Protein 1N4N (pdb70)

Secondary structure (DSSP, 8-state):
--EEEE-TT--S----HHHHHHHHHHTT-SEEEE-SSS--EEEEE--

Nearest PDB structures (foldseek):
  1n4n-assembly1_A  TM=9.598E-01  e=4.201E-09  Petunia x hybrida
  7c31-assembly1_B  TM=8.716E-01  e=1.330E-04  Vitis vinifera
  7c2p-assembly4_D  TM=8.423E-01  e=1.158E-04  Elaeis guineensis
  7c31-assembly1_A  TM=8.493E-01  e=1.241E-04  Vitis vinifera
  6dmz-assembly1_A  TM=8.377E-01  e=2.013E-04  Zea mays

Foldseek 3Di:
DKDKDFQPPWDDADDDQVVLQVSLVVVVAPGWDFDDPSRTIMGIHDD

Organism: Petunia hybrida (NCBI:txid4102)

Sequence (47 aa):
ATCKAECPTWDSVCINKKPCVACCKKAKFSDGHCSKILRRCLCTKECATCKAECPTWDSVCINKKPCVACCKKAKFSDGHCSKILRRCLCTKECATCKAECPTWDSVCINKKPCVACCKKAKFSDGHCSKILRRCLCTKECATCKAECPTWDSVCINKKPCVACCKKAKFSDGHCSKILRRCLCTKECATCKAECPTWDSVCINKKPCVACCKKAKFSDGHCSKILRRCLCTKECATCKAECPTWDSVCINKKPCVACCKKAKFSDGHCSKILRRCLCTKECATCKAECPTWDSVCINKKPCVACCKKAKFSDGHCSKILRRCLCTKECATCKAECPTWDSVCINKKPCVACCKKAKFSDGHCSKILRRCLCTKECATCKAECPTWDSVCINKKPCVACCKKAKFSDGHCSKILRRCLCTKECATCKAECPTWDSVCINKKPCVACCKKAKFSDGHCSKILRRCLCTKECATCKAECPTWDSVCINKKPCVACCKKAKFSDGHCSKILRRCLCTKECATCKAECPTWDSVCINKKPCVACCKKAKFSDGHCSKILRRCLCTKECATCKAECPTWDSVCINKKPCVACCKKAKFSDGHCSKILRRCLCT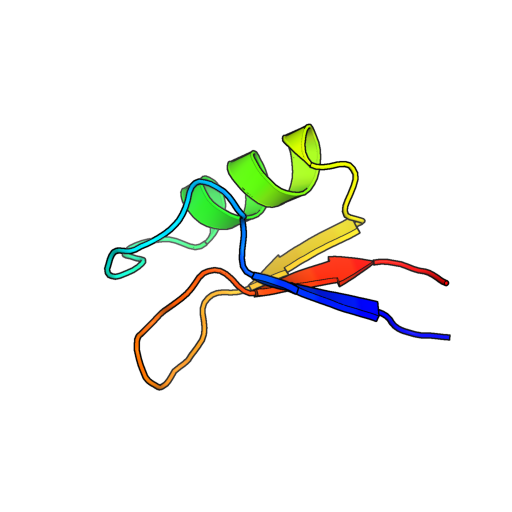KECATCKAECPTWDSVCINKKPCVACCKKAKFSDGHCSKILRRCLCTKECATCKAECPTWDSVCINKKPCVACCKKAKFSDGHCSKILRRCLCTKECATCKAECPTWDSVCINKKPCVACCKKAKFSDGHCSKILRRCLCTKECATCKAECPTWDSVCINKKPCVACCKKAKFSDGHCSKILRRCLCTKECATCKAECPTWDSVCINKKPCVACCKKAKFSDGHCSKILRRCLCTKECATCKAECPTWDSVCINKKPCVACCKKAKFSDGHCSKILRRCLCTKECATCKAECPTWDSVCINKKPCVACCKKAKFSDGHCSKILRRCLCTKEC

CATH classification: 3.30.30.10

InterPro domains:
  IPR003614 Knottins-like [PF00304] (27-72)
  IPR003614 Knottins-like [cd00107] (38-69)
  IPR036574 Knottin, scorpion toxin-like superfamily [G3DSA:3.30.30.10] (21-85)
  IPR036574 Knottin, scorpion toxin-like superfamily [SSF57095] (27-72)

Solvent-accessible surface area: 3367 Å² total; per-residue (Å²): 122,108,52,101,45,59,3,111,110,44,111,79,103,4,162,70,95,153,57,0,28,50,9,0,132,150,24,168,42,68,54,0,68,24,17,193,161,104,88,74,0,27,0,33,51,112,96

Structure (mmCIF, N/CA/C/O backbone):
data_1N4N
#
_entry.id   1N4N
#
loop_
_atom_site.group_PDB
_atom_site.id
_atom_site.type_symbol
_atom_site.label_atom_id
_atom_site.label_alt_id
_atom_site.label_comp_id
_atom_site.label_asym_id
_atom_site.label_entity_id
_atom_site.label_seq_id
_atom_site.pdbx_PDB_ins_code
_atom_site.Cartn_x
_atom_site.Cartn_y
_atom_site.Cartn_z
_atom_site.occupancy
_atom_site.B_iso_or_equiv
_atom_site.auth_seq_id
_atom_site.auth_comp_id
_atom_site.auth_asym_id
_atom_site.auth_atom_id
_atom_site.pdbx_PDB_model_num
ATOM 1 N N . ALA A 1 1 ? -10.868 9.476 -10.710 1.00 0.00 1 ALA A N 1
ATOM 2 C CA . ALA A 1 1 ? -9.535 10.105 -10.614 1.00 0.00 1 ALA A CA 1
ATOM 3 C C . ALA A 1 1 ? -8.785 9.592 -9.387 1.00 0.00 1 ALA A C 1
ATOM 4 O O . ALA A 1 1 ? -8.095 10.347 -8.702 1.00 0.00 1 ALA A O 1
ATOM 13 N N . THR A 1 2 ? -8.928 8.302 -9.110 1.00 0.00 2 THR A N 1
ATOM 14 C CA . THR A 1 2 ? -8.266 7.682 -7.972 1.00 0.00 2 THR A CA 1
ATOM 15 C C . THR A 1 2 ? -8.038 6.203 -8.258 1.00 0.00 2 THR A C 1
ATOM 16 O O . THR A 1 2 ? -8.984 5.478 -8.566 1.00 0.00 2 THR A O 1
ATOM 27 N N . CYS A 1 3 ? -6.793 5.762 -8.175 1.00 0.00 3 CYS A N 1
ATOM 28 C CA . CYS A 1 3 ? -6.468 4.369 -8.444 1.00 0.00 3 CYS A CA 1
ATOM 29 C C . CYS A 1 3 ? -5.793 3.720 -7.243 1.00 0.00 3 CYS A C 1
ATOM 30 O O . CYS A 1 3 ? -4.941 4.328 -6.593 1.00 0.00 3 CYS A O 1
ATOM 37 N N . LYS A 1 4 ? -6.189 2.486 -6.954 1.00 0.00 4 LYS A N 1
ATOM 38 C CA . LYS A 1 4 ? -5.640 1.739 -5.831 1.00 0.00 4 LYS A CA 1
ATOM 39 C C . LYS A 1 4 ? -5.223 0.344 -6.267 1.00 0.00 4 LYS A C 1
ATOM 40 O O . LYS A 1 4 ? -5.930 -0.321 -7.023 1.00 0.00 4 LYS A O 1
ATOM 59 N N . ALA A 1 5 ? -4.090 -0.093 -5.755 1.00 0.00 5 ALA A N 1
ATOM 60 C CA . ALA A 1 5 ? -3.554 -1.410 -6.043 1.00 0.00 5 ALA A CA 1
ATOM 61 C C . ALA A 1 5 ? -2.591 -1.786 -4.939 1.00 0.00 5 ALA A C 1
ATOM 62 O O . ALA A 1 5 ? -1.728 -0.990 -4.576 1.00 0.00 5 ALA A O 1
ATOM 69 N N . GLU A 1 6 ? -2.755 -2.969 -4.378 1.00 0.00 6 GLU A N 1
ATOM 70 C CA . GLU A 1 6 ? -1.902 -3.401 -3.291 1.00 0.00 6 GLU A CA 1
ATOM 71 C C . GLU A 1 6 ? -0.501 -3.651 -3.806 1.00 0.00 6 GLU A C 1
ATOM 72 O O . GLU A 1 6 ? -0.324 -4.156 -4.916 1.00 0.00 6 GLU A O 1
ATOM 84 N N . CYS A 1 7 ? 0.476 -3.281 -2.993 1.00 0.00 7 CYS A N 1
ATOM 85 C CA . CYS A 1 7 ? 1.886 -3.450 -3.332 1.00 0.00 7 CYS A CA 1
ATOM 86 C C . CYS A 1 7 ? 2.132 -4.857 -3.885 1.00 0.00 7 CYS A C 1
ATOM 87 O O . CYS A 1 7 ? 1.810 -5.852 -3.235 1.00 0.00 7 CYS A O 1
ATOM 94 N N . PRO A 1 8 ? 2.671 -4.949 -5.116 1.00 0.00 8 PRO A N 1
ATOM 95 C CA . PRO A 1 8 ? 2.928 -6.233 -5.783 1.00 0.00 8 PRO A CA 1
ATOM 96 C C . PRO A 1 8 ? 3.779 -7.168 -4.934 1.00 0.00 8 PRO A C 1
ATOM 97 O O . PRO A 1 8 ? 3.476 -8.351 -4.792 1.00 0.00 8 PRO A O 1
ATOM 108 N N . THR A 1 9 ? 4.832 -6.622 -4.355 1.00 0.00 9 THR A N 1
ATOM 109 C CA . THR A 1 9 ? 5.719 -7.387 -3.503 1.00 0.00 9 THR A CA 1
ATOM 110 C C . THR A 1 9 ? 5.238 -7.340 -2.055 1.00 0.00 9 THR A C 1
ATOM 111 O O . THR A 1 9 ? 6.025 -7.131 -1.133 1.00 0.00 9 THR A O 1
ATOM 122 N N . TRP A 1 10 ? 3.936 -7.516 -1.863 1.00 0.00 10 TRP A N 1
ATOM 123 C CA . TRP A 1 10 ? 3.361 -7.469 -0.533 1.00 0.00 10 TRP A CA 1
ATOM 124 C C . TRP A 1 10 ? 2.347 -8.583 -0.332 1.00 0.00 10 TRP A C 1
ATOM 125 O O . TRP A 1 10 ? 1.293 -8.606 -0.970 1.00 0.00 10 TRP A O 1
ATOM 146 N N . ASP A 1 11 ? 2.659 -9.482 0.581 1.00 0.00 11 ASP A N 1
ATOM 147 C CA . ASP A 1 11 ? 1.774 -10.590 0.901 1.00 0.00 11 ASP A CA 1
ATOM 148 C C . ASP A 1 11 ? 1.981 -10.978 2.356 1.00 0.00 11 ASP A C 1
ATOM 149 O O . ASP A 1 11 ? 2.227 -12.134 2.691 1.00 0.00 11 ASP A O 1
ATOM 158 N N . SER A 1 12 ? 1.906 -9.978 3.221 1.00 0.00 12 SER A N 1
ATOM 159 C CA . SER A 1 12 ? 2.100 -10.174 4.647 1.00 0.00 12 SER A CA 1
ATOM 160 C C . SER A 1 12 ? 1.361 -9.094 5.429 1.00 0.00 12 SER A C 1
ATOM 161 O O . SER A 1 12 ? 0.819 -8.151 4.844 1.00 0.00 12 SER A O 1
ATOM 169 N N . VAL A 1 13 ? 1.337 -9.241 6.745 1.00 0.00 13 VAL A N 1
ATOM 170 C CA . VAL A 1 13 ? 0.658 -8.292 7.613 1.00 0.00 13 VAL A CA 1
ATOM 171 C C . VAL A 1 13 ? 1.501 -7.035 7.821 1.00 0.00 13 VAL A C 1
ATOM 172 O O . VAL A 1 13 ? 2.638 -7.104 8.285 1.00 0.00 13 VAL A O 1
ATOM 185 N N . CYS A 1 14 ? 0.925 -5.891 7.480 1.00 0.00 14 CYS A N 1
ATOM 186 C CA . CYS A 1 14 ? 1.600 -4.611 7.634 1.00 0.00 14 CYS A CA 1
ATOM 187 C C . CYS A 1 14 ? 1.651 -4.192 9.100 1.00 0.00 14 CYS A C 1
ATOM 188 O O . CYS A 1 14 ? 0.627 -4.158 9.787 1.00 0.00 14 CYS A O 1
ATOM 195 N N . ILE A 1 15 ? 2.843 -3.863 9.568 1.00 0.00 15 ILE A N 1
ATOM 196 C CA . ILE A 1 15 ? 3.032 -3.439 10.946 1.00 0.00 15 ILE A CA 1
ATOM 197 C C . ILE A 1 15 ? 3.086 -1.915 11.033 1.00 0.00 15 ILE A C 1
ATOM 198 O O . ILE A 1 15 ? 2.600 -1.317 11.991 1.00 0.00 15 ILE A O 1
ATOM 214 N N . ASN A 1 16 ? 3.672 -1.291 10.020 1.00 0.00 16 ASN A N 1
ATOM 215 C CA . ASN A 1 16 ? 3.788 0.160 9.983 1.00 0.00 16 ASN A CA 1
ATOM 216 C C . ASN A 1 16 ? 3.524 0.673 8.569 1.00 0.00 16 ASN A C 1
ATOM 217 O O . ASN A 1 16 ? 3.733 -0.048 7.595 1.00 0.00 16 ASN A O 1
ATOM 228 N N . LYS A 1 17 ? 3.042 1.907 8.472 1.00 0.00 17 LYS A N 1
ATOM 229 C CA . LYS A 1 17 ? 2.719 2.526 7.189 1.00 0.00 17 LYS A CA 1
ATOM 230 C C . LYS A 1 17 ? 3.963 2.718 6.313 1.00 0.00 17 LYS A C 1
ATOM 231 O O . LYS A 1 17 ? 3.881 2.593 5.092 1.00 0.00 17 LYS A O 1
ATOM 250 N N . LYS A 1 18 ? 5.101 3.040 6.939 1.00 0.00 18 LYS A N 1
ATOM 251 C CA . LYS A 1 18 ? 6.357 3.276 6.209 1.00 0.00 18 LYS A CA 1
ATOM 252 C C . LYS A 1 18 ? 6.671 2.166 5.191 1.00 0.00 18 LYS A C 1
ATOM 253 O O . LYS A 1 18 ? 6.830 2.466 4.009 1.00 0.00 18 LYS A O 1
ATOM 272 N N . PRO A 1 19 ? 6.762 0.878 5.612 1.00 0.00 19 PRO A N 1
ATOM 273 C CA . PRO A 1 19 ? 7.045 -0.238 4.690 1.00 0.00 19 PRO A CA 1
ATOM 274 C C . PRO A 1 19 ? 6.146 -0.205 3.455 1.00 0.00 19 PRO A C 1
ATOM 275 O O . PRO A 1 19 ? 6.605 -0.365 2.319 1.00 0.00 19 PRO A O 1
ATOM 286 N N . CYS A 1 20 ? 4.863 0.019 3.699 1.00 0.00 20 CYS A N 1
ATOM 287 C CA . CYS A 1 20 ? 3.874 0.089 2.637 1.00 0.00 20 CYS A CA 1
ATOM 288 C C . CYS A 1 20 ? 4.163 1.265 1.708 1.00 0.00 20 CYS A C 1
ATOM 289 O O . CYS A 1 20 ? 4.254 1.095 0.491 1.00 0.00 20 CYS A O 1
ATOM 296 N N . VAL A 1 21 ? 4.329 2.452 2.291 1.00 0.00 21 VAL A N 1
ATOM 297 C CA . VAL A 1 21 ? 4.625 3.652 1.517 1.00 0.00 21 VAL A CA 1
ATOM 298 C C . VAL A 1 21 ? 5.891 3.446 0.696 1.00 0.00 21 VAL A C 1
ATOM 299 O O . VAL A 1 21 ? 5.980 3.891 -0.445 1.00 0.00 21 VAL A O 1
ATOM 312 N N . ALA A 1 22 ? 6.860 2.751 1.280 1.00 0.00 22 ALA A N 1
ATOM 313 C CA . ALA A 1 22 ? 8.112 2.464 0.598 1.00 0.00 22 ALA A CA 1
ATOM 314 C C . ALA A 1 22 ? 7.845 1.684 -0.683 1.00 0.00 22 ALA A C 1
ATOM 315 O O . ALA A 1 22 ? 8.350 2.043 -1.753 1.00 0.00 22 ALA A O 1
ATOM 322 N N . CYS A 1 23 ? 7.029 0.635 -0.576 1.00 0.00 23 CYS A N 1
ATOM 323 C CA . CYS A 1 23 ? 6.686 -0.171 -1.740 1.00 0.00 23 CYS A CA 1
ATOM 324 C C . CYS A 1 23 ? 5.936 0.667 -2.758 1.00 0.00 23 CYS A C 1
ATOM 325 O O . CYS A 1 23 ? 6.260 0.669 -3.943 1.00 0.00 23 CYS A O 1
ATOM 332 N N . CYS A 1 24 ? 4.923 1.365 -2.283 1.00 0.00 24 CYS A N 1
ATOM 333 C CA . CYS A 1 24 ? 4.098 2.204 -3.137 1.00 0.00 24 CYS A CA 1
ATOM 334 C C . CYS A 1 24 ? 4.938 3.238 -3.883 1.00 0.00 24 CYS A C 1
ATOM 335 O O . CYS A 1 24 ? 4.722 3.477 -5.067 1.00 0.00 24 CYS A O 1
ATOM 342 N N . LYS A 1 25 ? 5.906 3.836 -3.197 1.00 0.00 25 LYS A N 1
ATOM 343 C CA . LYS A 1 25 ? 6.771 4.828 -3.822 1.00 0.00 25 LYS A CA 1
ATOM 344 C C . LYS A 1 25 ? 7.599 4.204 -4.940 1.00 0.00 25 LYS A C 1
ATOM 345 O O . LYS A 1 25 ? 7.669 4.750 -6.040 1.00 0.00 25 LYS A O 1
ATOM 364 N N . LYS A 1 26 ? 8.212 3.051 -4.672 1.00 0.00 26 LYS A N 1
ATOM 365 C CA . LYS A 1 26 ? 9.016 2.380 -5.693 1.00 0.00 26 LYS A CA 1
ATOM 366 C C . LYS A 1 26 ? 8.122 1.781 -6.784 1.00 0.00 26 LYS A C 1
ATOM 367 O O . LYS A 1 26 ? 8.602 1.375 -7.842 1.00 0.00 26 LYS A O 1
ATOM 386 N N . ALA A 1 27 ? 6.822 1.733 -6.515 1.00 0.00 27 ALA A N 1
ATOM 387 C CA . ALA A 1 27 ? 5.854 1.203 -7.466 1.00 0.00 27 ALA A CA 1
ATOM 388 C C . ALA A 1 27 ? 5.231 2.337 -8.277 1.00 0.00 27 ALA A C 1
ATOM 389 O O . ALA A 1 27 ? 4.406 2.099 -9.162 1.00 0.00 27 ALA A O 1
ATOM 396 N N . LYS A 1 28 ? 5.651 3.566 -7.962 1.00 0.00 28 LYS A N 1
ATOM 397 C CA . LYS A 1 28 ? 5.176 4.775 -8.636 1.00 0.00 28 LYS A CA 1
ATOM 398 C C . LYS A 1 28 ? 3.731 5.114 -8.237 1.00 0.00 28 LYS A C 1
ATOM 399 O O . LYS A 1 28 ? 2.873 5.387 -9.082 1.00 0.00 28 LYS A O 1
ATOM 418 N N . PHE A 1 29 ? 3.488 5.122 -6.931 1.00 0.00 29 PHE A N 1
ATOM 419 C CA . PHE A 1 29 ? 2.182 5.461 -6.376 1.00 0.00 29 PHE A CA 1
ATOM 420 C C . PHE A 1 29 ? 2.334 6.653 -5.438 1.00 0.00 29 PHE A C 1
ATOM 421 O O . PHE A 1 29 ? 3.384 6.821 -4.818 1.00 0.00 29 PHE A O 1
ATOM 438 N N . SER A 1 30 ? 1.304 7.486 -5.366 1.00 0.00 30 SER A N 1
ATOM 439 C CA . SER A 1 30 ? 1.327 8.687 -4.534 1.00 0.00 30 SER A CA 1
ATOM 440 C C . SER A 1 30 ? 1.567 8.363 -3.057 1.00 0.00 30 SER A C 1
ATOM 441 O O . SER A 1 30 ? 2.407 8.986 -2.409 1.00 0.00 30 SER A O 1
ATOM 449 N N . ASP A 1 31 ? 0.832 7.389 -2.534 1.00 0.00 31 ASP A N 1
ATOM 450 C CA . ASP A 1 31 ? 0.972 6.991 -1.132 1.00 0.00 31 ASP A CA 1
ATOM 451 C C . ASP A 1 31 ? 0.324 5.635 -0.888 1.00 0.00 31 ASP A C 1
ATOM 452 O O . ASP A 1 31 ? -0.628 5.259 -1.573 1.00 0.00 31 ASP A O 1
ATOM 461 N N . GLY A 1 32 ? 0.847 4.910 0.089 1.00 0.00 32 GLY A N 1
ATOM 462 C CA . GLY A 1 32 ? 0.316 3.606 0.419 1.00 0.00 32 GLY A CA 1
ATOM 463 C C . GLY A 1 32 ? -0.290 3.566 1.802 1.00 0.00 32 GLY A C 1
ATOM 464 O O . GLY A 1 32 ? 0.231 4.173 2.740 1.00 0.00 32 GLY A O 1
ATOM 468 N N . HIS A 1 33 ? -1.387 2.846 1.932 1.00 0.00 33 HIS A N 1
ATOM 469 C CA . HIS A 1 33 ? -2.073 2.719 3.205 1.00 0.00 33 HIS A CA 1
ATOM 470 C C . HIS A 1 33 ? -2.421 1.265 3.477 1.00 0.00 33 HIS A C 1
ATOM 471 O O . HIS A 1 33 ? -2.982 0.574 2.631 1.00 0.00 33 HIS A O 1
ATOM 485 N N . CYS A 1 34 ? -2.070 0.810 4.658 1.00 0.00 34 CYS A N 1
ATOM 486 C CA . CYS A 1 34 ? -2.324 -0.566 5.053 1.00 0.00 34 CYS A CA 1
ATOM 487 C C . CYS A 1 34 ? -3.806 -0.802 5.323 1.00 0.00 34 CYS A C 1
ATOM 488 O O . CYS A 1 34 ? -4.464 -0.004 5.992 1.00 0.00 34 CYS A O 1
ATOM 495 N N . SER A 1 35 ? -4.319 -1.897 4.782 1.00 0.00 35 SER A N 1
ATOM 496 C CA . SER A 1 35 ? -5.718 -2.262 4.935 1.00 0.00 35 SER A CA 1
ATOM 497 C C . SER A 1 35 ? -6.016 -2.706 6.365 1.00 0.00 35 SER A C 1
ATOM 498 O O . SER A 1 35 ? -5.109 -3.035 7.132 1.00 0.00 35 SER A O 1
ATOM 506 N N . LYS A 1 36 ? -7.294 -2.721 6.703 1.00 0.00 36 LYS A N 1
ATOM 507 C CA . LYS A 1 36 ? -7.741 -3.136 8.021 1.00 0.00 36 LYS A CA 1
ATOM 508 C C . LYS A 1 36 ? -7.996 -4.642 8.047 1.00 0.00 36 LYS A C 1
ATOM 509 O O . LYS A 1 36 ? -7.865 -5.284 9.084 1.00 0.00 36 LYS A O 1
ATOM 528 N N . ILE A 1 37 ? -8.382 -5.184 6.895 1.00 0.00 37 ILE A N 1
ATOM 529 C CA . ILE A 1 37 ? -8.685 -6.607 6.768 1.00 0.00 37 ILE A CA 1
ATOM 530 C C . ILE A 1 37 ? -7.426 -7.470 6.890 1.00 0.00 37 ILE A C 1
ATOM 531 O O . ILE A 1 37 ? -6.946 -7.739 7.986 1.00 0.00 37 ILE A O 1
ATOM 547 N N . LEU A 1 38 ? -6.904 -7.914 5.747 1.00 0.00 38 LEU A N 1
ATOM 548 C CA . LEU A 1 38 ? -5.714 -8.763 5.716 1.00 0.00 38 LEU A CA 1
ATOM 549 C C . LEU A 1 38 ? -4.451 -7.951 5.981 1.00 0.00 38 LEU A C 1
ATOM 550 O O . LEU A 1 38 ? -3.339 -8.477 5.963 1.00 0.00 38 LEU A O 1
ATOM 566 N N . ARG A 1 39 ? -4.650 -6.669 6.236 1.00 0.00 39 ARG A N 1
ATOM 567 C CA . ARG A 1 39 ? -3.566 -5.743 6.531 1.00 0.00 39 ARG A CA 1
ATOM 568 C C . ARG A 1 39 ? -2.614 -5.595 5.336 1.00 0.00 39 ARG A C 1
ATOM 569 O O . ARG A 1 39 ? -1.423 -5.319 5.499 1.00 0.00 39 ARG A O 1
ATOM 590 N N . ARG A 1 40 ? -3.156 -5.759 4.130 1.00 0.00 40 ARG A N 1
ATOM 591 C CA . ARG A 1 40 ? -2.366 -5.618 2.907 1.00 0.00 40 ARG A CA 1
ATOM 592 C C . ARG A 1 40 ? -2.010 -4.155 2.662 1.00 0.00 40 ARG A C 1
ATOM 593 O O . ARG A 1 40 ? -2.704 -3.255 3.130 1.00 0.00 40 ARG A O 1
ATOM 614 N N . CYS A 1 41 ? -0.937 -3.928 1.924 1.00 0.00 41 CYS A N 1
ATOM 615 C CA . CYS A 1 41 ? -0.496 -2.578 1.603 1.00 0.00 41 CYS A CA 1
ATOM 616 C C . CYS A 1 41 ? -1.230 -2.055 0.377 1.00 0.00 41 CYS A C 1
ATOM 617 O O . CYS A 1 41 ? -0.904 -2.426 -0.746 1.00 0.00 41 CYS A O 1
ATOM 624 N N . LEU A 1 42 ? -2.212 -1.195 0.594 1.00 0.00 42 LEU A N 1
ATOM 625 C CA . LEU A 1 42 ? -2.981 -0.621 -0.502 1.00 0.00 42 LEU A CA 1
ATOM 626 C C . LEU A 1 42 ? -2.309 0.646 -1.007 1.00 0.00 42 LEU A C 1
ATOM 627 O O . LEU A 1 42 ? -2.246 1.643 -0.289 1.00 0.00 42 LEU A O 1
ATOM 643 N N . CYS A 1 43 ? -1.831 0.622 -2.237 1.00 0.00 43 CYS A N 1
ATOM 644 C CA . CYS A 1 43 ? -1.190 1.789 -2.811 1.00 0.00 43 CYS A CA 1
ATOM 645 C C . CYS A 1 43 ? -2.214 2.611 -3.573 1.00 0.00 43 CYS A C 1
ATOM 646 O O . CYS A 1 43 ? -2.997 2.074 -4.355 1.00 0.00 43 CYS A O 1
ATOM 653 N N . THR A 1 44 ? -2.212 3.906 -3.338 1.00 0.00 44 THR A N 1
ATOM 654 C CA . THR A 1 44 ? -3.142 4.800 -3.997 1.00 0.00 44 THR A CA 1
ATOM 655 C C . THR A 1 44 ? -2.395 5.863 -4.786 1.00 0.00 44 THR A C 1
ATOM 656 O O . THR A 1 44 ? -1.335 6.328 -4.364 1.00 0.00 44 THR A O 1
ATOM 667 N N . LYS A 1 45 ? -2.941 6.232 -5.934 1.00 0.00 45 LYS A N 1
ATOM 668 C CA . LYS A 1 45 ? -2.316 7.233 -6.779 1.00 0.00 45 LYS A CA 1
ATOM 669 C C . LYS A 1 45 ? -3.333 7.916 -7.671 1.00 0.00 45 LYS A C 1
ATOM 670 O O . LYS A 1 45 ? -4.495 7.506 -7.753 1.00 0.00 45 LYS A O 1
ATOM 689 N N . GLU A 1 46 ? -2.868 8.956 -8.332 1.00 0.00 46 GLU A N 1
ATOM 690 C CA . GLU A 1 46 ? -3.678 9.745 -9.240 1.00 0.00 46 GLU A CA 1
ATOM 691 C C . GLU A 1 46 ? -3.844 9.029 -10.578 1.00 0.00 46 GLU A C 1
ATOM 692 O O . GLU A 1 46 ? -2.952 8.296 -11.023 1.00 0.00 46 GLU A O 1
ATOM 704 N N . CYS A 1 47 ? -4.987 9.249 -11.204 1.00 0.00 47 CYS A N 1
ATOM 705 C CA . CYS A 1 47 ? -5.313 8.654 -12.492 1.00 0.00 47 CYS A CA 1
ATOM 706 C C . CYS A 1 47 ? -6.632 9.234 -12.980 1.00 0.00 47 CYS A C 1
ATOM 707 O O . CYS A 1 47 ? -7.081 8.870 -14.082 1.00 0.00 47 CYS A O 1
ATOM 715 N N . ALA A 1 1 ? -12.570 10.726 -6.941 1.00 0.00 1 ALA A N 2
ATOM 716 C CA . ALA A 1 1 ? -12.829 9.496 -6.162 1.00 0.00 1 ALA A CA 2
ATOM 717 C C . ALA A 1 1 ? -11.519 8.897 -5.676 1.00 0.00 1 ALA A C 2
ATOM 718 O O . ALA A 1 1 ? -10.449 9.288 -6.137 1.00 0.00 1 ALA A O 2
ATOM 727 N N . THR A 1 2 ? -11.606 7.960 -4.744 1.00 0.00 2 THR A N 2
ATOM 728 C CA . THR A 1 2 ? -10.425 7.311 -4.203 1.00 0.00 2 THR A CA 2
ATOM 729 C C . THR A 1 2 ? -10.443 5.831 -4.561 1.00 0.00 2 THR A C 2
ATOM 730 O O . THR A 1 2 ? -11.275 5.071 -4.066 1.00 0.00 2 THR A O 2
ATOM 741 N N . CYS A 1 3 ? -9.538 5.435 -5.435 1.00 0.00 3 CYS A N 2
ATOM 742 C CA . CYS A 1 3 ? -9.455 4.055 -5.878 1.00 0.00 3 CYS A CA 2
ATOM 743 C C . CYS A 1 3 ? -8.416 3.278 -5.084 1.00 0.00 3 CYS A C 2
ATOM 744 O O . CYS A 1 3 ? -7.273 3.715 -4.943 1.00 0.00 3 CYS A O 2
ATOM 751 N N . LYS A 1 4 ? -8.819 2.118 -4.580 1.00 0.00 4 LYS A N 2
ATOM 752 C CA . LYS A 1 4 ? -7.925 1.264 -3.814 1.00 0.00 4 LYS A CA 2
ATOM 753 C C . LYS A 1 4 ? -7.676 -0.033 -4.559 1.00 0.00 4 LYS A C 2
ATOM 754 O O . LYS A 1 4 ? -8.605 -0.657 -5.069 1.00 0.00 4 LYS A O 2
ATOM 773 N N . ALA A 1 5 ? -6.425 -0.442 -4.590 1.00 0.00 5 ALA A N 2
ATOM 774 C CA . ALA A 1 5 ? -6.031 -1.672 -5.247 1.00 0.00 5 ALA A CA 2
ATOM 775 C C . ALA A 1 5 ? -4.685 -2.108 -4.713 1.00 0.00 5 ALA A C 2
ATOM 776 O O . ALA A 1 5 ? -3.769 -1.296 -4.600 1.00 0.00 5 ALA A O 2
ATOM 783 N N . GLU A 1 6 ? -4.571 -3.375 -4.364 1.00 0.00 6 GLU A N 2
ATOM 784 C CA . GLU A 1 6 ? -3.334 -3.897 -3.836 1.00 0.00 6 GLU A CA 2
ATOM 785 C C . GLU A 1 6 ? -2.275 -3.867 -4.920 1.00 0.00 6 GLU A C 2
ATOM 786 O O . GLU A 1 6 ? -2.557 -4.175 -6.079 1.00 0.00 6 GLU A O 2
ATOM 798 N N . CYS A 1 7 ? -1.076 -3.461 -4.538 1.00 0.00 7 CYS A N 2
ATOM 799 C CA . CYS A 1 7 ? 0.038 -3.354 -5.478 1.00 0.00 7 CYS A CA 2
ATOM 800 C C . CYS A 1 7 ? 0.206 -4.656 -6.259 1.00 0.00 7 CYS A C 2
ATOM 801 O O . CYS A 1 7 ? 0.314 -5.732 -5.672 1.00 0.00 7 CYS A O 2
ATOM 808 N N . PRO A 1 8 ? 0.203 -4.570 -7.602 1.00 0.00 8 PRO A N 2
ATOM 809 C CA . PRO A 1 8 ? 0.333 -5.743 -8.476 1.00 0.00 8 PRO A CA 2
ATOM 810 C C . PRO A 1 8 ? 1.598 -6.542 -8.191 1.00 0.00 8 PRO A C 2
ATOM 811 O O . PRO A 1 8 ? 1.573 -7.769 -8.137 1.00 0.00 8 PRO A O 2
ATOM 822 N N . THR A 1 9 ? 2.701 -5.838 -7.998 1.00 0.00 9 THR A N 2
ATOM 823 C CA . THR A 1 9 ? 3.969 -6.483 -7.707 1.00 0.00 9 THR A CA 2
ATOM 824 C C . THR A 1 9 ? 4.132 -6.706 -6.207 1.00 0.00 9 THR A C 2
ATOM 825 O O . THR A 1 9 ? 5.152 -6.337 -5.623 1.00 0.00 9 THR A O 2
ATOM 836 N N . TRP A 1 10 ? 3.123 -7.299 -5.586 1.00 0.00 10 TRP A N 2
ATOM 837 C CA . TRP A 1 10 ? 3.160 -7.556 -4.158 1.00 0.00 10 TRP A CA 2
ATOM 838 C C . TRP A 1 10 ? 2.667 -8.965 -3.854 1.00 0.00 10 TRP A C 2
ATOM 839 O O . TRP A 1 10 ? 1.501 -9.285 -4.082 1.00 0.00 10 TRP A O 2
ATOM 860 N N . ASP A 1 11 ? 3.559 -9.790 -3.327 1.00 0.00 11 ASP A N 2
ATOM 861 C CA . ASP A 1 11 ? 3.231 -11.166 -2.971 1.00 0.00 11 ASP A CA 2
ATOM 862 C C . ASP A 1 11 ? 4.111 -11.604 -1.807 1.00 0.00 11 ASP A C 2
ATOM 863 O O . ASP A 1 11 ? 4.943 -12.504 -1.928 1.00 0.00 11 ASP A O 2
ATOM 872 N N . SER A 1 12 ? 3.946 -10.928 -0.681 1.00 0.00 12 SER A N 2
ATOM 873 C CA . SER A 1 12 ? 4.728 -11.209 0.513 1.00 0.00 12 SER A CA 2
ATOM 874 C C . SER A 1 12 ? 4.005 -10.682 1.745 1.00 0.00 12 SER A C 2
ATOM 875 O O . SER A 1 12 ? 3.114 -9.835 1.635 1.00 0.00 12 SER A O 2
ATOM 883 N N . VAL A 1 13 ? 4.393 -11.175 2.914 1.00 0.00 13 VAL A N 2
ATOM 884 C CA . VAL A 1 13 ? 3.780 -10.741 4.158 1.00 0.00 13 VAL A CA 2
ATOM 885 C C . VAL A 1 13 ? 4.338 -9.379 4.549 1.00 0.00 13 VAL A C 2
ATOM 886 O O . VAL A 1 13 ? 5.533 -9.231 4.803 1.00 0.00 13 VAL A O 2
ATOM 899 N N . CYS A 1 14 ? 3.468 -8.388 4.559 1.00 0.00 14 CYS A N 2
ATOM 900 C CA . CYS A 1 14 ? 3.855 -7.027 4.880 1.00 0.00 14 CYS A CA 2
ATOM 901 C C . CYS A 1 14 ? 3.826 -6.753 6.380 1.00 0.00 14 CYS A C 2
ATOM 902 O O . CYS A 1 14 ? 2.960 -7.247 7.104 1.00 0.00 14 CYS A O 2
ATOM 909 N N . ILE A 1 15 ? 4.769 -5.933 6.826 1.00 0.00 15 ILE A N 2
ATOM 910 C CA . ILE A 1 15 ? 4.864 -5.539 8.222 1.00 0.00 15 ILE A CA 2
ATOM 911 C C . ILE A 1 15 ? 5.000 -4.020 8.300 1.00 0.00 15 ILE A C 2
ATOM 912 O O . ILE A 1 15 ? 4.140 -3.326 8.856 1.00 0.00 15 ILE A O 2
ATOM 928 N N . ASN A 1 16 ? 6.074 -3.510 7.705 1.00 0.00 16 ASN A N 2
ATOM 929 C CA . ASN A 1 16 ? 6.334 -2.076 7.666 1.00 0.00 16 ASN A CA 2
ATOM 930 C C . ASN A 1 16 ? 5.511 -1.445 6.542 1.00 0.00 16 ASN A C 2
ATOM 931 O O . ASN A 1 16 ? 5.256 -2.085 5.525 1.00 0.00 16 ASN A O 2
ATOM 942 N N . LYS A 1 17 ? 5.071 -0.209 6.738 1.00 0.00 17 LYS A N 2
ATOM 943 C CA . LYS A 1 17 ? 4.245 0.480 5.744 1.00 0.00 17 LYS A CA 2
ATOM 944 C C . LYS A 1 17 ? 5.078 1.011 4.573 1.00 0.00 17 LYS A C 2
ATOM 945 O O . LYS A 1 17 ? 4.573 1.123 3.455 1.00 0.00 17 LYS A O 2
ATOM 964 N N . LYS A 1 18 ? 6.347 1.336 4.836 1.00 0.00 18 LYS A N 2
ATOM 965 C CA . LYS A 1 18 ? 7.250 1.864 3.803 1.00 0.00 18 LYS A CA 2
ATOM 966 C C . LYS A 1 18 ? 7.270 0.984 2.540 1.00 0.00 18 LYS A C 2
ATOM 967 O O . LYS A 1 18 ? 7.077 1.500 1.440 1.00 0.00 18 LYS A O 2
ATOM 986 N N . PRO A 1 19 ? 7.497 -0.352 2.662 1.00 0.00 19 PRO A N 2
ATOM 987 C CA . PRO A 1 19 ? 7.514 -1.263 1.503 1.00 0.00 19 PRO A CA 2
ATOM 988 C C . PRO A 1 19 ? 6.291 -1.078 0.612 1.00 0.00 19 PRO A C 2
ATOM 989 O O . PRO A 1 19 ? 6.391 -1.050 -0.619 1.00 0.00 19 PRO A O 2
ATOM 1000 N N . CYS A 1 20 ? 5.139 -0.946 1.254 1.00 0.00 20 CYS A N 2
ATOM 1001 C CA . CYS A 1 20 ? 3.885 -0.761 0.550 1.00 0.00 20 CYS A CA 2
ATOM 1002 C C . CYS A 1 20 ? 3.868 0.569 -0.197 1.00 0.00 20 CYS A C 2
ATOM 1003 O O . CYS A 1 20 ? 3.590 0.611 -1.394 1.00 0.00 20 CYS A O 2
ATOM 1010 N N . VAL A 1 21 ? 4.179 1.650 0.513 1.00 0.00 21 VAL A N 2
ATOM 1011 C CA . VAL A 1 21 ? 4.205 2.985 -0.082 1.00 0.00 21 VAL A CA 2
ATOM 1012 C C . VAL A 1 21 ? 5.106 3.011 -1.314 1.00 0.00 21 VAL A C 2
ATOM 1013 O O . VAL A 1 21 ? 4.760 3.609 -2.333 1.00 0.00 21 VAL A O 2
ATOM 1026 N N . ALA A 1 22 ? 6.249 2.342 -1.222 1.00 0.00 22 ALA A N 2
ATOM 1027 C CA . ALA A 1 22 ? 7.184 2.272 -2.338 1.00 0.00 22 ALA A CA 2
ATOM 1028 C C . ALA A 1 22 ? 6.545 1.550 -3.522 1.00 0.00 22 ALA A C 2
ATOM 1029 O O . ALA A 1 22 ? 6.644 1.998 -4.668 1.00 0.00 22 ALA A O 2
ATOM 1036 N N . CYS A 1 23 ? 5.870 0.441 -3.228 1.00 0.00 23 CYS A N 2
ATOM 1037 C CA . CYS A 1 23 ? 5.190 -0.345 -4.251 1.00 0.00 23 CYS A CA 2
ATOM 1038 C C . CYS A 1 23 ? 4.095 0.493 -4.907 1.00 0.00 23 CYS A C 2
ATOM 1039 O O . CYS A 1 23 ? 3.941 0.502 -6.128 1.00 0.00 23 CYS A O 2
ATOM 1046 N N . CYS A 1 24 ? 3.345 1.198 -4.078 1.00 0.00 24 CYS A N 2
ATOM 1047 C CA . CYS A 1 24 ? 2.259 2.047 -4.540 1.00 0.00 24 CYS A CA 2
ATOM 1048 C C . CYS A 1 24 ? 2.771 3.222 -5.366 1.00 0.00 24 CYS A C 2
ATOM 1049 O O . CYS A 1 24 ? 2.176 3.580 -6.379 1.00 0.00 24 CYS A O 2
ATOM 1056 N N . LYS A 1 25 ? 3.870 3.822 -4.928 1.00 0.00 25 LYS A N 2
ATOM 1057 C CA . LYS A 1 25 ? 4.448 4.961 -5.630 1.00 0.00 25 LYS A CA 2
ATOM 1058 C C . LYS A 1 25 ? 4.902 4.574 -7.033 1.00 0.00 25 LYS A C 2
ATOM 1059 O O . LYS A 1 25 ? 4.598 5.274 -7.998 1.00 0.00 25 LYS A O 2
ATOM 1078 N N . LYS A 1 26 ? 5.604 3.451 -7.155 1.00 0.00 26 LYS A N 2
ATOM 1079 C CA . LYS A 1 26 ? 6.058 2.993 -8.466 1.00 0.00 26 LYS A CA 2
ATOM 1080 C C . LYS A 1 26 ? 4.860 2.587 -9.328 1.00 0.00 26 LYS A C 2
ATOM 1081 O O . LYS A 1 26 ? 4.901 2.691 -10.553 1.00 0.00 26 LYS A O 2
ATOM 1100 N N . ALA A 1 27 ? 3.790 2.133 -8.674 1.00 0.00 27 ALA A N 2
ATOM 1101 C CA . ALA A 1 27 ? 2.574 1.721 -9.372 1.00 0.00 27 ALA A CA 2
ATOM 1102 C C . ALA A 1 27 ? 1.728 2.930 -9.784 1.00 0.00 27 ALA A C 2
ATOM 1103 O O . ALA A 1 27 ? 0.633 2.776 -10.326 1.00 0.00 27 ALA A O 2
ATOM 1110 N N . LYS A 1 28 ? 2.262 4.127 -9.535 1.00 0.00 28 LYS A N 2
ATOM 1111 C CA . LYS A 1 28 ? 1.603 5.388 -9.882 1.00 0.00 28 LYS A CA 2
ATOM 1112 C C . LYS A 1 28 ? 0.355 5.642 -9.023 1.00 0.00 28 LYS A C 2
ATOM 1113 O O . LYS A 1 28 ? -0.660 6.166 -9.500 1.00 0.00 28 LYS A O 2
ATOM 1132 N N . PHE A 1 29 ? 0.450 5.307 -7.745 1.00 0.00 29 PHE A N 2
ATOM 1133 C CA . PHE A 1 29 ? -0.641 5.535 -6.805 1.00 0.00 29 PHE A CA 2
ATOM 1134 C C . PHE A 1 29 ? -0.271 6.688 -5.879 1.00 0.00 29 PHE A C 2
ATOM 1135 O O . PHE A 1 29 ? 0.908 6.897 -5.590 1.00 0.00 29 PHE A O 2
ATOM 1152 N N . SER A 1 30 ? -1.275 7.439 -5.439 1.00 0.00 30 SER A N 2
ATOM 1153 C CA . SER A 1 30 ? -1.064 8.591 -4.564 1.00 0.00 30 SER A CA 2
ATOM 1154 C C . SER A 1 30 ? -0.300 8.191 -3.306 1.00 0.00 30 SER A C 2
ATOM 1155 O O . SER A 1 30 ? 0.607 8.898 -2.870 1.00 0.00 30 SER A O 2
ATOM 1163 N N . ASP A 1 31 ? -0.665 7.043 -2.747 1.00 0.00 31 ASP A N 2
ATOM 1164 C CA . ASP A 1 31 ? -0.017 6.511 -1.554 1.00 0.00 31 ASP A CA 2
ATOM 1165 C C . ASP A 1 31 ? -0.535 5.111 -1.287 1.00 0.00 31 ASP A C 2
ATOM 1166 O O . ASP A 1 31 ? -1.479 4.659 -1.938 1.00 0.00 31 ASP A O 2
ATOM 1175 N N . GLY A 1 32 ? 0.089 4.425 -0.356 1.00 0.00 32 GLY A N 2
ATOM 1176 C CA . GLY A 1 32 ? -0.317 3.071 -0.043 1.00 0.00 32 GLY A CA 2
ATOM 1177 C C . GLY A 1 32 ? -0.265 2.770 1.433 1.00 0.00 32 GLY A C 2
ATOM 1178 O O . GLY A 1 32 ? 0.507 3.369 2.176 1.00 0.00 32 GLY A O 2
ATOM 1182 N N . HIS A 1 33 ? -1.094 1.837 1.857 1.00 0.00 33 HIS A N 2
ATOM 1183 C CA . HIS A 1 33 ? -1.156 1.451 3.252 1.00 0.00 33 HIS A CA 2
ATOM 1184 C C . HIS A 1 33 ? -1.208 -0.058 3.391 1.00 0.00 33 HIS A C 2
ATOM 1185 O O . HIS A 1 33 ? -2.024 -0.741 2.769 1.00 0.00 33 HIS A O 2
ATOM 1199 N N . CYS A 1 34 ? -0.322 -0.558 4.217 1.00 0.00 34 CYS A N 2
ATOM 1200 C CA . CYS A 1 34 ? -0.214 -1.980 4.482 1.00 0.00 34 CYS A CA 2
ATOM 1201 C C . CYS A 1 34 ? -1.432 -2.465 5.263 1.00 0.00 34 CYS A C 2
ATOM 1202 O O . CYS A 1 34 ? -1.767 -1.902 6.307 1.00 0.00 34 CYS A O 2
ATOM 1209 N N . SER A 1 35 ? -2.099 -3.495 4.755 1.00 0.00 35 SER A N 2
ATOM 1210 C CA . SER A 1 35 ? -3.280 -4.029 5.418 1.00 0.00 35 SER A CA 2
ATOM 1211 C C . SER A 1 35 ? -2.892 -4.957 6.566 1.00 0.00 35 SER A C 2
ATOM 1212 O O . SER A 1 35 ? -1.850 -5.610 6.528 1.00 0.00 35 SER A O 2
ATOM 1220 N N . LYS A 1 36 ? -3.737 -5.002 7.583 1.00 0.00 36 LYS A N 2
ATOM 1221 C CA . LYS A 1 36 ? -3.498 -5.838 8.750 1.00 0.00 36 LYS A CA 2
ATOM 1222 C C . LYS A 1 36 ? -4.062 -7.243 8.537 1.00 0.00 36 LYS A C 2
ATOM 1223 O O . LYS A 1 36 ? -3.589 -8.210 9.129 1.00 0.00 36 LYS A O 2
ATOM 1242 N N . ILE A 1 37 ? -5.092 -7.334 7.707 1.00 0.00 37 ILE A N 2
ATOM 1243 C CA . ILE A 1 37 ? -5.754 -8.604 7.429 1.00 0.00 37 ILE A CA 2
ATOM 1244 C C . ILE A 1 37 ? -4.833 -9.605 6.716 1.00 0.00 37 ILE A C 2
ATOM 1245 O O . ILE A 1 37 ? -4.261 -10.492 7.348 1.00 0.00 37 ILE A O 2
ATOM 1261 N N . LEU A 1 38 ? -4.715 -9.481 5.397 1.00 0.00 38 LEU A N 2
ATOM 1262 C CA . LEU A 1 38 ? -3.895 -10.408 4.617 1.00 0.00 38 LEU A CA 2
ATOM 1263 C C . LEU A 1 38 ? -2.471 -9.895 4.423 1.00 0.00 38 LEU A C 2
ATOM 1264 O O . LEU A 1 38 ? -1.665 -10.518 3.735 1.00 0.00 38 LEU A O 2
ATOM 1280 N N . ARG A 1 39 ? -2.177 -8.757 5.029 1.00 0.00 39 ARG A N 2
ATOM 1281 C CA . ARG A 1 39 ? -0.854 -8.134 4.935 1.00 0.00 39 ARG A CA 2
ATOM 1282 C C . ARG A 1 39 ? -0.524 -7.739 3.498 1.00 0.00 39 ARG A C 2
ATOM 1283 O O . ARG A 1 39 ? 0.642 -7.684 3.106 1.00 0.00 39 ARG A O 2
ATOM 1304 N N . ARG A 1 40 ? -1.552 -7.443 2.718 1.00 0.00 40 ARG A N 2
ATOM 1305 C CA . ARG A 1 40 ? -1.352 -7.028 1.341 1.00 0.00 40 ARG A CA 2
ATOM 1306 C C . ARG A 1 40 ? -1.167 -5.519 1.280 1.00 0.00 40 ARG A C 2
ATOM 1307 O O . ARG A 1 40 ? -1.679 -4.787 2.132 1.00 0.00 40 ARG A O 2
ATOM 1328 N N . CYS A 1 41 ? -0.434 -5.059 0.288 1.00 0.00 41 CYS A N 2
ATOM 1329 C CA . CYS A 1 41 ? -0.186 -3.640 0.124 1.00 0.00 41 CYS A CA 2
ATOM 1330 C C . CYS A 1 41 ? -1.357 -2.970 -0.580 1.00 0.00 41 CYS A C 2
ATOM 1331 O O . CYS A 1 41 ? -1.480 -3.055 -1.798 1.00 0.00 41 CYS A O 2
ATOM 1338 N N . LEU A 1 42 ? -2.212 -2.302 0.181 1.00 0.00 42 LEU A N 2
ATOM 1339 C CA . LEU A 1 42 ? -3.359 -1.620 -0.399 1.00 0.00 42 LEU A CA 2
ATOM 1340 C C . LEU A 1 42 ? -2.966 -0.224 -0.856 1.00 0.00 42 LEU A C 2
ATOM 1341 O O . LEU A 1 42 ? -2.659 0.640 -0.034 1.00 0.00 42 LEU A O 2
ATOM 1357 N N . CYS A 1 43 ? -2.986 -0.007 -2.158 1.00 0.00 43 CYS A N 2
ATOM 1358 C CA . CYS A 1 43 ? -2.634 1.284 -2.716 1.00 0.00 43 CYS A CA 2
ATOM 1359 C C . CYS A 1 43 ? -3.883 2.100 -2.992 1.00 0.00 43 CYS A C 2
ATOM 1360 O O . CYS A 1 43 ? -4.903 1.563 -3.426 1.00 0.00 43 CYS A O 2
ATOM 1367 N N . THR A 1 44 ? -3.800 3.391 -2.738 1.00 0.00 44 THR A N 2
ATOM 1368 C CA . THR A 1 44 ? -4.914 4.288 -2.961 1.00 0.00 44 THR A CA 2
ATOM 1369 C C . THR A 1 44 ? -4.489 5.443 -3.854 1.00 0.00 44 THR A C 2
ATOM 1370 O O . THR A 1 44 ? -3.386 5.974 -3.710 1.00 0.00 44 THR A O 2
ATOM 1381 N N . LYS A 1 45 ? -5.354 5.825 -4.775 1.00 0.00 45 LYS A N 2
ATOM 1382 C CA . LYS A 1 45 ? -5.055 6.917 -5.685 1.00 0.00 45 LYS A CA 2
ATOM 1383 C C . LYS A 1 45 ? -6.330 7.622 -6.107 1.00 0.00 45 LYS A C 2
ATOM 1384 O O . LYS A 1 45 ? -7.434 7.128 -5.875 1.00 0.00 45 LYS A O 2
ATOM 1403 N N . GLU A 1 46 ? -6.158 8.770 -6.725 1.00 0.00 46 GLU A N 2
ATOM 1404 C CA . GLU A 1 46 ? -7.269 9.572 -7.196 1.00 0.00 46 GLU A CA 2
ATOM 1405 C C . GLU A 1 46 ? -7.830 9.005 -8.498 1.00 0.00 46 GLU A C 2
ATOM 1406 O O . GLU A 1 46 ? -7.085 8.505 -9.347 1.00 0.00 46 GLU A O 2
ATOM 1418 N N . CYS A 1 47 ? -9.142 9.080 -8.638 1.00 0.00 47 CYS A N 2
ATOM 1419 C CA . CYS A 1 47 ? -9.828 8.584 -9.819 1.00 0.00 47 CYS A CA 2
ATOM 1420 C C . CYS A 1 47 ? -11.201 9.233 -9.909 1.00 0.00 47 CYS A C 2
ATOM 1421 O O . CYS A 1 47 ? -12.029 8.789 -10.721 1.00 0.00 47 CYS A O 2
ATOM 1429 N N . ALA A 1 1 ? -7.071 11.003 -11.812 1.00 0.00 1 ALA A N 3
ATOM 1430 C CA . ALA A 1 1 ? -8.202 10.700 -10.901 1.00 0.00 1 ALA A CA 3
ATOM 1431 C C . ALA A 1 1 ? -7.708 9.932 -9.683 1.00 0.00 1 ALA A C 3
ATOM 1432 O O . ALA A 1 1 ? -6.529 9.958 -9.377 1.00 0.00 1 ALA A O 3
ATOM 1441 N N . THR A 1 2 ? -8.601 9.243 -8.992 1.00 0.00 2 THR A N 3
ATOM 1442 C CA . THR A 1 2 ? -8.208 8.479 -7.817 1.00 0.00 2 THR A CA 3
ATOM 1443 C C . THR A 1 2 ? -7.782 7.073 -8.225 1.00 0.00 2 THR A C 3
ATOM 1444 O O . THR A 1 2 ? -8.545 6.348 -8.862 1.00 0.00 2 THR A O 3
ATOM 1455 N N . CYS A 1 3 ? -6.557 6.701 -7.879 1.00 0.00 3 CYS A N 3
ATOM 1456 C CA . CYS A 1 3 ? -6.035 5.393 -8.239 1.00 0.00 3 CYS A CA 3
ATOM 1457 C C . CYS A 1 3 ? -5.454 4.667 -7.028 1.00 0.00 3 CYS A C 3
ATOM 1458 O O . CYS A 1 3 ? -4.721 5.252 -6.228 1.00 0.00 3 CYS A O 3
ATOM 1465 N N . LYS A 1 4 ? -5.784 3.385 -6.908 1.00 0.00 4 LYS A N 3
ATOM 1466 C CA . LYS A 1 4 ? -5.304 2.554 -5.812 1.00 0.00 4 LYS A CA 3
ATOM 1467 C C . LYS A 1 4 ? -4.940 1.173 -6.321 1.00 0.00 4 LYS A C 3
ATOM 1468 O O . LYS A 1 4 ? -5.664 0.586 -7.122 1.00 0.00 4 LYS A O 3
ATOM 1487 N N . ALA A 1 5 ? -3.835 0.659 -5.826 1.00 0.00 5 ALA A N 3
ATOM 1488 C CA . ALA A 1 5 ? -3.359 -0.658 -6.192 1.00 0.00 5 ALA A CA 3
ATOM 1489 C C . ALA A 1 5 ? -2.353 -1.116 -5.162 1.00 0.00 5 ALA A C 3
ATOM 1490 O O . ALA A 1 5 ? -1.461 -0.355 -4.790 1.00 0.00 5 ALA A O 3
ATOM 1497 N N . GLU A 1 6 ? -2.503 -2.338 -4.690 1.00 0.00 6 GLU A N 3
ATOM 1498 C CA . GLU A 1 6 ? -1.602 -2.876 -3.700 1.00 0.00 6 GLU A CA 3
ATOM 1499 C C . GLU A 1 6 ? -0.222 -2.981 -4.314 1.00 0.00 6 GLU A C 3
ATOM 1500 O O . GLU A 1 6 ? -0.089 -3.347 -5.483 1.00 0.00 6 GLU A O 3
ATOM 1512 N N . CYS A 1 7 ? 0.784 -2.618 -3.537 1.00 0.00 7 CYS A N 3
ATOM 1513 C CA . CYS A 1 7 ? 2.165 -2.636 -4.009 1.00 0.00 7 CYS A CA 3
ATOM 1514 C C . CYS A 1 7 ? 2.479 -3.968 -4.687 1.00 0.00 7 CYS A C 3
ATOM 1515 O O . CYS A 1 7 ? 2.325 -5.029 -4.085 1.00 0.00 7 CYS A O 3
ATOM 1522 N N . PRO A 1 8 ? 2.900 -3.920 -5.967 1.00 0.00 8 PRO A N 3
ATOM 1523 C CA . PRO A 1 8 ? 3.216 -5.118 -6.759 1.00 0.00 8 PRO A CA 3
ATOM 1524 C C . PRO A 1 8 ? 4.230 -6.017 -6.065 1.00 0.00 8 PRO A C 3
ATOM 1525 O O . PRO A 1 8 ? 4.159 -7.240 -6.151 1.00 0.00 8 PRO A O 3
ATOM 1536 N N . THR A 1 9 ? 5.157 -5.397 -5.361 1.00 0.00 9 THR A N 3
ATOM 1537 C CA . THR A 1 9 ? 6.173 -6.121 -4.627 1.00 0.00 9 THR A CA 3
ATOM 1538 C C . THR A 1 9 ? 5.781 -6.236 -3.159 1.00 0.00 9 THR A C 3
ATOM 1539 O O . THR A 1 9 ? 6.584 -5.970 -2.263 1.00 0.00 9 THR A O 3
ATOM 1550 N N . TRP A 1 10 ? 4.532 -6.625 -2.931 1.00 0.00 10 TRP A N 3
ATOM 1551 C CA . TRP A 1 10 ? 3.998 -6.776 -1.589 1.00 0.00 10 TRP A CA 3
ATOM 1552 C C . TRP A 1 10 ? 2.813 -7.735 -1.605 1.00 0.00 10 TRP A C 3
ATOM 1553 O O . TRP A 1 10 ? 1.917 -7.622 -2.441 1.00 0.00 10 TRP A O 3
ATOM 1574 N N . ASP A 1 11 ? 2.816 -8.674 -0.678 1.00 0.00 11 ASP A N 3
ATOM 1575 C CA . ASP A 1 11 ? 1.749 -9.661 -0.579 1.00 0.00 11 ASP A CA 3
ATOM 1576 C C . ASP A 1 11 ? 1.519 -10.067 0.869 1.00 0.00 11 ASP A C 3
ATOM 1577 O O . ASP A 1 11 ? 0.465 -10.606 1.214 1.00 0.00 11 ASP A O 3
ATOM 1586 N N . SER A 1 12 ? 2.526 -9.835 1.692 1.00 0.00 12 SER A N 3
ATOM 1587 C CA . SER A 1 12 ? 2.486 -10.203 3.095 1.00 0.00 12 SER A CA 3
ATOM 1588 C C . SER A 1 12 ? 1.653 -9.235 3.937 1.00 0.00 12 SER A C 3
ATOM 1589 O O . SER A 1 12 ? 1.094 -8.256 3.432 1.00 0.00 12 SER A O 3
ATOM 1597 N N . VAL A 1 13 ? 1.581 -9.532 5.228 1.00 0.00 13 VAL A N 3
ATOM 1598 C CA . VAL A 1 13 ? 0.830 -8.726 6.177 1.00 0.00 13 VAL A CA 3
ATOM 1599 C C . VAL A 1 13 ? 1.614 -7.480 6.583 1.00 0.00 13 VAL A C 3
ATOM 1600 O O . VAL A 1 13 ? 2.797 -7.558 6.915 1.00 0.00 13 VAL A O 3
ATOM 1613 N N . CYS A 1 14 ? 0.942 -6.338 6.548 1.00 0.00 14 CYS A N 3
ATOM 1614 C CA . CYS A 1 14 ? 1.547 -5.063 6.911 1.00 0.00 14 CYS A CA 3
ATOM 1615 C C . CYS A 1 14 ? 1.912 -5.033 8.389 1.00 0.00 14 CYS A C 3
ATOM 1616 O O . CYS A 1 14 ? 1.097 -5.376 9.247 1.00 0.00 14 CYS A O 3
ATOM 1623 N N . ILE A 1 15 ? 3.131 -4.606 8.677 1.00 0.00 15 ILE A N 3
ATOM 1624 C CA . ILE A 1 15 ? 3.607 -4.512 10.050 1.00 0.00 15 ILE A CA 3
ATOM 1625 C C . ILE A 1 15 ? 3.477 -3.071 10.541 1.00 0.00 15 ILE A C 3
ATOM 1626 O O . ILE A 1 15 ? 3.321 -2.809 11.733 1.00 0.00 15 ILE A O 3
ATOM 1642 N N . ASN A 1 16 ? 3.540 -2.139 9.598 1.00 0.00 16 ASN A N 3
ATOM 1643 C CA . ASN A 1 16 ? 3.432 -0.719 9.899 1.00 0.00 16 ASN A CA 3
ATOM 1644 C C . ASN A 1 16 ? 3.218 0.048 8.599 1.00 0.00 16 ASN A C 3
ATOM 1645 O O . ASN A 1 16 ? 3.475 -0.488 7.521 1.00 0.00 16 ASN A O 3
ATOM 1656 N N . LYS A 1 17 ? 2.728 1.279 8.691 1.00 0.00 17 LYS A N 3
ATOM 1657 C CA . LYS A 1 17 ? 2.466 2.087 7.503 1.00 0.00 17 LYS A CA 3
ATOM 1658 C C . LYS A 1 17 ? 3.754 2.394 6.737 1.00 0.00 17 LYS A C 3
ATOM 1659 O O . LYS A 1 17 ? 3.747 2.422 5.509 1.00 0.00 17 LYS A O 3
ATOM 1678 N N . LYS A 1 18 ? 4.851 2.630 7.466 1.00 0.00 18 LYS A N 3
ATOM 1679 C CA . LYS A 1 18 ? 6.143 2.947 6.839 1.00 0.00 18 LYS A CA 3
ATOM 1680 C C . LYS A 1 18 ? 6.525 1.924 5.756 1.00 0.00 18 LYS A C 3
ATOM 1681 O O . LYS A 1 18 ? 6.730 2.313 4.607 1.00 0.00 18 LYS A O 3
ATOM 1700 N N . PRO A 1 19 ? 6.618 0.609 6.086 1.00 0.00 19 PRO A N 3
ATOM 1701 C CA . PRO A 1 19 ? 6.955 -0.432 5.099 1.00 0.00 19 PRO A CA 3
ATOM 1702 C C . PRO A 1 19 ? 6.116 -0.310 3.829 1.00 0.00 19 PRO A C 3
ATOM 1703 O O . PRO A 1 19 ? 6.628 -0.415 2.710 1.00 0.00 19 PRO A O 3
ATOM 1714 N N . CYS A 1 20 ? 4.823 -0.079 4.023 1.00 0.00 20 CYS A N 3
ATOM 1715 C CA . CYS A 1 20 ? 3.892 0.067 2.917 1.00 0.00 20 CYS A CA 3
ATOM 1716 C C . CYS A 1 20 ? 4.230 1.301 2.083 1.00 0.00 20 CYS A C 3
ATOM 1717 O O . CYS A 1 20 ? 4.365 1.216 0.862 1.00 0.00 20 CYS A O 3
ATOM 1724 N N . VAL A 1 21 ? 4.387 2.442 2.751 1.00 0.00 21 VAL A N 3
ATOM 1725 C CA . VAL A 1 21 ? 4.721 3.688 2.071 1.00 0.00 21 VAL A CA 3
ATOM 1726 C C . VAL A 1 21 ? 5.994 3.526 1.251 1.00 0.00 21 VAL A C 3
ATOM 1727 O O . VAL A 1 21 ? 6.042 3.942 0.100 1.00 0.00 21 VAL A O 3
ATOM 1740 N N . ALA A 1 22 ? 7.009 2.901 1.841 1.00 0.00 22 ALA A N 3
ATOM 1741 C CA . ALA A 1 22 ? 8.275 2.670 1.150 1.00 0.00 22 ALA A CA 3
ATOM 1742 C C . ALA A 1 22 ? 8.045 1.848 -0.116 1.00 0.00 22 ALA A C 3
ATOM 1743 O O . ALA A 1 22 ? 8.578 2.162 -1.191 1.00 0.00 22 ALA A O 3
ATOM 1750 N N . CYS A 1 23 ? 7.224 0.811 0.015 1.00 0.00 23 CYS A N 3
ATOM 1751 C CA . CYS A 1 23 ? 6.886 -0.049 -1.108 1.00 0.00 23 CYS A CA 3
ATOM 1752 C C . CYS A 1 23 ? 6.219 0.786 -2.194 1.00 0.00 23 CYS A C 3
ATOM 1753 O O . CYS A 1 23 ? 6.574 0.701 -3.373 1.00 0.00 23 CYS A O 3
ATOM 1760 N N . CYS A 1 24 ? 5.265 1.603 -1.769 1.00 0.00 24 CYS A N 3
ATOM 1761 C CA . CYS A 1 24 ? 4.525 2.483 -2.660 1.00 0.00 24 CYS A CA 3
ATOM 1762 C C . CYS A 1 24 ? 5.427 3.560 -3.260 1.00 0.00 24 CYS A C 3
ATOM 1763 O O . CYS A 1 24 ? 5.211 3.996 -4.388 1.00 0.00 24 CYS A O 3
ATOM 1770 N N . LYS A 1 25 ? 6.436 3.990 -2.505 1.00 0.00 25 LYS A N 3
ATOM 1771 C CA . LYS A 1 25 ? 7.361 5.012 -2.981 1.00 0.00 25 LYS A CA 3
ATOM 1772 C C . LYS A 1 25 ? 8.097 4.519 -4.214 1.00 0.00 25 LYS A C 3
ATOM 1773 O O . LYS A 1 25 ? 8.115 5.192 -5.243 1.00 0.00 25 LYS A O 3
ATOM 1792 N N . LYS A 1 26 ? 8.694 3.335 -4.109 1.00 0.00 26 LYS A N 3
ATOM 1793 C CA . LYS A 1 26 ? 9.425 2.763 -5.235 1.00 0.00 26 LYS A CA 3
ATOM 1794 C C . LYS A 1 26 ? 8.460 2.365 -6.353 1.00 0.00 26 LYS A C 3
ATOM 1795 O O . LYS A 1 26 ? 8.831 2.333 -7.525 1.00 0.00 26 LYS A O 3
ATOM 1814 N N . ALA A 1 27 ? 7.213 2.081 -5.980 1.00 0.00 27 ALA A N 3
ATOM 1815 C CA . ALA A 1 27 ? 6.184 1.708 -6.946 1.00 0.00 27 ALA A CA 3
ATOM 1816 C C . ALA A 1 27 ? 5.641 2.942 -7.670 1.00 0.00 27 ALA A C 3
ATOM 1817 O O . ALA A 1 27 ? 4.808 2.830 -8.575 1.00 0.00 27 ALA A O 3
ATOM 1824 N N . LYS A 1 28 ? 6.131 4.114 -7.262 1.00 0.00 28 LYS A N 3
ATOM 1825 C CA . LYS A 1 28 ? 5.736 5.393 -7.848 1.00 0.00 28 LYS A CA 3
ATOM 1826 C C . LYS A 1 28 ? 4.279 5.741 -7.517 1.00 0.00 28 LYS A C 3
ATOM 1827 O O . LYS A 1 28 ? 3.458 5.991 -8.406 1.00 0.00 28 LYS A O 3
ATOM 1846 N N . PHE A 1 29 ? 3.978 5.770 -6.223 1.00 0.00 29 PHE A N 3
ATOM 1847 C CA . PHE A 1 29 ? 2.645 6.108 -5.730 1.00 0.00 29 PHE A CA 3
ATOM 1848 C C . PHE A 1 29 ? 2.748 7.262 -4.735 1.00 0.00 29 PHE A C 3
ATOM 1849 O O . PHE A 1 29 ? 3.799 7.460 -4.120 1.00 0.00 29 PHE A O 3
ATOM 1866 N N . SER A 1 30 ? 1.673 8.029 -4.591 1.00 0.00 30 SER A N 3
ATOM 1867 C CA . SER A 1 30 ? 1.659 9.171 -3.682 1.00 0.00 30 SER A CA 3
ATOM 1868 C C . SER A 1 30 ? 1.859 8.731 -2.233 1.00 0.00 30 SER A C 3
ATOM 1869 O O . SER A 1 30 ? 2.724 9.260 -1.533 1.00 0.00 30 SER A O 3
ATOM 1877 N N . ASP A 1 31 ? 1.075 7.757 -1.797 1.00 0.00 31 ASP A N 3
ATOM 1878 C CA . ASP A 1 31 ? 1.176 7.243 -0.434 1.00 0.00 31 ASP A CA 3
ATOM 1879 C C . ASP A 1 31 ? 0.536 5.867 -0.333 1.00 0.00 31 ASP A C 3
ATOM 1880 O O . ASP A 1 31 ? -0.404 5.559 -1.064 1.00 0.00 31 ASP A O 3
ATOM 1889 N N . GLY A 1 32 ? 1.051 5.049 0.569 1.00 0.00 32 GLY A N 3
ATOM 1890 C CA . GLY A 1 32 ? 0.522 3.717 0.756 1.00 0.00 32 GLY A CA 3
ATOM 1891 C C . GLY A 1 32 ? -0.119 3.548 2.112 1.00 0.00 32 GLY A C 3
ATOM 1892 O O . GLY A 1 32 ? 0.346 4.111 3.107 1.00 0.00 32 GLY A O 3
ATOM 1896 N N . HIS A 1 33 ? -1.187 2.776 2.157 1.00 0.00 33 HIS A N 3
ATOM 1897 C CA . HIS A 1 33 ? -1.896 2.535 3.397 1.00 0.00 33 HIS A CA 3
ATOM 1898 C C . HIS A 1 33 ? -2.255 1.066 3.534 1.00 0.00 33 HIS A C 3
ATOM 1899 O O . HIS A 1 33 ? -2.821 0.458 2.625 1.00 0.00 33 HIS A O 3
ATOM 1913 N N . CYS A 1 34 ? -1.915 0.507 4.674 1.00 0.00 34 CYS A N 3
ATOM 1914 C CA . CYS A 1 34 ? -2.187 -0.893 4.953 1.00 0.00 34 CYS A CA 3
ATOM 1915 C C . CYS A 1 34 ? -3.684 -1.117 5.139 1.00 0.00 34 CYS A C 3
ATOM 1916 O O . CYS A 1 34 ? -4.334 -0.412 5.912 1.00 0.00 34 CYS A O 3
ATOM 1923 N N . SER A 1 35 ? -4.231 -2.091 4.425 1.00 0.00 35 SER A N 3
ATOM 1924 C CA . SER A 1 35 ? -5.650 -2.395 4.519 1.00 0.00 35 SER A CA 3
ATOM 1925 C C . SER A 1 35 ? -5.960 -3.141 5.816 1.00 0.00 35 SER A C 3
ATOM 1926 O O . SER A 1 35 ? -5.061 -3.676 6.468 1.00 0.00 35 SER A O 3
ATOM 1934 N N . LYS A 1 36 ? -7.229 -3.171 6.189 1.00 0.00 36 LYS A N 3
ATOM 1935 C CA . LYS A 1 36 ? -7.650 -3.851 7.405 1.00 0.00 36 LYS A CA 3
ATOM 1936 C C . LYS A 1 36 ? -7.979 -5.317 7.127 1.00 0.00 36 LYS A C 3
ATOM 1937 O O . LYS A 1 36 ? -7.759 -6.178 7.972 1.00 0.00 36 LYS A O 3
ATOM 1956 N N . ILE A 1 37 ? -8.528 -5.572 5.943 1.00 0.00 37 ILE A N 3
ATOM 1957 C CA . ILE A 1 37 ? -8.933 -6.917 5.531 1.00 0.00 37 ILE A CA 3
ATOM 1958 C C . ILE A 1 37 ? -7.809 -7.947 5.669 1.00 0.00 37 ILE A C 3
ATOM 1959 O O . ILE A 1 37 ? -7.972 -8.960 6.343 1.00 0.00 37 ILE A O 3
ATOM 1975 N N . LEU A 1 38 ? -6.678 -7.700 5.020 1.00 0.00 38 LEU A N 3
ATOM 1976 C CA . LEU A 1 38 ? -5.563 -8.640 5.080 1.00 0.00 38 LEU A CA 3
ATOM 1977 C C . LEU A 1 38 ? -4.242 -7.905 5.238 1.00 0.00 38 LEU A C 3
ATOM 1978 O O . LEU A 1 38 ? -3.171 -8.441 4.959 1.00 0.00 38 LEU A O 3
ATOM 1994 N N . ARG A 1 39 ? -4.343 -6.672 5.687 1.00 0.00 39 ARG A N 3
ATOM 1995 C CA . ARG A 1 39 ? -3.183 -5.814 5.900 1.00 0.00 39 ARG A CA 3
ATOM 1996 C C . ARG A 1 39 ? -2.333 -5.670 4.641 1.00 0.00 39 ARG A C 3
ATOM 1997 O O . ARG A 1 39 ? -1.132 -5.429 4.723 1.00 0.00 39 ARG A O 3
ATOM 2018 N N . ARG A 1 40 ? -2.959 -5.784 3.478 1.00 0.00 40 ARG A N 3
ATOM 2019 C CA . ARG A 1 40 ? -2.239 -5.622 2.225 1.00 0.00 40 ARG A CA 3
ATOM 2020 C C . ARG A 1 40 ? -1.875 -4.155 2.042 1.00 0.00 40 ARG A C 3
ATOM 2021 O O . ARG A 1 40 ? -2.639 -3.271 2.438 1.00 0.00 40 ARG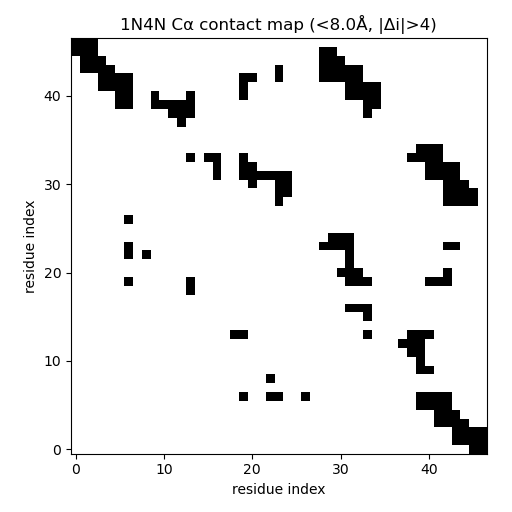 A O 3
ATOM 2042 N N . CYS A 1 41 ? -0.710 -3.901 1.473 1.00 0.00 41 CYS A N 3
ATOM 2043 C CA . CYS A 1 41 ? -0.247 -2.538 1.261 1.00 0.00 41 CYS A CA 3
ATOM 2044 C C . CYS A 1 41 ? -0.952 -1.890 0.075 1.00 0.00 41 CYS A C 3
ATOM 2045 O O . CYS A 1 41 ? -0.546 -2.071 -1.071 1.00 0.00 41 CYS A O 3
ATOM 2052 N N . LEU A 1 42 ? -2.000 -1.127 0.354 1.00 0.00 42 LEU A N 3
ATOM 2053 C CA . LEU A 1 42 ? -2.740 -0.442 -0.695 1.00 0.00 42 LEU A CA 3
ATOM 2054 C C . LEU A 1 42 ? -2.061 0.875 -1.031 1.00 0.00 42 LEU A C 3
ATOM 2055 O O . LEU A 1 42 ? -2.018 1.780 -0.200 1.00 0.00 42 LEU A O 3
ATOM 2071 N N . CYS A 1 43 ? -1.552 0.993 -2.243 1.00 0.00 43 CYS A N 3
ATOM 2072 C CA . CYS A 1 43 ? -0.898 2.214 -2.661 1.00 0.00 43 CYS A CA 3
ATOM 2073 C C . CYS A 1 43 ? -1.908 3.117 -3.345 1.00 0.00 43 CYS A C 3
ATOM 2074 O O . CYS A 1 43 ? -2.691 2.662 -4.181 1.00 0.00 43 CYS A O 3
ATOM 2081 N N . THR A 1 44 ? -1.908 4.383 -2.978 1.00 0.00 44 THR A N 3
ATOM 2082 C CA . THR A 1 44 ? -2.841 5.333 -3.548 1.00 0.00 44 THR A CA 3
ATOM 2083 C C . THR A 1 44 ? -2.129 6.522 -4.178 1.00 0.00 44 THR A C 3
ATOM 2084 O O . THR A 1 44 ? -1.147 7.040 -3.639 1.00 0.00 44 THR A O 3
ATOM 2095 N N . LYS A 1 45 ? -2.649 6.949 -5.315 1.00 0.00 45 LYS A N 3
ATOM 2096 C CA . LYS A 1 45 ? -2.121 8.088 -6.045 1.00 0.00 45 LYS A CA 3
ATOM 2097 C C . LYS A 1 45 ? -3.183 8.580 -7.013 1.00 0.00 45 LYS A C 3
ATOM 2098 O O . LYS A 1 45 ? -4.371 8.321 -6.810 1.00 0.00 45 LYS A O 3
ATOM 2117 N N . GLU A 1 46 ? -2.771 9.256 -8.069 1.00 0.00 46 GLU A N 3
ATOM 2118 C CA . GLU A 1 46 ? -3.719 9.736 -9.047 1.00 0.00 46 GLU A CA 3
ATOM 2119 C C . GLU A 1 46 ? -3.262 9.319 -10.442 1.00 0.00 46 GLU A C 3
ATOM 2120 O O . GLU A 1 46 ? -2.059 9.273 -10.719 1.00 0.00 46 GLU A O 3
ATOM 2132 N N . CYS A 1 47 ? -4.218 8.985 -11.297 1.00 0.00 47 CYS A N 3
ATOM 2133 C CA . CYS A 1 47 ? -3.925 8.552 -12.654 1.00 0.00 47 CYS A CA 3
ATOM 2134 C C . CYS A 1 47 ? -5.207 8.529 -13.477 1.00 0.00 47 CYS A C 3
ATOM 2135 O O . CYS A 1 47 ? -5.138 8.252 -14.689 1.00 0.00 47 CYS A O 3
ATOM 2143 N N . ALA A 1 1 ? -7.049 11.038 -11.104 1.00 0.00 1 ALA A N 4
ATOM 2144 C CA . ALA A 1 1 ? -7.705 10.002 -10.280 1.00 0.00 1 ALA A CA 4
ATOM 2145 C C . ALA A 1 1 ? -6.755 9.497 -9.204 1.00 0.00 1 ALA A C 4
ATOM 2146 O O . ALA A 1 1 ? -5.768 10.161 -8.886 1.00 0.00 1 ALA A O 4
ATOM 2155 N N . THR A 1 2 ? -7.056 8.333 -8.647 1.00 0.00 2 THR A N 4
ATOM 2156 C CA . THR A 1 2 ? -6.231 7.745 -7.606 1.00 0.00 2 THR A CA 4
ATOM 2157 C C . THR A 1 2 ? -6.224 6.229 -7.738 1.00 0.00 2 THR A C 4
ATOM 2158 O O . THR A 1 2 ? -7.252 5.572 -7.575 1.00 0.00 2 THR A O 4
ATOM 2169 N N . CYS A 1 3 ? -5.064 5.685 -8.051 1.00 0.00 3 CYS A N 4
ATOM 2170 C CA . CYS A 1 3 ? -4.913 4.255 -8.225 1.00 0.00 3 CYS A CA 4
ATOM 2171 C C . CYS A 1 3 ? -4.422 3.603 -6.941 1.00 0.00 3 CYS A C 4
ATOM 2172 O O . CYS A 1 3 ? -3.569 4.153 -6.242 1.00 0.00 3 CYS A O 4
ATOM 2179 N N . LYS A 1 4 ? -4.978 2.441 -6.630 1.00 0.00 4 LYS A N 4
ATOM 2180 C CA . LYS A 1 4 ? -4.618 1.715 -5.424 1.00 0.00 4 LYS A CA 4
ATOM 2181 C C . LYS A 1 4 ? -4.357 0.249 -5.742 1.00 0.00 4 LYS A C 4
ATOM 2182 O O . LYS A 1 4 ? -5.153 -0.390 -6.427 1.00 0.00 4 LYS A O 4
ATOM 2201 N N . ALA A 1 5 ? -3.248 -0.262 -5.236 1.00 0.00 5 ALA A N 4
ATOM 2202 C CA . ALA A 1 5 ? -2.854 -1.649 -5.443 1.00 0.00 5 ALA A CA 4
ATOM 2203 C C . ALA A 1 5 ? -1.728 -1.997 -4.486 1.00 0.00 5 ALA A C 4
ATOM 2204 O O . ALA A 1 5 ? -0.896 -1.143 -4.180 1.00 0.00 5 ALA A O 4
ATOM 2211 N N . GLU A 1 6 ? -1.705 -3.232 -4.005 1.00 0.00 6 GLU A N 4
ATOM 2212 C CA . GLU A 1 6 ? -0.675 -3.666 -3.081 1.00 0.00 6 GLU A CA 4
ATOM 2213 C C . GLU A 1 6 ? 0.679 -3.623 -3.767 1.00 0.00 6 GLU A C 4
ATOM 2214 O O . GLU A 1 6 ? 0.780 -3.858 -4.973 1.00 0.00 6 GLU A O 4
ATOM 2226 N N . CYS A 1 7 ? 1.710 -3.311 -3.003 1.00 0.00 7 CYS A N 4
ATOM 2227 C CA . CYS A 1 7 ? 3.056 -3.235 -3.555 1.00 0.00 7 CYS A CA 4
ATOM 2228 C C . CYS A 1 7 ? 3.454 -4.581 -4.150 1.00 0.00 7 CYS A C 4
ATOM 2229 O O . CYS A 1 7 ? 3.360 -5.612 -3.484 1.00 0.00 7 CYS A O 4
ATOM 2236 N N . PRO A 1 8 ? 3.886 -4.584 -5.426 1.00 0.00 8 PRO A N 4
ATOM 2237 C CA . PRO A 1 8 ? 4.285 -5.806 -6.133 1.00 0.00 8 PRO A CA 4
ATOM 2238 C C . PRO A 1 8 ? 5.347 -6.591 -5.373 1.00 0.00 8 PRO A C 4
ATOM 2239 O O . PRO A 1 8 ? 5.322 -7.818 -5.334 1.00 0.00 8 PRO A O 4
ATOM 2250 N N . THR A 1 9 ? 6.278 -5.876 -4.761 1.00 0.00 9 THR A N 4
ATOM 2251 C CA . THR A 1 9 ? 7.337 -6.509 -3.999 1.00 0.00 9 THR A CA 4
ATOM 2252 C C . THR A 1 9 ? 7.004 -6.532 -2.510 1.00 0.00 9 THR A C 4
ATOM 2253 O O . THR A 1 9 ? 7.856 -6.231 -1.676 1.00 0.00 9 THR A O 4
ATOM 2264 N N . TRP A 1 10 ? 5.766 -6.879 -2.177 1.00 0.00 10 TRP A N 4
ATOM 2265 C CA . TRP A 1 10 ? 5.352 -6.921 -0.784 1.00 0.00 10 TRP A CA 4
ATOM 2266 C C . TRP A 1 10 ? 4.336 -8.025 -0.539 1.00 0.00 10 TRP A C 4
ATOM 2267 O O . TRP A 1 10 ? 3.216 -7.979 -1.045 1.00 0.00 10 TRP A O 4
ATOM 2288 N N . ASP A 1 11 ? 4.724 -8.987 0.279 1.00 0.00 11 ASP A N 4
ATOM 2289 C CA . ASP A 1 11 ? 3.846 -10.087 0.643 1.00 0.00 11 ASP A CA 4
ATOM 2290 C C . ASP A 1 11 ? 4.227 -10.578 2.032 1.00 0.00 11 ASP A C 4
ATOM 2291 O O . ASP A 1 11 ? 4.764 -11.670 2.211 1.00 0.00 11 ASP A O 4
ATOM 2300 N N . SER A 1 12 ? 3.980 -9.725 3.014 1.00 0.00 12 SER A N 4
ATOM 2301 C CA . SER A 1 12 ? 4.304 -10.014 4.401 1.00 0.00 12 SER A CA 4
ATOM 2302 C C . SER A 1 12 ? 3.426 -9.170 5.318 1.00 0.00 12 SER A C 4
ATOM 2303 O O . SER A 1 12 ? 2.738 -8.251 4.857 1.00 0.00 12 SER A O 4
ATOM 2311 N N . VAL A 1 13 ? 3.446 -9.485 6.605 1.00 0.00 13 VAL A N 4
ATOM 2312 C CA . VAL A 1 13 ? 2.646 -8.760 7.579 1.00 0.00 13 VAL A CA 4
ATOM 2313 C C . VAL A 1 13 ? 3.297 -7.424 7.925 1.00 0.00 13 VAL A C 4
ATOM 2314 O O . VAL A 1 13 ? 4.468 -7.366 8.301 1.00 0.00 13 VAL A O 4
ATOM 2327 N N . CYS A 1 14 ? 2.528 -6.359 7.782 1.00 0.00 14 CYS A N 4
ATOM 2328 C CA . CYS A 1 14 ? 3.004 -5.015 8.065 1.00 0.00 14 CYS A CA 4
ATOM 2329 C C . CYS A 1 14 ? 3.115 -4.758 9.564 1.00 0.00 14 CYS A C 4
ATOM 2330 O O . CYS A 1 14 ? 2.198 -5.055 10.331 1.00 0.00 14 CYS A O 4
ATOM 2337 N N . ILE A 1 15 ? 4.240 -4.188 9.965 1.00 0.00 15 ILE A N 4
ATOM 2338 C CA . ILE A 1 15 ? 4.484 -3.855 11.361 1.00 0.00 15 ILE A CA 4
ATOM 2339 C C . ILE A 1 15 ? 4.235 -2.362 11.579 1.00 0.00 15 ILE A C 4
ATOM 2340 O O . ILE A 1 15 ? 3.679 -1.945 12.595 1.00 0.00 15 ILE A O 4
ATOM 2356 N N . ASN A 1 16 ? 4.634 -1.570 10.590 1.00 0.00 16 ASN A N 4
ATOM 2357 C CA . ASN A 1 16 ? 4.461 -0.123 10.616 1.00 0.00 16 ASN A CA 4
ATOM 2358 C C . ASN A 1 16 ? 4.170 0.344 9.192 1.00 0.00 16 ASN A C 4
ATOM 2359 O O . ASN A 1 16 ? 4.435 -0.392 8.243 1.00 0.00 16 ASN A O 4
ATOM 2370 N N . LYS A 1 17 ? 3.604 1.531 9.038 1.00 0.00 17 LYS A N 4
ATOM 2371 C CA . LYS A 1 17 ? 3.263 2.043 7.716 1.00 0.00 17 LYS A CA 4
ATOM 2372 C C . LYS A 1 17 ? 4.500 2.468 6.916 1.00 0.00 17 LYS A C 4
ATOM 2373 O O . LYS A 1 17 ? 4.484 2.411 5.687 1.00 0.00 17 LYS A O 4
ATOM 2392 N N . LYS A 1 18 ? 5.559 2.919 7.601 1.00 0.00 18 LYS A N 4
ATOM 2393 C CA . LYS A 1 18 ? 6.774 3.380 6.910 1.00 0.00 18 LYS A CA 4
ATOM 2394 C C . LYS A 1 18 ? 7.343 2.344 5.911 1.00 0.00 18 LYS A C 4
ATOM 2395 O O . LYS A 1 18 ? 7.665 2.722 4.785 1.00 0.00 18 LYS A O 4
ATOM 2414 N N . PRO A 1 19 ? 7.467 1.033 6.258 1.00 0.00 19 PRO A N 4
ATOM 2415 C CA . PRO A 1 19 ? 7.976 0.026 5.312 1.00 0.00 19 PRO A CA 4
ATOM 2416 C C . PRO A 1 19 ? 7.107 -0.039 4.060 1.00 0.00 19 PRO A C 4
ATOM 2417 O O . PRO A 1 19 ? 7.604 -0.147 2.935 1.00 0.00 19 PRO A O 4
ATOM 2428 N N . CYS A 1 20 ? 5.802 0.046 4.280 1.00 0.00 20 CYS A N 4
ATOM 2429 C CA . CYS A 1 20 ? 4.829 0.015 3.203 1.00 0.00 20 CYS A CA 4
ATOM 2430 C C . CYS A 1 20 ? 5.040 1.207 2.276 1.00 0.00 20 CYS A C 4
ATOM 2431 O O . CYS A 1 20 ? 5.121 1.051 1.057 1.00 0.00 20 CYS A O 4
ATOM 2438 N N . VAL A 1 21 ? 5.158 2.396 2.867 1.00 0.00 21 VAL A N 4
ATOM 2439 C CA . VAL A 1 21 ? 5.382 3.618 2.102 1.00 0.00 21 VAL A CA 4
ATOM 2440 C C . VAL A 1 21 ? 6.644 3.507 1.260 1.00 0.00 21 VAL A C 4
ATOM 2441 O O . VAL A 1 21 ? 6.682 3.982 0.128 1.00 0.00 21 VAL A O 4
ATOM 2454 N N . ALA A 1 22 ? 7.671 2.872 1.815 1.00 0.00 22 ALA A N 4
ATOM 2455 C CA . ALA A 1 22 ? 8.927 2.692 1.100 1.00 0.00 22 ALA A CA 4
ATOM 2456 C C . ALA A 1 22 ? 8.708 1.837 -0.142 1.00 0.00 22 ALA A C 4
ATOM 2457 O O . ALA A 1 22 ? 9.131 2.205 -1.241 1.00 0.00 22 ALA A O 4
ATOM 2464 N N . CYS A 1 23 ? 8.021 0.709 0.038 1.00 0.00 23 CYS A N 4
ATOM 2465 C CA . CYS A 1 23 ? 7.718 -0.194 -1.067 1.00 0.00 23 CYS A CA 4
ATOM 2466 C C . CYS A 1 23 ? 6.887 0.541 -2.113 1.00 0.00 23 CYS A C 4
ATOM 2467 O O . CYS A 1 23 ? 7.148 0.463 -3.316 1.00 0.00 23 CYS A O 4
ATOM 2474 N N . CYS A 1 24 ? 5.889 1.259 -1.635 1.00 0.00 24 CYS A N 4
ATOM 2475 C CA . CYS A 1 24 ? 5.005 2.019 -2.498 1.00 0.00 24 CYS A CA 4
ATOM 2476 C C . CYS A 1 24 ? 5.748 3.142 -3.217 1.00 0.00 24 CYS A C 4
ATOM 2477 O O . CYS A 1 24 ? 5.474 3.422 -4.378 1.00 0.00 24 CYS A O 4
ATOM 2484 N N . LYS A 1 25 ? 6.679 3.792 -2.527 1.00 0.00 25 LYS A N 4
ATOM 2485 C CA . LYS A 1 25 ? 7.436 4.892 -3.118 1.00 0.00 25 LYS A CA 4
ATOM 2486 C C . LYS A 1 25 ? 8.286 4.406 -4.289 1.00 0.00 25 LYS A C 4
ATOM 2487 O O . LYS A 1 25 ? 8.278 5.019 -5.356 1.00 0.00 25 LYS A O 4
ATOM 2506 N N . LYS A 1 26 ? 8.997 3.294 -4.100 1.00 0.00 26 LYS A N 4
ATOM 2507 C CA . LYS A 1 26 ? 9.821 2.734 -5.172 1.00 0.00 26 LYS A CA 4
ATOM 2508 C C . LYS A 1 26 ? 8.936 2.225 -6.309 1.00 0.00 26 LYS A C 4
ATOM 2509 O O . LYS A 1 26 ? 9.348 2.204 -7.466 1.00 0.00 26 LYS A O 4
ATOM 2528 N N . ALA A 1 27 ? 7.710 1.828 -5.971 1.00 0.00 27 ALA A N 4
ATOM 2529 C CA . ALA A 1 27 ? 6.763 1.341 -6.966 1.00 0.00 27 ALA A CA 4
ATOM 2530 C C . ALA A 1 27 ? 6.020 2.510 -7.624 1.00 0.00 27 ALA A C 4
ATOM 2531 O O . ALA A 1 27 ? 5.045 2.314 -8.353 1.00 0.00 27 ALA A O 4
ATOM 2538 N N . LYS A 1 28 ? 6.501 3.724 -7.352 1.00 0.00 28 LYS A N 4
ATOM 2539 C CA . LYS A 1 28 ? 5.923 4.954 -7.888 1.00 0.00 28 LYS A CA 4
ATOM 2540 C C . LYS A 1 28 ? 4.492 5.176 -7.373 1.00 0.00 28 LYS A C 4
ATOM 2541 O O . LYS A 1 28 ? 3.524 5.243 -8.133 1.00 0.00 28 LYS A O 4
ATOM 2560 N N . PHE A 1 29 ? 4.376 5.319 -6.065 1.00 0.00 29 PHE A N 4
ATOM 2561 C CA . PHE A 1 29 ? 3.094 5.585 -5.421 1.00 0.00 29 PHE A CA 4
ATOM 2562 C C . PHE A 1 29 ? 3.276 6.733 -4.440 1.00 0.00 29 PHE A C 4
ATOM 2563 O O . PHE A 1 29 ? 4.356 6.903 -3.877 1.00 0.00 29 PHE A O 4
ATOM 2580 N N . SER A 1 30 ? 2.237 7.535 -4.267 1.00 0.00 30 SER A N 4
ATOM 2581 C CA . SER A 1 30 ? 2.287 8.693 -3.385 1.00 0.00 30 SER A CA 4
ATOM 2582 C C . SER A 1 30 ? 2.489 8.292 -1.928 1.00 0.00 30 SER A C 4
ATOM 2583 O O . SER A 1 30 ? 3.344 8.850 -1.230 1.00 0.00 30 SER A O 4
ATOM 2591 N N . ASP A 1 31 ? 1.692 7.338 -1.474 1.00 0.00 31 ASP A N 4
ATOM 2592 C CA . ASP A 1 31 ? 1.757 6.881 -0.097 1.00 0.00 31 ASP A CA 4
ATOM 2593 C C . ASP A 1 31 ? 1.115 5.508 0.039 1.00 0.00 31 ASP A C 4
ATOM 2594 O O . ASP A 1 31 ? 0.077 5.226 -0.569 1.00 0.00 31 ASP A O 4
ATOM 2603 N N . GLY A 1 32 ? 1.743 4.661 0.834 1.00 0.00 32 GLY A N 4
ATOM 2604 C CA . GLY A 1 32 ? 1.240 3.322 1.050 1.00 0.00 32 GLY A CA 4
ATOM 2605 C C . GLY A 1 32 ? 0.603 3.160 2.409 1.00 0.00 32 GLY A C 4
ATOM 2606 O O . GLY A 1 32 ? 1.086 3.703 3.401 1.00 0.00 32 GLY A O 4
ATOM 2610 N N . HIS A 1 33 ? -0.479 2.405 2.454 1.00 0.00 33 HIS A N 4
ATOM 2611 C CA . HIS A 1 33 ? -1.194 2.157 3.695 1.00 0.00 33 HIS A CA 4
ATOM 2612 C C . HIS A 1 33 ? -1.344 0.662 3.934 1.00 0.00 33 HIS A C 4
ATOM 2613 O O . HIS A 1 33 ? -1.755 -0.084 3.043 1.00 0.00 33 HIS A O 4
ATOM 2627 N N . CYS A 1 34 ? -1.009 0.236 5.137 1.00 0.00 34 CYS A N 4
ATOM 2628 C CA . CYS A 1 34 ? -1.099 -1.167 5.507 1.00 0.00 34 CYS A CA 4
ATOM 2629 C C . CYS A 1 34 ? -2.546 -1.637 5.550 1.00 0.00 34 CYS A C 4
ATOM 2630 O O . CYS A 1 34 ? -3.434 -0.927 6.025 1.00 0.00 34 CYS A O 4
ATOM 2637 N N . SER A 1 35 ? -2.768 -2.843 5.055 1.00 0.00 35 SER A N 4
ATOM 2638 C CA . SER A 1 35 ? -4.094 -3.435 5.038 1.00 0.00 35 SER A CA 4
ATOM 2639 C C . SER A 1 35 ? -4.488 -3.841 6.454 1.00 0.00 35 SER A C 4
ATOM 2640 O O . SER A 1 35 ? -3.632 -4.181 7.265 1.00 0.00 35 SER A O 4
ATOM 2648 N N . LYS A 1 36 ? -5.775 -3.788 6.753 1.00 0.00 36 LYS A N 4
ATOM 2649 C CA . LYS A 1 36 ? -6.258 -4.148 8.077 1.00 0.00 36 LYS A CA 4
ATOM 2650 C C . LYS A 1 36 ? -6.581 -5.638 8.154 1.00 0.00 36 LYS A C 4
ATOM 2651 O O . LYS A 1 36 ? -6.348 -6.278 9.173 1.00 0.00 36 LYS A O 4
ATOM 2670 N N . ILE A 1 37 ? -7.143 -6.169 7.074 1.00 0.00 37 ILE A N 4
ATOM 2671 C CA . ILE A 1 37 ? -7.532 -7.577 7.017 1.00 0.00 37 ILE A CA 4
ATOM 2672 C C . ILE A 1 37 ? -6.323 -8.517 7.033 1.00 0.00 37 ILE A C 4
ATOM 2673 O O . ILE A 1 37 ? -6.073 -9.201 8.020 1.00 0.00 37 ILE A O 4
ATOM 2689 N N . LEU A 1 38 ? -5.590 -8.560 5.925 1.00 0.00 38 LEU A N 4
ATOM 2690 C CA . LEU A 1 38 ? -4.426 -9.437 5.813 1.00 0.00 38 LEU A CA 4
ATOM 2691 C C . LEU A 1 38 ? -3.175 -8.753 6.350 1.00 0.00 38 LEU A C 4
ATOM 2692 O O . LEU A 1 38 ? -2.128 -9.377 6.510 1.00 0.00 38 LEU A O 4
ATOM 2708 N N . ARG A 1 39 ? -3.310 -7.463 6.618 1.00 0.00 39 ARG A N 4
ATOM 2709 C CA . ARG A 1 39 ? -2.225 -6.641 7.144 1.00 0.00 39 ARG A CA 4
ATOM 2710 C C . ARG A 1 39 ? -1.073 -6.518 6.139 1.00 0.00 39 ARG A C 4
ATOM 2711 O O . ARG A 1 39 ? 0.091 -6.403 6.519 1.00 0.00 39 ARG A O 4
ATOM 2732 N N . ARG A 1 40 ? -1.407 -6.508 4.849 1.00 0.00 40 ARG A N 4
ATOM 2733 C CA . ARG A 1 40 ? -0.392 -6.354 3.809 1.00 0.00 40 ARG A CA 4
ATOM 2734 C C . ARG A 1 40 ? -0.075 -4.869 3.594 1.00 0.00 40 ARG A C 4
ATOM 2735 O O . ARG A 1 40 ? -0.104 -4.082 4.539 1.00 0.00 40 ARG A O 4
ATOM 2756 N N . CYS A 1 41 ? 0.217 -4.483 2.357 1.00 0.00 41 CYS A N 4
ATOM 2757 C CA . CYS A 1 41 ? 0.538 -3.091 2.047 1.00 0.00 41 CYS A CA 4
ATOM 2758 C C . CYS A 1 41 ? -0.137 -2.644 0.755 1.00 0.00 41 CYS A C 4
ATOM 2759 O O . CYS A 1 41 ? 0.185 -3.134 -0.327 1.00 0.00 41 CYS A O 4
ATOM 2766 N N . LEU A 1 42 ? -1.064 -1.699 0.882 1.00 0.00 42 LEU A N 4
ATOM 2767 C CA . LEU A 1 42 ? -1.788 -1.155 -0.259 1.00 0.00 42 LEU A CA 4
ATOM 2768 C C . LEU A 1 42 ? -1.203 0.194 -0.642 1.00 0.00 42 LEU A C 4
ATOM 2769 O O . LEU A 1 42 ? -1.097 1.090 0.193 1.00 0.00 42 LEU A O 4
ATOM 2785 N N . CYS A 1 43 ? -0.813 0.334 -1.890 1.00 0.00 43 CYS A N 4
ATOM 2786 C CA . CYS A 1 43 ? -0.218 1.570 -2.360 1.00 0.00 43 CYS A CA 4
ATOM 2787 C C . CYS A 1 43 ? -1.225 2.436 -3.103 1.00 0.00 43 CYS A C 4
ATOM 2788 O O . CYS A 1 43 ? -2.002 1.941 -3.917 1.00 0.00 43 CYS A O 4
ATOM 2795 N N . THR A 1 44 ? -1.190 3.730 -2.831 1.00 0.00 44 THR A N 4
ATOM 2796 C CA . THR A 1 44 ? -2.075 4.679 -3.483 1.00 0.00 44 THR A CA 4
ATOM 2797 C C . THR A 1 44 ? -1.259 5.765 -4.170 1.00 0.00 44 THR A C 4
ATOM 2798 O O . THR A 1 44 ? -0.217 6.178 -3.657 1.00 0.00 44 THR A O 4
ATOM 2809 N N . LYS A 1 45 ? -1.723 6.220 -5.324 1.00 0.00 45 LYS A N 4
ATOM 2810 C CA . LYS A 1 45 ? -1.017 7.260 -6.068 1.00 0.00 45 LYS A CA 4
ATOM 2811 C C . LYS A 1 45 ? -1.917 7.951 -7.071 1.00 0.00 45 LYS A C 4
ATOM 2812 O O . LYS A 1 45 ? -3.092 7.610 -7.228 1.00 0.00 45 LYS A O 4
ATOM 2831 N N . GLU A 1 46 ? -1.328 8.920 -7.739 1.00 0.00 46 GLU A N 4
ATOM 2832 C CA . GLU A 1 46 ? -1.991 9.717 -8.745 1.00 0.00 46 GLU A CA 4
ATOM 2833 C C . GLU A 1 46 ? -2.078 8.967 -10.081 1.00 0.00 46 GLU A C 4
ATOM 2834 O O . GLU A 1 46 ? -1.130 8.286 -10.481 1.00 0.00 46 GLU A O 4
ATOM 2846 N N . CYS A 1 47 ? -3.208 9.100 -10.774 1.00 0.00 47 CYS A N 4
ATOM 2847 C CA . CYS A 1 47 ? -3.388 8.449 -12.068 1.00 0.00 47 CYS A CA 4
ATOM 2848 C C . CYS A 1 47 ? -4.623 9.015 -12.746 1.00 0.00 47 CYS A C 4
ATOM 2849 O O . CYS A 1 47 ? -5.144 8.388 -13.683 1.00 0.00 47 CYS A O 4
ATOM 2857 N N . ALA A 1 1 ? -12.909 8.757 -7.318 1.00 0.00 1 ALA A N 5
ATOM 2858 C CA . ALA A 1 1 ? -11.652 9.378 -7.787 1.00 0.00 1 ALA A CA 5
ATOM 2859 C C . ALA A 1 1 ? -10.502 9.034 -6.844 1.00 0.00 1 ALA A C 5
ATOM 2860 O O . ALA A 1 1 ? -9.692 9.891 -6.492 1.00 0.00 1 ALA A O 5
ATOM 2869 N N . THR A 1 2 ? -10.437 7.775 -6.428 1.00 0.00 2 THR A N 5
ATOM 2870 C CA . THR A 1 2 ? -9.389 7.323 -5.527 1.00 0.00 2 THR A CA 5
ATOM 2871 C C . THR A 1 2 ? -9.111 5.840 -5.742 1.00 0.00 2 THR A C 5
ATOM 2872 O O . THR A 1 2 ? -10.022 5.015 -5.669 1.00 0.00 2 THR A O 5
ATOM 2883 N N . CYS A 1 3 ? -7.860 5.513 -6.007 1.00 0.00 3 CYS A N 5
ATOM 2884 C CA . CYS A 1 3 ? -7.454 4.137 -6.232 1.00 0.00 3 CYS A CA 5
ATOM 2885 C C . CYS A 1 3 ? -6.733 3.584 -5.008 1.00 0.00 3 CYS A C 5
ATOM 2886 O O . CYS A 1 3 ? -5.847 4.234 -4.449 1.00 0.00 3 CYS A O 5
ATOM 2893 N N . LYS A 1 4 ? -7.124 2.385 -4.597 1.00 0.00 4 LYS A N 5
ATOM 2894 C CA . LYS A 1 4 ? -6.533 1.730 -3.438 1.00 0.00 4 LYS A CA 5
ATOM 2895 C C . LYS A 1 4 ? -6.206 0.285 -3.785 1.00 0.00 4 LYS A C 5
ATOM 2896 O O . LYS A 1 4 ? -7.044 -0.434 -4.329 1.00 0.00 4 LYS A O 5
ATOM 2915 N N . ALA A 1 5 ? -4.999 -0.136 -3.448 1.00 0.00 5 ALA A N 5
ATOM 2916 C CA . ALA A 1 5 ? -4.556 -1.497 -3.702 1.00 0.00 5 ALA A CA 5
ATOM 2917 C C . ALA A 1 5 ? -3.356 -1.813 -2.830 1.00 0.00 5 ALA A C 5
ATOM 2918 O O . ALA A 1 5 ? -2.452 -0.988 -2.700 1.00 0.00 5 ALA A O 5
ATOM 2925 N N . GLU A 1 6 ? -3.351 -2.990 -2.224 1.00 0.00 6 GLU A N 5
ATOM 2926 C CA . GLU A 1 6 ? -2.254 -3.390 -1.365 1.00 0.00 6 GLU A CA 5
ATOM 2927 C C . GLU A 1 6 ? -1.016 -3.620 -2.211 1.00 0.00 6 GLU A C 5
ATOM 2928 O O . GLU A 1 6 ? -1.116 -4.078 -3.351 1.00 0.00 6 GLU A O 5
ATOM 2940 N N . CYS A 1 7 ? 0.134 -3.294 -1.647 1.00 0.00 7 CYS A N 5
ATOM 2941 C CA . CYS A 1 7 ? 1.411 -3.463 -2.330 1.00 0.00 7 CYS A CA 5
ATOM 2942 C C . CYS A 1 7 ? 1.509 -4.865 -2.935 1.00 0.00 7 CYS A C 5
ATOM 2943 O O . CYS A 1 7 ? 1.335 -5.864 -2.234 1.00 0.00 7 CYS A O 5
ATOM 2950 N N . PRO A 1 8 ? 1.757 -4.951 -4.256 1.00 0.00 8 PRO A N 5
ATOM 2951 C CA . PRO A 1 8 ? 1.851 -6.231 -4.968 1.00 0.00 8 PRO A CA 5
ATOM 2952 C C . PRO A 1 8 ? 2.885 -7.156 -4.342 1.00 0.00 8 PRO A C 5
ATOM 2953 O O . PRO A 1 8 ? 2.642 -8.345 -4.148 1.00 0.00 8 PRO A O 5
ATOM 2964 N N . THR A 1 9 ? 4.031 -6.592 -4.008 1.00 0.00 9 THR A N 5
ATOM 2965 C CA . THR A 1 9 ? 5.099 -7.345 -3.381 1.00 0.00 9 THR A CA 5
ATOM 2966 C C . THR A 1 9 ? 4.983 -7.260 -1.862 1.00 0.00 9 THR A C 5
ATOM 2967 O O . THR A 1 9 ? 5.955 -6.952 -1.173 1.00 0.00 9 THR A O 5
ATOM 2978 N N . TRP A 1 10 ? 3.781 -7.504 -1.346 1.00 0.00 10 TRP A N 5
ATOM 2979 C CA . TRP A 1 10 ? 3.548 -7.427 0.085 1.00 0.00 10 TRP A CA 5
ATOM 2980 C C . TRP A 1 10 ? 2.679 -8.577 0.573 1.00 0.00 10 TRP A C 5
ATOM 2981 O O . TRP A 1 10 ? 1.510 -8.704 0.194 1.00 0.00 10 TRP A O 5
ATOM 3002 N N . ASP A 1 11 ? 3.253 -9.398 1.426 1.00 0.00 11 ASP A N 5
ATOM 3003 C CA . ASP A 1 11 ? 2.558 -10.539 1.995 1.00 0.00 11 ASP A CA 5
ATOM 3004 C C . ASP A 1 11 ? 2.759 -10.576 3.504 1.00 0.00 11 ASP A C 5
ATOM 3005 O O . ASP A 1 11 ? 2.207 -11.431 4.196 1.00 0.00 11 ASP A O 5
ATOM 3014 N N . SER A 1 12 ? 3.571 -9.653 4.001 1.00 0.00 12 SER A N 5
ATOM 3015 C CA . SER A 1 12 ? 3.876 -9.592 5.417 1.00 0.00 12 SER A CA 5
ATOM 3016 C C . SER A 1 12 ? 3.060 -8.509 6.128 1.00 0.00 12 SER A C 5
ATOM 3017 O O . SER A 1 12 ? 2.116 -7.942 5.567 1.00 0.00 12 SER A O 5
ATOM 3025 N N . VAL A 1 13 ? 3.437 -8.238 7.369 1.00 0.00 13 VAL A N 5
ATOM 3026 C CA . VAL A 1 13 ? 2.768 -7.247 8.195 1.00 0.00 13 VAL A CA 5
ATOM 3027 C C . VAL A 1 13 ? 3.369 -5.856 7.998 1.00 0.00 13 VAL A C 5
ATOM 3028 O O . VAL A 1 13 ? 4.580 -5.666 8.110 1.00 0.00 13 VAL A O 5
ATOM 3041 N N . CYS A 1 14 ? 2.512 -4.883 7.723 1.00 0.00 14 CYS A N 5
ATOM 3042 C CA . CYS A 1 14 ? 2.947 -3.507 7.536 1.00 0.00 14 CYS A CA 5
ATOM 3043 C C . CYS A 1 14 ? 3.124 -2.849 8.900 1.00 0.00 14 CYS A C 5
ATOM 3044 O O . CYS A 1 14 ? 2.147 -2.495 9.562 1.00 0.00 14 CYS A O 5
ATOM 3051 N N . ILE A 1 15 ? 4.364 -2.707 9.333 1.00 0.00 15 ILE A N 5
ATOM 3052 C CA . ILE A 1 15 ? 4.642 -2.112 10.630 1.00 0.00 15 ILE A CA 5
ATOM 3053 C C . ILE A 1 15 ? 5.012 -0.642 10.480 1.00 0.00 15 ILE A C 5
ATOM 3054 O O . ILE A 1 15 ? 4.409 0.228 11.107 1.00 0.00 15 ILE A O 5
ATOM 3070 N N . ASN A 1 16 ? 5.999 -0.373 9.640 1.00 0.00 16 ASN A N 5
ATOM 3071 C CA . ASN A 1 16 ? 6.444 0.991 9.405 1.00 0.00 16 ASN A CA 5
ATOM 3072 C C . ASN A 1 16 ? 5.879 1.506 8.085 1.00 0.00 16 ASN A C 5
ATOM 3073 O O . ASN A 1 16 ? 5.730 0.747 7.126 1.00 0.00 16 ASN A O 5
ATOM 3084 N N . LYS A 1 17 ? 5.557 2.792 8.050 1.00 0.00 17 LYS A N 5
ATOM 3085 C CA . LYS A 1 17 ? 4.997 3.423 6.861 1.00 0.00 17 LYS A CA 5
ATOM 3086 C C . LYS A 1 17 ? 6.012 3.478 5.714 1.00 0.00 17 LYS A C 5
ATOM 3087 O O . LYS A 1 17 ? 5.633 3.384 4.547 1.00 0.00 17 LYS A O 5
ATOM 3106 N N . LYS A 1 18 ? 7.294 3.639 6.050 1.00 0.00 18 LYS A N 5
ATOM 3107 C CA . LYS A 1 18 ? 8.356 3.723 5.038 1.00 0.00 18 LYS A CA 5
ATOM 3108 C C . LYS A 1 18 ? 8.320 2.544 4.050 1.00 0.00 18 LYS A C 5
ATOM 3109 O O . LYS A 1 18 ? 8.209 2.772 2.845 1.00 0.00 18 LYS A O 5
ATOM 3128 N N . PRO A 1 19 ? 8.407 1.276 4.525 1.00 0.00 19 PRO A N 5
ATOM 3129 C CA . PRO A 1 19 ? 8.369 0.094 3.643 1.00 0.00 19 PRO A CA 5
ATOM 3130 C C . PRO A 1 19 ? 7.176 0.119 2.693 1.00 0.00 19 PRO A C 5
ATOM 3131 O O . PRO A 1 19 ? 7.299 -0.171 1.498 1.00 0.00 19 PRO A O 5
ATOM 3142 N N . CYS A 1 20 ? 6.022 0.471 3.241 1.00 0.00 20 CYS A N 5
ATOM 3143 C CA . CYS A 1 20 ? 4.794 0.539 2.469 1.00 0.00 20 CYS A CA 5
ATOM 3144 C C . CYS A 1 20 ? 4.893 1.615 1.391 1.00 0.00 20 CYS A C 5
ATOM 3145 O O . CYS A 1 20 ? 4.664 1.342 0.213 1.00 0.00 20 CYS A O 5
ATOM 3152 N N . VAL A 1 21 ? 5.262 2.831 1.795 1.00 0.00 21 VAL A N 5
ATOM 3153 C CA . VAL A 1 21 ? 5.408 3.941 0.857 1.00 0.00 21 VAL A CA 5
ATOM 3154 C C . VAL A 1 21 ? 6.416 3.589 -0.233 1.00 0.00 21 VAL A C 5
ATOM 3155 O O . VAL A 1 21 ? 6.235 3.945 -1.399 1.00 0.00 21 VAL A O 5
ATOM 3168 N N . ALA A 1 22 ? 7.466 2.870 0.149 1.00 0.00 22 ALA A N 5
ATOM 3169 C CA . ALA A 1 22 ? 8.489 2.447 -0.796 1.00 0.00 22 ALA A CA 5
ATOM 3170 C C . ALA A 1 22 ? 7.875 1.558 -1.872 1.00 0.00 22 ALA A C 5
ATOM 3171 O O . ALA A 1 22 ? 8.139 1.731 -3.067 1.00 0.00 22 ALA A O 5
ATOM 3178 N N . CYS A 1 23 ? 7.035 0.620 -1.452 1.00 0.00 23 CYS A N 5
ATOM 3179 C CA . CYS A 1 23 ? 6.378 -0.266 -2.398 1.00 0.00 23 CYS A CA 5
ATOM 3180 C C . CYS A 1 23 ? 5.390 0.509 -3.244 1.00 0.00 23 CYS A C 5
ATOM 3181 O O . CYS A 1 23 ? 5.299 0.324 -4.454 1.00 0.00 23 CYS A O 5
ATOM 3188 N N . CYS A 1 24 ? 4.637 1.362 -2.592 1.00 0.00 24 CYS A N 5
ATOM 3189 C CA . CYS A 1 24 ? 3.636 2.158 -3.271 1.00 0.00 24 CYS A CA 5
ATOM 3190 C C . CYS A 1 24 ? 4.261 3.038 -4.348 1.00 0.00 24 CYS A C 5
ATOM 3191 O O . CYS A 1 24 ? 3.742 3.116 -5.456 1.00 0.00 24 CYS A O 5
ATOM 3198 N N . LYS A 1 25 ? 5.379 3.687 -4.039 1.00 0.00 25 LYS A N 5
ATOM 3199 C CA . LYS A 1 25 ? 6.035 4.542 -5.022 1.00 0.00 25 LYS A CA 5
ATOM 3200 C C . LYS A 1 25 ? 6.587 3.723 -6.190 1.00 0.00 25 LYS A C 5
ATOM 3201 O O . LYS A 1 25 ? 6.498 4.155 -7.338 1.00 0.00 25 LYS A O 5
ATOM 3220 N N . LYS A 1 26 ? 7.133 2.532 -5.915 1.00 0.00 26 LYS A N 5
ATOM 3221 C CA . LYS A 1 26 ? 7.658 1.691 -6.995 1.00 0.00 26 LYS A CA 5
ATOM 3222 C C . LYS A 1 26 ? 6.511 1.159 -7.859 1.00 0.00 26 LYS A C 5
ATOM 3223 O O . LYS A 1 26 ? 6.708 0.800 -9.017 1.00 0.00 26 LYS A O 5
ATOM 3242 N N . ALA A 1 27 ? 5.309 1.127 -7.285 1.00 0.00 27 ALA A N 5
ATOM 3243 C CA . ALA A 1 27 ? 4.124 0.662 -7.999 1.00 0.00 27 ALA A CA 5
ATOM 3244 C C . ALA A 1 27 ? 3.344 1.846 -8.573 1.00 0.00 27 ALA A C 5
ATOM 3245 O O . ALA A 1 27 ? 2.224 1.693 -9.071 1.00 0.00 27 ALA A O 5
ATOM 3252 N N . LYS A 1 28 ? 3.963 3.022 -8.504 1.00 0.00 28 LYS A N 5
ATOM 3253 C CA . LYS A 1 28 ? 3.387 4.265 -9.012 1.00 0.00 28 LYS A CA 5
ATOM 3254 C C . LYS A 1 28 ? 2.119 4.677 -8.247 1.00 0.00 28 LYS A C 5
ATOM 3255 O O . LYS A 1 28 ? 1.069 4.930 -8.846 1.00 0.00 28 LYS A O 5
ATOM 3274 N N . PHE A 1 29 ? 2.239 4.775 -6.927 1.00 0.00 29 PHE A N 5
ATOM 3275 C CA . PHE A 1 29 ? 1.140 5.203 -6.061 1.00 0.00 29 PHE A CA 5
ATOM 3276 C C . PHE A 1 29 ? 1.589 6.429 -5.276 1.00 0.00 29 PHE A C 5
ATOM 3277 O O . PHE A 1 29 ? 2.771 6.565 -4.964 1.00 0.00 29 PHE A O 5
ATOM 3294 N N . SER A 1 30 ? 0.657 7.325 -4.999 1.00 0.00 30 SER A N 5
ATOM 3295 C CA . SER A 1 30 ? 0.956 8.564 -4.291 1.00 0.00 30 SER A CA 5
ATOM 3296 C C . SER A 1 30 ? 1.448 8.331 -2.861 1.00 0.00 30 SER A C 5
ATOM 3297 O O . SER A 1 30 ? 2.425 8.948 -2.433 1.00 0.00 30 SER A O 5
ATOM 3305 N N . ASP A 1 31 ? 0.778 7.458 -2.120 1.00 0.00 31 ASP A N 5
ATOM 3306 C CA . ASP A 1 31 ? 1.174 7.190 -0.736 1.00 0.00 31 ASP A CA 5
ATOM 3307 C C . ASP A 1 31 ? 0.733 5.806 -0.278 1.00 0.00 31 ASP A C 5
ATOM 3308 O O . ASP A 1 31 ? -0.251 5.257 -0.779 1.00 0.00 31 ASP A O 5
ATOM 3317 N N . GLY A 1 32 ? 1.467 5.259 0.683 1.00 0.00 32 GLY A N 5
ATOM 3318 C CA . GLY A 1 32 ? 1.157 3.954 1.225 1.00 0.00 32 GLY A CA 5
ATOM 3319 C C . GLY A 1 32 ? 0.864 4.015 2.707 1.00 0.00 32 GLY A C 5
ATOM 3320 O O . GLY A 1 32 ? 1.496 4.776 3.445 1.00 0.00 32 GLY A O 5
ATOM 3324 N N . HIS A 1 33 ? -0.098 3.225 3.151 1.00 0.00 33 HIS A N 5
ATOM 3325 C CA . HIS A 1 33 ? -0.477 3.210 4.553 1.00 0.00 33 HIS A CA 5
ATOM 3326 C C . HIS A 1 33 ? -0.877 1.812 5.002 1.00 0.00 33 HIS A C 5
ATOM 3327 O O . HIS A 1 33 ? -1.592 1.101 4.299 1.00 0.00 33 HIS A O 5
ATOM 3341 N N . CYS A 1 34 ? -0.423 1.433 6.180 1.00 0.00 34 CYS A N 5
AT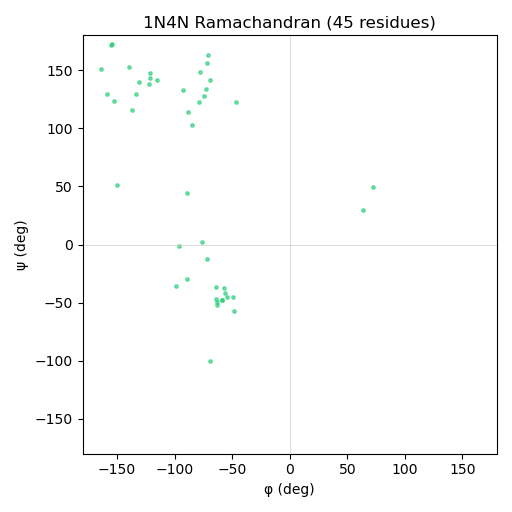OM 3342 C CA . CYS A 1 34 ? -0.742 0.127 6.736 1.00 0.00 34 CYS A CA 5
ATOM 3343 C C . CYS A 1 34 ? -2.219 0.075 7.122 1.00 0.00 34 CYS A C 5
ATOM 3344 O O . CYS A 1 34 ? -2.751 1.035 7.683 1.00 0.00 34 CYS A O 5
ATOM 3351 N N . SER A 1 35 ? -2.884 -1.028 6.811 1.00 0.00 35 SER A N 5
ATOM 3352 C CA . SER A 1 35 ? -4.297 -1.174 7.130 1.00 0.00 35 SER A CA 5
ATOM 3353 C C . SER A 1 35 ? -4.496 -1.615 8.580 1.00 0.00 35 SER A C 5
ATOM 3354 O O . SER A 1 35 ? -3.538 -1.949 9.278 1.00 0.00 35 SER A O 5
ATOM 3362 N N . LYS A 1 36 ? -5.745 -1.603 9.023 1.00 0.00 36 LYS A N 5
ATOM 3363 C CA . LYS A 1 36 ? -6.087 -1.992 10.385 1.00 0.00 36 LYS A CA 5
ATOM 3364 C C . LYS A 1 36 ? -6.367 -3.492 10.484 1.00 0.00 36 LYS A C 5
ATOM 3365 O O . LYS A 1 36 ? -6.140 -4.100 11.525 1.00 0.00 36 LYS A O 5
ATOM 3384 N N . ILE A 1 37 ? -6.890 -4.066 9.405 1.00 0.00 37 ILE A N 5
ATOM 3385 C CA . ILE A 1 37 ? -7.241 -5.487 9.373 1.00 0.00 37 ILE A CA 5
ATOM 3386 C C . ILE A 1 37 ? -6.004 -6.390 9.437 1.00 0.00 37 ILE A C 5
ATOM 3387 O O . ILE A 1 37 ? -5.391 -6.555 10.485 1.00 0.00 37 ILE A O 5
ATOM 3403 N N . LEU A 1 38 ? -5.659 -6.990 8.296 1.00 0.00 38 LEU A N 5
ATOM 3404 C CA . LEU A 1 38 ? -4.515 -7.897 8.205 1.00 0.00 38 LEU A CA 5
ATOM 3405 C C . LEU A 1 38 ? -3.198 -7.132 8.267 1.00 0.00 38 LEU A C 5
ATOM 3406 O O . LEU A 1 38 ? -2.119 -7.707 8.131 1.00 0.00 38 LEU A O 5
ATOM 3422 N N . ARG A 1 39 ? -3.312 -5.832 8.472 1.00 0.00 39 ARG A N 5
ATOM 3423 C CA . ARG A 1 39 ? -2.167 -4.945 8.564 1.00 0.00 39 ARG A CA 5
ATOM 3424 C C . ARG A 1 39 ? -1.382 -4.937 7.250 1.00 0.00 39 ARG A C 5
ATOM 3425 O O . ARG A 1 39 ? -0.167 -4.771 7.233 1.00 0.00 39 ARG A O 5
ATOM 3446 N N . ARG A 1 40 ? -2.097 -5.100 6.145 1.00 0.00 40 ARG A N 5
ATOM 3447 C CA . ARG A 1 40 ? -1.482 -5.087 4.822 1.00 0.00 40 ARG A CA 5
ATOM 3448 C C . ARG A 1 40 ? -1.130 -3.664 4.405 1.00 0.00 40 ARG A C 5
ATOM 3449 O O . ARG A 1 40 ? -1.769 -2.707 4.846 1.00 0.00 40 ARG A O 5
ATOM 3470 N N . CYS A 1 41 ? -0.132 -3.534 3.544 1.00 0.00 41 CYS A N 5
ATOM 3471 C CA . CYS A 1 41 ? 0.284 -2.232 3.042 1.00 0.00 41 CYS A CA 5
ATOM 3472 C C . CYS A 1 41 ? -0.678 -1.763 1.959 1.00 0.00 41 CYS A C 5
ATOM 3473 O O . CYS A 1 41 ? -0.676 -2.297 0.853 1.00 0.00 41 CYS A O 5
ATOM 3480 N N . LEU A 1 42 ? -1.499 -0.776 2.281 1.00 0.00 42 LEU A N 5
ATOM 3481 C CA . LEU A 1 42 ? -2.466 -0.245 1.331 1.00 0.00 42 LEU A CA 5
ATOM 3482 C C . LEU A 1 42 ? -1.907 0.964 0.605 1.00 0.00 42 LEU A C 5
ATOM 3483 O O . LEU A 1 42 ? -1.574 1.972 1.230 1.00 0.00 42 LEU A O 5
ATOM 3499 N N . CYS A 1 43 ? -1.839 0.877 -0.708 1.00 0.00 43 CYS A N 5
ATOM 3500 C CA . CYS A 1 43 ? -1.357 1.979 -1.511 1.00 0.00 43 CYS A CA 5
ATOM 3501 C C . CYS A 1 43 ? -2.542 2.781 -2.016 1.00 0.00 43 CYS A C 5
ATOM 3502 O O . CYS A 1 43 ? -3.539 2.213 -2.471 1.00 0.00 43 CYS A O 5
ATOM 3509 N N . THR A 1 44 ? -2.449 4.092 -1.913 1.00 0.00 44 THR A N 5
ATOM 3510 C CA . THR A 1 44 ? -3.527 4.962 -2.337 1.00 0.00 44 THR A CA 5
ATOM 3511 C C . THR A 1 44 ? -3.030 6.057 -3.267 1.00 0.00 44 THR A C 5
ATOM 3512 O O . THR A 1 44 ? -1.942 6.604 -3.078 1.00 0.00 44 THR A O 5
ATOM 3523 N N . LYS A 1 45 ? -3.840 6.367 -4.266 1.00 0.00 45 LYS A N 5
ATOM 3524 C CA . LYS A 1 45 ? -3.517 7.400 -5.236 1.00 0.00 45 LYS A CA 5
ATOM 3525 C C . LYS A 1 45 ? -4.781 7.853 -5.941 1.00 0.00 45 LYS A C 5
ATOM 3526 O O . LYS A 1 45 ? -5.769 7.121 -5.979 1.00 0.00 45 LYS A O 5
ATOM 3545 N N . GLU A 1 46 ? -4.752 9.051 -6.484 1.00 0.00 46 GLU A N 5
ATOM 3546 C CA . GLU A 1 46 ? -5.897 9.598 -7.182 1.00 0.00 46 GLU A CA 5
ATOM 3547 C C . GLU A 1 46 ? -6.014 8.991 -8.578 1.00 0.00 46 GLU A C 5
ATOM 3548 O O . GLU A 1 46 ? -5.009 8.665 -9.216 1.00 0.00 46 GLU A O 5
ATOM 3560 N N . CYS A 1 47 ? -7.246 8.830 -9.032 1.00 0.00 47 CYS A N 5
ATOM 3561 C CA . CYS A 1 47 ? -7.530 8.259 -10.338 1.00 0.00 47 CYS A CA 5
ATOM 3562 C C . CYS A 1 47 ? -8.971 8.568 -10.717 1.00 0.00 47 CYS A C 5
ATOM 3563 O O . CYS A 1 47 ? -9.736 8.968 -9.810 1.00 0.00 47 CYS A O 5
ATOM 3571 N N . ALA A 1 1 ? -10.671 11.082 -8.266 1.00 0.00 1 ALA A N 6
ATOM 3572 C CA . ALA A 1 1 ? -9.292 11.304 -8.752 1.00 0.00 1 ALA A CA 6
ATOM 3573 C C . ALA A 1 1 ? -8.284 10.617 -7.834 1.00 0.00 1 ALA A C 6
ATOM 3574 O O . ALA A 1 1 ? -7.226 11.167 -7.527 1.00 0.00 1 ALA A O 6
ATOM 3583 N N . THR A 1 2 ? -8.622 9.412 -7.391 1.00 0.00 2 THR A N 6
ATOM 3584 C CA . THR A 1 2 ? -7.756 8.643 -6.511 1.00 0.00 2 THR A CA 6
ATOM 3585 C C . THR A 1 2 ? -8.015 7.156 -6.718 1.00 0.00 2 THR A C 6
ATOM 3586 O O . THR A 1 2 ? -9.157 6.707 -6.626 1.00 0.00 2 THR A O 6
ATOM 3597 N N . CYS A 1 3 ? -6.971 6.404 -7.017 1.00 0.00 3 CYS A N 6
ATOM 3598 C CA . CYS A 1 3 ? -7.114 4.977 -7.257 1.00 0.00 3 CYS A CA 6
ATOM 3599 C C . CYS A 1 3 ? -6.352 4.152 -6.229 1.00 0.00 3 CYS A C 6
ATOM 3600 O O . CYS A 1 3 ? -5.187 4.423 -5.935 1.00 0.00 3 CYS A O 6
ATOM 3607 N N . LYS A 1 4 ? -7.026 3.140 -5.694 1.00 0.00 4 LYS A N 6
ATOM 3608 C CA . LYS A 1 4 ? -6.440 2.250 -4.703 1.00 0.00 4 LYS A CA 6
ATOM 3609 C C . LYS A 1 4 ? -6.295 0.855 -5.292 1.00 0.00 4 LYS A C 6
ATOM 3610 O O . LYS A 1 4 ? -7.257 0.282 -5.801 1.00 0.00 4 LYS A O 6
ATOM 3629 N N . ALA A 1 5 ? -5.100 0.313 -5.186 1.00 0.00 5 ALA A N 6
ATOM 3630 C CA . ALA A 1 5 ? -4.805 -1.021 -5.670 1.00 0.00 5 ALA A CA 6
ATOM 3631 C C . ALA A 1 5 ? -3.575 -1.541 -4.955 1.00 0.00 5 ALA A C 6
ATOM 3632 O O . ALA A 1 5 ? -2.542 -0.878 -4.943 1.00 0.00 5 ALA A O 6
ATOM 3639 N N . GLU A 1 6 ? -3.691 -2.710 -4.347 1.00 0.00 6 GLU A N 6
ATOM 3640 C CA . GLU A 1 6 ? -2.584 -3.300 -3.627 1.00 0.00 6 GLU A CA 6
ATOM 3641 C C . GLU A 1 6 ? -1.455 -3.590 -4.596 1.00 0.00 6 GLU A C 6
ATOM 3642 O O . GLU A 1 6 ? -1.701 -3.944 -5.752 1.00 0.00 6 GLU A O 6
ATOM 3654 N N . CYS A 1 7 ? -0.229 -3.405 -4.133 1.00 0.00 7 CYS A N 6
ATOM 3655 C CA . CYS A 1 7 ? 0.944 -3.624 -4.976 1.00 0.00 7 CYS A CA 6
ATOM 3656 C C . CYS A 1 7 ? 0.886 -5.005 -5.627 1.00 0.00 7 CYS A C 6
ATOM 3657 O O . CYS A 1 7 ? 0.680 -6.009 -4.946 1.00 0.00 7 CYS A O 6
ATOM 3664 N N . PRO A 1 8 ? 1.046 -5.062 -6.965 1.00 0.00 8 PRO A N 6
ATOM 3665 C CA . PRO A 1 8 ? 0.992 -6.318 -7.725 1.00 0.00 8 PRO A CA 6
ATOM 3666 C C . PRO A 1 8 ? 1.929 -7.378 -7.162 1.00 0.00 8 PRO A C 6
ATOM 3667 O O . PRO A 1 8 ? 1.565 -8.544 -7.040 1.00 0.00 8 PRO A O 6
ATOM 3678 N N . THR A 1 9 ? 3.132 -6.961 -6.803 1.00 0.00 9 THR A N 6
ATOM 3679 C CA . THR A 1 9 ? 4.109 -7.870 -6.233 1.00 0.00 9 THR A CA 6
ATOM 3680 C C . THR A 1 9 ? 4.004 -7.867 -4.713 1.00 0.00 9 THR A C 6
ATOM 3681 O O . THR A 1 9 ? 5.004 -7.702 -4.012 1.00 0.00 9 THR A O 6
ATOM 3692 N N . TRP A 1 10 ? 2.788 -8.028 -4.211 1.00 0.00 10 TRP A N 6
ATOM 3693 C CA . TRP A 1 10 ? 2.551 -8.028 -2.781 1.00 0.00 10 TRP A CA 6
ATOM 3694 C C . TRP A 1 10 ? 1.296 -8.824 -2.449 1.00 0.00 10 TRP A C 6
ATOM 3695 O O . TRP A 1 10 ? 0.269 -8.696 -3.113 1.00 0.00 10 TRP A O 6
ATOM 3716 N N . ASP A 1 11 ? 1.397 -9.642 -1.416 1.00 0.00 11 ASP A N 6
ATOM 3717 C CA . ASP A 1 11 ? 0.288 -10.477 -0.973 1.00 0.00 11 ASP A CA 6
ATOM 3718 C C . ASP A 1 11 ? 0.371 -10.720 0.528 1.00 0.00 11 ASP A C 6
ATOM 3719 O O . ASP A 1 11 ? -0.641 -10.928 1.199 1.00 0.00 11 ASP A O 6
ATOM 3728 N N . SER A 1 12 ? 1.594 -10.724 1.031 1.00 0.00 12 SER A N 6
ATOM 3729 C CA . SER A 1 12 ? 1.866 -10.984 2.432 1.00 0.00 12 SER A CA 6
ATOM 3730 C C . SER A 1 12 ? 1.448 -9.831 3.348 1.00 0.00 12 SER A C 6
ATOM 3731 O O . SER A 1 12 ? 1.034 -8.758 2.895 1.00 0.00 12 SER A O 6
ATOM 3739 N N . VAL A 1 13 ? 1.570 -10.077 4.645 1.00 0.00 13 VAL A N 6
ATOM 3740 C CA . VAL A 1 13 ? 1.218 -9.105 5.668 1.00 0.00 13 VAL A CA 6
ATOM 3741 C C . VAL A 1 13 ? 2.312 -8.047 5.815 1.00 0.00 13 VAL A C 6
ATOM 3742 O O . VAL A 1 13 ? 3.492 -8.370 5.939 1.00 0.00 13 VAL A O 6
ATOM 3755 N N . CYS A 1 14 ? 1.905 -6.787 5.793 1.00 0.00 14 CYS A N 6
ATOM 3756 C CA . CYS A 1 14 ? 2.830 -5.672 5.922 1.00 0.00 14 CYS A CA 6
ATOM 3757 C C . CYS A 1 14 ? 3.122 -5.351 7.384 1.00 0.00 14 CYS A C 6
ATOM 3758 O O . CYS A 1 14 ? 2.213 -5.281 8.213 1.00 0.00 14 CYS A O 6
ATOM 3765 N N . ILE A 1 15 ? 4.390 -5.130 7.688 1.00 0.00 15 ILE A N 6
ATOM 3766 C CA . ILE A 1 15 ? 4.798 -4.790 9.040 1.00 0.00 15 ILE A CA 6
ATOM 3767 C C . ILE A 1 15 ? 5.010 -3.279 9.160 1.00 0.00 15 ILE A C 6
ATOM 3768 O O . ILE A 1 15 ? 4.476 -2.634 10.062 1.00 0.00 15 ILE A O 6
ATOM 3784 N N . ASN A 1 16 ? 5.793 -2.727 8.239 1.00 0.00 16 ASN A N 6
ATOM 3785 C CA . ASN A 1 16 ? 6.095 -1.298 8.234 1.00 0.00 16 ASN A CA 6
ATOM 3786 C C . ASN A 1 16 ? 5.680 -0.651 6.909 1.00 0.00 16 ASN A C 6
ATOM 3787 O O . ASN A 1 16 ? 5.646 -1.311 5.871 1.00 0.00 16 ASN A O 6
ATOM 3798 N N . LYS A 1 17 ? 5.342 0.635 6.968 1.00 0.00 17 LYS A N 6
ATOM 3799 C CA . LYS A 1 17 ? 4.897 1.398 5.799 1.00 0.00 17 LYS A CA 6
ATOM 3800 C C . LYS A 1 17 ? 5.979 1.515 4.716 1.00 0.00 17 LYS A C 6
ATOM 3801 O O . LYS A 1 17 ? 5.658 1.549 3.530 1.00 0.00 17 LYS A O 6
ATOM 3820 N N . LYS A 1 18 ? 7.251 1.595 5.122 1.00 0.00 18 LYS A N 6
ATOM 3821 C CA . LYS A 1 18 ? 8.359 1.731 4.160 1.00 0.00 18 LYS A CA 6
ATOM 3822 C C . LYS A 1 18 ? 8.295 0.679 3.037 1.00 0.00 18 LYS A C 6
ATOM 3823 O O . LYS A 1 18 ? 8.234 1.053 1.866 1.00 0.00 18 LYS A O 6
ATOM 3842 N N . PRO A 1 19 ? 8.298 -0.640 3.358 1.00 0.00 19 PRO A N 6
ATOM 3843 C CA . PRO A 1 19 ? 8.222 -1.702 2.338 1.00 0.00 19 PRO A CA 6
ATOM 3844 C C . PRO A 1 19 ? 7.062 -1.487 1.369 1.00 0.00 19 PRO A C 6
ATOM 3845 O O . PRO A 1 19 ? 7.199 -1.667 0.155 1.00 0.00 19 PRO A O 6
ATOM 3856 N N . CYS A 1 20 ? 5.923 -1.096 1.926 1.00 0.00 20 CYS A N 6
ATOM 3857 C CA . CYS A 1 20 ? 4.725 -0.847 1.142 1.00 0.00 20 CYS A CA 6
ATOM 3858 C C . CYS A 1 20 ? 4.948 0.302 0.162 1.00 0.00 20 CYS A C 6
ATOM 3859 O O . CYS A 1 20 ? 4.714 0.159 -1.038 1.00 0.00 20 CYS A O 6
ATOM 3866 N N . VAL A 1 21 ? 5.420 1.434 0.678 1.00 0.00 21 VAL A N 6
ATOM 3867 C CA . VAL A 1 21 ? 5.685 2.605 -0.151 1.00 0.00 21 VAL A CA 6
ATOM 3868 C C . VAL A 1 21 ? 6.653 2.264 -1.277 1.00 0.00 21 VAL A C 6
ATOM 3869 O O . VAL A 1 21 ? 6.463 2.694 -2.411 1.00 0.00 21 VAL A O 6
ATOM 3882 N N . ALA A 1 22 ? 7.679 1.481 -0.963 1.00 0.00 22 ALA A N 6
ATOM 3883 C CA . ALA A 1 22 ? 8.663 1.075 -1.960 1.00 0.00 22 ALA A CA 6
ATOM 3884 C C . ALA A 1 22 ? 7.993 0.289 -3.085 1.00 0.00 22 ALA A C 6
ATOM 3885 O O . ALA A 1 22 ? 8.247 0.532 -4.270 1.00 0.00 22 ALA A O 6
ATOM 3892 N N . CYS A 1 23 ? 7.121 -0.639 -2.704 1.00 0.00 23 CYS A N 6
ATOM 3893 C CA . CYS A 1 23 ? 6.392 -1.454 -3.667 1.00 0.00 23 CYS A CA 6
ATOM 3894 C C . CYS A 1 23 ? 5.487 -0.564 -4.518 1.00 0.00 23 CYS A C 6
ATOM 3895 O O . CYS A 1 23 ? 5.421 -0.694 -5.744 1.00 0.00 23 CYS A O 6
ATOM 3902 N N . CYS A 1 24 ? 4.799 0.344 -3.852 1.00 0.00 24 CYS A N 6
ATOM 3903 C CA . CYS A 1 24 ? 3.894 1.268 -4.513 1.00 0.00 24 CYS A CA 6
ATOM 3904 C C . CYS A 1 24 ? 4.641 2.227 -5.440 1.00 0.00 24 CYS A C 6
ATOM 3905 O O . CYS A 1 24 ? 4.166 2.539 -6.528 1.00 0.00 24 CYS A O 6
ATOM 3912 N N . LYS A 1 25 ? 5.805 2.699 -5.008 1.00 0.00 25 LYS A N 6
ATOM 3913 C CA . LYS A 1 25 ? 6.592 3.627 -5.813 1.00 0.00 25 LYS A CA 6
ATOM 3914 C C . LYS A 1 25 ? 7.079 2.976 -7.099 1.00 0.00 25 LYS A C 6
ATOM 3915 O O . LYS A 1 25 ? 6.991 3.579 -8.167 1.00 0.00 25 LYS A O 6
ATOM 3934 N N . LYS A 1 26 ? 7.574 1.744 -7.007 1.00 0.00 26 LYS A N 6
ATOM 3935 C CA . LYS A 1 26 ? 8.047 1.042 -8.197 1.00 0.00 26 LYS A CA 6
ATOM 3936 C C . LYS A 1 26 ? 6.875 0.746 -9.136 1.00 0.00 26 LYS A C 6
ATOM 3937 O O . LYS A 1 26 ? 7.037 0.717 -10.354 1.00 0.00 26 LYS A O 6
ATOM 3956 N N . ALA A 1 27 ? 5.691 0.535 -8.558 1.00 0.00 27 ALA A N 6
ATOM 3957 C CA . ALA A 1 27 ? 4.493 0.254 -9.345 1.00 0.00 27 ALA A CA 6
ATOM 3958 C C . ALA A 1 27 ? 3.823 1.550 -9.819 1.00 0.00 27 ALA A C 6
ATOM 3959 O O . ALA A 1 27 ? 2.745 1.523 -10.424 1.00 0.00 27 ALA A O 6
ATOM 3966 N N . LYS A 1 28 ? 4.476 2.676 -9.533 1.00 0.00 28 LYS A N 6
ATOM 3967 C CA . LYS A 1 28 ? 3.996 4.002 -9.904 1.00 0.00 28 LYS A CA 6
ATOM 3968 C C . LYS A 1 28 ? 2.716 4.360 -9.155 1.00 0.00 28 LYS A C 6
ATOM 3969 O O . LYS A 1 28 ? 1.632 4.438 -9.737 1.00 0.00 28 LYS A O 6
ATOM 3988 N N . PHE A 1 29 ? 2.865 4.600 -7.865 1.00 0.00 29 PHE A N 6
ATOM 3989 C CA . PHE A 1 29 ? 1.754 4.999 -7.008 1.00 0.00 29 PHE A CA 6
ATOM 3990 C C . PHE A 1 29 ? 2.203 6.167 -6.137 1.00 0.00 29 PHE A C 6
ATOM 3991 O O . PHE A 1 29 ? 3.376 6.251 -5.766 1.00 0.00 29 PHE A O 6
ATOM 4008 N N . SER A 1 30 ? 1.282 7.074 -5.842 1.00 0.00 30 SER A N 6
ATOM 4009 C CA . SER A 1 30 ? 1.580 8.259 -5.043 1.00 0.00 30 SER A CA 6
ATOM 4010 C C . SER A 1 30 ? 2.100 7.892 -3.654 1.00 0.00 30 SER A C 6
ATOM 4011 O O . SER A 1 30 ? 3.100 8.444 -3.190 1.00 0.00 30 SER A O 6
ATOM 4019 N N . ASP A 1 31 ? 1.427 6.957 -3.000 1.00 0.00 31 ASP A N 6
ATOM 4020 C CA . ASP A 1 31 ? 1.827 6.519 -1.667 1.00 0.00 31 ASP A CA 6
ATOM 4021 C C . ASP A 1 31 ? 1.243 5.153 -1.348 1.00 0.00 31 ASP A C 6
ATOM 4022 O O . ASP A 1 31 ? 0.157 4.802 -1.819 1.00 0.00 31 ASP A O 6
ATOM 4031 N N . GLY A 1 32 ? 1.971 4.392 -0.546 1.00 0.00 32 GLY A N 6
ATOM 4032 C CA . GLY A 1 32 ? 1.526 3.076 -0.158 1.00 0.00 32 GLY A CA 6
ATOM 4033 C C . GLY A 1 32 ? 1.100 3.029 1.289 1.00 0.00 32 GLY A C 6
ATOM 4034 O O . GLY A 1 32 ? 1.799 3.538 2.169 1.00 0.00 32 GLY A O 6
ATOM 4038 N N . HIS A 1 33 ? -0.037 2.413 1.545 1.00 0.00 33 HIS A N 6
ATOM 4039 C CA . HIS A 1 33 ? -0.543 2.301 2.897 1.00 0.00 33 HIS A CA 6
ATOM 4040 C C . HIS A 1 33 ? -1.022 0.891 3.176 1.00 0.00 33 HIS A C 6
ATOM 4041 O O . HIS A 1 33 ? -1.850 0.337 2.458 1.00 0.00 33 HIS A O 6
ATOM 4055 N N . CYS A 1 34 ? -0.491 0.323 4.226 1.00 0.00 34 CYS A N 6
ATOM 4056 C CA . CYS A 1 34 ? -0.847 -1.024 4.625 1.00 0.00 34 CYS A CA 6
ATOM 4057 C C . CYS A 1 34 ? -2.235 -1.032 5.248 1.00 0.00 34 CYS A C 6
ATOM 4058 O O . CYS A 1 34 ? -2.588 -0.125 6.002 1.00 0.00 34 CYS A O 6
ATOM 4065 N N . SER A 1 35 ? -3.031 -2.036 4.904 1.00 0.00 35 SER A N 6
ATOM 4066 C CA . SER A 1 35 ? -4.390 -2.134 5.414 1.00 0.00 35 SER A CA 6
ATOM 4067 C C . SER A 1 35 ? -4.416 -2.570 6.883 1.00 0.00 35 SER A C 6
ATOM 4068 O O . SER A 1 35 ? -3.426 -2.432 7.606 1.00 0.00 35 SER A O 6
ATOM 4076 N N . LYS A 1 36 ? -5.554 -3.089 7.321 1.00 0.00 36 LYS A N 6
ATOM 4077 C CA . LYS A 1 36 ? -5.704 -3.531 8.700 1.00 0.00 36 LYS A CA 6
ATOM 4078 C C . LYS A 1 36 ? -6.168 -4.983 8.774 1.00 0.00 36 LYS A C 6
ATOM 4079 O O . LYS A 1 36 ? -5.627 -5.765 9.546 1.00 0.00 36 LYS A O 6
ATOM 4098 N N . ILE A 1 37 ? -7.180 -5.329 7.982 1.00 0.00 37 ILE A N 6
ATOM 4099 C CA . ILE A 1 37 ? -7.720 -6.688 7.986 1.00 0.00 37 ILE A CA 6
ATOM 4100 C C . ILE A 1 37 ? -6.696 -7.686 7.449 1.00 0.00 37 ILE A C 6
ATOM 4101 O O . ILE A 1 37 ? -6.158 -8.496 8.197 1.00 0.00 37 ILE A O 6
ATOM 4117 N N . LEU A 1 38 ? -6.420 -7.617 6.151 1.00 0.00 38 LEU A N 6
ATOM 4118 C CA . LEU A 1 38 ? -5.448 -8.516 5.541 1.00 0.00 38 LEU A CA 6
ATOM 4119 C C . LEU A 1 38 ? -4.042 -7.986 5.795 1.00 0.00 38 LEU A C 6
ATOM 4120 O O . LEU A 1 38 ? -3.057 -8.717 5.714 1.00 0.00 38 LEU A O 6
ATOM 4136 N N . ARG A 1 39 ? -3.983 -6.694 6.114 1.00 0.00 39 ARG A N 6
ATOM 4137 C CA . ARG A 1 39 ? -2.733 -6.001 6.411 1.00 0.00 39 ARG A CA 6
ATOM 4138 C C . ARG A 1 39 ? -1.790 -6.001 5.200 1.00 0.00 39 ARG A C 6
ATOM 4139 O O . ARG A 1 39 ? -0.580 -5.835 5.330 1.00 0.00 39 ARG A O 6
ATOM 4160 N N . ARG A 1 40 ? -2.358 -6.147 4.011 1.00 0.00 40 ARG A N 6
ATOM 4161 C CA . ARG A 1 40 ? -1.566 -6.125 2.791 1.00 0.00 40 ARG A CA 6
ATOM 4162 C C . ARG A 1 40 ? -1.301 -4.680 2.373 1.00 0.00 40 ARG A C 6
ATOM 4163 O O . ARG A 1 40 ? -1.970 -3.757 2.850 1.00 0.00 40 ARG A O 6
ATOM 4184 N N . CYS A 1 41 ? -0.308 -4.490 1.519 1.00 0.00 41 CYS A N 6
ATOM 4185 C CA . CYS A 1 41 ? 0.077 -3.159 1.061 1.00 0.00 41 CYS A CA 6
ATOM 4186 C C . CYS A 1 41 ? -0.880 -2.590 0.014 1.00 0.00 41 CYS A C 6
ATOM 4187 O O . CYS A 1 41 ? -0.861 -3.001 -1.149 1.00 0.00 41 CYS A O 6
ATOM 4194 N N . LEU A 1 42 ? -1.681 -1.611 0.426 1.00 0.00 42 LEU A N 6
ATOM 4195 C CA . LEU A 1 42 ? -2.609 -0.941 -0.477 1.00 0.00 42 LEU A CA 6
ATOM 4196 C C . LEU A 1 42 ? -1.929 0.282 -1.072 1.00 0.00 42 LEU A C 6
ATOM 4197 O O . LEU A 1 42 ? -1.460 1.149 -0.338 1.00 0.00 42 LEU A O 6
ATOM 4213 N N . CYS A 1 43 ? -1.873 0.364 -2.385 1.00 0.00 43 CYS A N 6
ATOM 4214 C CA . CYS A 1 43 ? -1.240 1.497 -3.029 1.00 0.00 43 CYS A CA 6
ATOM 4215 C C . CYS A 1 43 ? -2.285 2.467 -3.553 1.00 0.00 43 CYS A C 6
ATOM 4216 O O . CYS A 1 43 ? -3.285 2.060 -4.144 1.00 0.00 43 CYS A O 6
ATOM 4223 N N . THR A 1 44 ? -2.050 3.747 -3.340 1.00 0.00 44 THR A N 6
ATOM 4224 C CA . THR A 1 44 ? -2.960 4.777 -3.799 1.00 0.00 44 THR A CA 6
ATOM 4225 C C . THR A 1 44 ? -2.232 5.748 -4.715 1.00 0.00 44 THR A C 6
ATOM 4226 O O . THR A 1 44 ? -1.071 6.082 -4.471 1.00 0.00 44 THR A O 6
ATOM 4237 N N . LYS A 1 45 ? -2.904 6.188 -5.767 1.00 0.00 45 LYS A N 6
ATOM 4238 C CA . LYS A 1 45 ? -2.300 7.116 -6.715 1.00 0.00 45 LYS A CA 6
ATOM 4239 C C . LYS A 1 45 ? -3.345 7.943 -7.434 1.00 0.00 45 LYS A C 6
ATOM 4240 O O . LYS A 1 45 ? -4.547 7.817 -7.180 1.00 0.00 45 LYS A O 6
ATOM 4259 N N . GLU A 1 46 ? -2.860 8.788 -8.325 1.00 0.00 46 GLU A N 6
ATOM 4260 C CA . GLU A 1 46 ? -3.697 9.669 -9.106 1.00 0.00 46 GLU A CA 6
ATOM 4261 C C . GLU A 1 46 ? -4.337 8.930 -10.279 1.00 0.00 46 GLU A C 6
ATOM 4262 O O . GLU A 1 46 ? -3.757 7.991 -10.836 1.00 0.00 46 GLU A O 6
ATOM 4274 N N . CYS A 1 47 ? -5.528 9.377 -10.642 1.00 0.00 47 CYS A N 6
ATOM 4275 C CA . CYS A 1 47 ? -6.288 8.813 -11.746 1.00 0.00 47 CYS A CA 6
ATOM 4276 C C . CYS A 1 47 ? -7.557 9.630 -11.934 1.00 0.00 47 CYS A C 6
ATOM 4277 O O . CYS A 1 47 ? -8.252 9.440 -12.949 1.00 0.00 47 CYS A O 6
ATOM 4285 N N . ALA A 1 1 ? -12.647 10.703 -8.814 1.00 0.00 1 ALA A N 7
ATOM 4286 C CA . ALA A 1 1 ? -11.260 11.132 -9.089 1.00 0.00 1 ALA A CA 7
ATOM 4287 C C . ALA A 1 1 ? -10.300 10.536 -8.063 1.00 0.00 1 ALA A C 7
ATOM 4288 O O . ALA A 1 1 ? -9.375 11.201 -7.596 1.00 0.00 1 ALA A O 7
ATOM 4297 N N . THR A 1 2 ? -10.527 9.277 -7.708 1.00 0.00 2 THR A N 7
ATOM 4298 C CA . THR A 1 2 ? -9.687 8.589 -6.741 1.00 0.00 2 THR A CA 7
ATOM 4299 C C . THR A 1 2 ? -9.708 7.088 -7.010 1.00 0.00 2 THR A C 7
ATOM 4300 O O . THR A 1 2 ? -10.778 6.485 -7.082 1.00 0.00 2 THR A O 7
ATOM 4311 N N . CYS A 1 3 ? -8.536 6.497 -7.170 1.00 0.00 3 CYS A N 7
ATOM 4312 C CA . CYS A 1 3 ? -8.434 5.073 -7.442 1.00 0.00 3 CYS A CA 7
ATOM 4313 C C . CYS A 1 3 ? -7.748 4.343 -6.293 1.00 0.00 3 CYS A C 7
ATOM 4314 O O . CYS A 1 3 ? -6.762 4.829 -5.735 1.00 0.00 3 CYS A O 7
ATOM 4321 N N . LYS A 1 4 ? -8.287 3.181 -5.941 1.00 0.00 4 LYS A N 7
ATOM 4322 C CA . LYS A 1 4 ? -7.753 2.371 -4.855 1.00 0.00 4 LYS A CA 7
ATOM 4323 C C . LYS A 1 4 ? -7.642 0.920 -5.302 1.00 0.00 4 LYS A C 7
ATOM 4324 O O . LYS A 1 4 ? -8.605 0.339 -5.802 1.00 0.00 4 LYS A O 7
ATOM 4343 N N . ALA A 1 5 ? -6.474 0.343 -5.092 1.00 0.00 5 ALA A N 7
ATOM 4344 C CA . ALA A 1 5 ? -6.217 -1.042 -5.441 1.00 0.00 5 ALA A CA 7
ATOM 4345 C C . ALA A 1 5 ? -5.022 -1.541 -4.651 1.00 0.00 5 ALA A C 7
ATOM 4346 O O . ALA A 1 5 ? -4.022 -0.834 -4.536 1.00 0.00 5 ALA A O 7
ATOM 4353 N N . GLU A 1 6 ? -5.128 -2.738 -4.096 1.00 0.00 6 GLU A N 7
ATOM 4354 C CA . GLU A 1 6 ? -4.045 -3.306 -3.315 1.00 0.00 6 GLU A CA 7
ATOM 4355 C C . GLU A 1 6 ? -2.855 -3.543 -4.225 1.00 0.00 6 GLU A C 7
ATOM 4356 O O . GLU A 1 6 ? -3.023 -3.973 -5.368 1.00 0.00 6 GLU A O 7
ATOM 4368 N N . CYS A 1 7 ? -1.670 -3.234 -3.729 1.00 0.00 7 CYS A N 7
ATOM 4369 C CA . CYS A 1 7 ? -0.449 -3.396 -4.515 1.00 0.00 7 CYS A CA 7
ATOM 4370 C C . CYS A 1 7 ? -0.360 -4.811 -5.083 1.00 0.00 7 CYS A C 7
ATOM 4371 O O . CYS A 1 7 ? -0.471 -5.792 -4.346 1.00 0.00 7 CYS A O 7
ATOM 4378 N N . PRO A 1 8 ? -0.178 -4.928 -6.412 1.00 0.00 8 PRO A N 7
ATOM 4379 C CA . PRO A 1 8 ? -0.091 -6.224 -7.097 1.00 0.00 8 PRO A CA 7
ATOM 4380 C C . PRO A 1 8 ? 0.978 -7.125 -6.494 1.00 0.00 8 PRO A C 7
ATOM 4381 O O . PRO A 1 8 ? 0.764 -8.320 -6.298 1.00 0.00 8 PRO A O 7
ATOM 4392 N N . THR A 1 9 ? 2.126 -6.544 -6.186 1.00 0.00 9 THR A N 7
ATOM 4393 C CA . THR A 1 9 ? 3.216 -7.293 -5.590 1.00 0.00 9 THR A CA 7
ATOM 4394 C C . THR A 1 9 ? 3.126 -7.254 -4.069 1.00 0.00 9 THR A C 7
ATOM 4395 O O . THR A 1 9 ? 4.120 -7.012 -3.386 1.00 0.00 9 THR A O 7
ATOM 4406 N N . TRP A 1 10 ? 1.930 -7.483 -3.546 1.00 0.00 10 TRP A N 7
ATOM 4407 C CA . TRP A 1 10 ? 1.715 -7.464 -2.112 1.00 0.00 10 TRP A CA 7
ATOM 4408 C C . TRP A 1 10 ? 0.678 -8.505 -1.713 1.00 0.00 10 TRP A C 7
ATOM 4409 O O . TRP A 1 10 ? -0.477 -8.442 -2.137 1.00 0.00 10 TRP A O 7
ATOM 4430 N N . ASP A 1 11 ? 1.093 -9.445 -0.883 1.00 0.00 11 ASP A N 7
ATOM 4431 C CA . ASP A 1 11 ? 0.205 -10.495 -0.408 1.00 0.00 11 ASP A CA 7
ATOM 4432 C C . ASP A 1 11 ? 0.650 -10.934 0.977 1.00 0.00 11 ASP A C 7
ATOM 4433 O O . ASP A 1 11 ? 0.896 -12.109 1.235 1.00 0.00 11 ASP A O 7
ATOM 4442 N N . SER A 1 12 ? 0.783 -9.962 1.864 1.00 0.00 12 SER A N 7
ATOM 4443 C CA . SER A 1 12 ? 1.226 -10.222 3.219 1.00 0.00 12 SER A CA 7
ATOM 4444 C C . SER A 1 12 ? 0.670 -9.177 4.178 1.00 0.00 12 SER A C 7
ATOM 4445 O O . SER A 1 12 ? 0.077 -8.178 3.754 1.00 0.00 12 SER A O 7
ATOM 4453 N N . VAL A 1 13 ? 0.862 -9.413 5.468 1.00 0.00 13 VAL A N 7
ATOM 4454 C CA . VAL A 1 13 ? 0.386 -8.502 6.495 1.00 0.00 13 VAL A CA 7
ATOM 4455 C C . VAL A 1 13 ? 1.323 -7.304 6.616 1.00 0.00 13 VAL A C 7
ATOM 4456 O O . VAL A 1 13 ? 2.543 -7.462 6.675 1.00 0.00 13 VAL A O 7
ATOM 4469 N N . CYS A 1 14 ? 0.741 -6.114 6.637 1.00 0.00 14 CYS A N 7
ATOM 4470 C CA . CYS A 1 14 ? 1.504 -4.879 6.742 1.00 0.00 14 CYS A CA 7
ATOM 4471 C C . CYS A 1 14 ? 2.269 -4.788 8.054 1.00 0.00 14 CYS A C 7
ATOM 4472 O O . CYS A 1 14 ? 1.705 -4.979 9.131 1.00 0.00 14 CYS A O 7
ATOM 4479 N N . ILE A 1 15 ? 3.547 -4.466 7.949 1.00 0.00 15 ILE A N 7
ATOM 4480 C CA . ILE A 1 15 ? 4.402 -4.311 9.115 1.00 0.00 15 ILE A CA 7
ATOM 4481 C C . ILE A 1 15 ? 4.537 -2.824 9.446 1.00 0.00 15 ILE A C 7
ATOM 4482 O O . ILE A 1 15 ? 4.752 -2.436 10.594 1.00 0.00 15 ILE A O 7
ATOM 4498 N N . ASN A 1 16 ? 4.404 -1.999 8.412 1.00 0.00 16 ASN A N 7
ATOM 4499 C CA . ASN A 1 16 ? 4.506 -0.551 8.542 1.00 0.00 16 ASN A CA 7
ATOM 4500 C C . ASN A 1 16 ? 3.985 0.098 7.260 1.00 0.00 16 ASN A C 7
ATOM 4501 O O . ASN A 1 16 ? 3.875 -0.573 6.232 1.00 0.00 16 ASN A O 7
ATOM 4512 N N . LYS A 1 17 ? 3.657 1.384 7.317 1.00 0.00 17 LYS A N 7
ATOM 4513 C CA . LYS A 1 17 ? 3.148 2.099 6.150 1.00 0.00 17 LYS A CA 7
ATOM 4514 C C . LYS A 1 17 ? 4.233 2.239 5.079 1.00 0.00 17 LYS A C 7
ATOM 4515 O O . LYS A 1 17 ? 3.934 2.216 3.887 1.00 0.00 17 LYS A O 7
ATOM 4534 N N . LYS A 1 18 ? 5.489 2.391 5.515 1.00 0.00 18 LYS A N 7
ATOM 4535 C CA . LYS A 1 18 ? 6.621 2.547 4.592 1.00 0.00 18 LYS A CA 7
ATOM 4536 C C . LYS A 1 18 ? 6.636 1.430 3.532 1.00 0.00 18 LYS A C 7
ATOM 4537 O O . LYS A 1 18 ? 6.611 1.727 2.337 1.00 0.00 18 LYS A O 7
ATOM 4556 N N . PRO A 1 19 ? 6.669 0.132 3.935 1.00 0.00 19 PRO A N 7
ATOM 4557 C CA . PRO A 1 19 ? 6.663 -0.993 2.983 1.00 0.00 19 PRO A CA 7
ATOM 4558 C C . PRO A 1 19 ? 5.533 -0.869 1.965 1.00 0.00 19 PRO A C 7
ATOM 4559 O O . PRO A 1 19 ? 5.732 -1.073 0.765 1.00 0.00 19 PRO A O 7
ATOM 4570 N N . CYS A 1 20 ? 4.353 -0.522 2.464 1.00 0.00 20 CYS A N 7
ATOM 4571 C CA . CYS A 1 20 ? 3.173 -0.358 1.629 1.00 0.00 20 CYS A CA 7
ATOM 4572 C C . CYS A 1 20 ? 3.380 0.762 0.608 1.00 0.00 20 CYS A C 7
ATOM 4573 O O . CYS A 1 20 ? 3.186 0.564 -0.592 1.00 0.00 20 CYS A O 7
ATOM 4580 N N . VAL A 1 21 ? 3.794 1.934 1.088 1.00 0.00 21 VAL A N 7
ATOM 4581 C CA . VAL A 1 21 ? 4.039 3.079 0.216 1.00 0.00 21 VAL A CA 7
ATOM 4582 C C . VAL A 1 21 ? 5.066 2.730 -0.855 1.00 0.00 21 VAL A C 7
ATOM 4583 O O . VAL A 1 21 ? 4.921 3.123 -2.008 1.00 0.00 21 VAL A O 7
ATOM 4596 N N . ALA A 1 22 ? 6.091 1.978 -0.469 1.00 0.00 22 ALA A N 7
ATOM 4597 C CA . ALA A 1 22 ? 7.129 1.563 -1.406 1.00 0.00 22 ALA A CA 7
ATOM 4598 C C . ALA A 1 22 ? 6.532 0.708 -2.520 1.00 0.00 22 ALA A C 7
ATOM 4599 O O . ALA A 1 22 ? 6.836 0.902 -3.700 1.00 0.00 22 ALA A O 7
ATOM 4606 N N . CYS A 1 23 ? 5.663 -0.222 -2.135 1.00 0.00 23 CYS A N 7
ATOM 4607 C CA . CYS A 1 23 ? 4.998 -1.096 -3.091 1.00 0.00 23 CYS A CA 7
ATOM 4608 C C . CYS A 1 23 ? 4.124 -0.260 -4.018 1.00 0.00 23 CYS A C 7
ATOM 4609 O O . CYS A 1 23 ? 4.119 -0.440 -5.234 1.00 0.00 23 CYS A O 7
ATOM 4616 N N . CYS A 1 24 ? 3.394 0.664 -3.427 1.00 0.00 24 CYS A N 7
ATOM 4617 C CA . CYS A 1 24 ? 2.516 1.542 -4.178 1.00 0.00 24 CYS A CA 7
ATOM 4618 C C . CYS A 1 24 ? 3.307 2.453 -5.113 1.00 0.00 24 CYS A C 7
ATOM 4619 O O . CYS A 1 24 ? 2.874 2.729 -6.226 1.00 0.00 24 CYS A O 7
ATOM 4626 N N . LYS A 1 25 ? 4.470 2.914 -4.664 1.00 0.00 25 LYS A N 7
ATOM 4627 C CA . LYS A 1 25 ? 5.305 3.786 -5.482 1.00 0.00 25 LYS A CA 7
ATOM 4628 C C . LYS A 1 25 ? 5.812 3.060 -6.720 1.00 0.00 25 LYS A C 7
ATOM 4629 O O . LYS A 1 25 ? 5.773 3.609 -7.818 1.00 0.00 25 LYS A O 7
ATOM 4648 N N . LYS A 1 26 ? 6.259 1.817 -6.554 1.00 0.00 26 LYS A N 7
ATOM 4649 C CA . LYS A 1 26 ? 6.736 1.041 -7.695 1.00 0.00 26 LYS A CA 7
ATOM 4650 C C . LYS A 1 26 ? 5.561 0.697 -8.613 1.00 0.00 26 LYS A C 7
ATOM 4651 O O . LYS A 1 26 ? 5.734 0.491 -9.813 1.00 0.00 26 LYS A O 7
ATOM 4670 N N . ALA A 1 27 ? 4.363 0.650 -8.031 1.00 0.00 27 ALA A N 7
ATOM 4671 C CA . ALA A 1 27 ? 3.148 0.351 -8.781 1.00 0.00 27 ALA A CA 7
ATOM 4672 C C . ALA A 1 27 ? 2.592 1.612 -9.446 1.00 0.00 27 ALA A C 7
ATOM 4673 O O . ALA A 1 27 ? 1.591 1.554 -10.163 1.00 0.00 27 ALA A O 7
ATOM 4680 N N . LYS A 1 28 ? 3.265 2.740 -9.203 1.00 0.00 28 LYS A N 7
ATOM 4681 C CA . LYS A 1 28 ? 2.892 4.041 -9.764 1.00 0.00 28 LYS A CA 7
ATOM 4682 C C . LYS A 1 28 ? 1.623 4.606 -9.108 1.00 0.00 28 LYS A C 7
ATOM 4683 O O . LYS A 1 28 ? 0.727 5.114 -9.785 1.00 0.00 28 LYS A O 7
ATOM 4702 N N . PHE A 1 29 ? 1.567 4.540 -7.784 1.00 0.00 29 PHE A N 7
ATOM 4703 C CA . PHE A 1 29 ? 0.435 5.069 -7.029 1.00 0.00 29 PHE A CA 7
ATOM 4704 C C . PHE A 1 29 ? 0.893 6.236 -6.158 1.00 0.00 29 PHE A C 7
ATOM 4705 O O . PHE A 1 29 ? 2.042 6.270 -5.710 1.00 0.00 29 PHE A O 7
ATOM 4722 N N . SER A 1 30 ? 0.001 7.197 -5.951 1.00 0.00 30 SER A N 7
ATOM 4723 C CA . SER A 1 30 ? 0.298 8.396 -5.170 1.00 0.00 30 SER A CA 7
ATOM 4724 C C . SER A 1 30 ? 0.757 8.066 -3.746 1.00 0.00 30 SER A C 7
ATOM 4725 O O . SER A 1 30 ? 1.763 8.602 -3.273 1.00 0.00 30 SER A O 7
ATOM 4733 N N . ASP A 1 31 ? 0.030 7.186 -3.068 1.00 0.00 31 ASP A N 7
ATOM 4734 C CA . ASP A 1 31 ? 0.379 6.795 -1.699 1.00 0.00 31 ASP A CA 7
ATOM 4735 C C . ASP A 1 31 ? -0.350 5.522 -1.293 1.00 0.00 31 ASP A C 7
ATOM 4736 O O . ASP A 1 31 ? -1.491 5.288 -1.699 1.00 0.00 31 ASP A O 7
ATOM 4745 N N . GLY A 1 32 ? 0.323 4.697 -0.502 1.00 0.00 32 GLY A N 7
ATOM 4746 C CA . GLY A 1 32 ? -0.257 3.451 -0.056 1.00 0.00 32 GLY A CA 7
ATOM 4747 C C . GLY A 1 32 ? -0.633 3.467 1.408 1.00 0.00 32 GLY A C 7
ATOM 4748 O O . GLY A 1 32 ? 0.094 4.008 2.245 1.00 0.00 32 GLY A O 7
ATOM 4752 N N . HIS A 1 33 ? -1.762 2.854 1.720 1.00 0.00 33 HIS A N 7
ATOM 4753 C CA . HIS A 1 33 ? -2.244 2.771 3.087 1.00 0.00 33 HIS A CA 7
ATOM 4754 C C . HIS A 1 33 ? -2.688 1.353 3.400 1.00 0.00 33 HIS A C 7
ATOM 4755 O O . HIS A 1 33 ? -3.432 0.741 2.641 1.00 0.00 33 HIS A O 7
ATOM 4769 N N . CYS A 1 34 ? -2.230 0.842 4.517 1.00 0.00 34 CYS A N 7
ATOM 4770 C CA . CYS A 1 34 ? -2.579 -0.504 4.937 1.00 0.00 34 CYS A CA 7
ATOM 4771 C C . CYS A 1 34 ? -4.012 -0.553 5.453 1.00 0.00 34 CYS A C 7
ATOM 4772 O O . CYS A 1 34 ? -4.472 0.377 6.116 1.00 0.00 34 CYS A O 7
ATOM 4779 N N . SER A 1 35 ? -4.721 -1.626 5.127 1.00 0.00 35 SER A N 7
ATOM 4780 C CA . SER A 1 35 ? -6.106 -1.780 5.547 1.00 0.00 35 SER A CA 7
ATOM 4781 C C . SER A 1 35 ? -6.206 -2.212 7.015 1.00 0.00 35 SER A C 7
ATOM 4782 O O . SER A 1 35 ? -5.234 -2.130 7.769 1.00 0.00 35 SER A O 7
ATOM 4790 N N . LYS A 1 36 ? -7.386 -2.675 7.418 1.00 0.00 36 LYS A N 7
ATOM 4791 C CA . LYS A 1 36 ? -7.601 -3.110 8.793 1.00 0.00 36 LYS A CA 7
ATOM 4792 C C . LYS A 1 36 ? -7.946 -4.596 8.869 1.00 0.00 36 LYS A C 7
ATOM 4793 O O . LYS A 1 36 ? -7.831 -5.205 9.927 1.00 0.00 36 LYS A O 7
ATOM 4812 N N . ILE A 1 37 ? -8.381 -5.168 7.750 1.00 0.00 37 ILE A N 7
ATOM 4813 C CA . ILE A 1 37 ? -8.749 -6.581 7.709 1.00 0.00 37 ILE A CA 7
ATOM 4814 C C . ILE A 1 37 ? -7.498 -7.459 7.641 1.00 0.00 37 ILE A C 7
ATOM 4815 O O . ILE A 1 37 ? -6.833 -7.686 8.649 1.00 0.00 37 ILE A O 7
ATOM 4831 N N . LEU A 1 38 ? -7.175 -7.938 6.442 1.00 0.00 38 LEU A N 7
ATOM 4832 C CA . LEU A 1 38 ? -5.999 -8.781 6.237 1.00 0.00 38 LEU A CA 7
ATOM 4833 C C . LEU A 1 38 ? -4.726 -7.945 6.318 1.00 0.00 38 LEU A C 7
ATOM 4834 O O . LEU A 1 38 ? -3.613 -8.462 6.219 1.00 0.00 38 LEU A O 7
ATOM 4850 N N . ARG A 1 39 ? -4.923 -6.646 6.494 1.00 0.00 39 ARG A N 7
ATOM 4851 C CA . ARG A 1 39 ? -3.840 -5.681 6.599 1.00 0.00 39 ARG A CA 7
ATOM 4852 C C . ARG A 1 39 ? -3.100 -5.560 5.268 1.00 0.00 39 ARG A C 7
ATOM 4853 O O . ARG A 1 39 ? -1.901 -5.290 5.229 1.00 0.00 39 ARG A O 7
ATOM 4874 N N . ARG A 1 40 ? -3.844 -5.738 4.177 1.00 0.00 40 ARG A N 7
ATOM 4875 C CA . ARG A 1 40 ? -3.286 -5.621 2.834 1.00 0.00 40 ARG A CA 7
ATOM 4876 C C . ARG A 1 40 ? -2.925 -4.172 2.539 1.00 0.00 40 ARG A C 7
ATOM 4877 O O . ARG A 1 40 ? -3.532 -3.251 3.093 1.00 0.00 40 ARG A O 7
ATOM 4898 N N . CYS A 1 41 ? -1.947 -3.979 1.671 1.00 0.00 41 CYS A N 7
ATOM 4899 C CA . CYS A 1 41 ? -1.508 -2.646 1.293 1.00 0.00 41 CYS A CA 7
ATOM 4900 C C . CYS A 1 41 ? -2.415 -2.063 0.216 1.00 0.00 41 CYS A C 7
ATOM 4901 O O . CYS A 1 41 ? -2.327 -2.441 -0.954 1.00 0.00 41 CYS A O 7
ATOM 4908 N N . LEU A 1 42 ? -3.275 -1.136 0.613 1.00 0.00 42 LEU A N 7
ATOM 4909 C CA . LEU A 1 42 ? -4.185 -0.486 -0.318 1.00 0.00 42 LEU A CA 7
ATOM 4910 C C . LEU A 1 42 ? -3.499 0.714 -0.951 1.00 0.00 42 LEU A C 7
ATOM 4911 O O . LEU A 1 42 ? -3.142 1.666 -0.257 1.00 0.00 42 LEU A O 7
ATOM 4927 N N . CYS A 1 43 ? -3.321 0.684 -2.255 1.00 0.00 43 CYS A N 7
ATOM 4928 C CA . CYS A 1 43 ? -2.681 1.787 -2.939 1.00 0.00 43 CYS A CA 7
ATOM 4929 C C . CYS A 1 43 ? -3.717 2.755 -3.474 1.00 0.00 43 CYS A C 7
ATOM 4930 O O . CYS A 1 43 ? -4.687 2.353 -4.119 1.00 0.00 43 CYS A O 7
ATOM 4937 N N . THR A 1 44 ? -3.504 4.027 -3.209 1.00 0.00 44 THR A N 7
ATOM 4938 C CA . THR A 1 44 ? -4.402 5.062 -3.671 1.00 0.00 44 THR A CA 7
ATOM 4939 C C . THR A 1 44 ? -3.685 5.962 -4.659 1.00 0.00 44 THR A C 7
ATOM 4940 O O . THR A 1 44 ? -2.486 6.218 -4.519 1.00 0.00 44 THR A O 7
ATOM 4951 N N . LYS A 1 45 ? -4.410 6.430 -5.655 1.00 0.00 45 LYS A N 7
ATOM 4952 C CA . LYS A 1 45 ? -3.835 7.295 -6.666 1.00 0.00 45 LYS A CA 7
ATOM 4953 C C . LYS A 1 45 ? -4.915 8.120 -7.339 1.00 0.00 45 LYS A C 7
ATOM 4954 O O . LYS A 1 45 ? -6.107 7.821 -7.224 1.00 0.00 45 LYS A O 7
ATOM 4973 N N . GLU A 1 46 ? -4.482 9.144 -8.042 1.00 0.00 46 GLU A N 7
ATOM 4974 C CA . GLU A 1 46 ? -5.376 10.028 -8.760 1.00 0.00 46 GLU A CA 7
ATOM 4975 C C . GLU A 1 46 ? -5.810 9.394 -10.080 1.00 0.00 46 GLU A C 7
ATOM 4976 O O . GLU A 1 46 ? -5.041 8.668 -10.721 1.00 0.00 46 GLU A O 7
ATOM 4988 N N . CYS A 1 47 ? -7.042 9.666 -10.471 1.00 0.00 47 CYS A N 7
ATOM 4989 C CA . CYS A 1 47 ? -7.606 9.140 -11.704 1.00 0.00 47 CYS A CA 7
ATOM 4990 C C . CYS A 1 47 ? -8.929 9.836 -11.981 1.00 0.00 47 CYS A C 7
ATOM 4991 O O . CYS A 1 47 ? -9.376 10.597 -11.094 1.00 0.00 47 CYS A O 7
ATOM 4999 N N . ALA A 1 1 ? -12.673 8.976 -10.113 1.00 0.00 1 ALA A N 8
ATOM 5000 C CA . ALA A 1 1 ? -11.333 9.603 -10.138 1.00 0.00 1 ALA A CA 8
ATOM 5001 C C . ALA A 1 1 ? -10.505 9.152 -8.938 1.00 0.00 1 ALA A C 8
ATOM 5002 O O . ALA A 1 1 ? -9.782 9.943 -8.333 1.00 0.00 1 ALA A O 8
ATOM 5011 N N . THR A 1 2 ? -10.617 7.876 -8.591 1.00 0.00 2 THR A N 8
ATOM 5012 C CA . THR A 1 2 ? -9.878 7.322 -7.467 1.00 0.00 2 THR A CA 8
ATOM 5013 C C . THR A 1 2 ? -9.638 5.831 -7.678 1.00 0.00 2 THR A C 8
ATOM 5014 O O . THR A 1 2 ? -10.586 5.065 -7.851 1.00 0.00 2 THR A O 8
ATOM 5025 N N . CYS A 1 3 ? -8.379 5.426 -7.669 1.00 0.00 3 CYS A N 8
ATOM 5026 C CA . CYS A 1 3 ? -8.026 4.028 -7.862 1.00 0.00 3 CYS A CA 8
ATOM 5027 C C . CYS A 1 3 ? -7.390 3.457 -6.604 1.00 0.00 3 CYS A C 8
ATOM 5028 O O . CYS A 1 3 ? -6.591 4.123 -5.943 1.00 0.00 3 CYS A O 8
ATOM 5035 N N . LYS A 1 4 ? -7.763 2.229 -6.264 1.00 0.00 4 LYS A N 8
ATOM 5036 C CA . LYS A 1 4 ? -7.245 1.573 -5.073 1.00 0.00 4 LYS A CA 8
ATOM 5037 C C . LYS A 1 4 ? -7.212 0.058 -5.249 1.00 0.00 4 LYS A C 8
ATOM 5038 O O . LYS A 1 4 ? -8.249 -0.574 -5.468 1.00 0.00 4 LYS A O 8
ATOM 5057 N N . ALA A 1 5 ? -6.022 -0.507 -5.123 1.00 0.00 5 ALA A N 8
ATOM 5058 C CA . ALA A 1 5 ? -5.811 -1.943 -5.247 1.00 0.00 5 ALA A CA 8
ATOM 5059 C C . ALA A 1 5 ? -4.493 -2.313 -4.592 1.00 0.00 5 ALA A C 8
ATOM 5060 O O . ALA A 1 5 ? -3.592 -1.478 -4.511 1.00 0.00 5 ALA A O 8
ATOM 5067 N N . GLU A 1 6 ? -4.381 -3.542 -4.108 1.00 0.00 6 GLU A N 8
ATOM 5068 C CA . GLU A 1 6 ? -3.160 -3.979 -3.454 1.00 0.00 6 GLU A CA 8
ATOM 5069 C C . GLU A 1 6 ? -2.003 -4.015 -4.439 1.00 0.00 6 GLU A C 8
ATOM 5070 O O . GLU A 1 6 ? -2.179 -4.367 -5.607 1.00 0.00 6 GLU A O 8
ATOM 5082 N N . CYS A 1 7 ? -0.835 -3.619 -3.953 1.00 0.00 7 CYS A N 8
ATOM 5083 C CA . CYS A 1 7 ? 0.375 -3.570 -4.764 1.00 0.00 7 CYS A CA 8
ATOM 5084 C C . CYS A 1 7 ? 0.623 -4.908 -5.455 1.00 0.00 7 CYS A C 8
ATOM 5085 O O . CYS A 1 7 ? 0.657 -5.955 -4.808 1.00 0.00 7 CYS A O 8
ATOM 5092 N N . PRO A 1 8 ? 0.783 -4.883 -6.789 1.00 0.00 8 PRO A N 8
ATOM 5093 C CA . PRO A 1 8 ? 1.014 -6.092 -7.587 1.00 0.00 8 PRO A CA 8
ATOM 5094 C C . PRO A 1 8 ? 2.244 -6.864 -7.127 1.00 0.00 8 PRO A C 8
ATOM 5095 O O . PRO A 1 8 ? 2.229 -8.090 -7.046 1.00 0.00 8 PRO A O 8
ATOM 5106 N N . THR A 1 9 ? 3.309 -6.138 -6.819 1.00 0.00 9 THR A N 8
ATOM 5107 C CA . THR A 1 9 ? 4.540 -6.757 -6.361 1.00 0.00 9 THR A CA 8
ATOM 5108 C C . THR A 1 9 ? 4.561 -6.874 -4.842 1.00 0.00 9 THR A C 8
ATOM 5109 O O . THR A 1 9 ? 5.574 -6.585 -4.203 1.00 0.00 9 THR A O 8
ATOM 5120 N N . TRP A 1 10 ? 3.444 -7.291 -4.268 1.00 0.00 10 TRP A N 8
ATOM 5121 C CA . TRP A 1 10 ? 3.341 -7.436 -2.830 1.00 0.00 10 TRP A CA 8
ATOM 5122 C C . TRP A 1 10 ? 2.431 -8.601 -2.476 1.00 0.00 10 TRP A C 8
ATOM 5123 O O . TRP A 1 10 ? 1.268 -8.637 -2.876 1.00 0.00 10 TRP A O 8
ATOM 5144 N N . ASP A 1 11 ? 2.962 -9.533 -1.706 1.00 0.00 11 ASP A N 8
ATOM 5145 C CA . ASP A 1 11 ? 2.202 -10.691 -1.267 1.00 0.00 11 ASP A CA 8
ATOM 5146 C C . ASP A 1 11 ? 2.745 -11.160 0.074 1.00 0.00 11 ASP A C 8
ATOM 5147 O O . ASP A 1 11 ? 3.228 -12.279 0.219 1.00 0.00 11 ASP A O 8
ATOM 5156 N N . SER A 1 12 ? 2.685 -10.268 1.048 1.00 0.00 12 SER A N 8
ATOM 5157 C CA . SER A 1 12 ? 3.179 -10.551 2.382 1.00 0.00 12 SER A CA 8
ATOM 5158 C C . SER A 1 12 ? 2.320 -9.821 3.407 1.00 0.00 12 SER A C 8
ATOM 5159 O O . SER A 1 12 ? 1.482 -8.992 3.043 1.00 0.00 12 SER A O 8
ATOM 5167 N N . VAL A 1 13 ? 2.526 -10.132 4.677 1.00 0.00 13 VAL A N 8
ATOM 5168 C CA . VAL A 1 13 ? 1.764 -9.513 5.748 1.00 0.00 13 VAL A CA 8
ATOM 5169 C C . VAL A 1 13 ? 2.280 -8.109 6.044 1.00 0.00 13 VAL A C 8
ATOM 5170 O O . VAL A 1 13 ? 3.475 -7.903 6.263 1.00 0.00 13 VAL A O 8
ATOM 5183 N N . CYS A 1 14 ? 1.363 -7.155 6.041 1.00 0.00 14 CYS A N 8
ATOM 5184 C CA . CYS A 1 14 ? 1.684 -5.765 6.307 1.00 0.00 14 CYS A CA 8
ATOM 5185 C C . CYS A 1 14 ? 2.135 -5.581 7.750 1.00 0.00 14 CYS A C 8
ATOM 5186 O O . CYS A 1 14 ? 1.392 -5.869 8.691 1.00 0.00 14 CYS A O 8
ATOM 5193 N N . ILE A 1 15 ? 3.358 -5.103 7.912 1.00 0.00 15 ILE A N 8
ATOM 5194 C CA . ILE A 1 15 ? 3.927 -4.877 9.230 1.00 0.00 15 ILE A CA 8
ATOM 5195 C C . ILE A 1 15 ? 3.812 -3.403 9.608 1.00 0.00 15 ILE A C 8
ATOM 5196 O O . ILE A 1 15 ? 3.614 -3.056 10.773 1.00 0.00 15 ILE A O 8
ATOM 5212 N N . ASN A 1 16 ? 3.931 -2.535 8.610 1.00 0.00 16 ASN A N 8
ATOM 5213 C CA . ASN A 1 16 ? 3.841 -1.101 8.834 1.00 0.00 16 ASN A CA 8
ATOM 5214 C C . ASN A 1 16 ? 3.501 -0.393 7.526 1.00 0.00 16 ASN A C 8
ATOM 5215 O O . ASN A 1 16 ? 3.569 -0.997 6.455 1.00 0.00 16 ASN A O 8
ATOM 5226 N N . LYS A 1 17 ? 3.105 0.871 7.618 1.00 0.00 17 LYS A N 8
ATOM 5227 C CA . LYS A 1 17 ? 2.720 1.649 6.444 1.00 0.00 17 LYS A CA 8
ATOM 5228 C C . LYS A 1 17 ? 3.887 1.857 5.474 1.00 0.00 17 LYS A C 8
ATOM 5229 O O . LYS A 1 17 ? 3.697 1.779 4.266 1.00 0.00 17 LYS A O 8
ATOM 5248 N N . LYS A 1 18 ? 5.078 2.148 6.007 1.00 0.00 18 LYS A N 8
ATOM 5249 C CA . LYS A 1 18 ? 6.263 2.405 5.167 1.00 0.00 18 LYS A CA 8
ATOM 5250 C C . LYS A 1 18 ? 6.498 1.329 4.088 1.00 0.00 18 LYS A C 8
ATOM 5251 O O . LYS A 1 18 ? 6.577 1.673 2.911 1.00 0.00 18 LYS A O 8
ATOM 5270 N N . PRO A 1 19 ? 6.608 0.024 4.440 1.00 0.00 19 PRO A N 8
ATOM 5271 C CA . PRO A 1 19 ? 6.824 -1.035 3.438 1.00 0.00 19 PRO A CA 8
ATOM 5272 C C . PRO A 1 19 ? 5.763 -1.000 2.338 1.00 0.00 19 PRO A C 8
ATOM 5273 O O . PRO A 1 19 ? 6.071 -1.089 1.143 1.00 0.00 19 PRO A O 8
ATOM 5284 N N . CYS A 1 20 ? 4.515 -0.846 2.760 1.00 0.00 20 CYS A N 8
ATOM 5285 C CA . CYS A 1 20 ? 3.390 -0.774 1.841 1.00 0.00 20 CYS A CA 8
ATOM 5286 C C . CYS A 1 20 ? 3.548 0.433 0.919 1.00 0.00 20 CYS A C 8
ATOM 5287 O O . CYS A 1 20 ? 3.423 0.320 -0.300 1.00 0.00 20 CYS A O 8
ATOM 5294 N N . VAL A 1 21 ? 3.863 1.580 1.515 1.00 0.00 21 VAL A N 8
ATOM 5295 C CA . VAL A 1 21 ? 4.074 2.811 0.766 1.00 0.00 21 VAL A CA 8
ATOM 5296 C C . VAL A 1 21 ? 5.160 2.622 -0.284 1.00 0.00 21 VAL A C 8
ATOM 5297 O O . VAL A 1 21 ? 5.007 3.061 -1.420 1.00 0.00 21 VAL A O 8
ATOM 5310 N N . ALA A 1 22 ? 6.246 1.961 0.101 1.00 0.00 22 ALA A N 8
ATOM 5311 C CA . ALA A 1 22 ? 7.353 1.706 -0.811 1.00 0.00 22 ALA A CA 8
ATOM 5312 C C . ALA A 1 22 ? 6.874 0.943 -2.042 1.00 0.00 22 ALA A C 8
ATOM 5313 O O . ALA A 1 22 ? 7.212 1.298 -3.177 1.00 0.00 22 ALA A O 8
ATOM 5320 N N . CYS A 1 23 ? 6.067 -0.088 -1.815 1.00 0.00 23 CYS A N 8
ATOM 5321 C CA . CYS A 1 23 ? 5.527 -0.882 -2.911 1.00 0.00 23 CYS A CA 8
ATOM 5322 C C . CYS A 1 23 ? 4.624 -0.015 -3.781 1.00 0.00 23 CYS A C 8
ATOM 5323 O O . CYS A 1 23 ? 4.690 -0.050 -5.008 1.00 0.00 23 CYS A O 8
ATOM 5330 N N . CYS A 1 24 ? 3.785 0.767 -3.130 1.00 0.00 24 CYS A N 8
ATOM 5331 C CA . CYS A 1 24 ? 2.863 1.651 -3.824 1.00 0.00 24 CYS A CA 8
ATOM 5332 C C . CYS A 1 24 ? 3.608 2.715 -4.628 1.00 0.00 24 CYS A C 8
ATOM 5333 O O . CYS A 1 24 ? 3.190 3.074 -5.726 1.00 0.00 24 CYS A O 8
ATOM 5340 N N . LYS A 1 25 ? 4.713 3.216 -4.084 1.00 0.00 25 LYS A N 8
ATOM 5341 C CA . LYS A 1 25 ? 5.499 4.235 -4.769 1.00 0.00 25 LYS A CA 8
ATOM 5342 C C . LYS A 1 25 ? 6.121 3.682 -6.046 1.00 0.00 25 LYS A C 8
ATOM 5343 O O . LYS A 1 25 ? 6.060 4.323 -7.093 1.00 0.00 25 LYS A O 8
ATOM 5362 N N . LYS A 1 26 ? 6.703 2.486 -5.967 1.00 0.00 26 LYS A N 8
ATOM 5363 C CA . LYS A 1 26 ? 7.312 1.874 -7.147 1.00 0.00 26 LYS A CA 8
ATOM 5364 C C . LYS A 1 26 ? 6.238 1.510 -8.175 1.00 0.00 26 LYS A C 8
ATOM 5365 O O . LYS A 1 26 ? 6.506 1.450 -9.373 1.00 0.00 26 LYS A O 8
ATOM 5384 N N . ALA A 1 27 ? 5.019 1.275 -7.689 1.00 0.00 27 ALA A N 8
ATOM 5385 C CA . ALA A 1 27 ? 3.895 0.929 -8.552 1.00 0.00 27 ALA A CA 8
ATOM 5386 C C . ALA A 1 27 ? 3.287 2.182 -9.184 1.00 0.00 27 ALA A C 8
ATOM 5387 O O . ALA A 1 27 ? 2.347 2.098 -9.978 1.00 0.00 27 ALA A O 8
ATOM 5394 N N . LYS A 1 28 ? 3.849 3.337 -8.825 1.00 0.00 28 LYS A N 8
ATOM 5395 C CA . LYS A 1 28 ? 3.414 4.636 -9.334 1.00 0.00 28 LYS A CA 8
ATOM 5396 C C . LYS A 1 28 ? 2.047 5.037 -8.764 1.00 0.00 28 LYS A C 8
ATOM 5397 O O . LYS A 1 28 ? 1.180 5.553 -9.478 1.00 0.00 28 LYS A O 8
ATOM 5416 N N . PHE A 1 29 ? 1.881 4.823 -7.463 1.00 0.00 29 PHE A N 8
ATOM 5417 C CA . PHE A 1 29 ? 0.655 5.185 -6.755 1.00 0.00 29 PHE A CA 8
ATOM 5418 C C . PHE A 1 29 ? 0.950 6.376 -5.846 1.00 0.00 29 PHE A C 8
ATOM 5419 O O . PHE A 1 29 ? 2.083 6.532 -5.388 1.00 0.00 29 PHE A O 8
ATOM 5436 N N . SER A 1 30 ? -0.049 7.221 -5.597 1.00 0.00 30 SER A N 8
ATOM 5437 C CA . SER A 1 30 ? 0.143 8.401 -4.752 1.00 0.00 30 SER A CA 8
ATOM 5438 C C . SER A 1 30 ? 0.585 8.005 -3.347 1.00 0.00 30 SER A C 8
ATOM 5439 O O . SER A 1 30 ? 1.507 8.603 -2.784 1.00 0.00 30 SER A O 8
ATOM 5447 N N . ASP A 1 31 ? -0.050 6.977 -2.798 1.00 0.00 31 ASP A N 8
ATOM 5448 C CA . ASP A 1 31 ? 0.300 6.478 -1.472 1.00 0.00 31 ASP A CA 8
ATOM 5449 C C . ASP A 1 31 ? -0.394 5.156 -1.196 1.00 0.00 31 ASP A C 8
ATOM 5450 O O . ASP A 1 31 ? -1.394 4.825 -1.829 1.00 0.00 31 ASP A O 8
ATOM 5459 N N . GLY A 1 32 ? 0.148 4.407 -0.252 1.00 0.00 32 GLY A N 8
ATOM 5460 C CA . GLY A 1 32 ? -0.420 3.125 0.102 1.00 0.00 32 GLY A CA 8
ATOM 5461 C C . GLY A 1 32 ? -0.812 3.056 1.559 1.00 0.00 32 GLY A C 8
ATOM 5462 O O . GLY A 1 32 ? -0.296 3.814 2.387 1.00 0.00 32 GLY A O 8
ATOM 5466 N N . HIS A 1 33 ? -1.724 2.153 1.877 1.00 0.00 33 HIS A N 8
ATOM 5467 C CA . HIS A 1 33 ? -2.188 1.991 3.244 1.00 0.00 33 HIS A CA 8
ATOM 5468 C C . HIS A 1 33 ? -2.350 0.516 3.586 1.00 0.00 33 HIS A C 8
ATOM 5469 O O . HIS A 1 33 ? -2.732 -0.293 2.739 1.00 0.00 33 HIS A O 8
ATOM 5483 N N . CYS A 1 34 ? -2.063 0.185 4.834 1.00 0.00 34 CYS A N 8
ATOM 5484 C CA . CYS A 1 34 ? -2.175 -1.182 5.323 1.00 0.00 34 CYS A CA 8
ATOM 5485 C C . CYS A 1 34 ? -3.610 -1.683 5.163 1.00 0.00 34 CYS A C 8
ATOM 5486 O O . CYS A 1 34 ? -4.564 -0.911 5.313 1.00 0.00 34 CYS A O 8
ATOM 5493 N N . SER A 1 35 ? -3.763 -2.959 4.841 1.00 0.00 35 SER A N 8
ATOM 5494 C CA . SER A 1 35 ? -5.081 -3.541 4.658 1.00 0.00 35 SER A CA 8
ATOM 5495 C C . SER A 1 35 ? -5.525 -4.302 5.905 1.00 0.00 35 SER A C 8
ATOM 5496 O O . SER A 1 35 ? -5.040 -4.044 7.006 1.00 0.00 35 SER A O 8
ATOM 5504 N N . LYS A 1 36 ? -6.447 -5.237 5.724 1.00 0.00 36 LYS A N 8
ATOM 5505 C CA . LYS A 1 36 ? -6.958 -6.030 6.834 1.00 0.00 36 LYS A CA 8
ATOM 5506 C C . LYS A 1 36 ? -7.389 -7.418 6.373 1.00 0.00 36 LYS A C 8
ATOM 5507 O O . LYS A 1 36 ? -7.174 -8.396 7.079 1.00 0.00 36 LYS A O 8
ATOM 5526 N N . ILE A 1 37 ? -8.011 -7.487 5.196 1.00 0.00 37 ILE A N 8
ATOM 5527 C CA . ILE A 1 37 ? -8.492 -8.756 4.644 1.00 0.00 37 ILE A CA 8
ATOM 5528 C C . ILE A 1 37 ? -7.361 -9.779 4.555 1.00 0.00 37 ILE A C 8
ATOM 5529 O O . ILE A 1 37 ? -7.258 -10.680 5.383 1.00 0.00 37 ILE A O 8
ATOM 5545 N N . LEU A 1 38 ? -6.506 -9.621 3.555 1.00 0.00 38 LEU A N 8
ATOM 5546 C CA . LEU A 1 38 ? -5.372 -10.516 3.378 1.00 0.00 38 LEU A CA 8
ATOM 5547 C C . LEU A 1 38 ? -4.176 -9.936 4.116 1.00 0.00 38 LEU A C 8
ATOM 5548 O O . LEU A 1 38 ? -3.155 -10.593 4.315 1.00 0.00 38 LEU A O 8
ATOM 5564 N N . ARG A 1 39 ? -4.349 -8.683 4.519 1.00 0.00 39 ARG A N 8
ATOM 5565 C CA . ARG A 1 39 ? -3.347 -7.925 5.255 1.00 0.00 39 ARG A CA 8
ATOM 5566 C C . ARG A 1 39 ? -2.092 -7.704 4.413 1.00 0.00 39 ARG A C 8
ATOM 5567 O O . ARG A 1 39 ? -0.981 -7.688 4.932 1.00 0.00 39 ARG A O 8
ATOM 5588 N N . ARG A 1 40 ? -2.271 -7.515 3.113 1.00 0.00 40 ARG A N 8
ATOM 5589 C CA . ARG A 1 40 ? -1.136 -7.275 2.239 1.00 0.00 40 ARG A CA 8
ATOM 5590 C C . ARG A 1 40 ? -0.792 -5.785 2.178 1.00 0.00 40 ARG A C 8
ATOM 5591 O O . ARG A 1 40 ? -0.002 -5.305 2.990 1.00 0.00 40 ARG A O 8
ATOM 5612 N N . CYS A 1 41 ? -1.368 -5.057 1.221 1.00 0.00 41 CYS A N 8
ATOM 5613 C CA . CYS A 1 41 ? -1.082 -3.626 1.077 1.00 0.00 41 CYS A CA 8
ATOM 5614 C C . CYS A 1 41 ? -1.925 -2.985 -0.026 1.00 0.00 41 CYS A C 8
ATOM 5615 O O . CYS A 1 41 ? -1.654 -3.182 -1.207 1.00 0.00 41 CYS A O 8
ATOM 5622 N N . LEU A 1 42 ? -2.923 -2.190 0.363 1.00 0.00 42 LEU A N 8
ATOM 5623 C CA . LEU A 1 42 ? -3.771 -1.497 -0.607 1.00 0.00 42 LEU A CA 8
ATOM 5624 C C . LEU A 1 42 ? -3.165 -0.159 -1.001 1.00 0.00 42 LEU A C 8
ATOM 5625 O O . LEU A 1 42 ? -2.956 0.712 -0.153 1.00 0.00 42 LEU A O 8
ATOM 5641 N N . CYS A 1 43 ? -2.911 0.010 -2.286 1.00 0.00 43 CYS A N 8
ATOM 5642 C CA . CYS A 1 43 ? -2.355 1.248 -2.794 1.00 0.00 43 CYS A CA 8
ATOM 5643 C C . CYS A 1 43 ? -3.456 2.120 -3.373 1.00 0.00 43 CYS A C 8
ATOM 5644 O O . CYS A 1 43 ? -4.377 1.625 -4.027 1.00 0.00 43 CYS A O 8
ATOM 5651 N N . THR A 1 44 ? -3.356 3.412 -3.133 1.00 0.00 44 THR A N 8
ATOM 5652 C CA . THR A 1 44 ? -4.328 4.366 -3.629 1.00 0.00 44 THR A CA 8
ATOM 5653 C C . THR A 1 44 ? -3.654 5.356 -4.568 1.00 0.00 44 THR A C 8
ATOM 5654 O O . THR A 1 44 ? -2.498 5.726 -4.353 1.00 0.00 44 THR A O 8
ATOM 5665 N N . LYS A 1 45 ? -4.359 5.772 -5.613 1.00 0.00 45 LYS A N 8
ATOM 5666 C CA . LYS A 1 45 ? -3.803 6.714 -6.573 1.00 0.00 45 LYS A CA 8
ATOM 5667 C C . LYS A 1 45 ? -4.898 7.389 -7.383 1.00 0.00 45 LYS A C 8
ATOM 5668 O O . LYS A 1 45 ? -6.050 6.951 -7.386 1.00 0.00 45 LYS A O 8
ATOM 5687 N N . GLU A 1 46 ? -4.510 8.444 -8.076 1.00 0.00 46 GLU A N 8
ATOM 5688 C CA . GLU A 1 46 ? -5.415 9.198 -8.922 1.00 0.00 46 GLU A CA 8
ATOM 5689 C C . GLU A 1 46 ? -5.619 8.479 -10.254 1.00 0.00 46 GLU A C 8
ATOM 5690 O O . GLU A 1 46 ? -4.727 7.762 -10.727 1.00 0.00 46 GLU A O 8
ATOM 5702 N N . CYS A 1 47 ? -6.787 8.675 -10.844 1.00 0.00 47 CYS A N 8
ATOM 5703 C CA . CYS A 1 47 ? -7.137 8.070 -12.120 1.00 0.00 47 CYS A CA 8
ATOM 5704 C C . CYS A 1 47 ? -8.488 8.605 -12.568 1.00 0.00 47 CYS A C 8
ATOM 5705 O O . CYS A 1 47 ? -9.089 9.380 -11.790 1.00 0.00 47 CYS A O 8
ATOM 5713 N N . ALA A 1 1 ? -11.522 12.542 -6.867 1.00 0.00 1 ALA A N 9
ATOM 5714 C CA . ALA A 1 1 ? -10.580 11.641 -7.563 1.00 0.00 1 ALA A CA 9
ATOM 5715 C C . ALA A 1 1 ? -9.714 10.886 -6.555 1.00 0.00 1 ALA A C 9
ATOM 5716 O O . ALA A 1 1 ? -8.498 10.799 -6.705 1.00 0.00 1 ALA A O 9
ATOM 5725 N N . THR A 1 2 ? -10.350 10.344 -5.525 1.00 0.00 2 THR A N 9
ATOM 5726 C CA . THR A 1 2 ? -9.639 9.596 -4.502 1.00 0.00 2 THR A CA 9
ATOM 5727 C C . THR A 1 2 ? -9.827 8.106 -4.742 1.00 0.00 2 THR A C 9
ATOM 5728 O O . THR A 1 2 ? -10.934 7.587 -4.606 1.00 0.00 2 THR A O 9
ATOM 5739 N N . CYS A 1 3 ? -8.764 7.430 -5.142 1.00 0.00 3 CYS A N 9
ATOM 5740 C CA . CYS A 1 3 ? -8.852 6.014 -5.446 1.00 0.00 3 CYS A CA 9
ATOM 5741 C C . CYS A 1 3 ? -7.993 5.164 -4.518 1.00 0.00 3 CYS A C 9
ATOM 5742 O O . CYS A 1 3 ? -6.834 5.484 -4.255 1.00 0.00 3 CYS A O 9
ATOM 5749 N N . LYS A 1 4 ? -8.583 4.073 -4.033 1.00 0.00 4 LYS A N 9
ATOM 5750 C CA . LYS A 1 4 ? -7.906 3.146 -3.135 1.00 0.00 4 LYS A CA 9
ATOM 5751 C C . LYS A 1 4 ? -8.074 1.724 -3.649 1.00 0.00 4 LYS A C 9
ATOM 5752 O O . LYS A 1 4 ? -9.190 1.277 -3.909 1.00 0.00 4 LYS A O 9
ATOM 5771 N N . ALA A 1 5 ? -6.965 1.018 -3.760 1.00 0.00 5 ALA A N 9
ATOM 5772 C CA . ALA A 1 5 ? -6.963 -0.361 -4.212 1.00 0.00 5 ALA A CA 9
ATOM 5773 C C . ALA A 1 5 ? -5.688 -1.036 -3.746 1.00 0.00 5 ALA A C 9
ATOM 5774 O O . ALA A 1 5 ? -4.599 -0.509 -3.957 1.00 0.00 5 ALA A O 9
ATOM 5781 N N . GLU A 1 6 ? -5.821 -2.184 -3.101 1.00 0.00 6 GLU A N 9
ATOM 5782 C CA . GLU A 1 6 ? -4.670 -2.913 -2.608 1.00 0.00 6 GLU A CA 9
ATOM 5783 C C . GLU A 1 6 ? -3.825 -3.358 -3.784 1.00 0.00 6 GLU A C 9
ATOM 5784 O O . GLU A 1 6 ? -4.360 -3.741 -4.826 1.00 0.00 6 GLU A O 9
ATOM 5796 N N . CYS A 1 7 ? -2.516 -3.275 -3.620 1.00 0.00 7 CYS A N 9
ATOM 5797 C CA . CYS A 1 7 ? -1.588 -3.652 -4.681 1.00 0.00 7 CYS A CA 9
ATOM 5798 C C . CYS A 1 7 ? -1.921 -5.045 -5.211 1.00 0.00 7 CYS A C 9
ATOM 5799 O O . CYS A 1 7 ? -2.012 -6.005 -4.444 1.00 0.00 7 CYS A O 9
ATOM 5806 N N . PRO A 1 8 ? -2.131 -5.163 -6.536 1.00 0.00 8 PRO A N 9
ATOM 5807 C CA . PRO A 1 8 ? -2.479 -6.436 -7.178 1.00 0.00 8 PRO A CA 9
ATOM 5808 C C . PRO A 1 8 ? -1.482 -7.537 -6.845 1.00 0.00 8 PRO A C 9
ATOM 5809 O O . PRO A 1 8 ? -1.860 -8.673 -6.571 1.00 0.00 8 PRO A O 9
ATOM 5820 N N . THR A 1 9 ? -0.205 -7.187 -6.849 1.00 0.00 9 THR A N 9
ATOM 5821 C CA . THR A 1 9 ? 0.842 -8.137 -6.528 1.00 0.00 9 THR A CA 9
ATOM 5822 C C . THR A 1 9 ? 1.149 -8.112 -5.036 1.00 0.00 9 THR A C 9
ATOM 5823 O O . THR A 1 9 ? 2.311 -8.114 -4.633 1.00 0.00 9 THR A O 9
ATOM 5834 N N . TRP A 1 10 ? 0.104 -8.074 -4.220 1.00 0.00 10 TRP A N 9
ATOM 5835 C CA . TRP A 1 10 ? 0.275 -8.037 -2.781 1.00 0.00 10 TRP A CA 9
ATOM 5836 C C . TRP A 1 10 ? -0.893 -8.702 -2.070 1.00 0.00 10 TRP A C 9
ATOM 5837 O O . TRP A 1 10 ? -1.856 -8.049 -1.654 1.00 0.00 10 TRP A O 9
ATOM 5858 N N . ASP A 1 11 ? -0.794 -10.001 -1.923 1.00 0.00 11 ASP A N 9
ATOM 5859 C CA . ASP A 1 11 ? -1.817 -10.772 -1.245 1.00 0.00 11 ASP A CA 9
ATOM 5860 C C . ASP A 1 11 ? -1.342 -11.144 0.150 1.00 0.00 11 ASP A C 9
ATOM 5861 O O . ASP A 1 11 ? -2.106 -11.658 0.966 1.00 0.00 11 ASP A O 9
ATOM 5870 N N . SER A 1 12 ? -0.067 -10.887 0.398 1.00 0.00 12 SER A N 9
ATOM 5871 C CA . SER A 1 12 ? 0.555 -11.206 1.670 1.00 0.00 12 SER A CA 9
ATOM 5872 C C . SER A 1 12 ? 0.286 -10.136 2.732 1.00 0.00 12 SER A C 9
ATOM 5873 O O . SER A 1 12 ? -0.442 -9.164 2.501 1.00 0.00 12 SER A O 9
ATOM 5881 N N . VAL A 1 13 ? 0.885 -10.339 3.898 1.00 0.00 13 VAL A N 9
ATOM 5882 C CA . VAL A 1 13 ? 0.741 -9.436 5.028 1.00 0.00 13 VAL A CA 9
ATOM 5883 C C . VAL A 1 13 ? 1.736 -8.279 4.948 1.00 0.00 13 VAL A C 9
ATOM 5884 O O . VAL A 1 13 ? 2.935 -8.488 4.764 1.00 0.00 13 VAL A O 9
ATOM 5897 N N . CYS A 1 14 ? 1.232 -7.063 5.103 1.00 0.00 14 CYS A N 9
ATOM 5898 C CA . CYS A 1 14 ? 2.068 -5.873 5.072 1.00 0.00 14 CYS A CA 9
ATOM 5899 C C . CYS A 1 14 ? 2.764 -5.677 6.418 1.00 0.00 14 CYS A C 9
ATOM 5900 O O . CYS A 1 14 ? 2.120 -5.658 7.468 1.00 0.00 14 CYS A O 9
ATOM 5907 N N . ILE A 1 15 ? 4.080 -5.545 6.385 1.00 0.00 15 ILE A N 9
ATOM 5908 C CA . ILE A 1 15 ? 4.855 -5.364 7.605 1.00 0.00 15 ILE A CA 9
ATOM 5909 C C . ILE A 1 15 ? 5.193 -3.891 7.831 1.00 0.00 15 ILE A C 9
ATOM 5910 O O . ILE A 1 15 ? 5.167 -3.402 8.961 1.00 0.00 15 ILE A O 9
ATOM 5926 N N . ASN A 1 16 ? 5.520 -3.190 6.754 1.00 0.00 16 ASN A N 9
ATOM 5927 C CA . ASN A 1 16 ? 5.884 -1.781 6.844 1.00 0.00 16 ASN A CA 9
ATOM 5928 C C . ASN A 1 16 ? 5.370 -1.019 5.623 1.00 0.00 16 ASN A C 9
ATOM 5929 O O . ASN A 1 16 ? 5.059 -1.621 4.593 1.00 0.00 16 ASN A O 9
ATOM 5940 N N . LYS A 1 17 ? 5.280 0.300 5.749 1.00 0.00 17 LYS A N 9
ATOM 5941 C CA . LYS A 1 17 ? 4.809 1.158 4.669 1.00 0.00 17 LYS A CA 9
ATOM 5942 C C . LYS A 1 17 ? 5.767 1.126 3.476 1.00 0.00 17 LYS A C 9
ATOM 5943 O O . LYS A 1 17 ? 5.326 1.185 2.332 1.00 0.00 17 LYS A O 9
ATOM 5962 N N . LYS A 1 18 ? 7.073 1.041 3.746 1.00 0.00 18 LYS A N 9
ATOM 5963 C CA . LYS A 1 18 ? 8.081 1.015 2.677 1.00 0.00 18 LYS A CA 9
ATOM 5964 C C . LYS A 1 18 ? 7.761 -0.055 1.616 1.00 0.00 18 LYS A C 9
ATOM 5965 O O . LYS A 1 18 ? 7.629 0.281 0.434 1.00 0.00 18 LYS A O 9
ATOM 5984 N N . PRO A 1 19 ? 7.627 -1.349 1.999 1.00 0.00 19 PRO A N 9
ATOM 5985 C CA . PRO A 1 19 ? 7.300 -2.421 1.047 1.00 0.00 19 PRO A CA 9
ATOM 5986 C C . PRO A 1 19 ? 6.008 -2.118 0.295 1.00 0.00 19 PRO A C 9
ATOM 5987 O O . PRO A 1 19 ? 5.910 -2.323 -0.917 1.00 0.00 19 PRO A O 9
ATOM 5998 N N . CYS A 1 20 ? 5.026 -1.619 1.037 1.00 0.00 20 CYS A N 9
ATOM 5999 C CA . CYS A 1 20 ? 3.727 -1.271 0.480 1.00 0.00 20 CYS A CA 9
ATOM 6000 C C . CYS A 1 20 ? 3.871 -0.194 -0.597 1.00 0.00 20 CYS A C 9
ATOM 6001 O O . CYS A 1 20 ? 3.386 -0.358 -1.716 1.00 0.00 20 CYS A O 9
ATOM 6008 N N . VAL A 1 21 ? 4.563 0.896 -0.262 1.00 0.00 21 VAL A N 9
ATOM 6009 C CA . VAL A 1 21 ? 4.785 1.989 -1.206 1.00 0.00 21 VAL A CA 9
ATOM 6010 C C . VAL A 1 21 ? 5.477 1.479 -2.464 1.00 0.00 21 VAL A C 9
ATOM 6011 O O . VAL A 1 21 ? 5.182 1.931 -3.566 1.00 0.00 21 VAL A O 9
ATOM 6024 N N . ALA A 1 22 ? 6.383 0.523 -2.296 1.00 0.00 22 ALA A N 9
ATOM 6025 C CA . ALA A 1 22 ? 7.094 -0.058 -3.428 1.00 0.00 22 ALA A CA 9
ATOM 6026 C C . ALA A 1 22 ? 6.119 -0.775 -4.360 1.00 0.00 22 ALA A C 9
ATOM 6027 O O . ALA A 1 22 ? 6.159 -0.592 -5.580 1.00 0.00 22 ALA A O 9
ATOM 6034 N N . CYS A 1 23 ? 5.231 -1.573 -3.774 1.00 0.00 23 CYS A N 9
ATOM 6035 C CA . CYS A 1 23 ? 4.230 -2.302 -4.544 1.00 0.00 23 CYS A CA 9
ATOM 6036 C C . CYS A 1 23 ? 3.282 -1.313 -5.211 1.00 0.00 23 CYS A C 9
ATOM 6037 O O . CYS A 1 23 ? 2.949 -1.435 -6.388 1.00 0.00 23 CYS A O 9
ATOM 6044 N N . CYS A 1 24 ? 2.864 -0.323 -4.451 1.00 0.00 24 CYS A N 9
ATOM 6045 C CA . CYS A 1 24 ? 1.968 0.697 -4.958 1.00 0.00 24 CYS A CA 9
ATOM 6046 C C . CYS A 1 24 ? 2.635 1.511 -6.059 1.00 0.00 24 CYS A C 9
ATOM 6047 O O . CYS A 1 24 ? 1.987 1.915 -7.018 1.00 0.00 24 CYS A O 9
ATOM 6054 N N . LYS A 1 25 ? 3.932 1.751 -5.918 1.00 0.00 25 LYS A N 9
ATOM 6055 C CA . LYS A 1 25 ? 4.671 2.522 -6.904 1.00 0.00 25 LYS A CA 9
ATOM 6056 C C . LYS A 1 25 ? 4.732 1.783 -8.235 1.00 0.00 25 LYS A C 9
ATOM 6057 O O . LYS A 1 25 ? 4.502 2.380 -9.285 1.00 0.00 25 LYS A O 9
ATOM 6076 N N . LYS A 1 26 ? 5.018 0.482 -8.192 1.00 0.00 26 LYS A N 9
ATOM 6077 C CA . LYS A 1 26 ? 5.075 -0.313 -9.417 1.00 0.00 26 LYS A CA 9
ATOM 6078 C C . LYS A 1 26 ? 3.680 -0.418 -10.037 1.00 0.00 26 LYS A C 9
ATOM 6079 O O . LYS A 1 26 ? 3.535 -0.567 -11.249 1.00 0.00 26 LYS A O 9
ATOM 6098 N N . ALA A 1 27 ? 2.656 -0.320 -9.186 1.00 0.00 27 ALA A N 9
ATOM 6099 C CA . ALA A 1 27 ? 1.266 -0.379 -9.630 1.00 0.00 27 ALA A CA 9
ATOM 6100 C C . ALA A 1 27 ? 0.818 0.980 -10.172 1.00 0.00 27 ALA A C 9
ATOM 6101 O O . ALA A 1 27 ? -0.317 1.138 -10.626 1.00 0.00 27 ALA A O 9
ATOM 6108 N N . LYS A 1 28 ? 1.740 1.944 -10.126 1.00 0.00 28 LYS A N 9
ATOM 6109 C CA . LYS A 1 28 ? 1.517 3.306 -10.610 1.00 0.00 28 LYS A CA 9
ATOM 6110 C C . LYS A 1 28 ? 0.569 4.091 -9.694 1.00 0.00 28 LYS A C 9
ATOM 6111 O O . LYS A 1 28 ? -0.218 4.930 -10.148 1.00 0.00 28 LYS A O 9
ATOM 6130 N N . PHE A 1 29 ? 0.678 3.840 -8.395 1.00 0.00 29 PHE A N 9
ATOM 6131 C CA . PHE A 1 29 ? -0.130 4.538 -7.402 1.00 0.00 29 PHE A CA 9
ATOM 6132 C C . PHE A 1 29 ? 0.705 5.617 -6.723 1.00 0.00 29 PHE A C 9
ATOM 6133 O O . PHE A 1 29 ? 1.928 5.485 -6.592 1.00 0.00 29 PHE A O 9
ATOM 6150 N N . SER A 1 30 ? 0.047 6.692 -6.323 1.00 0.00 30 SER A N 9
ATOM 6151 C CA . SER A 1 30 ? 0.707 7.819 -5.687 1.00 0.00 30 SER A CA 9
ATOM 6152 C C . SER A 1 30 ? 1.413 7.417 -4.392 1.00 0.00 30 SER A C 9
ATOM 6153 O O . SER A 1 30 ? 2.587 7.744 -4.197 1.00 0.00 30 SER A O 9
ATOM 6161 N N . ASP A 1 31 ? 0.706 6.710 -3.520 1.00 0.00 31 ASP A N 9
ATOM 6162 C CA . ASP A 1 31 ? 1.278 6.279 -2.244 1.00 0.00 31 ASP A CA 9
ATOM 6163 C C . ASP A 1 31 ? 0.527 5.082 -1.673 1.00 0.00 31 ASP A C 9
ATOM 6164 O O . ASP A 1 31 ? -0.689 4.959 -1.841 1.00 0.00 31 ASP A O 9
ATOM 6173 N N . GLY A 1 32 ? 1.264 4.206 -0.999 1.00 0.00 32 GLY A N 9
ATOM 6174 C CA . GLY A 1 32 ? 0.675 3.029 -0.398 1.00 0.00 32 GLY A CA 9
ATOM 6175 C C . GLY A 1 32 ? 0.652 3.114 1.111 1.00 0.00 32 GLY A C 9
ATOM 6176 O O . GLY A 1 32 ? 1.600 3.603 1.730 1.00 0.00 32 GLY A O 9
ATOM 6180 N N . HIS A 1 33 ? -0.424 2.637 1.711 1.00 0.00 33 HIS A N 9
ATOM 6181 C CA . HIS A 1 33 ? -0.562 2.668 3.157 1.00 0.00 33 HIS A CA 9
ATOM 6182 C C . HIS A 1 33 ? -0.979 1.308 3.704 1.00 0.00 33 HIS A C 9
ATOM 6183 O O . HIS A 1 33 ? -1.904 0.671 3.197 1.00 0.00 33 HIS A O 9
ATOM 6197 N N . CYS A 1 34 ? -0.287 0.886 4.748 1.00 0.00 34 CYS A N 9
ATOM 6198 C CA . CYS A 1 34 ? -0.555 -0.383 5.404 1.00 0.00 34 CYS A CA 9
ATOM 6199 C C . CYS A 1 34 ? -1.905 -0.317 6.117 1.00 0.00 34 CYS A C 9
ATOM 6200 O O . CYS A 1 34 ? -2.206 0.674 6.783 1.00 0.00 34 CYS A O 9
ATOM 6207 N N . SER A 1 35 ? -2.730 -1.345 5.954 1.00 0.00 35 SER A N 9
ATOM 6208 C CA . SER A 1 35 ? -4.050 -1.355 6.573 1.00 0.00 35 SER A CA 9
ATOM 6209 C C . SER A 1 35 ? -4.019 -1.929 7.990 1.00 0.00 35 SER A C 9
ATOM 6210 O O . SER A 1 35 ? -2.988 -1.915 8.666 1.00 0.00 35 SER A O 9
ATOM 6218 N N . LYS A 1 36 ? -5.165 -2.429 8.432 1.00 0.00 36 LYS A N 9
ATOM 6219 C CA . LYS A 1 36 ? -5.294 -2.998 9.766 1.00 0.00 36 LYS A CA 9
ATOM 6220 C C . LYS A 1 36 ? -6.026 -4.339 9.739 1.00 0.00 36 LYS A C 9
ATOM 6221 O O . LYS A 1 36 ? -5.733 -5.215 10.543 1.00 0.00 36 LYS A O 9
ATOM 6240 N N . ILE A 1 37 ? -6.992 -4.474 8.829 1.00 0.00 37 ILE A N 9
ATOM 6241 C CA . ILE A 1 37 ? -7.789 -5.701 8.715 1.00 0.00 37 ILE A CA 9
ATOM 6242 C C . ILE A 1 37 ? -6.917 -6.912 8.378 1.00 0.00 37 ILE A C 9
ATOM 6243 O O . ILE A 1 37 ? -6.289 -7.510 9.246 1.00 0.00 37 ILE A O 9
ATOM 6259 N N . LEU A 1 38 ? -6.895 -7.270 7.097 1.00 0.00 38 LEU A N 9
ATOM 6260 C CA . LEU A 1 38 ? -6.113 -8.405 6.626 1.00 0.00 38 LEU A CA 9
ATOM 6261 C C . LEU A 1 38 ? -4.653 -8.002 6.473 1.00 0.00 38 LEU A C 9
ATOM 6262 O O . LEU A 1 38 ? -3.811 -8.785 6.038 1.00 0.00 38 LEU A O 9
ATOM 6278 N N . ARG A 1 39 ? -4.385 -6.759 6.843 1.00 0.00 39 ARG A N 9
ATOM 6279 C CA . ARG A 1 39 ? -3.055 -6.179 6.782 1.00 0.00 39 ARG A CA 9
ATOM 6280 C C . ARG A 1 39 ? -2.560 -6.103 5.336 1.00 0.00 39 ARG A C 9
ATOM 6281 O O . ARG A 1 39 ? -1.365 -6.191 5.065 1.00 0.00 39 ARG A O 9
ATOM 6302 N N . ARG A 1 40 ? -3.493 -5.912 4.410 1.00 0.00 40 ARG A N 9
ATOM 6303 C CA . ARG A 1 40 ? -3.157 -5.790 2.995 1.00 0.00 40 ARG A CA 9
ATOM 6304 C C . ARG A 1 40 ? -2.556 -4.418 2.705 1.00 0.00 40 ARG A C 9
ATOM 6305 O O . ARG A 1 40 ? -2.796 -3.458 3.441 1.00 0.00 40 ARG A O 9
ATOM 6326 N N . CYS A 1 41 ? -1.792 -4.327 1.630 1.00 0.00 41 CYS A N 9
ATOM 6327 C CA . CYS A 1 41 ? -1.179 -3.069 1.234 1.00 0.00 41 CYS A CA 9
ATOM 6328 C C . CYS A 1 41 ? -2.156 -2.255 0.395 1.00 0.00 41 CYS A C 9
ATOM 6329 O O . CYS A 1 41 ? -2.324 -2.509 -0.797 1.00 0.00 41 CYS A O 9
ATOM 6336 N N . LEU A 1 42 ? -2.801 -1.284 1.025 1.00 0.00 42 LEU A N 9
ATOM 6337 C CA . LEU A 1 42 ? -3.761 -0.435 0.336 1.00 0.00 42 LEU A CA 9
ATOM 6338 C C . LEU A 1 42 ? -3.041 0.670 -0.419 1.00 0.00 42 LEU A C 9
ATOM 6339 O O . LEU A 1 42 ? -2.309 1.462 0.174 1.00 0.00 42 LEU A O 9
ATOM 6355 N N . CYS A 1 43 ? -3.255 0.733 -1.719 1.00 0.00 43 CYS A N 9
ATOM 6356 C CA . CYS A 1 43 ? -2.625 1.750 -2.536 1.00 0.00 43 CYS A CA 9
ATOM 6357 C C . CYS A 1 43 ? -3.620 2.847 -2.878 1.00 0.00 43 CYS A C 9
ATOM 6358 O O . CYS A 1 43 ? -4.768 2.571 -3.226 1.00 0.00 43 CYS A O 9
ATOM 6365 N N . THR A 1 44 ? -3.180 4.086 -2.775 1.00 0.00 44 THR A N 9
ATOM 6366 C CA . THR A 1 44 ? -4.027 5.224 -3.078 1.00 0.00 44 THR A CA 9
ATOM 6367 C C . THR A 1 44 ? -3.416 6.066 -4.188 1.00 0.00 44 THR A C 9
ATOM 6368 O O . THR A 1 44 ? -2.200 6.266 -4.233 1.00 0.00 44 THR A O 9
ATOM 6379 N N . LYS A 1 45 ? -4.267 6.554 -5.075 1.00 0.00 45 LYS A N 9
ATOM 6380 C CA . LYS A 1 45 ? -3.836 7.385 -6.188 1.00 0.00 45 LYS A CA 9
ATOM 6381 C C . LYS A 1 45 ? -5.007 8.165 -6.744 1.00 0.00 45 LYS A C 9
ATOM 6382 O O . LYS A 1 45 ? -6.166 7.862 -6.455 1.00 0.00 45 LYS A O 9
ATOM 6401 N N . GLU A 1 46 ? -4.684 9.160 -7.540 1.00 0.00 46 GLU A N 9
ATOM 6402 C CA . GLU A 1 46 ? -5.670 10.008 -8.174 1.00 0.00 46 GLU A CA 9
ATOM 6403 C C . GLU A 1 46 ? -6.254 9.317 -9.413 1.00 0.00 46 GLU A C 9
ATOM 6404 O O . GLU A 1 46 ? -5.520 8.923 -10.322 1.00 0.00 46 GLU A O 9
ATOM 6416 N N . CYS A 1 47 ? -7.571 9.183 -9.453 1.00 0.00 47 CYS A N 9
ATOM 6417 C CA . CYS A 1 47 ? -8.243 8.569 -10.588 1.00 0.00 47 CYS A CA 9
ATOM 6418 C C . CYS A 1 47 ? -9.736 8.858 -10.498 1.00 0.00 47 CYS A C 9
ATOM 6419 O O . CYS A 1 47 ? -10.475 8.507 -11.437 1.00 0.00 47 CYS A O 9
ATOM 6427 N N . ALA A 1 1 ? -12.004 10.729 -7.571 1.00 0.00 1 ALA A N 10
ATOM 6428 C CA . ALA A 1 1 ? -10.681 11.124 -8.099 1.00 0.00 1 ALA A CA 10
ATOM 6429 C C . ALA A 1 1 ? -9.566 10.587 -7.204 1.00 0.00 1 ALA A C 10
ATOM 6430 O O . ALA A 1 1 ? -8.601 11.288 -6.901 1.00 0.00 1 ALA A O 10
ATOM 6439 N N . THR A 1 2 ? -9.709 9.340 -6.773 1.00 0.00 2 THR A N 10
ATOM 6440 C CA . THR A 1 2 ? -8.721 8.707 -5.913 1.00 0.00 2 THR A CA 10
ATOM 6441 C C . THR A 1 2 ? -8.743 7.199 -6.132 1.00 0.00 2 THR A C 10
ATOM 6442 O O . THR A 1 2 ? -9.798 6.572 -6.036 1.00 0.00 2 THR A O 10
ATOM 6453 N N . CYS A 1 3 ? -7.592 6.628 -6.443 1.00 0.00 3 CYS A N 10
ATOM 6454 C CA . CYS A 1 3 ? -7.500 5.198 -6.692 1.00 0.00 3 CYS A CA 10
ATOM 6455 C C . CYS A 1 3 ? -6.625 4.511 -5.650 1.00 0.00 3 CYS A C 10
ATOM 6456 O O . CYS A 1 3 ? -5.498 4.935 -5.390 1.00 0.00 3 CYS A O 10
ATOM 6463 N N . LYS A 1 4 ? -7.163 3.448 -5.059 1.00 0.00 4 LYS A N 10
ATOM 6464 C CA . LYS A 1 4 ? -6.463 2.677 -4.037 1.00 0.00 4 LYS A CA 10
ATOM 6465 C C . LYS A 1 4 ? -6.301 1.237 -4.507 1.00 0.00 4 LYS A C 10
ATOM 6466 O O . LYS A 1 4 ? -7.252 0.628 -4.999 1.00 0.00 4 LYS A O 10
ATOM 6485 N N . ALA A 1 5 ? -5.108 0.695 -4.329 1.00 0.00 5 ALA A N 10
ATOM 6486 C CA . ALA A 1 5 ? -4.814 -0.678 -4.711 1.00 0.00 5 ALA A CA 10
ATOM 6487 C C . ALA A 1 5 ? -3.544 -1.139 -4.023 1.00 0.00 5 ALA A C 10
ATOM 6488 O O . ALA A 1 5 ? -2.569 -0.394 -3.963 1.00 0.00 5 ALA A O 10
ATOM 6495 N N . GLU A 1 6 ? -3.557 -2.353 -3.494 1.00 0.00 6 GLU A N 10
ATOM 6496 C CA . GLU A 1 6 ? -2.396 -2.892 -2.810 1.00 0.00 6 GLU A CA 10
ATOM 6497 C C . GLU A 1 6 ? -1.275 -3.087 -3.816 1.00 0.00 6 GLU A C 10
ATOM 6498 O O . GLU A 1 6 ? -1.521 -3.512 -4.946 1.00 0.00 6 GLU A O 10
ATOM 6510 N N . CYS A 1 7 ? -0.061 -2.756 -3.410 1.00 0.00 7 CYS A N 10
ATOM 6511 C CA . CYS A 1 7 ? 1.097 -2.885 -4.286 1.00 0.00 7 CYS A CA 10
ATOM 6512 C C . CYS A 1 7 ? 1.190 -4.308 -4.833 1.00 0.00 7 CYS A C 10
ATOM 6513 O O . CYS A 1 7 ? 1.223 -5.271 -4.066 1.00 0.00 7 CYS A O 10
ATOM 6520 N N . PRO A 1 8 ? 1.213 -4.456 -6.171 1.00 0.00 8 PRO A N 10
ATOM 6521 C CA . PRO A 1 8 ? 1.285 -5.766 -6.826 1.00 0.00 8 PRO A CA 10
ATOM 6522 C C . PRO A 1 8 ? 2.494 -6.565 -6.362 1.00 0.00 8 PRO A C 10
ATOM 6523 O O . PRO A 1 8 ? 2.405 -7.762 -6.104 1.00 0.00 8 PRO A O 10
ATOM 6534 N N . THR A 1 9 ? 3.621 -5.883 -6.237 1.00 0.00 9 THR A N 10
ATOM 6535 C CA . THR A 1 9 ? 4.847 -6.512 -5.782 1.00 0.00 9 THR A CA 10
ATOM 6536 C C . THR A 1 9 ? 4.918 -6.498 -4.257 1.00 0.00 9 THR A C 10
ATOM 6537 O O . THR A 1 9 ? 5.954 -6.167 -3.680 1.00 0.00 9 THR A O 10
ATOM 6548 N N . TRP A 1 10 ? 3.810 -6.834 -3.609 1.00 0.00 10 TRP A N 10
ATOM 6549 C CA . TRP A 1 10 ? 3.759 -6.832 -2.159 1.00 0.00 10 TRP A CA 10
ATOM 6550 C C . TRP A 1 10 ? 2.810 -7.898 -1.632 1.00 0.00 10 TRP A C 10
ATOM 6551 O O . TRP A 1 10 ? 1.614 -7.888 -1.929 1.00 0.00 10 TRP A O 10
ATOM 6572 N N . ASP A 1 11 ? 3.346 -8.786 -0.815 1.00 0.00 11 ASP A N 10
ATOM 6573 C CA . ASP A 1 11 ? 2.555 -9.840 -0.202 1.00 0.00 11 ASP A CA 10
ATOM 6574 C C . ASP A 1 11 ? 3.180 -10.214 1.132 1.00 0.00 11 ASP A C 10
ATOM 6575 O O . ASP A 1 11 ? 3.716 -11.307 1.308 1.00 0.00 11 ASP A O 10
ATOM 6584 N N . SER A 1 12 ? 3.134 -9.273 2.064 1.00 0.00 12 SER A N 10
ATOM 6585 C CA . SER A 1 12 ? 3.705 -9.469 3.382 1.00 0.00 12 SER A CA 10
ATOM 6586 C C . SER A 1 12 ? 3.127 -8.443 4.353 1.00 0.00 12 SER A C 10
ATOM 6587 O O . SER A 1 12 ? 2.302 -7.606 3.967 1.00 0.00 12 SER A O 10
ATOM 6595 N N . VAL A 1 13 ? 3.557 -8.514 5.604 1.00 0.00 13 VAL A N 10
ATOM 6596 C CA . VAL A 1 13 ? 3.082 -7.607 6.637 1.00 0.00 13 VAL A CA 10
ATOM 6597 C C . VAL A 1 13 ? 3.771 -6.248 6.543 1.00 0.00 13 VAL A C 10
ATOM 6598 O O . VAL A 1 13 ? 4.987 -6.137 6.698 1.00 0.00 13 VAL A O 10
ATOM 6611 N N . CYS A 1 14 ? 2.978 -5.217 6.298 1.00 0.00 14 CYS A N 10
ATOM 6612 C CA . CYS A 1 14 ? 3.491 -3.861 6.197 1.00 0.00 14 CYS A CA 10
ATOM 6613 C C . CYS A 1 14 ? 3.701 -3.283 7.593 1.00 0.00 14 CYS A C 10
ATOM 6614 O O . CYS A 1 14 ? 2.739 -2.956 8.292 1.00 0.00 14 CYS A O 10
ATOM 6621 N N . ILE A 1 15 ? 4.951 -3.170 8.006 1.00 0.00 15 ILE A N 10
ATOM 6622 C CA . ILE A 1 15 ? 5.264 -2.637 9.324 1.00 0.00 15 ILE A CA 10
ATOM 6623 C C . ILE A 1 15 ? 5.664 -1.171 9.220 1.00 0.00 15 ILE A C 10
ATOM 6624 O O . ILE A 1 15 ? 5.044 -0.298 9.829 1.00 0.00 15 ILE A O 10
ATOM 6640 N N . ASN A 1 16 ? 6.693 -0.909 8.430 1.00 0.00 16 ASN A N 10
ATOM 6641 C CA . ASN A 1 16 ? 7.172 0.448 8.225 1.00 0.00 16 ASN A CA 10
ATOM 6642 C C . ASN A 1 16 ? 6.555 1.019 6.952 1.00 0.00 16 ASN A C 10
ATOM 6643 O O . ASN A 1 16 ? 6.301 0.286 5.997 1.00 0.00 16 ASN A O 10
ATOM 6654 N N . LYS A 1 17 ? 6.305 2.320 6.949 1.00 0.00 17 LYS A N 10
ATOM 6655 C CA . LYS A 1 17 ? 5.708 2.986 5.798 1.00 0.00 17 LYS A CA 10
ATOM 6656 C C . LYS A 1 17 ? 6.673 3.054 4.613 1.00 0.00 17 LYS A C 10
ATOM 6657 O O . LYS A 1 17 ? 6.243 2.993 3.465 1.00 0.00 17 LYS A O 10
ATOM 6676 N N . LYS A 1 18 ? 7.972 3.190 4.898 1.00 0.00 18 LYS A N 10
ATOM 6677 C CA . LYS A 1 18 ? 8.992 3.281 3.846 1.00 0.00 18 LYS A CA 10
ATOM 6678 C C . LYS A 1 18 ? 8.853 2.134 2.829 1.00 0.00 18 LYS A C 10
ATOM 6679 O O . LYS A 1 18 ? 8.711 2.395 1.633 1.00 0.00 18 LYS A O 10
ATOM 6698 N N . PRO A 1 19 ? 8.884 0.852 3.272 1.00 0.00 19 PRO A N 10
ATOM 6699 C CA . PRO A 1 19 ? 8.742 -0.302 2.369 1.00 0.00 19 PRO A CA 10
ATOM 6700 C C . PRO A 1 19 ? 7.502 -0.196 1.486 1.00 0.00 19 PRO A C 10
ATOM 6701 O O . PRO A 1 19 ? 7.551 -0.475 0.285 1.00 0.00 19 PRO A O 10
ATOM 6712 N N . CYS A 1 20 ? 6.396 0.203 2.099 1.00 0.00 20 CYS A N 10
ATOM 6713 C CA . CYS A 1 20 ? 5.130 0.338 1.398 1.00 0.00 20 CYS A CA 10
ATOM 6714 C C . CYS A 1 20 ? 5.189 1.448 0.349 1.00 0.00 20 CYS A C 10
ATOM 6715 O O . CYS A 1 20 ? 4.927 1.204 -0.830 1.00 0.00 20 CYS A O 10
ATOM 6722 N N . VAL A 1 21 ? 5.548 2.659 0.776 1.00 0.00 21 VAL A N 10
ATOM 6723 C CA . VAL A 1 21 ? 5.647 3.800 -0.135 1.00 0.00 21 VAL A CA 10
ATOM 6724 C C . VAL A 1 21 ? 6.560 3.464 -1.310 1.00 0.00 21 VAL A C 10
ATOM 6725 O O . VAL A 1 21 ? 6.220 3.725 -2.460 1.00 0.00 21 VAL A O 10
ATOM 6738 N N . ALA A 1 22 ? 7.711 2.862 -1.014 1.00 0.00 22 ALA A N 10
ATOM 6739 C CA . ALA A 1 22 ? 8.665 2.473 -2.051 1.00 0.00 22 ALA A CA 10
ATOM 6740 C C . ALA A 1 22 ? 8.019 1.514 -3.048 1.00 0.00 22 ALA A C 10
ATOM 6741 O O . ALA A 1 22 ? 8.186 1.654 -4.267 1.00 0.00 22 ALA A O 10
ATOM 6748 N N . CYS A 1 23 ? 7.263 0.556 -2.523 1.00 0.00 23 CYS A N 10
ATOM 6749 C CA . CYS A 1 23 ? 6.568 -0.412 -3.355 1.00 0.00 23 CYS A CA 10
ATOM 6750 C C . CYS A 1 23 ? 5.588 0.318 -4.258 1.00 0.00 23 CYS A C 10
ATOM 6751 O O . CYS A 1 23 ? 5.528 0.077 -5.465 1.00 0.00 23 CYS A O 10
ATOM 6758 N N . CYS A 1 24 ? 4.838 1.220 -3.652 1.00 0.00 24 CYS A N 10
ATOM 6759 C CA . CYS A 1 24 ? 3.851 2.019 -4.354 1.00 0.00 24 CYS A CA 10
ATOM 6760 C C . CYS A 1 24 ? 4.492 2.888 -5.426 1.00 0.00 24 CYS A C 10
ATOM 6761 O O . CYS A 1 24 ? 3.946 3.034 -6.515 1.00 0.00 24 CYS A O 10
ATOM 6768 N N . LYS A 1 25 ? 5.650 3.463 -5.122 1.00 0.00 25 LYS A N 10
ATOM 6769 C CA . LYS A 1 25 ? 6.336 4.313 -6.083 1.00 0.00 25 LYS A CA 10
ATOM 6770 C C . LYS A 1 25 ? 6.707 3.522 -7.331 1.00 0.00 25 LYS A C 10
ATOM 6771 O O . LYS A 1 25 ? 6.534 4.011 -8.446 1.00 0.00 25 LYS A O 10
ATOM 6790 N N . LYS A 1 26 ? 7.200 2.295 -7.148 1.00 0.00 26 LYS A N 10
ATOM 6791 C CA . LYS A 1 26 ? 7.568 1.465 -8.294 1.00 0.00 26 LYS A CA 10
ATOM 6792 C C . LYS A 1 26 ? 6.311 1.060 -9.069 1.00 0.00 26 LYS A C 10
ATOM 6793 O O . LYS A 1 26 ? 6.347 0.884 -10.286 1.00 0.00 26 LYS A O 10
ATOM 6812 N N . ALA A 1 27 ? 5.197 0.926 -8.348 1.00 0.00 27 ALA A N 10
ATOM 6813 C CA . ALA A 1 27 ? 3.922 0.555 -8.954 1.00 0.00 27 ALA A CA 10
ATOM 6814 C C . ALA A 1 27 ? 3.248 1.769 -9.594 1.00 0.00 27 ALA A C 10
ATOM 6815 O O . ALA A 1 27 ? 2.123 1.679 -10.095 1.00 0.00 27 ALA A O 10
ATOM 6822 N N . LYS A 1 28 ? 3.957 2.896 -9.575 1.00 0.00 28 LYS A N 10
ATOM 6823 C CA . LYS A 1 28 ? 3.479 4.149 -10.147 1.00 0.00 28 LYS A CA 10
ATOM 6824 C C . LYS A 1 28 ? 2.306 4.724 -9.343 1.00 0.00 28 LYS A C 10
ATOM 6825 O O . LYS A 1 28 ? 1.290 5.147 -9.904 1.00 0.00 28 LYS A O 10
ATOM 6844 N N . PHE A 1 29 ? 2.473 4.759 -8.025 1.00 0.00 29 PHE A N 10
ATOM 6845 C CA . PHE A 1 29 ? 1.472 5.312 -7.118 1.00 0.00 29 PHE A CA 10
ATOM 6846 C C . PHE A 1 29 ? 2.106 6.437 -6.311 1.00 0.00 29 PHE A C 10
ATOM 6847 O O . PHE A 1 29 ? 3.303 6.406 -6.029 1.00 0.00 29 PHE A O 10
ATOM 6864 N N . SER A 1 30 ? 1.315 7.438 -5.976 1.00 0.00 30 SER A N 10
ATOM 6865 C CA . SER A 1 30 ? 1.806 8.591 -5.238 1.00 0.00 30 SER A CA 10
ATOM 6866 C C . SER A 1 30 ? 2.001 8.295 -3.748 1.00 0.00 30 SER A C 10
ATOM 6867 O O . SER A 1 30 ? 2.982 8.735 -3.146 1.00 0.00 30 SER A O 10
ATOM 6875 N N . ASP A 1 31 ? 1.049 7.586 -3.160 1.00 0.00 31 ASP A N 10
ATOM 6876 C CA . ASP A 1 31 ? 1.079 7.271 -1.731 1.00 0.00 31 ASP A CA 10
ATOM 6877 C C . ASP A 1 31 ? 1.082 5.768 -1.463 1.00 0.00 31 ASP A C 10
ATOM 6878 O O . ASP A 1 31 ? 0.606 4.974 -2.279 1.00 0.00 31 ASP A O 10
ATOM 6887 N N . GLY A 1 32 ? 1.603 5.408 -0.296 1.00 0.00 32 GLY A N 10
ATOM 6888 C CA . GLY A 1 32 ? 1.660 4.032 0.137 1.00 0.00 32 GLY A CA 10
ATOM 6889 C C . GLY A 1 32 ? 1.491 3.946 1.638 1.00 0.00 32 GLY A C 10
ATOM 6890 O O . GLY A 1 32 ? 2.185 4.637 2.385 1.00 0.00 32 GLY A O 10
ATOM 6894 N N . HIS A 1 33 ? 0.554 3.128 2.091 1.00 0.00 33 HIS A N 10
ATOM 6895 C CA . HIS A 1 33 ? 0.293 3.006 3.517 1.00 0.00 33 HIS A CA 10
ATOM 6896 C C . HIS A 1 33 ? -0.191 1.608 3.890 1.00 0.00 33 HIS A C 10
ATOM 6897 O O . HIS A 1 33 ? -0.959 0.984 3.161 1.00 0.00 33 HIS A O 10
ATOM 6911 N N . CYS A 1 34 ? 0.258 1.132 5.039 1.00 0.00 34 CYS A N 10
ATOM 6912 C CA . CYS A 1 34 ? -0.128 -0.183 5.535 1.00 0.00 34 CYS A CA 10
ATOM 6913 C C . CYS A 1 34 ? -1.620 -0.206 5.875 1.00 0.00 34 CYS A C 10
ATOM 6914 O O . CYS A 1 34 ? -2.181 0.810 6.294 1.00 0.00 34 CYS A O 10
ATOM 6921 N N . SER A 1 35 ? -2.265 -1.352 5.684 1.00 0.00 35 SER A N 10
ATOM 6922 C CA . SER A 1 35 ? -3.689 -1.478 5.975 1.00 0.00 35 SER A CA 10
ATOM 6923 C C . SER A 1 35 ? -3.928 -1.988 7.396 1.00 0.00 35 SER A C 10
ATOM 6924 O O . SER A 1 35 ? -3.061 -1.881 8.264 1.00 0.00 35 SER A O 10
ATOM 6932 N N . LYS A 1 36 ? -5.113 -2.541 7.621 1.00 0.00 36 LYS A N 10
ATOM 6933 C CA . LYS A 1 36 ? -5.485 -3.063 8.929 1.00 0.00 36 LYS A CA 10
ATOM 6934 C C . LYS A 1 36 ? -5.737 -4.569 8.884 1.00 0.00 36 LYS A C 10
ATOM 6935 O O . LYS A 1 36 ? -5.461 -5.272 9.850 1.00 0.00 36 LYS A O 10
ATOM 6954 N N . ILE A 1 37 ? -6.292 -5.046 7.773 1.00 0.00 37 ILE A N 10
ATOM 6955 C CA . ILE A 1 37 ? -6.616 -6.465 7.615 1.00 0.00 37 ILE A CA 10
ATOM 6956 C C . ILE A 1 37 ? -5.354 -7.333 7.551 1.00 0.00 37 ILE A C 10
ATOM 6957 O O . ILE A 1 37 ? -4.736 -7.621 8.570 1.00 0.00 37 ILE A O 10
ATOM 6973 N N . LEU A 1 38 ? -4.981 -7.755 6.345 1.00 0.00 38 LEU A N 10
ATOM 6974 C CA . LEU A 1 38 ? -3.800 -8.596 6.159 1.00 0.00 38 LEU A CA 10
ATOM 6975 C C . LEU A 1 38 ? -2.526 -7.762 6.238 1.00 0.00 38 LEU A C 10
ATOM 6976 O O . LEU A 1 38 ? -1.424 -8.247 5.990 1.00 0.00 38 LEU A O 10
ATOM 6992 N N . ARG A 1 39 ? -2.707 -6.500 6.589 1.00 0.00 39 ARG A N 10
ATOM 6993 C CA . ARG A 1 39 ? -1.617 -5.549 6.725 1.00 0.00 39 ARG A CA 10
ATOM 6994 C C . ARG A 1 39 ? -0.878 -5.374 5.395 1.00 0.00 39 ARG A C 10
ATOM 6995 O O . ARG A 1 39 ? 0.313 -5.071 5.363 1.00 0.00 39 ARG A O 10
ATOM 7016 N N . ARG A 1 40 ? -1.608 -5.540 4.295 1.00 0.00 40 ARG A N 10
ATOM 7017 C CA . ARG A 1 40 ? -1.039 -5.371 2.962 1.00 0.00 40 ARG A CA 10
ATOM 7018 C C . ARG A 1 40 ? -0.731 -3.900 2.704 1.00 0.00 40 ARG A C 10
ATOM 7019 O O . ARG A 1 40 ? -1.352 -3.016 3.299 1.00 0.00 40 ARG A O 10
ATOM 7040 N N . CYS A 1 41 ? 0.219 -3.648 1.819 1.00 0.00 41 CYS A N 10
ATOM 7041 C CA . CYS A 1 41 ? 0.601 -2.288 1.473 1.00 0.00 41 CYS A CA 10
ATOM 7042 C C . CYS A 1 41 ? -0.418 -1.679 0.520 1.00 0.00 41 CYS A C 10
ATOM 7043 O O . CYS A 1 41 ? -0.515 -2.089 -0.636 1.00 0.00 41 CYS A O 10
ATOM 7050 N N . LEU A 1 42 ? -1.167 -0.702 1.007 1.00 0.00 42 LEU A N 10
ATOM 7051 C CA . LEU A 1 42 ? -2.170 -0.030 0.197 1.00 0.00 42 LEU A CA 10
ATOM 7052 C C . LEU A 1 42 ? -1.563 1.164 -0.505 1.00 0.00 42 LEU A C 10
ATOM 7053 O O . LEU A 1 42 ? -1.011 2.054 0.137 1.00 0.00 42 LEU A O 10
ATOM 7069 N N . CYS A 1 43 ? -1.678 1.184 -1.813 1.00 0.00 43 CYS A N 10
ATOM 7070 C CA . CYS A 1 43 ? -1.150 2.273 -2.598 1.00 0.00 43 CYS A CA 10
ATOM 7071 C C . CYS A 1 43 ? -2.288 3.160 -3.066 1.00 0.00 43 CYS A C 10
ATOM 7072 O O . CYS A 1 43 ? -3.320 2.668 -3.530 1.00 0.00 43 CYS A O 10
ATOM 7079 N N . THR A 1 44 ? -2.111 4.458 -2.933 1.00 0.00 44 THR A N 10
ATOM 7080 C CA . THR A 1 44 ? -3.135 5.399 -3.335 1.00 0.00 44 THR A CA 10
ATOM 7081 C C . THR A 1 44 ? -2.556 6.477 -4.232 1.00 0.00 44 THR A C 10
ATOM 7082 O O . THR A 1 44 ? -1.393 6.858 -4.102 1.00 0.00 44 THR A O 10
ATOM 7093 N N . LYS A 1 45 ? -3.372 6.963 -5.141 1.00 0.00 45 LYS A N 10
ATOM 7094 C CA . LYS A 1 45 ? -2.954 8.007 -6.060 1.00 0.00 45 LYS A CA 10
ATOM 7095 C C . LYS A 1 45 ? -4.157 8.669 -6.703 1.00 0.00 45 LYS A C 10
ATOM 7096 O O . LYS A 1 45 ? -5.296 8.231 -6.516 1.00 0.00 45 LYS A O 10
ATOM 7115 N N . GLU A 1 46 ? -3.889 9.713 -7.464 1.00 0.00 46 GLU A N 10
ATOM 7116 C CA . GLU A 1 46 ? -4.924 10.451 -8.160 1.00 0.00 46 GLU A CA 10
ATOM 7117 C C . GLU A 1 46 ? -5.350 9.715 -9.427 1.00 0.00 46 GLU A C 10
ATOM 7118 O O . GLU A 1 46 ? -4.562 8.975 -10.025 1.00 0.00 46 GLU A O 10
ATOM 7130 N N . CYS A 1 47 ? -6.597 9.920 -9.816 1.00 0.00 47 CYS A N 10
ATOM 7131 C CA . CYS A 1 47 ? -7.165 9.297 -11.001 1.00 0.00 47 CYS A CA 10
ATOM 7132 C C . CYS A 1 47 ? -8.533 9.903 -11.274 1.00 0.00 47 CYS A C 10
ATOM 7133 O O . CYS A 1 47 ? -9.069 10.563 -10.353 1.00 0.00 47 CYS A O 10
ATOM 7141 N N . ALA A 1 1 ? -8.983 10.415 -10.720 1.00 0.00 1 ALA A N 11
ATOM 7142 C CA . ALA A 1 1 ? -9.486 9.320 -9.865 1.00 0.00 1 ALA A CA 11
ATOM 7143 C C . ALA A 1 1 ? -8.395 8.849 -8.919 1.00 0.00 1 ALA A C 11
ATOM 7144 O O . ALA A 1 1 ? -7.242 9.258 -9.047 1.00 0.00 1 ALA A O 11
ATOM 7153 N N . THR A 1 2 ? -8.763 8.000 -7.972 1.00 0.00 2 THR A N 11
ATOM 7154 C CA . THR A 1 2 ? -7.813 7.477 -7.008 1.00 0.00 2 THR A CA 11
ATOM 7155 C C . THR A 1 2 ? -7.778 5.956 -7.092 1.00 0.00 2 THR A C 11
ATOM 7156 O O . THR A 1 2 ? -8.712 5.276 -6.666 1.00 0.00 2 THR A O 11
ATOM 7167 N N . CYS A 1 3 ? -6.708 5.436 -7.658 1.00 0.00 3 CYS A N 11
ATOM 7168 C CA . CYS A 1 3 ? -6.545 4.004 -7.820 1.00 0.00 3 CYS A CA 11
ATOM 7169 C C . CYS A 1 3 ? -5.807 3.401 -6.634 1.00 0.00 3 CYS A C 11
ATOM 7170 O O . CYS A 1 3 ? -4.825 3.962 -6.150 1.00 0.00 3 CYS A O 11
ATOM 7177 N N . LYS A 1 4 ? -6.292 2.259 -6.168 1.00 0.00 4 LYS A N 11
ATOM 7178 C CA . LYS A 1 4 ? -5.690 1.576 -5.035 1.00 0.00 4 LYS A CA 11
ATOM 7179 C C . LYS A 1 4 ? -5.479 0.102 -5.342 1.00 0.00 4 LYS A C 11
ATOM 7180 O O . LYS A 1 4 ? -6.433 -0.631 -5.618 1.00 0.00 4 LYS A O 11
ATOM 7199 N N . ALA A 1 5 ? -4.234 -0.326 -5.257 1.00 0.00 5 ALA A N 11
ATOM 7200 C CA . ALA A 1 5 ? -3.866 -1.708 -5.503 1.00 0.00 5 ALA A CA 11
ATOM 7201 C C . ALA A 1 5 ? -2.617 -2.044 -4.710 1.00 0.00 5 ALA A C 11
ATOM 7202 O O . ALA A 1 5 ? -1.740 -1.198 -4.550 1.00 0.00 5 ALA A O 11
ATOM 7209 N N . GLU A 1 6 ? -2.549 -3.263 -4.203 1.00 0.00 6 GLU A N 11
ATOM 7210 C CA . GLU A 1 6 ? -1.410 -3.698 -3.417 1.00 0.00 6 GLU A CA 11
ATOM 7211 C C . GLU A 1 6 ? -0.165 -3.747 -4.288 1.00 0.00 6 GLU A C 11
ATOM 7212 O O . GLU A 1 6 ? -0.234 -4.138 -5.455 1.00 0.00 6 GLU A O 11
ATOM 7224 N N . CYS A 1 7 ? 0.955 -3.319 -3.723 1.00 0.00 7 CYS A N 11
ATOM 7225 C CA . CYS A 1 7 ? 2.222 -3.293 -4.448 1.00 0.00 7 CYS A CA 11
ATOM 7226 C C . CYS A 1 7 ? 2.520 -4.673 -5.030 1.00 0.00 7 CYS A C 11
ATOM 7227 O O . CYS A 1 7 ? 2.501 -5.669 -4.309 1.00 0.00 7 CYS A O 11
ATOM 7234 N N . PRO A 1 8 ? 2.774 -4.747 -6.351 1.00 0.00 8 PRO A N 11
ATOM 7235 C CA . PRO A 1 8 ? 3.051 -6.013 -7.047 1.00 0.00 8 PRO A CA 11
ATOM 7236 C C . PRO A 1 8 ? 4.143 -6.830 -6.368 1.00 0.00 8 PRO A C 11
ATOM 7237 O O . PRO A 1 8 ? 4.049 -8.050 -6.262 1.00 0.00 8 PRO A O 11
ATOM 7248 N N . THR A 1 9 ? 5.172 -6.147 -5.896 1.00 0.00 9 THR A N 11
ATOM 7249 C CA . THR A 1 9 ? 6.270 -6.802 -5.212 1.00 0.00 9 THR A CA 11
ATOM 7250 C C . THR A 1 9 ? 6.019 -6.814 -3.708 1.00 0.00 9 THR A C 11
ATOM 7251 O O . THR A 1 9 ? 6.874 -6.400 -2.924 1.00 0.00 9 THR A O 11
ATOM 7262 N N . TRP A 1 10 ? 4.837 -7.265 -3.315 1.00 0.00 10 TRP A N 11
ATOM 7263 C CA . TRP A 1 10 ? 4.467 -7.311 -1.913 1.00 0.00 10 TRP A CA 11
ATOM 7264 C C . TRP A 1 10 ? 3.369 -8.344 -1.689 1.00 0.00 10 TRP A C 11
ATOM 7265 O O . TRP A 1 10 ? 2.430 -8.447 -2.476 1.00 0.00 10 TRP A O 11
ATOM 7286 N N . ASP A 1 11 ? 3.505 -9.104 -0.616 1.00 0.00 11 ASP A N 11
ATOM 7287 C CA . ASP A 1 11 ? 2.541 -10.142 -0.271 1.00 0.00 11 ASP A CA 11
ATOM 7288 C C . ASP A 1 11 ? 2.488 -10.346 1.238 1.00 0.00 11 ASP A C 11
ATOM 7289 O O . ASP A 1 11 ? 1.465 -10.757 1.792 1.00 0.00 11 ASP A O 11
ATOM 7298 N N . SER A 1 12 ? 3.615 -10.089 1.882 1.00 0.00 12 SER A N 11
ATOM 7299 C CA . SER A 1 12 ? 3.760 -10.273 3.314 1.00 0.00 12 SER A C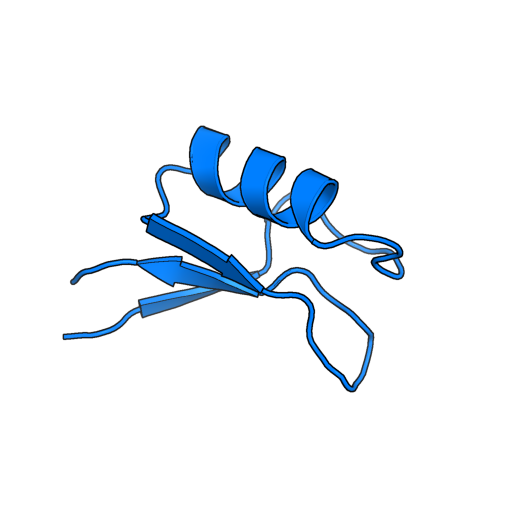A 11
ATOM 7300 C C . SER A 1 12 ? 3.020 -9.213 4.133 1.00 0.00 12 SER A C 11
ATOM 7301 O O . SER A 1 12 ? 2.441 -8.264 3.595 1.00 0.00 12 SER A O 11
ATOM 7309 N N . VAL A 1 13 ? 3.053 -9.398 5.446 1.00 0.00 13 VAL A N 11
ATOM 7310 C CA . VAL A 1 13 ? 2.401 -8.497 6.382 1.00 0.00 13 VAL A CA 11
ATOM 7311 C C . VAL A 1 13 ? 3.233 -7.233 6.596 1.00 0.00 13 VAL A C 11
ATOM 7312 O O . VAL A 1 13 ? 4.433 -7.304 6.864 1.00 0.00 13 VAL A O 11
ATOM 7325 N N . CYS A 1 14 ? 2.583 -6.084 6.476 1.00 0.00 14 CYS A N 11
ATOM 7326 C CA . CYS A 1 14 ? 3.243 -4.799 6.662 1.00 0.00 14 CYS A CA 11
ATOM 7327 C C . CYS A 1 14 ? 3.576 -4.562 8.130 1.00 0.00 14 CYS A C 11
ATOM 7328 O O . CYS A 1 14 ? 2.713 -4.672 9.003 1.00 0.00 14 CYS A O 11
ATOM 7335 N N . ILE A 1 15 ? 4.832 -4.234 8.390 1.00 0.00 15 ILE A N 11
ATOM 7336 C CA . ILE A 1 15 ? 5.294 -3.976 9.745 1.00 0.00 15 ILE A CA 11
ATOM 7337 C C . ILE A 1 15 ? 5.351 -2.472 10.011 1.00 0.00 15 ILE A C 11
ATOM 7338 O O . ILE A 1 15 ? 5.247 -2.023 11.152 1.00 0.00 15 ILE A O 11
ATOM 7354 N N . ASN A 1 16 ? 5.520 -1.692 8.948 1.00 0.00 16 ASN A N 11
ATOM 7355 C CA . ASN A 1 16 ? 5.601 -0.243 9.074 1.00 0.00 16 ASN A CA 11
ATOM 7356 C C . ASN A 1 16 ? 5.150 0.436 7.780 1.00 0.00 16 ASN A C 11
ATOM 7357 O O . ASN A 1 16 ? 5.232 -0.150 6.700 1.00 0.00 16 ASN A O 11
ATOM 7368 N N . LYS A 1 17 ? 4.664 1.665 7.912 1.00 0.00 17 LYS A N 11
ATOM 7369 C CA . LYS A 1 17 ? 4.179 2.458 6.784 1.00 0.00 17 LYS A CA 11
ATOM 7370 C C . LYS A 1 17 ? 5.290 2.743 5.766 1.00 0.00 17 LYS A C 11
ATOM 7371 O O . LYS A 1 17 ? 5.048 2.710 4.560 1.00 0.00 17 LYS A O 11
ATOM 7390 N N . LYS A 1 18 ? 6.496 3.037 6.260 1.00 0.00 18 LYS A N 11
ATOM 7391 C CA . LYS A 1 18 ? 7.641 3.356 5.395 1.00 0.00 18 LYS A CA 11
ATOM 7392 C C . LYS A 1 18 ? 7.875 2.293 4.307 1.00 0.00 18 LYS A C 11
ATOM 7393 O O . LYS A 1 18 ? 7.878 2.632 3.124 1.00 0.00 18 LYS A O 11
ATOM 7412 N N . PRO A 1 19 ? 8.072 0.999 4.668 1.00 0.00 19 PRO A N 11
ATOM 7413 C CA . PRO A 1 19 ? 8.291 -0.072 3.679 1.00 0.00 19 PRO A CA 11
ATOM 7414 C C . PRO A 1 19 ? 7.231 -0.066 2.582 1.00 0.00 19 PRO A C 11
ATOM 7415 O O . PRO A 1 19 ? 7.538 -0.221 1.395 1.00 0.00 19 PRO A O 11
ATOM 7426 N N . CYS A 1 20 ? 5.985 0.126 2.993 1.00 0.00 20 CYS A N 11
ATOM 7427 C CA . CYS A 1 20 ? 4.868 0.166 2.065 1.00 0.00 20 CYS A CA 11
ATOM 7428 C C . CYS A 1 20 ? 5.014 1.346 1.108 1.00 0.00 20 CYS A C 11
ATOM 7429 O O . CYS A 1 20 ? 4.943 1.180 -0.111 1.00 0.00 20 CYS A O 11
ATOM 7436 N N . VAL A 1 21 ? 5.248 2.533 1.665 1.00 0.00 21 VAL A N 11
ATOM 7437 C CA . VAL A 1 21 ? 5.424 3.739 0.862 1.00 0.00 21 VAL A CA 11
ATOM 7438 C C . VAL A 1 21 ? 6.559 3.560 -0.137 1.00 0.00 21 VAL A C 11
ATOM 7439 O O . VAL A 1 21 ? 6.452 3.985 -1.281 1.00 0.00 21 VAL A O 11
ATOM 7452 N N . ALA A 1 22 ? 7.639 2.920 0.299 1.00 0.00 22 ALA A N 11
ATOM 7453 C CA . ALA A 1 22 ? 8.788 2.679 -0.566 1.00 0.00 22 ALA A CA 11
ATOM 7454 C C . ALA A 1 22 ? 8.395 1.820 -1.768 1.00 0.00 22 ALA A C 11
ATOM 7455 O O . ALA A 1 22 ? 8.737 2.137 -2.912 1.00 0.00 22 ALA A O 11
ATOM 7462 N N . CYS A 1 23 ? 7.661 0.741 -1.504 1.00 0.00 23 CYS A N 11
ATOM 7463 C CA . CYS A 1 23 ? 7.207 -0.156 -2.563 1.00 0.00 23 CYS A CA 11
ATOM 7464 C C . CYS A 1 23 ? 6.295 0.601 -3.524 1.00 0.00 23 CYS A C 11
ATOM 7465 O O . CYS A 1 23 ? 6.438 0.523 -4.751 1.00 0.00 23 CYS A O 11
ATOM 7472 N N . CYS A 1 24 ? 5.365 1.338 -2.944 1.00 0.00 24 CYS A N 11
ATOM 7473 C CA . CYS A 1 24 ? 4.408 2.128 -3.698 1.00 0.00 24 CYS A CA 11
ATOM 7474 C C . CYS A 1 24 ? 5.092 3.248 -4.478 1.00 0.00 24 CYS A C 11
ATOM 7475 O O . CYS A 1 24 ? 4.709 3.554 -5.604 1.00 0.00 24 CYS A O 11
ATOM 7482 N N . LYS A 1 25 ? 6.091 3.871 -3.870 1.00 0.00 25 LYS A N 11
ATOM 7483 C CA . LYS A 1 25 ? 6.805 4.968 -4.503 1.00 0.00 25 LYS A CA 11
ATOM 7484 C C . LYS A 1 25 ? 7.524 4.504 -5.761 1.00 0.00 25 LYS A C 11
ATOM 7485 O O . LYS A 1 25 ? 7.414 5.140 -6.808 1.00 0.00 25 LYS A O 11
ATOM 7504 N N . LYS A 1 26 ? 8.248 3.391 -5.664 1.00 0.00 26 LYS A N 11
ATOM 7505 C CA . LYS A 1 26 ? 8.965 2.862 -6.819 1.00 0.00 26 LYS A CA 11
ATOM 7506 C C . LYS A 1 26 ? 7.981 2.384 -7.887 1.00 0.00 26 LYS A C 11
ATOM 7507 O O . LYS A 1 26 ? 8.286 2.408 -9.076 1.00 0.00 26 LYS A O 11
ATOM 7526 N N . ALA A 1 27 ? 6.792 1.960 -7.456 1.00 0.00 27 ALA A N 11
ATOM 7527 C CA . ALA A 1 27 ? 5.765 1.497 -8.387 1.00 0.00 27 ALA A CA 11
ATOM 7528 C C . ALA A 1 27 ? 4.947 2.672 -8.939 1.00 0.00 27 ALA A C 11
ATOM 7529 O O . ALA A 1 27 ? 3.951 2.478 -9.643 1.00 0.00 27 ALA A O 11
ATOM 7536 N N . LYS A 1 28 ? 5.385 3.886 -8.604 1.00 0.00 28 LYS A N 11
ATOM 7537 C CA . LYS A 1 28 ? 4.741 5.124 -9.031 1.00 0.00 28 LYS A CA 11
ATOM 7538 C C . LYS A 1 28 ? 3.343 5.254 -8.433 1.00 0.00 28 LYS A C 11
ATOM 7539 O O . LYS A 1 28 ? 2.337 5.209 -9.140 1.00 0.00 28 LYS A O 11
ATOM 7558 N N . PHE A 1 29 ? 3.299 5.437 -7.127 1.00 0.00 29 PHE A N 11
ATOM 7559 C CA . PHE A 1 29 ? 2.043 5.622 -6.410 1.00 0.00 29 PHE A CA 11
ATOM 7560 C C . PHE A 1 29 ? 2.179 6.821 -5.478 1.00 0.00 29 PHE A C 11
ATOM 7561 O O . PHE A 1 29 ? 3.273 7.097 -4.969 1.00 0.00 29 PHE A O 11
ATOM 7578 N N . SER A 1 30 ? 1.084 7.542 -5.275 1.00 0.00 30 SER A N 11
ATOM 7579 C CA . SER A 1 30 ? 1.084 8.724 -4.421 1.00 0.00 30 SER A CA 11
ATOM 7580 C C . SER A 1 30 ? 1.515 8.364 -3.003 1.00 0.00 30 SER A C 11
ATOM 7581 O O . SER A 1 30 ? 2.398 9.007 -2.430 1.00 0.00 30 SER A O 11
ATOM 7589 N N . ASP A 1 31 ? 0.913 7.319 -2.459 1.00 0.00 31 ASP A N 11
ATOM 7590 C CA . ASP A 1 31 ? 1.244 6.851 -1.118 1.00 0.00 31 ASP A CA 11
ATOM 7591 C C . ASP A 1 31 ? 0.731 5.432 -0.920 1.00 0.00 31 ASP A C 11
ATOM 7592 O O . ASP A 1 31 ? -0.247 5.024 -1.549 1.00 0.00 31 ASP A O 11
ATOM 7601 N N . GLY A 1 32 ? 1.387 4.697 -0.042 1.00 0.00 32 GLY A N 11
ATOM 7602 C CA . GLY A 1 32 ? 0.990 3.339 0.248 1.00 0.00 32 GLY A CA 11
ATOM 7603 C C . GLY A 1 32 ? 0.486 3.208 1.663 1.00 0.00 32 GLY A C 11
ATOM 7604 O O . GLY A 1 32 ? 1.005 3.852 2.575 1.00 0.00 32 GLY A O 11
ATOM 7608 N N . HIS A 1 33 ? -0.526 2.388 1.854 1.00 0.00 33 HIS A N 11
ATOM 7609 C CA . HIS A 1 33 ? -1.103 2.192 3.170 1.00 0.00 33 HIS A CA 11
ATOM 7610 C C . HIS A 1 33 ? -1.391 0.721 3.415 1.00 0.00 33 HIS A C 11
ATOM 7611 O O . HIS A 1 33 ? -1.963 0.031 2.575 1.00 0.00 33 HIS A O 11
ATOM 7625 N N . CYS A 1 34 ? -0.988 0.255 4.572 1.00 0.00 34 CYS A N 11
ATOM 7626 C CA . CYS A 1 34 ? -1.188 -1.131 4.953 1.00 0.00 34 CYS A CA 11
ATOM 7627 C C . CYS A 1 34 ? -2.660 -1.384 5.275 1.00 0.00 34 CYS A C 11
ATOM 7628 O O . CYS A 1 34 ? -3.297 -0.583 5.963 1.00 0.00 34 CYS A O 11
ATOM 7635 N N . SER A 1 35 ? -3.205 -2.477 4.750 1.00 0.00 35 SER A N 11
ATOM 7636 C CA . SER A 1 35 ? -4.607 -2.812 4.964 1.00 0.00 35 SER A CA 11
ATOM 7637 C C . SER A 1 35 ? -4.861 -3.326 6.383 1.00 0.00 35 SER A C 11
ATOM 7638 O O . SER A 1 35 ? -3.947 -3.402 7.205 1.00 0.00 35 SER A O 11
ATOM 7646 N N . LYS A 1 36 ? -6.113 -3.661 6.664 1.00 0.00 36 LYS A N 11
ATOM 7647 C CA . LYS A 1 36 ? -6.503 -4.155 7.979 1.00 0.00 36 LYS A CA 11
ATOM 7648 C C . LYS A 1 36 ? -6.477 -5.683 8.041 1.00 0.00 36 LYS A C 11
ATOM 7649 O O . LYS A 1 36 ? -6.239 -6.258 9.098 1.00 0.00 36 LYS A O 11
ATOM 7668 N N . ILE A 1 37 ? -6.761 -6.327 6.912 1.00 0.00 37 ILE A N 11
ATOM 7669 C CA . ILE A 1 37 ? -6.804 -7.787 6.847 1.00 0.00 37 ILE A CA 11
ATOM 7670 C C . ILE A 1 37 ? -5.409 -8.406 6.982 1.00 0.00 37 ILE A C 11
ATOM 7671 O O . ILE A 1 37 ? -4.874 -8.519 8.079 1.00 0.00 37 ILE A O 11
ATOM 7687 N N . LEU A 1 38 ? -4.828 -8.822 5.856 1.00 0.00 38 LEU A N 11
ATOM 7688 C CA . LEU A 1 38 ? -3.505 -9.444 5.858 1.00 0.00 38 LEU A CA 11
ATOM 7689 C C . LEU A 1 38 ? -2.407 -8.405 6.053 1.00 0.00 38 LEU A C 11
ATOM 7690 O O . LEU A 1 38 ? -1.218 -8.719 6.006 1.00 0.00 38 LEU A O 11
ATOM 7706 N N . ARG A 1 39 ? -2.826 -7.169 6.268 1.00 0.00 39 ARG A N 11
ATOM 7707 C CA . ARG A 1 39 ? -1.913 -6.056 6.477 1.00 0.00 39 ARG A CA 11
ATOM 7708 C C . ARG A 1 39 ? -1.043 -5.845 5.237 1.00 0.00 39 ARG A C 11
ATOM 7709 O O . ARG A 1 39 ? 0.106 -5.422 5.328 1.00 0.00 39 ARG A O 11
ATOM 7730 N N . ARG A 1 40 ? -1.615 -6.138 4.074 1.00 0.00 40 ARG A N 11
ATOM 7731 C CA . ARG A 1 40 ? -0.912 -5.974 2.806 1.00 0.00 40 ARG A CA 11
ATOM 7732 C C . ARG A 1 40 ? -0.688 -4.498 2.495 1.00 0.00 40 ARG A C 11
ATOM 7733 O O . ARG A 1 40 ? -1.417 -3.632 2.984 1.00 0.00 40 ARG A O 11
ATOM 7754 N N . CYS A 1 41 ? 0.317 -4.220 1.681 1.00 0.00 41 CYS A N 11
ATOM 7755 C CA . CYS A 1 41 ? 0.643 -2.855 1.297 1.00 0.00 41 CYS A CA 11
ATOM 7756 C C . CYS A 1 41 ? -0.232 -2.378 0.139 1.00 0.00 41 CYS A C 11
ATOM 7757 O O . CYS A 1 41 ? 0.068 -2.642 -1.025 1.00 0.00 41 CYS A O 11
ATOM 7764 N N . LEU A 1 42 ? -1.302 -1.662 0.463 1.00 0.00 42 LEU A N 11
ATOM 7765 C CA . LEU A 1 42 ? -2.203 -1.128 -0.551 1.00 0.00 42 LEU A CA 11
ATOM 7766 C C . LEU A 1 42 ? -1.695 0.225 -1.025 1.00 0.00 42 LEU A C 11
ATOM 7767 O O . LEU A 1 42 ? -1.621 1.171 -0.245 1.00 0.00 42 LEU A O 11
ATOM 7783 N N . CYS A 1 43 ? -1.346 0.316 -2.291 1.00 0.00 43 CYS A N 11
ATOM 7784 C CA . CYS A 1 43 ? -0.839 1.555 -2.846 1.00 0.00 43 CYS A CA 11
ATOM 7785 C C . CYS A 1 43 ? -1.955 2.369 -3.483 1.00 0.00 43 CYS A C 11
ATOM 7786 O O . CYS A 1 43 ? -2.796 1.832 -4.205 1.00 0.00 43 CYS A O 11
ATOM 7793 N N . THR A 1 44 ? -1.947 3.664 -3.221 1.00 0.00 44 THR A N 11
ATOM 7794 C CA . THR A 1 44 ? -2.937 4.572 -3.774 1.00 0.00 44 THR A CA 11
ATOM 7795 C C . THR A 1 44 ? -2.255 5.624 -4.640 1.00 0.00 44 THR A C 11
ATOM 7796 O O . THR A 1 44 ? -1.161 6.088 -4.308 1.00 0.00 44 THR A O 11
ATOM 7807 N N . LYS A 1 45 ? -2.889 5.993 -5.744 1.00 0.00 45 LYS A N 11
ATOM 7808 C CA . LYS A 1 45 ? -2.327 6.990 -6.649 1.00 0.00 45 LYS A CA 11
ATOM 7809 C C . LYS A 1 45 ? -3.390 7.602 -7.538 1.00 0.00 45 LYS A C 11
ATOM 7810 O O . LYS A 1 45 ? -4.556 7.200 -7.511 1.00 0.00 45 LYS A O 11
ATOM 7829 N N . GLU A 1 46 ? -2.962 8.573 -8.318 1.00 0.00 46 GLU A N 11
ATOM 7830 C CA . GLU A 1 46 ? -3.825 9.281 -9.234 1.00 0.00 46 GLU A CA 11
ATOM 7831 C C . GLU A 1 46 ? -4.057 8.470 -10.508 1.00 0.00 46 GLU A C 11
ATOM 7832 O O . GLU A 1 46 ? -3.164 7.758 -10.981 1.00 0.00 46 GLU A O 11
ATOM 7844 N N . CYS A 1 47 ? -5.256 8.588 -11.060 1.00 0.00 47 CYS A N 11
ATOM 7845 C CA . CYS A 1 47 ? -5.618 7.890 -12.282 1.00 0.00 47 CYS A CA 11
ATOM 7846 C C . CYS A 1 47 ? -6.899 8.493 -12.840 1.00 0.00 47 CYS A C 11
ATOM 7847 O O . CYS A 1 47 ? -7.536 7.870 -13.705 1.00 0.00 47 CYS A O 11
ATOM 7855 N N . ALA A 1 1 ? -12.223 10.906 -6.777 1.00 0.00 1 ALA A N 12
ATOM 7856 C CA . ALA A 1 1 ? -10.875 11.340 -7.199 1.00 0.00 1 ALA A CA 12
ATOM 7857 C C . ALA A 1 1 ? -9.808 10.721 -6.299 1.00 0.00 1 ALA A C 12
ATOM 7858 O O . ALA A 1 1 ? -8.868 11.391 -5.875 1.00 0.00 1 ALA A O 12
ATOM 7867 N N . THR A 1 2 ? -9.962 9.436 -6.003 1.00 0.00 2 THR A N 12
ATOM 7868 C CA . THR A 1 2 ? -9.017 8.725 -5.156 1.00 0.00 2 THR A CA 12
ATOM 7869 C C . THR A 1 2 ? -9.006 7.248 -5.526 1.00 0.00 2 THR A C 12
ATOM 7870 O O . THR A 1 2 ? -10.047 6.591 -5.508 1.00 0.00 2 THR A O 12
ATOM 7881 N N . CYS A 1 3 ? -7.840 6.738 -5.878 1.00 0.00 3 CYS A N 12
ATOM 7882 C CA . CYS A 1 3 ? -7.705 5.346 -6.271 1.00 0.00 3 CYS A CA 12
ATOM 7883 C C . CYS A 1 3 ? -6.896 4.560 -5.248 1.00 0.00 3 CYS A C 12
ATOM 7884 O O . CYS A 1 3 ? -5.877 5.038 -4.743 1.00 0.00 3 CYS A O 12
ATOM 7891 N N . LYS A 1 4 ? -7.359 3.350 -4.951 1.00 0.00 4 LYS A N 12
ATOM 7892 C CA . LYS A 1 4 ? -6.691 2.478 -3.996 1.00 0.00 4 LYS A CA 12
ATOM 7893 C C . LYS A 1 4 ? -6.373 1.142 -4.641 1.00 0.00 4 LYS A C 12
ATOM 7894 O O . LYS A 1 4 ? -7.216 0.559 -5.320 1.00 0.00 4 LYS A O 12
ATOM 7913 N N . ALA A 1 5 ? -5.163 0.665 -4.418 1.00 0.00 5 ALA A N 12
ATOM 7914 C CA . ALA A 1 5 ? -4.720 -0.607 -4.965 1.00 0.00 5 ALA A CA 12
ATOM 7915 C C . ALA A 1 5 ? -3.505 -1.100 -4.202 1.00 0.00 5 ALA A C 12
ATOM 7916 O O . ALA A 1 5 ? -2.626 -0.312 -3.864 1.00 0.00 5 ALA A O 12
ATOM 7923 N N . GLU A 1 6 ? -3.463 -2.394 -3.927 1.00 0.00 6 GLU A N 12
ATOM 7924 C CA . GLU A 1 6 ? -2.351 -2.987 -3.204 1.00 0.00 6 GLU A CA 12
ATOM 7925 C C . GLU A 1 6 ? -1.085 -2.852 -4.032 1.00 0.00 6 GLU A C 12
ATOM 7926 O O . GLU A 1 6 ? -1.133 -2.966 -5.259 1.00 0.00 6 GLU A O 12
ATOM 7938 N N . CYS A 1 7 ? 0.031 -2.589 -3.373 1.00 0.00 7 CYS A N 12
ATOM 7939 C CA . CYS A 1 7 ? 1.298 -2.428 -4.082 1.00 0.00 7 CYS A CA 12
ATOM 7940 C C . CYS A 1 7 ? 1.604 -3.675 -4.908 1.00 0.00 7 CYS A C 12
ATOM 7941 O O . CYS A 1 7 ? 1.593 -4.791 -4.389 1.00 0.00 7 CYS A O 12
ATOM 7948 N N . PRO A 1 8 ? 1.862 -3.495 -6.217 1.00 0.00 8 PRO A N 12
ATOM 7949 C CA . PRO A 1 8 ? 2.154 -4.601 -7.136 1.00 0.00 8 PRO A CA 12
ATOM 7950 C C . PRO A 1 8 ? 3.300 -5.481 -6.648 1.00 0.00 8 PRO A C 12
ATOM 7951 O O . PRO A 1 8 ? 3.260 -6.701 -6.780 1.00 0.00 8 PRO A O 12
ATOM 7962 N N . THR A 1 9 ? 4.320 -4.856 -6.079 1.00 0.00 9 THR A N 12
ATOM 7963 C CA . THR A 1 9 ? 5.463 -5.592 -5.571 1.00 0.00 9 THR A CA 12
ATOM 7964 C C . THR A 1 9 ? 5.345 -5.818 -4.067 1.00 0.00 9 THR A C 12
ATOM 7965 O O . THR A 1 9 ? 6.307 -5.623 -3.325 1.00 0.00 9 THR A O 12
ATOM 7976 N N . TRP A 1 10 ? 4.165 -6.227 -3.623 1.00 0.00 10 TRP A N 12
ATOM 7977 C CA . TRP A 1 10 ? 3.934 -6.477 -2.212 1.00 0.00 10 TRP A CA 12
ATOM 7978 C C . TRP A 1 10 ? 3.236 -7.816 -2.021 1.00 0.00 10 TRP A C 12
ATOM 7979 O O . TRP A 1 10 ? 2.153 -8.040 -2.554 1.00 0.00 10 TRP A O 12
ATOM 8000 N N . ASP A 1 11 ? 3.860 -8.689 -1.248 1.00 0.00 11 ASP A N 12
ATOM 8001 C CA . ASP A 1 11 ? 3.307 -10.008 -0.965 1.00 0.00 11 ASP A CA 12
ATOM 8002 C C . ASP A 1 11 ? 3.735 -10.422 0.436 1.00 0.00 11 ASP A C 12
ATOM 8003 O O . ASP A 1 11 ? 4.420 -11.425 0.635 1.00 0.00 11 ASP A O 12
ATOM 8012 N N . SER A 1 12 ? 3.355 -9.606 1.408 1.00 0.00 12 SER A N 12
ATOM 8013 C CA . SER A 1 12 ? 3.706 -9.843 2.800 1.00 0.00 12 SER A CA 12
ATOM 8014 C C . SER A 1 12 ? 2.777 -9.059 3.718 1.00 0.00 12 SER A C 12
ATOM 8015 O O . SER A 1 12 ? 2.018 -8.198 3.266 1.00 0.00 12 SER A O 12
ATOM 8023 N N . VAL A 1 13 ? 2.849 -9.352 5.006 1.00 0.00 13 VAL A N 12
ATOM 8024 C CA . VAL A 1 13 ? 2.030 -8.669 5.991 1.00 0.00 13 VAL A CA 12
ATOM 8025 C C . VAL A 1 13 ? 2.632 -7.299 6.296 1.00 0.00 13 VAL A C 12
ATOM 8026 O O . VAL A 1 13 ? 3.813 -7.188 6.623 1.00 0.00 13 VAL A O 12
ATOM 8039 N N . CYS A 1 14 ? 1.818 -6.264 6.170 1.00 0.00 14 CYS A N 12
ATOM 8040 C CA . CYS A 1 14 ? 2.260 -4.901 6.417 1.00 0.00 14 CYS A CA 12
ATOM 8041 C C . CYS A 1 14 ? 2.440 -4.673 7.914 1.00 0.00 14 CYS A C 12
ATOM 8042 O O . CYS A 1 14 ? 1.485 -4.765 8.684 1.00 0.00 14 CYS A O 12
ATOM 8049 N N . ILE A 1 15 ? 3.660 -4.387 8.328 1.00 0.00 15 ILE A N 12
ATOM 8050 C CA . ILE A 1 15 ? 3.940 -4.163 9.737 1.00 0.00 15 ILE A CA 12
ATOM 8051 C C . ILE A 1 15 ? 3.979 -2.671 10.042 1.00 0.00 15 ILE A C 12
ATOM 8052 O O . ILE A 1 15 ? 3.280 -2.188 10.935 1.00 0.00 15 ILE A O 12
ATOM 8068 N N . ASN A 1 16 ? 4.788 -1.948 9.286 1.00 0.00 16 ASN A N 12
ATOM 8069 C CA . ASN A 1 16 ? 4.921 -0.511 9.463 1.00 0.00 16 ASN A CA 12
ATOM 8070 C C . ASN A 1 16 ? 4.458 0.214 8.203 1.00 0.00 16 ASN A C 12
ATOM 8071 O O . ASN A 1 16 ? 4.516 -0.341 7.105 1.00 0.00 16 ASN A O 12
ATOM 8082 N N . LYS A 1 17 ? 3.989 1.442 8.373 1.00 0.00 17 LYS A N 12
ATOM 8083 C CA . LYS A 1 17 ? 3.502 2.252 7.264 1.00 0.00 17 LYS A CA 12
ATOM 8084 C C . LYS A 1 17 ? 4.620 2.594 6.273 1.00 0.00 17 LYS A C 12
ATOM 8085 O O . LYS A 1 17 ? 4.383 2.645 5.068 1.00 0.00 17 LYS A O 12
ATOM 8104 N N . LYS A 1 18 ? 5.829 2.838 6.788 1.00 0.00 18 LYS A N 12
ATOM 8105 C CA . LYS A 1 18 ? 6.977 3.195 5.942 1.00 0.00 18 LYS A CA 12
ATOM 8106 C C . LYS A 1 18 ? 7.173 2.214 4.773 1.00 0.00 18 LYS A C 12
ATOM 8107 O O . LYS A 1 18 ? 7.169 2.643 3.619 1.00 0.00 18 LYS A O 12
ATOM 8126 N N . PRO A 1 19 ? 7.341 0.892 5.033 1.00 0.00 19 PRO A N 12
ATOM 8127 C CA . PRO A 1 19 ? 7.522 -0.105 3.963 1.00 0.00 19 PRO A CA 12
ATOM 8128 C C . PRO A 1 19 ? 6.435 -0.009 2.898 1.00 0.00 19 PRO A C 12
ATOM 8129 O O . PRO A 1 19 ? 6.711 -0.073 1.698 1.00 0.00 19 PRO A O 12
ATOM 8140 N N . CYS A 1 20 ? 5.200 0.151 3.354 1.00 0.00 20 CYS A N 12
ATOM 8141 C CA . CYS A 1 20 ? 4.057 0.259 2.461 1.00 0.00 20 CYS A CA 12
ATOM 8142 C C . CYS A 1 20 ? 4.157 1.523 1.610 1.00 0.00 20 CYS A C 12
ATOM 8143 O O . CYS A 1 20 ? 4.054 1.465 0.386 1.00 0.00 20 CYS A O 12
ATOM 8150 N N . VAL A 1 21 ? 4.379 2.661 2.263 1.00 0.00 21 VAL A N 12
ATOM 8151 C CA . VAL A 1 21 ? 4.505 3.939 1.568 1.00 0.00 21 VAL A CA 12
ATOM 8152 C C . VAL A 1 21 ? 5.616 3.885 0.524 1.00 0.00 21 VAL A C 12
ATOM 8153 O O . VAL A 1 21 ? 5.450 4.377 -0.593 1.00 0.00 21 VAL A O 12
ATOM 8166 N N . ALA A 1 22 ? 6.737 3.271 0.887 1.00 0.00 22 ALA A N 12
ATOM 8167 C CA . ALA A 1 22 ? 7.864 3.139 -0.027 1.00 0.00 22 ALA A CA 12
ATOM 8168 C C . ALA A 1 22 ? 7.453 2.340 -1.260 1.00 0.00 22 ALA A C 12
ATOM 8169 O O . ALA A 1 22 ? 7.724 2.744 -2.394 1.00 0.00 22 ALA A O 12
ATOM 8176 N N . CYS A 1 23 ? 6.774 1.220 -1.021 1.00 0.00 23 CYS A N 12
ATOM 8177 C CA . CYS A 1 23 ? 6.293 0.357 -2.095 1.00 0.00 23 CYS A CA 12
ATOM 8178 C C . CYS A 1 23 ? 5.330 1.129 -2.987 1.00 0.00 23 CYS A C 12
ATOM 8179 O O . CYS A 1 23 ? 5.364 1.027 -4.213 1.00 0.00 23 CYS A O 12
ATOM 8186 N N . CYS A 1 24 ? 4.470 1.897 -2.353 1.00 0.00 24 CYS A N 12
ATOM 8187 C CA . CYS A 1 24 ? 3.481 2.690 -3.058 1.00 0.00 24 CYS A CA 12
ATOM 8188 C C . CYS A 1 24 ? 4.120 3.781 -3.910 1.00 0.00 24 CYS A C 12
ATOM 8189 O O . CYS A 1 24 ? 3.748 3.963 -5.064 1.00 0.00 24 CYS A O 12
ATOM 8196 N N . LYS A 1 25 ? 5.072 4.513 -3.345 1.00 0.00 25 LYS A N 12
ATOM 8197 C CA . LYS A 1 25 ? 5.727 5.590 -4.078 1.00 0.00 25 LYS A CA 12
ATOM 8198 C C . LYS A 1 25 ? 6.480 5.071 -5.299 1.00 0.00 25 LYS A C 12
ATOM 8199 O O . LYS A 1 25 ? 6.417 5.682 -6.371 1.00 0.00 25 LYS A O 12
ATOM 8218 N N . LYS A 1 26 ? 7.160 3.936 -5.164 1.00 0.00 26 LYS A N 12
ATOM 8219 C CA . LYS A 1 26 ? 7.870 3.361 -6.304 1.00 0.00 26 LYS A CA 12
ATOM 8220 C C . LYS A 1 26 ? 6.860 2.883 -7.349 1.00 0.00 26 LYS A C 12
ATOM 8221 O O . LYS A 1 26 ? 7.117 2.953 -8.550 1.00 0.00 26 LYS A O 12
ATOM 8240 N N . ALA A 1 27 ? 5.700 2.423 -6.876 1.00 0.00 27 ALA A N 12
ATOM 8241 C CA . ALA A 1 27 ? 4.630 1.953 -7.756 1.00 0.00 27 ALA A CA 12
ATOM 8242 C C . ALA A 1 27 ? 3.823 3.128 -8.313 1.00 0.00 27 ALA A C 12
ATOM 8243 O O . ALA A 1 27 ? 2.817 2.938 -9.000 1.00 0.00 27 ALA A O 12
ATOM 8250 N N . LYS A 1 28 ? 4.294 4.337 -8.013 1.00 0.00 28 LYS A N 12
ATOM 8251 C CA . LYS A 1 28 ? 3.676 5.581 -8.467 1.00 0.00 28 LYS A CA 12
ATOM 8252 C C . LYS A 1 28 ? 2.347 5.862 -7.758 1.00 0.00 28 LYS A C 12
ATOM 8253 O O . LYS A 1 28 ? 1.310 6.050 -8.401 1.00 0.00 28 LYS A O 12
ATOM 8272 N N . PHE A 1 29 ? 2.402 5.918 -6.433 1.00 0.00 29 PHE A N 12
ATOM 8273 C CA . PHE A 1 29 ? 1.239 6.215 -5.602 1.00 0.00 29 PHE A CA 12
ATOM 8274 C C . PHE A 1 29 ? 1.609 7.308 -4.607 1.00 0.00 29 PHE A C 12
ATOM 8275 O O . PHE A 1 29 ? 2.765 7.410 -4.192 1.00 0.00 29 PHE A O 12
ATOM 8292 N N . SER A 1 30 ? 0.641 8.139 -4.252 1.00 0.00 30 SER A N 12
ATOM 8293 C CA . SER A 1 30 ? 0.871 9.244 -3.333 1.00 0.00 30 SER A CA 12
ATOM 8294 C C . SER A 1 30 ? 1.283 8.762 -1.939 1.00 0.00 30 SER A C 12
ATOM 8295 O O . SER A 1 30 ? 2.256 9.264 -1.364 1.00 0.00 30 SER A O 12
ATOM 8303 N N . ASP A 1 31 ? 0.545 7.799 -1.398 1.00 0.00 31 ASP A N 12
ATOM 8304 C CA . ASP A 1 31 ? 0.829 7.270 -0.062 1.00 0.00 31 ASP A CA 12
ATOM 8305 C C . ASP A 1 31 ? 0.167 5.911 0.141 1.00 0.00 31 ASP A C 12
ATOM 8306 O O . ASP A 1 31 ? -0.897 5.646 -0.412 1.00 0.00 31 ASP A O 12
ATOM 8315 N N . GLY A 1 32 ? 0.804 5.054 0.929 1.00 0.00 32 GLY A N 12
ATOM 8316 C CA . GLY A 1 32 ? 0.263 3.734 1.185 1.00 0.00 32 GLY A CA 12
ATOM 8317 C C . GLY A 1 32 ? -0.129 3.530 2.633 1.00 0.00 32 GLY A C 12
ATOM 8318 O O . GLY A 1 32 ? 0.421 4.162 3.540 1.00 0.00 32 GLY A O 12
ATOM 8322 N N . HIS A 1 33 ? -1.085 2.642 2.848 1.00 0.00 33 HIS A N 12
ATOM 8323 C CA . HIS A 1 33 ? -1.572 2.341 4.183 1.00 0.00 33 HIS A CA 12
ATOM 8324 C C . HIS A 1 33 ? -1.813 0.846 4.347 1.00 0.00 33 HIS A C 12
ATOM 8325 O O . HIS A 1 33 ? -2.409 0.203 3.482 1.00 0.00 33 HIS A O 12
ATOM 8339 N N . CYS A 1 34 ? -1.368 0.304 5.466 1.00 0.00 34 CYS A N 12
ATOM 8340 C CA . CYS A 1 34 ? -1.558 -1.109 5.748 1.00 0.00 34 CYS A CA 12
ATOM 8341 C C . CYS A 1 34 ? -3.022 -1.367 6.088 1.00 0.00 34 CYS A C 12
ATOM 8342 O O . CYS A 1 34 ? -3.580 -0.711 6.968 1.00 0.00 34 CYS A O 12
ATOM 8349 N N . SER A 1 35 ? -3.646 -2.314 5.399 1.00 0.00 35 SER A N 12
ATOM 8350 C CA . SER A 1 35 ? -5.041 -2.635 5.661 1.00 0.00 35 SER A CA 12
ATOM 8351 C C . SER A 1 35 ? -5.174 -3.344 7.008 1.00 0.00 35 SER A C 12
ATOM 8352 O O . SER A 1 35 ? -4.201 -3.886 7.528 1.00 0.00 35 SER A O 12
ATOM 8360 N N . LYS A 1 36 ? -6.365 -3.311 7.586 1.00 0.00 36 LYS A N 12
ATOM 8361 C CA . LYS A 1 36 ? -6.591 -3.930 8.886 1.00 0.00 36 LYS A CA 12
ATOM 8362 C C . LYS A 1 36 ? -6.995 -5.400 8.762 1.00 0.00 36 LYS A C 12
ATOM 8363 O O . LYS A 1 36 ? -6.649 -6.211 9.613 1.00 0.00 36 LYS A O 12
ATOM 8382 N N . ILE A 1 37 ? -7.757 -5.724 7.725 1.00 0.00 37 ILE A N 12
ATOM 8383 C CA . ILE A 1 37 ? -8.240 -7.090 7.528 1.00 0.00 37 ILE A CA 12
ATOM 8384 C C . ILE A 1 37 ? -7.112 -8.079 7.209 1.00 0.00 37 ILE A C 12
ATOM 8385 O O . ILE A 1 37 ? -6.723 -8.874 8.057 1.00 0.00 37 ILE A O 12
ATOM 8401 N N . LEU A 1 38 ? -6.604 -8.045 5.980 1.00 0.00 38 LEU A N 12
ATOM 8402 C CA . LEU A 1 38 ? -5.541 -8.966 5.576 1.00 0.00 38 LEU A CA 12
ATOM 8403 C C . LEU A 1 38 ? -4.169 -8.398 5.916 1.00 0.00 38 LEU A C 12
ATOM 8404 O O . LEU A 1 38 ? -3.154 -9.084 5.814 1.00 0.00 38 LEU A O 12
ATOM 8420 N N . ARG A 1 39 ? -4.164 -7.137 6.320 1.00 0.00 39 ARG A N 12
ATOM 8421 C CA . ARG A 1 39 ? -2.944 -6.431 6.694 1.00 0.00 39 ARG A CA 12
ATOM 8422 C C . ARG A 1 39 ? -1.990 -6.292 5.500 1.00 0.00 39 ARG A C 12
ATOM 8423 O O . ARG A 1 39 ? -0.774 -6.253 5.655 1.00 0.00 39 ARG A O 12
ATOM 8444 N N . ARG A 1 40 ? -2.558 -6.179 4.310 1.00 0.00 40 ARG A N 12
ATOM 8445 C CA . ARG A 1 40 ? -1.771 -5.997 3.091 1.00 0.00 40 ARG A CA 12
ATOM 8446 C C . ARG A 1 40 ? -1.591 -4.507 2.812 1.00 0.00 40 ARG A C 12
ATOM 8447 O O . ARG A 1 40 ? -2.391 -3.687 3.270 1.00 0.00 40 ARG A O 12
ATOM 8468 N N . CYS A 1 41 ? -0.535 -4.159 2.092 1.00 0.00 41 CYS A N 12
ATOM 8469 C CA . CYS A 1 41 ? -0.242 -2.763 1.779 1.00 0.00 41 CYS A CA 12
ATOM 8470 C C . CYS A 1 41 ? -1.160 -2.210 0.692 1.00 0.00 41 CYS A C 12
ATOM 8471 O O . CYS A 1 41 ? -1.002 -2.522 -0.491 1.00 0.00 41 CYS A O 12
ATOM 8478 N N . LEU A 1 42 ? -2.093 -1.356 1.099 1.00 0.00 42 LEU A N 12
ATOM 8479 C CA . LEU A 1 42 ? -3.009 -0.716 0.168 1.00 0.00 42 LEU A CA 12
ATOM 8480 C C . LEU A 1 42 ? -2.489 0.670 -0.173 1.00 0.00 42 LEU A C 12
ATOM 8481 O O . LEU A 1 42 ? -2.284 1.499 0.713 1.00 0.00 42 LEU A O 12
ATOM 8497 N N . CYS A 1 43 ? -2.265 0.917 -1.446 1.00 0.00 43 CYS A N 12
ATOM 8498 C CA . CYS A 1 43 ? -1.753 2.197 -1.889 1.00 0.00 43 CYS A CA 12
ATOM 8499 C C . CYS A 1 43 ? -2.879 3.137 -2.280 1.00 0.00 43 CYS A C 12
ATOM 8500 O O . CYS A 1 43 ? -3.887 2.717 -2.849 1.00 0.00 43 CYS A O 12
ATOM 8507 N N . THR A 1 44 ? -2.700 4.407 -1.964 1.00 0.00 44 THR A N 12
ATOM 8508 C CA . THR A 1 44 ? -3.683 5.426 -2.269 1.00 0.00 44 THR A CA 12
ATOM 8509 C C . THR A 1 44 ? -3.056 6.555 -3.071 1.00 0.00 44 THR A C 12
ATOM 8510 O O . THR A 1 44 ? -1.918 6.958 -2.814 1.00 0.00 44 THR A O 12
ATOM 8521 N N . LYS A 1 45 ? -3.804 7.074 -4.024 1.00 0.00 45 LYS A N 12
ATOM 8522 C CA . LYS A 1 45 ? -3.332 8.179 -4.843 1.00 0.00 45 LYS A CA 12
ATOM 8523 C C . LYS A 1 45 ? -4.488 8.865 -5.546 1.00 0.00 45 LYS A C 12
ATOM 8524 O O . LYS A 1 45 ? -5.618 8.369 -5.537 1.00 0.00 45 LYS A O 12
ATOM 8543 N N . GLU A 1 46 ? -4.191 10.001 -6.146 1.00 0.00 46 GLU A N 12
ATOM 8544 C CA . GLU A 1 46 ? -5.179 10.784 -6.863 1.00 0.00 46 GLU A CA 12
ATOM 8545 C C . GLU A 1 46 ? -5.452 10.191 -8.242 1.00 0.00 46 GLU A C 12
ATOM 8546 O O . GLU A 1 46 ? -4.583 9.551 -8.844 1.00 0.00 46 GLU A O 12
ATOM 8558 N N . CYS A 1 47 ? -6.667 10.406 -8.721 1.00 0.00 47 CYS A N 12
ATOM 8559 C CA . CYS A 1 47 ? -7.104 9.914 -10.018 1.00 0.00 47 CYS A CA 12
ATOM 8560 C C . CYS A 1 47 ? -8.457 10.526 -10.350 1.00 0.00 47 CYS A C 12
ATOM 8561 O O . CYS A 1 47 ? -9.115 11.025 -9.407 1.00 0.00 47 CYS A O 12
ATOM 8569 N N . ALA A 1 1 ? -9.250 13.271 -8.323 1.00 0.00 1 ALA A N 13
ATOM 8570 C CA . ALA A 1 1 ? -9.793 12.299 -7.352 1.00 0.00 1 ALA A CA 13
ATOM 8571 C C . ALA A 1 1 ? -8.661 11.606 -6.609 1.00 0.00 1 ALA A C 13
ATOM 8572 O O . ALA A 1 1 ? -7.546 12.125 -6.547 1.00 0.00 1 ALA A O 13
ATOM 8581 N N . THR A 1 2 ? -8.949 10.439 -6.056 1.00 0.00 2 THR A N 13
ATOM 8582 C CA . THR A 1 2 ? -7.961 9.670 -5.322 1.00 0.00 2 THR A CA 13
ATOM 8583 C C . THR A 1 2 ? -8.224 8.181 -5.504 1.00 0.00 2 THR A C 13
ATOM 8584 O O . THR A 1 2 ? -9.285 7.674 -5.140 1.00 0.00 2 THR A O 13
ATOM 8595 N N . CYS A 1 3 ? -7.255 7.500 -6.081 1.00 0.00 3 CYS A N 13
ATOM 8596 C CA . CYS A 1 3 ? -7.353 6.078 -6.337 1.00 0.00 3 CYS A CA 13
ATOM 8597 C C . CYS A 1 3 ? -6.699 5.288 -5.212 1.00 0.00 3 CYS A C 13
ATOM 8598 O O . CYS A 1 3 ? -5.629 5.657 -4.721 1.00 0.00 3 CYS A O 13
ATOM 8605 N N . LYS A 1 4 ? -7.351 4.210 -4.800 1.00 0.00 4 LYS A N 13
ATOM 8606 C CA . LYS A 1 4 ? -6.846 3.372 -3.724 1.00 0.00 4 LYS A CA 13
ATOM 8607 C C . LYS A 1 4 ? -6.958 1.899 -4.092 1.00 0.00 4 LYS A C 13
ATOM 8608 O O . LYS A 1 4 ? -8.015 1.441 -4.523 1.00 0.00 4 LYS A O 13
ATOM 8627 N N . ALA A 1 5 ? -5.864 1.177 -3.907 1.00 0.00 5 ALA A N 13
ATOM 8628 C CA . ALA A 1 5 ? -5.800 -0.249 -4.201 1.00 0.00 5 ALA A CA 13
ATOM 8629 C C . ALA A 1 5 ? -4.520 -0.825 -3.618 1.00 0.00 5 ALA A C 13
ATOM 8630 O O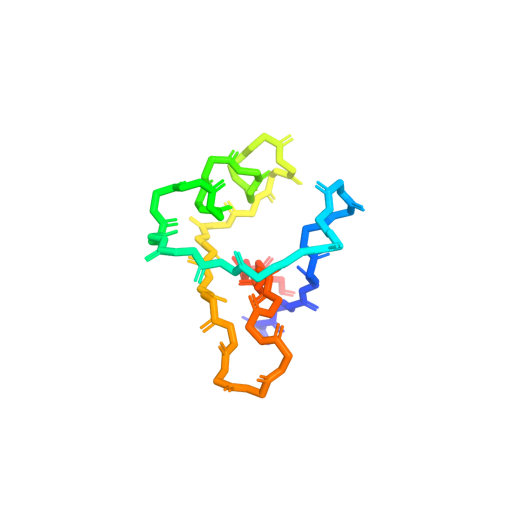 . ALA A 1 5 ? -3.502 -0.131 -3.562 1.00 0.00 5 ALA A O 13
ATOM 8637 N N . GLU A 1 6 ? -4.573 -2.070 -3.167 1.00 0.00 6 GLU A N 13
ATOM 8638 C CA . GLU A 1 6 ? -3.412 -2.716 -2.579 1.00 0.00 6 GLU A CA 13
ATOM 8639 C C . GLU A 1 6 ? -2.304 -2.866 -3.608 1.00 0.00 6 GLU A C 13
ATOM 8640 O O . GLU A 1 6 ? -2.564 -3.116 -4.786 1.00 0.00 6 GLU A O 13
ATOM 8652 N N . CYS A 1 7 ? -1.073 -2.706 -3.150 1.00 0.00 7 CYS A N 13
ATOM 8653 C CA . CYS A 1 7 ? 0.092 -2.822 -4.020 1.00 0.00 7 CYS A CA 13
ATOM 8654 C C . CYS A 1 7 ? 0.111 -4.187 -4.704 1.00 0.00 7 CYS A C 13
ATOM 8655 O O . CYS A 1 7 ? 0.019 -5.222 -4.044 1.00 0.00 7 CYS A O 13
ATOM 8662 N N . PRO A 1 8 ? 0.215 -4.201 -6.044 1.00 0.00 8 PRO A N 13
ATOM 8663 C CA . PRO A 1 8 ? 0.230 -5.440 -6.830 1.00 0.00 8 PRO A CA 13
ATOM 8664 C C . PRO A 1 8 ? 1.360 -6.378 -6.418 1.00 0.00 8 PRO A C 13
ATOM 8665 O O . PRO A 1 8 ? 1.170 -7.586 -6.308 1.00 0.00 8 PRO A O 13
ATOM 8676 N N . THR A 1 9 ? 2.536 -5.814 -6.186 1.00 0.00 9 THR A N 13
ATOM 8677 C CA . THR A 1 9 ? 3.690 -6.604 -5.784 1.00 0.00 9 THR A CA 13
ATOM 8678 C C . THR A 1 9 ? 3.751 -6.754 -4.267 1.00 0.00 9 THR A C 13
ATOM 8679 O O . THR A 1 9 ? 4.812 -6.583 -3.659 1.00 0.00 9 THR A O 13
ATOM 8690 N N . TRP A 1 10 ? 2.618 -7.063 -3.657 1.00 0.00 10 TRP A N 13
ATOM 8691 C CA . TRP A 1 10 ? 2.555 -7.223 -2.217 1.00 0.00 10 TRP A CA 13
ATOM 8692 C C . TRP A 1 10 ? 1.793 -8.487 -1.847 1.00 0.00 10 TRP A C 13
ATOM 8693 O O . TRP A 1 10 ? 0.664 -8.693 -2.289 1.00 0.00 10 TRP A O 13
ATOM 8714 N N . ASP A 1 11 ? 2.417 -9.313 -1.023 1.00 0.00 11 ASP A N 13
ATOM 8715 C CA . ASP A 1 11 ? 1.815 -10.558 -0.563 1.00 0.00 11 ASP A CA 13
ATOM 8716 C C . ASP A 1 11 ? 2.357 -10.888 0.821 1.00 0.00 11 ASP A C 13
ATOM 8717 O O . ASP A 1 11 ? 3.130 -11.830 1.001 1.00 0.00 11 ASP A O 13
ATOM 8726 N N . SER A 1 12 ? 1.972 -10.076 1.797 1.00 0.00 12 SER A N 13
ATOM 8727 C CA . SER A 1 12 ? 2.428 -10.254 3.164 1.00 0.00 12 SER A CA 13
ATOM 8728 C C . SER A 1 12 ? 1.645 -9.337 4.101 1.00 0.00 12 SER A C 13
ATOM 8729 O O . SER A 1 12 ? 0.882 -8.476 3.651 1.00 0.00 12 SER A O 13
ATOM 8737 N N . VAL A 1 13 ? 1.840 -9.523 5.397 1.00 0.00 13 VAL A N 13
ATOM 8738 C CA . VAL A 1 13 ? 1.160 -8.717 6.397 1.00 0.00 13 VAL A CA 13
ATOM 8739 C C . VAL A 1 13 ? 1.844 -7.362 6.542 1.00 0.00 13 VAL A C 13
ATOM 8740 O O . VAL A 1 13 ? 3.016 -7.280 6.910 1.00 0.00 13 VAL A O 13
ATOM 8753 N N . CYS A 1 14 ? 1.105 -6.302 6.255 1.00 0.00 14 CYS A N 13
ATOM 8754 C CA . CYS A 1 14 ? 1.637 -4.953 6.360 1.00 0.00 14 CYS A CA 13
ATOM 8755 C C . CYS A 1 14 ? 1.672 -4.531 7.824 1.00 0.00 14 CYS A C 13
ATOM 8756 O O . CYS A 1 14 ? 0.635 -4.248 8.423 1.00 0.00 14 CYS A O 13
ATOM 8763 N N . ILE A 1 15 ? 2.861 -4.507 8.404 1.00 0.00 15 ILE A N 13
ATOM 8764 C CA . ILE A 1 15 ? 3.011 -4.135 9.802 1.00 0.00 15 ILE A CA 13
ATOM 8765 C C . ILE A 1 15 ? 3.440 -2.678 9.926 1.00 0.00 15 ILE A C 13
ATOM 8766 O O . ILE A 1 15 ? 2.869 -1.915 10.705 1.00 0.00 15 ILE A O 13
ATOM 8782 N N . ASN A 1 16 ? 4.437 -2.300 9.141 1.00 0.00 16 ASN A N 13
ATOM 8783 C CA . ASN A 1 16 ? 4.944 -0.936 9.147 1.00 0.00 16 ASN A CA 13
ATOM 8784 C C . ASN A 1 16 ? 4.661 -0.269 7.806 1.00 0.00 16 ASN A C 13
ATOM 8785 O O . ASN A 1 16 ? 4.616 -0.937 6.772 1.00 0.00 16 ASN A O 13
ATOM 8796 N N . LYS A 1 17 ? 4.444 1.040 7.831 1.00 0.00 17 LYS A N 13
ATOM 8797 C CA . LYS A 1 17 ? 4.135 1.795 6.621 1.00 0.00 17 LYS A CA 13
ATOM 8798 C C . LYS A 1 17 ? 5.298 1.827 5.630 1.00 0.00 17 LYS A C 13
ATOM 8799 O O . LYS A 1 17 ? 5.067 1.833 4.427 1.00 0.00 17 LYS A O 13
ATOM 8818 N N . LYS A 1 18 ? 6.534 1.882 6.131 1.00 0.00 18 LYS A N 13
ATOM 8819 C CA . LYS A 1 18 ? 7.722 1.955 5.263 1.00 0.00 18 LYS A CA 13
ATOM 8820 C C . LYS A 1 18 ? 7.672 0.922 4.120 1.00 0.00 18 LYS A C 13
ATOM 8821 O O . LYS A 1 18 ? 7.752 1.307 2.951 1.00 0.00 18 LYS A O 13
ATOM 8840 N N . PRO A 1 19 ? 7.540 -0.393 4.415 1.00 0.00 19 PRO A N 13
ATOM 8841 C CA . PRO A 1 19 ? 7.474 -1.428 3.369 1.00 0.00 19 PRO A CA 13
ATOM 8842 C C . PRO A 1 19 ? 6.344 -1.160 2.376 1.00 0.00 19 PRO A C 13
ATOM 8843 O O . PRO A 1 19 ? 6.514 -1.302 1.160 1.00 0.00 19 PRO A O 13
ATOM 8854 N N . CYS A 1 20 ? 5.198 -0.767 2.914 1.00 0.00 20 CYS A N 13
ATOM 8855 C CA . CYS A 1 20 ? 4.024 -0.472 2.107 1.00 0.00 20 CYS A CA 13
ATOM 8856 C C . CYS A 1 20 ? 4.291 0.711 1.177 1.00 0.00 20 CYS A C 13
ATOM 8857 O O . CYS A 1 20 ? 4.047 0.628 -0.025 1.00 0.00 20 CYS A O 13
ATOM 8864 N N . VAL A 1 21 ? 4.814 1.800 1.739 1.00 0.00 21 VAL A N 13
ATOM 8865 C CA . VAL A 1 21 ? 5.129 2.999 0.965 1.00 0.00 21 VAL A CA 13
ATOM 8866 C C . VAL A 1 21 ? 6.067 2.671 -0.191 1.00 0.00 21 VAL A C 13
ATOM 8867 O O . VAL A 1 21 ? 5.874 3.144 -1.311 1.00 0.00 21 VAL A O 13
ATOM 8880 N N . ALA A 1 22 ? 7.072 1.846 0.083 1.00 0.00 22 ALA A N 13
ATOM 8881 C CA . ALA A 1 22 ? 8.028 1.444 -0.941 1.00 0.00 22 ALA A CA 13
ATOM 8882 C C . ALA A 1 22 ? 7.317 0.704 -2.070 1.00 0.00 22 ALA A C 13
ATOM 8883 O O . ALA A 1 22 ? 7.570 0.950 -3.252 1.00 0.00 22 ALA A O 13
ATOM 8890 N N . CYS A 1 23 ? 6.411 -0.190 -1.694 1.00 0.00 23 CYS A N 13
ATOM 8891 C CA . CYS A 1 23 ? 5.645 -0.956 -2.665 1.00 0.00 23 CYS A CA 13
ATOM 8892 C C . CYS A 1 23 ? 4.735 -0.023 -3.459 1.00 0.00 23 CYS A C 13
ATOM 8893 O O . CYS A 1 23 ? 4.668 -0.084 -4.688 1.00 0.00 23 CYS A O 13
ATOM 8900 N N . CYS A 1 24 ? 4.040 0.835 -2.738 1.00 0.00 24 CYS A N 13
ATOM 8901 C CA . CYS A 1 24 ? 3.121 1.786 -3.335 1.00 0.00 24 CYS A CA 13
ATOM 8902 C C . CYS A 1 24 ? 3.817 2.723 -4.310 1.00 0.00 24 CYS A C 13
ATOM 8903 O O . CYS A 1 24 ? 3.338 2.932 -5.421 1.00 0.00 24 CYS A O 13
ATOM 8910 N N . LYS A 1 25 ? 4.941 3.290 -3.902 1.00 0.00 25 LYS A N 13
ATOM 8911 C CA . LYS A 1 25 ? 5.670 4.209 -4.761 1.00 0.00 25 LYS A CA 13
ATOM 8912 C C . LYS A 1 25 ? 6.218 3.508 -5.998 1.00 0.00 25 LYS A C 13
ATOM 8913 O O . LYS A 1 25 ? 6.260 4.105 -7.073 1.00 0.00 25 LYS A O 13
ATOM 8932 N N . LYS A 1 26 ? 6.602 2.238 -5.869 1.00 0.00 26 LYS A N 13
ATOM 8933 C CA . LYS A 1 26 ? 7.100 1.498 -7.026 1.00 0.00 26 LYS A CA 13
ATOM 8934 C C . LYS A 1 26 ? 5.951 1.314 -8.022 1.00 0.00 26 LYS A C 13
ATOM 8935 O O . LYS A 1 26 ? 6.153 1.309 -9.235 1.00 0.00 26 LYS A O 13
ATOM 8954 N N . ALA A 1 27 ? 4.737 1.172 -7.482 1.00 0.00 27 ALA A N 13
ATOM 8955 C CA . ALA A 1 27 ? 3.541 0.995 -8.297 1.00 0.00 27 ALA A CA 13
ATOM 8956 C C . ALA A 1 27 ? 2.946 2.345 -8.702 1.00 0.00 27 ALA A C 13
ATOM 8957 O O . ALA A 1 27 ? 1.810 2.420 -9.183 1.00 0.00 27 ALA A O 13
ATOM 8964 N N . LYS A 1 28 ? 3.734 3.401 -8.515 1.00 0.00 28 LYS A N 13
ATOM 8965 C CA . LYS A 1 28 ? 3.339 4.763 -8.862 1.00 0.00 28 LYS A CA 13
ATOM 8966 C C . LYS A 1 28 ? 2.189 5.274 -7.981 1.00 0.00 28 LYS A C 13
ATOM 8967 O O . LYS A 1 28 ? 1.136 5.681 -8.479 1.00 0.00 28 LYS A O 13
ATOM 8986 N N . PHE A 1 29 ? 2.410 5.273 -6.672 1.00 0.00 29 PHE A N 13
ATOM 8987 C CA . PHE A 1 29 ? 1.426 5.767 -5.710 1.00 0.00 29 PHE A CA 13
ATOM 8988 C C . PHE A 1 29 ? 2.102 6.770 -4.782 1.00 0.00 29 PHE A C 13
ATOM 8989 O O . PHE A 1 29 ? 3.290 6.639 -4.485 1.00 0.00 29 PHE A O 13
ATOM 9006 N N . SER A 1 30 ? 1.357 7.778 -4.358 1.00 0.00 30 SER A N 13
ATOM 9007 C CA . SER A 1 30 ? 1.888 8.827 -3.496 1.00 0.00 30 SER A CA 13
ATOM 9008 C C . SER A 1 30 ? 2.257 8.304 -2.109 1.00 0.00 30 SER A C 13
ATOM 9009 O O . SER A 1 30 ? 3.325 8.627 -1.579 1.00 0.00 30 SER A O 13
ATOM 9017 N N . ASP A 1 31 ? 1.373 7.508 -1.521 1.00 0.00 31 ASP A N 13
ATOM 9018 C CA . ASP A 1 31 ? 1.608 6.961 -0.186 1.00 0.00 31 ASP A CA 13
ATOM 9019 C C . ASP A 1 31 ? 0.840 5.658 0.009 1.00 0.00 31 ASP A C 13
ATOM 9020 O O . ASP A 1 31 ? -0.162 5.403 -0.667 1.00 0.00 31 ASP A O 13
ATOM 9029 N N . GLY A 1 32 ? 1.313 4.846 0.941 1.00 0.00 32 GLY A N 13
ATOM 9030 C CA . GLY A 1 32 ? 0.679 3.580 1.237 1.00 0.00 32 GLY A CA 13
ATOM 9031 C C . GLY A 1 32 ? 0.291 3.473 2.694 1.00 0.00 32 GLY A C 13
ATOM 9032 O O . GLY A 1 32 ? 0.788 4.224 3.532 1.00 0.00 32 GLY A O 13
ATOM 9036 N N . HIS A 1 33 ? -0.606 2.553 3.002 1.00 0.00 33 HIS A N 13
ATOM 9037 C CA . HIS A 1 33 ? -1.065 2.366 4.370 1.00 0.00 33 HIS A CA 13
ATOM 9038 C C . HIS A 1 33 ? -1.602 0.959 4.582 1.00 0.00 33 HIS A C 13
ATOM 9039 O O . HIS A 1 33 ? -2.385 0.450 3.778 1.00 0.00 33 HIS A O 13
ATOM 9053 N N . CYS A 1 34 ? -1.186 0.345 5.675 1.00 0.00 34 CYS A N 13
ATOM 9054 C CA . CYS A 1 34 ? -1.628 -0.997 6.017 1.00 0.00 34 CYS A CA 13
ATOM 9055 C C . CYS A 1 34 ? -3.100 -0.970 6.420 1.00 0.00 34 CYS A C 13
ATOM 9056 O O . CYS A 1 34 ? -3.523 -0.088 7.165 1.00 0.00 34 CYS A O 13
ATOM 9063 N N . SER A 1 35 ? -3.877 -1.925 5.926 1.00 0.00 35 SER A N 13
ATOM 9064 C CA . SER A 1 35 ? -5.296 -1.986 6.251 1.00 0.00 35 SER A CA 13
ATOM 9065 C C . SER A 1 35 ? -5.524 -2.649 7.610 1.00 0.00 35 SER A C 13
ATOM 9066 O O . SER A 1 35 ? -4.647 -2.635 8.477 1.00 0.00 35 SER A O 13
ATOM 9074 N N . LYS A 1 36 ? -6.707 -3.218 7.794 1.00 0.00 36 LYS A N 13
ATOM 9075 C CA . LYS A 1 36 ? -7.053 -3.869 9.052 1.00 0.00 36 LYS A CA 13
ATOM 9076 C C . LYS A 1 36 ? -7.463 -5.328 8.851 1.00 0.00 36 LYS A C 13
ATOM 9077 O O . LYS A 1 36 ? -7.126 -6.179 9.664 1.00 0.00 36 LYS A O 13
ATOM 9096 N N . ILE A 1 37 ? -8.216 -5.597 7.785 1.00 0.00 37 ILE A N 13
ATOM 9097 C CA . ILE A 1 37 ? -8.703 -6.950 7.498 1.00 0.00 37 ILE A CA 13
ATOM 9098 C C . ILE A 1 37 ? -7.550 -7.940 7.297 1.00 0.00 37 ILE A C 13
ATOM 9099 O O . ILE A 1 37 ? -7.090 -8.571 8.242 1.00 0.00 37 ILE A O 13
ATOM 9115 N N . LEU A 1 38 ? -7.090 -8.075 6.058 1.00 0.00 38 LEU A N 13
ATOM 9116 C CA . LEU A 1 38 ? -5.995 -8.990 5.748 1.00 0.00 38 LEU A CA 13
ATOM 9117 C C . LEU A 1 38 ? -4.659 -8.287 5.931 1.00 0.00 38 LEU A C 13
ATOM 9118 O O . LEU A 1 38 ? -3.599 -8.824 5.615 1.00 0.00 38 LEU A O 13
ATOM 9134 N N . ARG A 1 39 ? -4.744 -7.069 6.436 1.00 0.00 39 ARG A N 13
ATOM 9135 C CA . ARG A 1 39 ? -3.583 -6.226 6.679 1.00 0.00 39 ARG A CA 13
ATOM 9136 C C . ARG A 1 39 ? -2.815 -5.983 5.379 1.00 0.00 39 ARG A C 13
ATOM 9137 O O . ARG A 1 39 ? -1.593 -5.855 5.376 1.00 0.00 39 ARG A O 13
ATOM 9158 N N . ARG A 1 40 ? -3.558 -5.908 4.278 1.00 0.00 40 ARG A N 13
ATOM 9159 C CA . ARG A 1 40 ? -2.976 -5.661 2.962 1.00 0.00 40 ARG A CA 13
ATOM 9160 C C . ARG A 1 40 ? -2.418 -4.244 2.876 1.00 0.00 40 ARG A C 13
ATOM 9161 O O . ARG A 1 40 ? -2.912 -3.334 3.548 1.00 0.00 40 ARG A O 13
ATOM 9182 N N . CYS A 1 41 ? -1.412 -4.062 2.034 1.00 0.00 41 CYS A N 13
ATOM 9183 C CA . CYS A 1 41 ? -0.803 -2.754 1.830 1.00 0.00 41 CYS A CA 13
ATOM 9184 C C . CYS A 1 41 ? -1.634 -1.944 0.838 1.00 0.00 41 CYS A C 13
ATOM 9185 O O . CYS A 1 41 ? -1.474 -2.082 -0.374 1.00 0.00 41 CYS A O 13
ATOM 9192 N N . LEU A 1 42 ? -2.524 -1.109 1.359 1.00 0.00 42 LEU A N 13
ATOM 9193 C CA . LEU A 1 42 ? -3.376 -0.280 0.518 1.00 0.00 42 LEU A CA 13
ATOM 9194 C C . LEU A 1 42 ? -2.625 0.956 0.056 1.00 0.00 42 LEU A C 13
ATOM 9195 O O . LEU A 1 42 ? -2.106 1.717 0.872 1.00 0.00 42 LEU A O 13
ATOM 9211 N N . CYS A 1 43 ? -2.569 1.154 -1.244 1.00 0.00 43 CYS A N 13
ATOM 9212 C CA . CYS A 1 43 ? -1.880 2.297 -1.806 1.00 0.00 43 CYS A CA 13
ATOM 9213 C C . CYS A 1 43 ? -2.870 3.364 -2.241 1.00 0.00 43 CYS A C 13
ATOM 9214 O O . CYS A 1 43 ? -3.958 3.054 -2.727 1.00 0.00 43 CYS A O 13
ATOM 9221 N N . THR A 1 44 ? -2.490 4.616 -2.056 1.00 0.00 44 THR A N 13
ATOM 9222 C CA . THR A 1 44 ? -3.338 5.735 -2.419 1.00 0.00 44 THR A CA 13
ATOM 9223 C C . THR A 1 44 ? -2.570 6.756 -3.246 1.00 0.00 44 THR A C 13
ATOM 9224 O O . THR A 1 44 ? -1.395 7.022 -2.985 1.00 0.00 44 THR A O 13
ATOM 9235 N N . LYS A 1 45 ? -3.244 7.327 -4.231 1.00 0.00 45 LYS A N 13
ATOM 9236 C CA . LYS A 1 45 ? -2.646 8.335 -5.094 1.00 0.00 45 LYS A CA 13
ATOM 9237 C C . LYS A 1 45 ? -3.733 9.132 -5.791 1.00 0.00 45 LYS A C 13
ATOM 9238 O O . LYS A 1 45 ? -4.882 8.696 -5.860 1.00 0.00 45 LYS A O 13
ATOM 9257 N N . GLU A 1 46 ? -3.366 10.285 -6.308 1.00 0.00 46 GLU A N 13
ATOM 9258 C CA . GLU A 1 46 ? -4.300 11.140 -7.007 1.00 0.00 46 GLU A CA 13
ATOM 9259 C C . GLU A 1 46 ? -4.548 10.607 -8.416 1.00 0.00 46 GLU A C 13
ATOM 9260 O O . GLU A 1 46 ? -3.653 10.038 -9.045 1.00 0.00 46 GLU A O 13
ATOM 9272 N N . CYS A 1 47 ? -5.768 10.780 -8.897 1.00 0.00 47 CYS A N 13
ATOM 9273 C CA . CYS A 1 47 ? -6.143 10.316 -10.223 1.00 0.00 47 CYS A CA 13
ATOM 9274 C C . CYS A 1 47 ? -7.357 11.092 -10.703 1.00 0.00 47 CYS A C 13
ATOM 9275 O O . CYS A 1 47 ? -7.820 10.855 -11.831 1.00 0.00 47 CYS A O 13
ATOM 9283 N N . ALA A 1 1 ? -12.383 9.837 -7.495 1.00 0.00 1 ALA A N 14
ATOM 9284 C CA . ALA A 1 1 ? -11.031 10.403 -7.687 1.00 0.00 1 ALA A CA 14
ATOM 9285 C C . ALA A 1 1 ? -10.044 9.782 -6.702 1.00 0.00 1 ALA A C 14
ATOM 9286 O O . ALA A 1 1 ? -9.200 10.471 -6.130 1.00 0.00 1 ALA A O 14
ATOM 9295 N N . THR A 1 2 ? -10.158 8.474 -6.498 1.00 0.00 2 THR A N 14
ATOM 9296 C CA . THR A 1 2 ? -9.277 7.764 -5.584 1.00 0.00 2 THR A CA 14
ATOM 9297 C C . THR A 1 2 ? -9.135 6.310 -6.020 1.00 0.00 2 THR A C 14
ATOM 9298 O O . THR A 1 2 ? -10.105 5.549 -5.995 1.00 0.00 2 THR A O 14
ATOM 9309 N N . CYS A 1 3 ? -7.937 5.934 -6.424 1.00 0.00 3 CYS A N 14
ATOM 9310 C CA . CYS A 1 3 ? -7.672 4.578 -6.874 1.00 0.00 3 CYS A CA 14
ATOM 9311 C C . CYS A 1 3 ? -6.794 3.843 -5.875 1.00 0.00 3 CYS A C 14
ATOM 9312 O O . CYS A 1 3 ? -5.875 4.426 -5.300 1.00 0.00 3 CYS A O 14
ATOM 9319 N N . LYS A 1 4 ? -7.080 2.563 -5.665 1.00 0.00 4 LYS A N 14
ATOM 9320 C CA . LYS A 1 4 ? -6.310 1.760 -4.731 1.00 0.00 4 LYS A CA 14
ATOM 9321 C C . LYS A 1 4 ? -6.290 0.299 -5.145 1.00 0.00 4 LYS A C 14
ATOM 9322 O O . LYS A 1 4 ? -7.286 -0.236 -5.634 1.00 0.00 4 LYS A O 14
ATOM 9341 N N . ALA A 1 5 ? -5.141 -0.322 -4.937 1.00 0.00 5 ALA A N 14
ATOM 9342 C CA . ALA A 1 5 ? -4.920 -1.723 -5.263 1.00 0.00 5 ALA A CA 14
ATOM 9343 C C . ALA A 1 5 ? -3.638 -2.185 -4.592 1.00 0.00 5 ALA A C 14
ATOM 9344 O O . ALA A 1 5 ? -2.721 -1.381 -4.400 1.00 0.00 5 ALA A O 14
ATOM 9351 N N . GLU A 1 6 ? -3.576 -3.454 -4.214 1.00 0.00 6 GLU A N 14
ATOM 9352 C CA . GLU A 1 6 ? -2.399 -3.989 -3.551 1.00 0.00 6 GLU A CA 14
ATOM 9353 C C . GLU A 1 6 ? -1.179 -3.864 -4.448 1.00 0.00 6 GLU A C 14
ATOM 9354 O O . GLU A 1 6 ? -1.262 -4.085 -5.657 1.00 0.00 6 GLU A O 14
ATOM 9366 N N . CYS A 1 7 ? -0.056 -3.504 -3.845 1.00 0.00 7 CYS A N 14
ATOM 9367 C CA . CYS A 1 7 ? 1.193 -3.351 -4.583 1.00 0.00 7 CYS A CA 14
ATOM 9368 C C . CYS A 1 7 ? 1.507 -4.650 -5.321 1.00 0.00 7 CYS A C 14
ATOM 9369 O O . CYS A 1 7 ? 1.554 -5.718 -4.712 1.00 0.00 7 CYS A O 14
ATOM 9376 N N . PRO A 1 8 ? 1.696 -4.576 -6.652 1.00 0.00 8 PRO A N 14
ATOM 9377 C CA . PRO A 1 8 ? 1.977 -5.752 -7.486 1.00 0.00 8 PRO A CA 14
ATOM 9378 C C . PRO A 1 8 ? 3.148 -6.574 -6.962 1.00 0.00 8 PRO A C 14
ATOM 9379 O O . PRO A 1 8 ? 3.118 -7.803 -6.974 1.00 0.00 8 PRO A O 14
ATOM 9390 N N . THR A 1 9 ? 4.173 -5.886 -6.494 1.00 0.00 9 THR A N 14
ATOM 9391 C CA . THR A 1 9 ? 5.348 -6.543 -5.954 1.00 0.00 9 THR A CA 14
ATOM 9392 C C . THR A 1 9 ? 5.221 -6.725 -4.445 1.00 0.00 9 THR A C 14
ATOM 9393 O O . THR A 1 9 ? 6.144 -6.407 -3.696 1.00 0.00 9 THR A O 14
ATOM 9404 N N . TRP A 1 10 ? 4.075 -7.218 -4.000 1.00 0.00 10 TRP A N 14
ATOM 9405 C CA . TRP A 1 10 ? 3.845 -7.417 -2.581 1.00 0.00 10 TRP A CA 14
ATOM 9406 C C . TRP A 1 10 ? 2.983 -8.645 -2.331 1.00 0.00 10 TRP A C 14
ATOM 9407 O O . TRP A 1 10 ? 1.874 -8.753 -2.849 1.00 0.00 10 TRP A O 14
ATOM 9428 N N . ASP A 1 11 ? 3.497 -9.544 -1.510 1.00 0.00 11 ASP A N 14
ATOM 9429 C CA . ASP A 1 11 ? 2.788 -10.761 -1.143 1.00 0.00 11 ASP A CA 14
ATOM 9430 C C . ASP A 1 11 ? 3.231 -11.176 0.253 1.00 0.00 11 ASP A C 14
ATOM 9431 O O . ASP A 1 11 ? 3.845 -12.221 0.457 1.00 0.00 11 ASP A O 14
ATOM 9440 N N . SER A 1 12 ? 2.951 -10.310 1.214 1.00 0.00 12 SER A N 14
ATOM 9441 C CA . SER A 1 12 ? 3.335 -10.543 2.595 1.00 0.00 12 SER A CA 14
ATOM 9442 C C . SER A 1 12 ? 2.395 -9.799 3.537 1.00 0.00 12 SER A C 14
ATOM 9443 O O . SER A 1 12 ? 1.573 -8.989 3.097 1.00 0.00 12 SER A O 14
ATOM 9451 N N . VAL A 1 13 ? 2.517 -10.077 4.826 1.00 0.00 13 VAL A N 14
ATOM 9452 C CA . VAL A 1 13 ? 1.675 -9.443 5.827 1.00 0.00 13 VAL A CA 14
ATOM 9453 C C . VAL A 1 13 ? 2.150 -8.022 6.109 1.00 0.00 13 VAL A C 14
ATOM 9454 O O . VAL A 1 13 ? 3.278 -7.804 6.550 1.00 0.00 13 VAL A O 14
ATOM 9467 N N . CYS A 1 14 ? 1.278 -7.061 5.844 1.00 0.00 14 CYS A N 14
ATOM 9468 C CA . CYS A 1 14 ? 1.589 -5.657 6.064 1.00 0.00 14 CYS A CA 14
ATOM 9469 C C . CYS A 1 14 ? 1.518 -5.337 7.554 1.00 0.00 14 CYS A C 14
ATOM 9470 O O . CYS A 1 14 ? 0.436 -5.136 8.108 1.00 0.00 14 CYS A O 14
ATOM 9477 N N . ILE A 1 15 ? 2.670 -5.303 8.203 1.00 0.00 15 ILE A N 14
ATOM 9478 C CA . ILE A 1 15 ? 2.726 -5.015 9.628 1.00 0.00 15 ILE A CA 14
ATOM 9479 C C . ILE A 1 15 ? 3.063 -3.548 9.845 1.00 0.00 15 ILE A C 14
ATOM 9480 O O . ILE A 1 15 ? 2.342 -2.827 10.533 1.00 0.00 15 ILE A O 14
ATOM 9496 N N . ASN A 1 16 ? 4.148 -3.108 9.229 1.00 0.00 16 ASN A N 14
ATOM 9497 C CA . ASN A 1 16 ? 4.570 -1.722 9.328 1.00 0.00 16 ASN A CA 14
ATOM 9498 C C . ASN A 1 16 ? 4.142 -0.979 8.068 1.00 0.00 16 ASN A C 14
ATOM 9499 O O . ASN A 1 16 ? 4.191 -1.534 6.969 1.00 0.00 16 ASN A O 14
ATOM 9510 N N . LYS A 1 17 ? 3.694 0.256 8.234 1.00 0.00 17 LYS A N 14
ATOM 9511 C CA . LYS A 1 17 ? 3.220 1.061 7.114 1.00 0.00 17 LYS A CA 14
ATOM 9512 C C . LYS A 1 17 ? 4.352 1.442 6.154 1.00 0.00 17 LYS A C 14
ATOM 9513 O O . LYS A 1 17 ? 4.135 1.525 4.947 1.00 0.00 17 LYS A O 14
ATOM 9532 N N . LYS A 1 18 ? 5.547 1.690 6.696 1.00 0.00 18 LYS A N 14
ATOM 9533 C CA . LYS A 1 18 ? 6.704 2.092 5.883 1.00 0.00 18 LYS A CA 14
ATOM 9534 C C . LYS A 1 18 ? 6.943 1.158 4.683 1.00 0.00 18 LYS A C 14
ATOM 9535 O O . LYS A 1 18 ? 6.982 1.633 3.547 1.00 0.00 18 LYS A O 14
ATOM 9554 N N . PRO A 1 19 ? 7.106 -0.172 4.895 1.00 0.00 19 PRO A N 14
ATOM 9555 C CA . PRO A 1 19 ? 7.331 -1.124 3.793 1.00 0.00 19 PRO A CA 14
ATOM 9556 C C . PRO A 1 19 ? 6.268 -1.004 2.706 1.00 0.00 19 PRO A C 14
ATOM 9557 O O . PRO A 1 19 ? 6.574 -1.005 1.509 1.00 0.00 19 PRO A O 14
ATOM 9568 N N . CYS A 1 20 ? 5.020 -0.891 3.139 1.00 0.00 20 CYS A N 14
ATOM 9569 C CA . CYS A 1 20 ? 3.897 -0.763 2.226 1.00 0.00 20 CYS A CA 14
ATOM 9570 C C . CYS A 1 20 ? 4.020 0.519 1.406 1.00 0.00 20 CYS A C 14
ATOM 9571 O O . CYS A 1 20 ? 3.957 0.489 0.176 1.00 0.00 20 CYS A O 14
ATOM 9578 N N . VAL A 1 21 ? 4.222 1.641 2.094 1.00 0.00 21 VAL A N 14
ATOM 9579 C CA . VAL A 1 21 ? 4.372 2.932 1.432 1.00 0.00 21 VAL A CA 14
ATOM 9580 C C . VAL A 1 21 ? 5.532 2.898 0.440 1.00 0.00 21 VAL A C 14
ATOM 9581 O O . VAL A 1 21 ? 5.448 3.472 -0.643 1.00 0.00 21 VAL A O 14
ATOM 9594 N N . ALA A 1 22 ? 6.608 2.211 0.809 1.00 0.00 22 ALA A N 14
ATOM 9595 C CA . ALA A 1 22 ? 7.773 2.093 -0.059 1.00 0.00 22 ALA A CA 14
ATOM 9596 C C . ALA A 1 22 ? 7.400 1.396 -1.365 1.00 0.00 22 ALA A C 14
ATOM 9597 O O . ALA A 1 22 ? 7.739 1.874 -2.455 1.00 0.00 22 ALA A O 14
ATOM 9604 N N . CYS A 1 23 ? 6.684 0.280 -1.247 1.00 0.00 23 CYS A N 14
ATOM 9605 C CA . CYS A 1 23 ? 6.244 -0.480 -2.412 1.00 0.00 23 CYS A CA 14
ATOM 9606 C C . CYS A 1 23 ? 5.339 0.384 -3.278 1.00 0.00 23 CYS A C 14
ATOM 9607 O O . CYS A 1 23 ? 5.479 0.433 -4.501 1.00 0.00 23 CYS A O 14
ATOM 9614 N N . CYS A 1 24 ? 4.411 1.056 -2.622 1.00 0.00 24 CYS A N 14
ATOM 9615 C CA . CYS A 1 24 ? 3.453 1.920 -3.290 1.00 0.00 24 CYS A CA 14
ATOM 9616 C C . CYS A 1 24 ? 4.123 3.091 -4.002 1.00 0.00 24 CYS A C 14
ATOM 9617 O O . CYS A 1 24 ? 3.811 3.371 -5.156 1.00 0.00 24 CYS A O 14
ATOM 9624 N N . LYS A 1 25 ? 5.033 3.776 -3.320 1.00 0.00 25 LYS A N 14
ATOM 9625 C CA . LYS A 1 25 ? 5.721 4.920 -3.912 1.00 0.00 25 LYS A CA 14
ATOM 9626 C C . LYS A 1 25 ? 6.494 4.522 -5.162 1.00 0.00 25 LYS A C 14
ATOM 9627 O O . LYS A 1 25 ? 6.419 5.205 -6.183 1.00 0.00 25 LYS A O 14
ATOM 9646 N N . LYS A 1 26 ? 7.227 3.414 -5.091 1.00 0.00 26 LYS A N 14
ATOM 9647 C CA . LYS A 1 26 ? 7.994 2.958 -6.245 1.00 0.00 26 LYS A CA 14
ATOM 9648 C C . LYS A 1 26 ? 7.057 2.480 -7.359 1.00 0.00 26 LYS A C 14
ATOM 9649 O O . LYS A 1 26 ? 7.414 2.508 -8.534 1.00 0.00 26 LYS A O 14
ATOM 9668 N N . ALA A 1 27 ? 5.851 2.056 -6.980 1.00 0.00 27 ALA A N 14
ATOM 9669 C CA . ALA A 1 27 ? 4.859 1.596 -7.949 1.00 0.00 27 ALA A CA 14
ATOM 9670 C C . ALA A 1 27 ? 4.012 2.767 -8.453 1.00 0.00 27 ALA A C 14
ATOM 9671 O O . ALA A 1 27 ? 3.008 2.576 -9.144 1.00 0.00 27 ALA A O 14
ATOM 9678 N N . LYS A 1 28 ? 4.444 3.976 -8.100 1.00 0.00 28 LYS A N 14
ATOM 9679 C CA . LYS A 1 28 ? 3.779 5.214 -8.495 1.00 0.00 28 LYS A CA 14
ATOM 9680 C C . LYS A 1 28 ? 2.396 5.364 -7.846 1.00 0.00 28 LYS A C 14
ATOM 9681 O O . LYS A 1 28 ? 1.380 5.516 -8.533 1.00 0.00 28 LYS A O 14
ATOM 9700 N N . PHE A 1 29 ? 2.380 5.361 -6.518 1.00 0.00 29 PHE A N 14
ATOM 9701 C CA . PHE A 1 29 ? 1.158 5.544 -5.738 1.00 0.00 29 PHE A CA 14
ATOM 9702 C C . PHE A 1 29 ? 1.423 6.598 -4.671 1.00 0.00 29 PHE A C 14
ATOM 9703 O O . PHE A 1 29 ? 2.548 6.721 -4.192 1.00 0.00 29 PHE A O 14
ATOM 9720 N N . SER A 1 30 ? 0.403 7.372 -4.330 1.00 0.00 30 SER A N 14
ATOM 9721 C CA . SER A 1 30 ? 0.540 8.438 -3.345 1.00 0.00 30 SER A CA 14
ATOM 9722 C C . SER A 1 30 ? 0.902 7.904 -1.958 1.00 0.00 30 SER A C 14
ATOM 9723 O O . SER A 1 30 ? 1.797 8.434 -1.302 1.00 0.00 30 SER A O 14
ATOM 9731 N N . ASP A 1 31 ? 0.204 6.864 -1.513 1.00 0.00 31 ASP A N 14
ATOM 9732 C CA . ASP A 1 31 ? 0.460 6.284 -0.193 1.00 0.00 31 ASP A CA 14
ATOM 9733 C C . ASP A 1 31 ? -0.164 4.900 -0.067 1.00 0.00 31 ASP A C 14
ATOM 9734 O O . ASP A 1 31 ? -1.244 4.648 -0.597 1.00 0.00 31 ASP A O 14
ATOM 9743 N N . GLY A 1 32 ? 0.519 4.010 0.639 1.00 0.00 32 GLY A N 14
ATOM 9744 C CA . GLY A 1 32 ? 0.022 2.662 0.830 1.00 0.00 32 GLY A CA 14
ATOM 9745 C C . GLY A 1 32 ? -0.454 2.418 2.245 1.00 0.00 32 GLY A C 14
ATOM 9746 O O . GLY A 1 32 ? 0.036 3.035 3.192 1.00 0.00 32 GLY A O 14
ATOM 9750 N N . HIS A 1 33 ? -1.416 1.524 2.392 1.00 0.00 33 HIS A N 14
ATOM 9751 C CA . HIS A 1 33 ? -1.970 1.208 3.698 1.00 0.00 33 HIS A CA 14
ATOM 9752 C C . HIS A 1 33 ? -2.296 -0.277 3.816 1.00 0.00 33 HIS A C 14
ATOM 9753 O O . HIS A 1 33 ? -2.797 -0.894 2.875 1.00 0.00 33 HIS A O 14
ATOM 9767 N N . CYS A 1 34 ? -2.021 -0.835 4.980 1.00 0.00 34 CYS A N 14
ATOM 9768 C CA . CYS A 1 34 ? -2.294 -2.241 5.240 1.00 0.00 34 CYS A CA 14
ATOM 9769 C C . CYS A 1 34 ? -3.803 -2.478 5.292 1.00 0.00 34 CYS A C 14
ATOM 9770 O O . CYS A 1 34 ? -4.544 -1.664 5.847 1.00 0.00 34 CYS A O 14
ATOM 9777 N N . SER A 1 35 ? -4.260 -3.579 4.712 1.00 0.00 35 SER A N 14
ATOM 9778 C CA . SER A 1 35 ? -5.681 -3.897 4.710 1.00 0.00 35 SER A CA 14
ATOM 9779 C C . SER A 1 35 ? -6.055 -4.734 5.932 1.00 0.00 35 SER A C 14
ATOM 9780 O O . SER A 1 35 ? -5.185 -5.199 6.670 1.00 0.00 35 SER A O 14
ATOM 9788 N N . LYS A 1 36 ? -7.352 -4.909 6.146 1.00 0.00 36 LYS A N 14
ATOM 9789 C CA . LYS A 1 36 ? -7.849 -5.675 7.282 1.00 0.00 36 LYS A CA 14
ATOM 9790 C C . LYS A 1 36 ? -7.989 -7.160 6.948 1.00 0.00 36 LYS A C 14
ATOM 9791 O O . LYS A 1 36 ? -7.953 -8.007 7.835 1.00 0.00 36 LYS A O 14
ATOM 9810 N N . ILE A 1 37 ? -8.194 -7.461 5.674 1.00 0.00 37 ILE A N 14
ATOM 9811 C CA . ILE A 1 37 ? -8.383 -8.840 5.231 1.00 0.00 37 ILE A CA 14
ATOM 9812 C C . ILE A 1 37 ? -7.082 -9.650 5.309 1.00 0.00 37 ILE A C 14
ATOM 9813 O O . ILE A 1 37 ? -6.643 -10.028 6.389 1.00 0.00 37 ILE A O 14
ATOM 9829 N N . LEU A 1 38 ? -6.476 -9.925 4.154 1.00 0.00 38 LEU A N 14
ATOM 9830 C CA . LEU A 1 38 ? -5.239 -10.705 4.095 1.00 0.00 38 LEU A CA 14
ATOM 9831 C C . LEU A 1 38 ? -4.033 -9.856 4.487 1.00 0.00 38 LEU A C 14
ATOM 9832 O O . LEU A 1 38 ? -2.884 -10.248 4.290 1.00 0.00 38 LEU A O 14
ATOM 9848 N N . ARG A 1 39 ? -4.320 -8.693 5.039 1.00 0.00 39 ARG A N 14
ATOM 9849 C CA . ARG A 1 39 ? -3.303 -7.751 5.475 1.00 0.00 39 ARG A CA 14
ATOM 9850 C C . ARG A 1 39 ? -2.406 -7.344 4.303 1.00 0.00 39 ARG A C 14
ATOM 9851 O O . ARG A 1 39 ? -1.229 -7.031 4.477 1.00 0.00 39 ARG A O 14
ATOM 9872 N N . ARG A 1 40 ? -2.988 -7.337 3.108 1.00 0.00 40 ARG A N 14
ATOM 9873 C CA . ARG A 1 40 ? -2.272 -6.952 1.897 1.00 0.00 40 ARG A CA 14
ATOM 9874 C C . ARG A 1 40 ? -1.968 -5.456 1.907 1.00 0.00 40 ARG A C 14
ATOM 9875 O O . ARG A 1 40 ? -2.712 -4.670 2.501 1.00 0.00 40 ARG A O 14
ATOM 9896 N N . CYS A 1 41 ? -0.893 -5.070 1.238 1.00 0.00 41 CYS A N 14
ATOM 9897 C CA . CYS A 1 41 ? -0.507 -3.667 1.149 1.00 0.00 41 CYS A CA 14
ATOM 9898 C C . CYS A 1 41 ? -1.300 -2.969 0.049 1.00 0.00 41 CYS A C 14
ATOM 9899 O O . CYS A 1 41 ? -0.956 -3.065 -1.129 1.00 0.00 41 CYS A O 14
ATOM 9906 N N . LEU A 1 42 ? -2.359 -2.270 0.436 1.00 0.00 42 LEU A N 14
ATOM 9907 C CA . LEU A 1 42 ? -3.193 -1.552 -0.519 1.00 0.00 42 LEU A CA 14
ATOM 9908 C C . LEU A 1 42 ? -2.615 -0.180 -0.811 1.00 0.00 42 LEU A C 14
ATOM 9909 O O . LEU A 1 42 ? -2.514 0.663 0.080 1.00 0.00 42 LEU A O 14
ATOM 9925 N N . CYS A 1 43 ? -2.246 0.038 -2.057 1.00 0.00 43 CYS A N 14
ATOM 9926 C CA . CYS A 1 43 ? -1.683 1.305 -2.475 1.00 0.00 43 CYS A CA 14
ATOM 9927 C C . CYS A 1 43 ? -2.778 2.240 -2.959 1.00 0.00 43 CYS A C 14
ATOM 9928 O O . CYS A 1 43 ? -3.603 1.861 -3.784 1.00 0.00 43 CYS A O 14
ATOM 9935 N N . THR A 1 44 ? -2.782 3.456 -2.442 1.00 0.00 44 THR A N 14
ATOM 9936 C CA . THR A 1 44 ? -3.777 4.447 -2.814 1.00 0.00 44 THR A CA 14
ATOM 9937 C C . THR A 1 44 ? -3.136 5.628 -3.528 1.00 0.00 44 THR A C 14
ATOM 9938 O O . THR A 1 44 ? -2.009 6.017 -3.215 1.00 0.00 44 THR A O 14
ATOM 9949 N N . LYS A 1 45 ? -3.863 6.204 -4.469 1.00 0.00 45 LYS A N 14
ATOM 9950 C CA . LYS A 1 45 ? -3.380 7.359 -5.208 1.00 0.00 45 LYS A CA 14
ATOM 9951 C C . LYS A 1 45 ? -4.525 8.085 -5.893 1.00 0.00 45 LYS A C 14
ATOM 9952 O O . LYS A 1 45 ? -5.659 7.598 -5.924 1.00 0.00 45 LYS A O 14
ATOM 9971 N N . GLU A 1 46 ? -4.209 9.246 -6.435 1.00 0.00 46 GLU A N 14
ATOM 9972 C CA . GLU A 1 46 ? -5.177 10.076 -7.128 1.00 0.00 46 GLU A CA 14
ATOM 9973 C C . GLU A 1 46 ? -5.437 9.549 -8.538 1.00 0.00 46 GLU A C 14
ATOM 9974 O O . GLU A 1 46 ? -4.565 8.926 -9.153 1.00 0.00 46 GLU A O 14
ATOM 9986 N N . CYS A 1 47 ? -6.640 9.801 -9.029 1.00 0.00 47 CYS A N 14
ATOM 9987 C CA . CYS A 1 47 ? -7.057 9.372 -10.355 1.00 0.00 47 CYS A CA 14
ATOM 9988 C C . CYS A 1 47 ? -8.411 9.989 -10.673 1.00 0.00 47 CYS A C 14
ATOM 9989 O O . CYS A 1 47 ? -8.810 9.991 -11.851 1.00 0.00 47 CYS A O 14
ATOM 9997 N N . ALA A 1 1 ? -9.718 14.879 -6.962 1.00 0.00 1 ALA A N 15
ATOM 9998 C CA . ALA A 1 1 ? -10.372 13.705 -6.344 1.00 0.00 1 ALA A CA 15
ATOM 9999 C C . ALA A 1 1 ? -9.339 12.852 -5.626 1.00 0.00 1 ALA A C 15
ATOM 10000 O O . ALA A 1 1 ? -8.263 13.340 -5.281 1.00 0.00 1 ALA A O 15
ATOM 10009 N N . THR A 1 2 ? -9.660 11.589 -5.405 1.00 0.00 2 THR A N 15
ATOM 10010 C CA . THR A 1 2 ? -8.753 10.678 -4.731 1.00 0.00 2 THR A CA 15
ATOM 10011 C C . THR A 1 2 ? -8.934 9.262 -5.262 1.00 0.00 2 THR A C 15
ATOM 10012 O O . THR A 1 2 ? -9.970 8.629 -5.056 1.00 0.00 2 THR A O 15
ATOM 10023 N N . CYS A 1 3 ? -7.917 8.785 -5.951 1.00 0.00 3 CYS A N 15
ATOM 10024 C CA . CYS A 1 3 ? -7.924 7.459 -6.529 1.00 0.00 3 CYS A CA 15
ATOM 10025 C C . CYS A 1 3 ? -7.335 6.454 -5.549 1.00 0.00 3 CYS A C 15
ATOM 10026 O O . CYS A 1 3 ? -6.340 6.736 -4.877 1.00 0.00 3 CYS A O 15
ATOM 10033 N N . LYS A 1 4 ? -7.962 5.291 -5.459 1.00 0.00 4 LYS A N 15
ATOM 10034 C CA . LYS A 1 4 ? -7.516 4.247 -4.550 1.00 0.00 4 LYS A CA 15
ATOM 10035 C C . LYS A 1 4 ? -7.563 2.889 -5.229 1.00 0.00 4 LYS A C 15
ATOM 10036 O O . LYS A 1 4 ? -8.589 2.498 -5.786 1.00 0.00 4 LYS A O 15
ATOM 10055 N N . ALA A 1 5 ? -6.449 2.184 -5.161 1.00 0.00 5 ALA A N 15
ATOM 10056 C CA . ALA A 1 5 ? -6.315 0.862 -5.750 1.00 0.00 5 ALA A CA 15
ATOM 10057 C C . ALA A 1 5 ? -5.109 0.172 -5.143 1.00 0.00 5 ALA A C 15
ATOM 10058 O O . ALA A 1 5 ? -4.106 0.823 -4.858 1.00 0.00 5 ALA A O 15
ATOM 10065 N N . GLU A 1 6 ? -5.210 -1.127 -4.923 1.00 0.00 6 GLU A N 15
ATOM 10066 C CA . GLU A 1 6 ? -4.120 -1.879 -4.330 1.00 0.00 6 GLU A CA 15
ATOM 10067 C C . GLU A 1 6 ? -2.925 -1.919 -5.265 1.00 0.00 6 GLU A C 15
ATOM 10068 O O . GLU A 1 6 ? -3.080 -1.989 -6.487 1.00 0.00 6 GLU A O 15
ATOM 10080 N N . CYS A 1 7 ? -1.741 -1.863 -4.681 1.00 0.00 7 CYS A N 15
ATOM 10081 C CA . CYS A 1 7 ? -0.503 -1.890 -5.448 1.00 0.00 7 CYS A CA 15
ATOM 10082 C C . CYS A 1 7 ? -0.430 -3.170 -6.278 1.00 0.00 7 CYS A C 15
ATOM 10083 O O . CYS A 1 7 ? -0.592 -4.270 -5.749 1.00 0.00 7 CYS A O 15
ATOM 10090 N N . PRO A 1 8 ? -0.205 -3.039 -7.597 1.00 0.00 8 PRO A N 15
ATOM 10091 C CA . PRO A 1 8 ? -0.128 -4.187 -8.509 1.00 0.00 8 PRO A CA 15
ATOM 10092 C C . PRO A 1 8 ? 0.958 -5.177 -8.105 1.00 0.00 8 PRO A C 15
ATOM 10093 O O . PRO A 1 8 ? 0.766 -6.389 -8.168 1.00 0.00 8 PRO A O 15
ATOM 10104 N N . THR A 1 9 ? 2.096 -4.650 -7.684 1.00 0.00 9 THR A N 15
ATOM 10105 C CA . THR A 1 9 ? 3.214 -5.474 -7.261 1.00 0.00 9 THR A CA 15
ATOM 10106 C C . THR A 1 9 ? 3.106 -5.834 -5.780 1.00 0.00 9 THR A C 15
ATOM 10107 O O . THR A 1 9 ? 4.056 -5.660 -5.018 1.00 0.00 9 THR A O 15
ATOM 10118 N N . TRP A 1 10 ? 1.943 -6.328 -5.377 1.00 0.00 10 TRP A N 15
ATOM 10119 C CA . TRP A 1 10 ? 1.719 -6.702 -3.991 1.00 0.00 10 TRP A CA 15
ATOM 10120 C C . TRP A 1 10 ? 0.914 -7.993 -3.910 1.00 0.00 10 TRP A C 15
ATOM 10121 O O . TRP A 1 10 ? -0.235 -8.050 -4.351 1.00 0.00 10 TRP A O 15
ATOM 10142 N N . ASP A 1 11 ? 1.527 -9.022 -3.350 1.00 0.00 11 ASP A N 15
ATOM 10143 C CA . ASP A 1 11 ? 0.885 -10.324 -3.210 1.00 0.00 11 ASP A CA 15
ATOM 10144 C C . ASP A 1 11 ? 1.301 -10.970 -1.893 1.00 0.00 11 ASP A C 15
ATOM 10145 O O . ASP A 1 11 ? 1.350 -12.191 -1.762 1.00 0.00 11 ASP A O 15
ATOM 10154 N N . SER A 1 12 ? 1.595 -10.136 -0.910 1.00 0.00 12 SER A N 15
ATOM 10155 C CA . SER A 1 12 ? 2.012 -10.622 0.394 1.00 0.00 12 SER A CA 15
ATOM 10156 C C . SER A 1 12 ? 1.226 -9.944 1.510 1.00 0.00 12 SER A C 15
ATOM 10157 O O . SER A 1 12 ? 0.585 -8.914 1.297 1.00 0.00 12 SER A O 15
ATOM 10165 N N . VAL A 1 13 ? 1.284 -10.526 2.700 1.00 0.00 13 VAL A N 15
ATOM 10166 C CA . VAL A 1 13 ? 0.586 -9.977 3.851 1.00 0.00 13 VAL A CA 15
ATOM 10167 C C . VAL A 1 13 ? 1.370 -8.801 4.422 1.00 0.00 13 VAL A C 15
ATOM 10168 O O . VAL A 1 13 ? 2.553 -8.923 4.738 1.00 0.00 13 VAL A O 15
ATOM 10181 N N . CYS A 1 14 ? 0.705 -7.663 4.535 1.00 0.00 14 CYS A N 15
ATOM 10182 C CA . CYS A 1 14 ? 1.330 -6.457 5.055 1.00 0.00 14 CYS A CA 15
ATOM 10183 C C . CYS A 1 14 ? 1.540 -6.543 6.561 1.00 0.00 14 CYS A C 15
ATOM 10184 O O . CYS A 1 14 ? 0.597 -6.770 7.322 1.00 0.00 14 CYS A O 15
ATOM 10191 N N . ILE A 1 15 ? 2.782 -6.353 6.978 1.00 0.00 15 ILE A N 15
ATOM 10192 C CA . ILE A 1 15 ? 3.139 -6.395 8.389 1.00 0.00 15 ILE A CA 15
ATOM 10193 C C . ILE A 1 15 ? 3.307 -4.974 8.930 1.00 0.00 15 ILE A C 15
ATOM 10194 O O . ILE A 1 15 ? 3.168 -4.723 10.127 1.00 0.00 15 ILE A O 15
ATOM 10210 N N . ASN A 1 16 ? 3.610 -4.045 8.030 1.00 0.00 16 ASN A N 15
ATOM 10211 C CA . ASN A 1 16 ? 3.808 -2.650 8.399 1.00 0.00 16 ASN A CA 15
ATOM 10212 C C . ASN A 1 16 ? 3.435 -1.747 7.225 1.00 0.00 16 ASN A C 15
ATOM 10213 O O . ASN A 1 16 ? 3.465 -2.180 6.076 1.00 0.00 16 ASN A O 15
ATOM 10224 N N . LYS A 1 17 ? 3.073 -0.505 7.521 1.00 0.00 17 LYS A N 15
ATOM 10225 C CA . LYS A 1 17 ? 2.681 0.460 6.495 1.00 0.00 17 LYS A CA 15
ATOM 10226 C C . LYS A 1 17 ? 3.845 0.774 5.547 1.00 0.00 17 LYS A C 15
ATOM 10227 O O . LYS A 1 17 ? 3.627 1.077 4.374 1.00 0.00 17 LYS A O 15
ATOM 10246 N N . LYS A 1 18 ? 5.073 0.710 6.074 1.00 0.00 18 LYS A N 15
ATOM 10247 C CA . LYS A 1 18 ? 6.286 1.000 5.296 1.00 0.00 18 LYS A CA 15
ATOM 10248 C C . LYS A 1 18 ? 6.299 0.260 3.942 1.00 0.00 18 LYS A C 15
ATOM 10249 O O . LYS A 1 18 ? 6.361 0.912 2.896 1.00 0.00 18 LYS A O 15
ATOM 10268 N N . PRO A 1 19 ? 6.240 -1.097 3.927 1.00 0.00 19 PRO A N 15
ATOM 10269 C CA . PRO A 1 19 ? 6.236 -1.882 2.678 1.00 0.00 19 PRO A CA 15
ATOM 10270 C C . PRO A 1 19 ? 5.184 -1.396 1.682 1.00 0.00 19 PRO A C 15
ATOM 10271 O O . PRO A 1 19 ? 5.443 -1.293 0.480 1.00 0.00 19 PRO A O 15
ATOM 10282 N N . CYS A 1 20 ? 3.997 -1.105 2.197 1.00 0.00 20 CYS A N 15
ATOM 10283 C CA . CYS A 1 20 ? 2.891 -0.639 1.373 1.00 0.00 20 CYS A CA 15
ATOM 10284 C C . CYS A 1 20 ? 3.224 0.696 0.710 1.00 0.00 20 CYS A C 15
ATOM 10285 O O . CYS A 1 20 ? 3.076 0.849 -0.503 1.00 0.00 20 CYS A O 15
ATOM 10292 N N . VAL A 1 21 ? 3.690 1.655 1.506 1.00 0.00 21 VAL A N 15
ATOM 10293 C CA . VAL A 1 21 ? 4.051 2.974 0.990 1.00 0.00 21 VAL A CA 15
ATOM 10294 C C . VAL A 1 21 ? 5.116 2.853 -0.096 1.00 0.00 21 VAL A C 15
ATOM 10295 O O . VAL A 1 21 ? 5.073 3.560 -1.103 1.00 0.00 21 VAL A O 15
ATOM 10308 N N . ALA A 1 22 ? 6.061 1.943 0.107 1.00 0.00 22 ALA A N 15
ATOM 10309 C CA . ALA A 1 22 ? 7.124 1.720 -0.864 1.00 0.00 22 ALA A CA 15
ATOM 10310 C C . ALA A 1 22 ? 6.542 1.243 -2.192 1.00 0.00 22 ALA A C 15
ATOM 10311 O O . ALA A 1 22 ? 6.885 1.767 -3.257 1.00 0.00 22 ALA A O 15
ATOM 10318 N N . CYS A 1 23 ? 5.647 0.264 -2.114 1.00 0.00 23 CYS A N 15
ATOM 10319 C CA . CYS A 1 23 ? 4.995 -0.285 -3.298 1.00 0.00 23 CYS A CA 15
ATOM 10320 C C . CYS A 1 23 ? 4.172 0.795 -3.991 1.00 0.00 23 CYS A C 15
ATOM 10321 O O . CYS A 1 23 ? 4.247 0.977 -5.206 1.00 0.00 23 CYS A O 15
ATOM 10328 N N . CYS A 1 24 ? 3.388 1.507 -3.205 1.00 0.00 24 CYS A N 15
ATOM 10329 C CA . CYS A 1 24 ? 2.538 2.566 -3.720 1.00 0.00 24 CYS A CA 15
ATOM 10330 C C . CYS A 1 24 ? 3.342 3.657 -4.418 1.00 0.00 24 CYS A C 15
ATOM 10331 O O . CYS A 1 24 ? 2.967 4.110 -5.495 1.00 0.00 24 CYS A O 15
ATOM 10338 N N . LYS A 1 25 ? 4.448 4.074 -3.817 1.00 0.00 25 LYS A N 15
ATOM 10339 C CA . LYS A 1 25 ? 5.277 5.111 -4.417 1.00 0.00 25 LYS A CA 15
ATOM 10340 C C . LYS A 1 25 ? 5.888 4.637 -5.730 1.00 0.00 25 LYS A C 15
ATOM 10341 O O . LYS A 1 25 ? 5.914 5.384 -6.707 1.00 0.00 25 LYS A O 15
ATOM 10360 N N . LYS A 1 26 ? 6.355 3.389 -5.775 1.00 0.00 26 LYS A N 15
ATOM 10361 C CA . LYS A 1 26 ? 6.928 2.861 -7.010 1.00 0.00 26 LYS A CA 15
ATOM 10362 C C . LYS A 1 26 ? 5.827 2.644 -8.048 1.00 0.00 26 LYS A C 15
ATOM 10363 O O . LYS A 1 26 ? 6.103 2.506 -9.241 1.00 0.00 26 LYS A O 15
ATOM 10382 N N . ALA A 1 27 ? 4.581 2.614 -7.583 1.00 0.00 27 ALA A N 15
ATOM 10383 C CA . ALA A 1 27 ? 3.431 2.432 -8.460 1.00 0.00 27 ALA A CA 15
ATOM 10384 C C . ALA A 1 27 ? 2.851 3.792 -8.851 1.00 0.00 27 ALA A C 15
ATOM 10385 O O . ALA A 1 27 ? 1.827 3.874 -9.532 1.00 0.00 27 ALA A O 15
ATOM 10392 N N . LYS A 1 28 ? 3.536 4.850 -8.411 1.00 0.00 28 LYS A N 15
ATOM 10393 C CA . LYS A 1 28 ? 3.149 6.232 -8.687 1.00 0.00 28 LYS A CA 15
ATOM 10394 C C . LYS A 1 28 ? 1.880 6.630 -7.922 1.00 0.00 28 LYS A C 15
ATOM 10395 O O . LYS A 1 28 ? 0.883 7.059 -8.513 1.00 0.00 28 LYS A O 15
ATOM 10414 N N . PHE A 1 29 ? 1.941 6.502 -6.599 1.00 0.00 29 PHE A N 15
ATOM 10415 C CA . PHE A 1 29 ? 0.837 6.864 -5.710 1.00 0.00 29 PHE A CA 15
ATOM 10416 C C . PHE A 1 29 ? 1.375 7.727 -4.573 1.00 0.00 29 PHE A C 15
ATOM 10417 O O . PHE A 1 29 ? 2.529 7.577 -4.179 1.00 0.00 29 PHE A O 15
ATOM 10434 N N . SER A 1 30 ? 0.548 8.639 -4.074 1.00 0.00 30 SER A N 15
ATOM 10435 C CA . SER A 1 30 ? 0.951 9.545 -3.001 1.00 0.00 30 SER A CA 15
ATOM 10436 C C . SER A 1 30 ? 1.305 8.793 -1.717 1.00 0.00 30 SER A C 15
ATOM 10437 O O . SER A 1 30 ? 2.344 9.048 -1.110 1.00 0.00 30 SER A O 15
ATOM 10445 N N . ASP A 1 31 ? 0.439 7.874 -1.309 1.00 0.00 31 ASP A N 15
ATOM 10446 C CA . ASP A 1 31 ? 0.664 7.095 -0.093 1.00 0.00 31 ASP A CA 15
ATOM 10447 C C . ASP A 1 31 ? -0.158 5.815 -0.116 1.00 0.00 31 ASP A C 15
ATOM 10448 O O . ASP A 1 31 ? -1.217 5.758 -0.742 1.00 0.00 31 ASP A O 15
ATOM 10457 N N . GLY A 1 32 ? 0.336 4.790 0.559 1.00 0.00 32 GLY A N 15
ATOM 10458 C CA . GLY A 1 32 ? -0.359 3.525 0.599 1.00 0.00 32 GLY A CA 15
ATOM 10459 C C . GLY A 1 32 ? -0.756 3.118 1.997 1.00 0.00 32 GLY A C 15
ATOM 10460 O O . GLY A 1 32 ? -0.046 3.401 2.965 1.00 0.00 32 GLY A O 15
ATOM 10464 N N . HIS A 1 33 ? -1.886 2.443 2.104 1.00 0.00 33 HIS A N 15
ATOM 10465 C CA . HIS A 1 33 ? -2.381 1.985 3.387 1.00 0.00 33 HIS A CA 15
ATOM 10466 C C . HIS A 1 33 ? -2.848 0.542 3.295 1.00 0.00 33 HIS A C 15
ATOM 10467 O O . HIS A 1 33 ? -3.627 0.174 2.417 1.00 0.00 33 HIS A O 15
ATOM 10481 N N . CYS A 1 34 ? -2.365 -0.264 4.209 1.00 0.00 34 CYS A N 15
ATOM 10482 C CA . CYS A 1 34 ? -2.719 -1.672 4.250 1.00 0.00 34 CYS A CA 15
ATOM 10483 C C . CYS A 1 34 ? -4.127 -1.852 4.794 1.00 0.00 34 CYS A C 15
ATOM 10484 O O . CYS A 1 34 ? -4.539 -1.138 5.709 1.00 0.00 34 CYS A O 15
ATOM 10491 N N . SER A 1 35 ? -4.866 -2.800 4.233 1.00 0.00 35 SER A N 15
ATOM 10492 C CA . SER A 1 35 ? -6.221 -3.059 4.685 1.00 0.00 35 SER A CA 15
ATOM 10493 C C . SER A 1 35 ? -6.200 -3.867 5.987 1.00 0.00 35 SER A C 15
ATOM 10494 O O . SER A 1 35 ? -5.176 -3.929 6.675 1.00 0.00 35 SER A O 15
ATOM 10502 N N . LYS A 1 36 ? -7.321 -4.479 6.333 1.00 0.00 36 LYS A N 15
ATOM 10503 C CA . LYS A 1 36 ? -7.403 -5.259 7.561 1.00 0.00 36 LYS A CA 15
ATOM 10504 C C . LYS A 1 36 ? -7.469 -6.761 7.290 1.00 0.00 36 LYS A C 15
ATOM 10505 O O . LYS A 1 36 ? -6.825 -7.542 7.982 1.00 0.00 36 LYS A O 15
ATOM 10524 N N . ILE A 1 37 ? -8.280 -7.151 6.310 1.00 0.00 37 ILE A N 15
ATOM 10525 C CA . ILE A 1 37 ? -8.473 -8.564 5.974 1.00 0.00 37 ILE A CA 15
ATOM 10526 C C . ILE A 1 37 ? -7.173 -9.248 5.531 1.00 0.00 37 ILE A C 15
ATOM 10527 O O . ILE A 1 37 ? -6.463 -9.832 6.343 1.00 0.00 37 ILE A O 15
ATOM 10543 N N . LEU A 1 38 ? -6.877 -9.193 4.237 1.00 0.00 38 LEU A N 15
ATOM 10544 C CA . LEU A 1 38 ? -5.677 -9.835 3.703 1.00 0.00 38 LEU A CA 15
ATOM 10545 C C . LEU A 1 38 ? -4.471 -8.906 3.784 1.00 0.00 38 LEU A C 15
ATOM 10546 O O . LEU A 1 38 ? -3.401 -9.204 3.255 1.00 0.00 38 LEU A O 15
ATOM 10562 N N . ARG A 1 39 ? -4.666 -7.773 4.438 1.00 0.00 39 ARG A N 15
ATOM 10563 C CA . ARG A 1 39 ? -3.619 -6.768 4.591 1.00 0.00 39 ARG A CA 15
ATOM 10564 C C . ARG A 1 39 ? -3.151 -6.273 3.227 1.00 0.00 39 ARG A C 15
ATOM 10565 O O . ARG A 1 39 ? -1.991 -5.900 3.050 1.00 0.00 39 ARG A O 15
ATOM 10586 N N . ARG A 1 40 ? -4.072 -6.264 2.273 1.00 0.00 40 ARG A N 15
ATOM 10587 C CA . ARG A 1 40 ? -3.782 -5.802 0.926 1.00 0.00 40 ARG A CA 15
ATOM 10588 C C . ARG A 1 40 ? -3.367 -4.335 0.958 1.00 0.00 40 ARG A C 15
ATOM 10589 O O . ARG A 1 40 ? -3.965 -3.528 1.674 1.00 0.00 40 ARG A O 15
ATOM 10610 N N . CYS A 1 41 ? -2.323 -4.010 0.216 1.00 0.00 41 CYS A N 15
ATOM 10611 C CA . CYS A 1 41 ? -1.793 -2.656 0.175 1.00 0.00 41 CYS A CA 15
ATOM 10612 C C . CYS A 1 41 ? -2.623 -1.743 -0.722 1.00 0.00 41 CYS A C 15
ATOM 10613 O O . CYS A 1 41 ? -2.374 -1.650 -1.924 1.00 0.00 41 CYS A O 15
ATOM 10620 N N . LEU A 1 42 ? -3.590 -1.051 -0.130 1.00 0.00 42 LEU A N 15
ATOM 10621 C CA . LEU A 1 42 ? -4.424 -0.122 -0.878 1.00 0.00 42 LEU A CA 15
ATOM 10622 C C . LEU A 1 42 ? -3.691 1.200 -1.045 1.00 0.00 42 LEU A C 15
ATOM 10623 O O . LEU A 1 42 ? -3.375 1.866 -0.060 1.00 0.00 42 LEU A O 15
ATOM 10639 N N . CYS A 1 43 ? -3.423 1.578 -2.278 1.00 0.00 43 CYS A N 15
ATOM 10640 C CA . CYS A 1 43 ? -2.724 2.818 -2.553 1.00 0.00 43 CYS A CA 15
ATOM 10641 C C . CYS A 1 43 ? -3.710 3.951 -2.785 1.00 0.00 43 CYS A C 15
ATOM 10642 O O . CYS A 1 43 ? -4.766 3.753 -3.390 1.00 0.00 43 CYS A O 15
ATOM 10649 N N . THR A 1 44 ? -3.367 5.130 -2.298 1.00 0.00 44 THR A N 15
ATOM 10650 C CA . THR A 1 44 ? -4.215 6.298 -2.442 1.00 0.00 44 THR A CA 15
ATOM 10651 C C . THR A 1 44 ? -3.426 7.484 -2.982 1.00 0.00 44 THR A C 15
ATOM 10652 O O . THR A 1 44 ? -2.270 7.699 -2.609 1.00 0.00 44 THR A O 15
ATOM 10663 N N . LYS A 1 45 ? -4.051 8.246 -3.862 1.00 0.00 45 LYS A N 15
ATOM 10664 C CA . LYS A 1 45 ? -3.413 9.412 -4.454 1.00 0.00 45 LYS A CA 15
ATOM 10665 C C . LYS A 1 45 ? -4.455 10.343 -5.042 1.00 0.00 45 LYS A C 15
ATOM 10666 O O . LYS A 1 45 ? -5.594 9.943 -5.277 1.00 0.00 45 LYS A O 15
ATOM 10685 N N . GLU A 1 46 ? -4.055 11.573 -5.288 1.00 0.00 46 GLU A N 15
ATOM 10686 C CA . GLU A 1 46 ? -4.940 12.565 -5.865 1.00 0.00 46 GLU A CA 15
ATOM 10687 C C . GLU A 1 46 ? -5.072 12.341 -7.367 1.00 0.00 46 GLU A C 15
ATOM 10688 O O . GLU A 1 46 ? -4.129 11.888 -8.023 1.00 0.00 46 GLU A O 15
ATOM 10700 N N . CYS A 1 47 ? -6.244 12.642 -7.903 1.00 0.00 47 CYS A N 15
ATOM 10701 C CA . CYS A 1 47 ? -6.508 12.470 -9.322 1.00 0.00 47 CYS A CA 15
ATOM 10702 C C . CYS A 1 47 ? -7.699 13.324 -9.720 1.00 0.00 47 CYS A C 15
ATOM 10703 O O . CYS A 1 47 ? -8.285 13.957 -8.812 1.00 0.00 47 CYS A O 15
ATOM 10711 N N . ALA A 1 1 ? -9.927 10.228 -8.605 1.00 0.00 1 ALA A N 16
ATOM 10712 C CA . ALA A 1 1 ? -8.506 10.329 -8.998 1.00 0.00 1 ALA A CA 16
ATOM 10713 C C . ALA A 1 1 ? -7.593 9.892 -7.854 1.00 0.00 1 ALA A C 16
ATOM 10714 O O . ALA A 1 1 ? -6.549 10.495 -7.610 1.00 0.00 1 ALA A O 16
ATOM 10723 N N . THR A 1 2 ? -7.997 8.844 -7.145 1.00 0.00 2 THR A N 16
ATOM 10724 C CA . THR A 1 2 ? -7.219 8.329 -6.025 1.00 0.00 2 THR A CA 16
ATOM 10725 C C . THR A 1 2 ? -7.498 6.839 -5.842 1.00 0.00 2 THR A C 16
ATOM 10726 O O . THR A 1 2 ? -8.409 6.453 -5.105 1.00 0.00 2 THR A O 16
ATOM 10737 N N . CYS A 1 3 ? -6.740 6.009 -6.535 1.00 0.00 3 CYS A N 16
ATOM 10738 C CA . CYS A 1 3 ? -6.937 4.570 -6.466 1.00 0.00 3 CYS A CA 16
ATOM 10739 C C . CYS A 1 3 ? -6.115 3.934 -5.362 1.00 0.00 3 CYS A C 16
ATOM 10740 O O . CYS A 1 3 ? -4.992 4.349 -5.091 1.00 0.00 3 CYS A O 16
ATOM 10747 N N . LYS A 1 4 ? -6.697 2.922 -4.732 1.00 0.00 4 LYS A N 16
ATOM 10748 C CA . LYS A 1 4 ? -6.044 2.202 -3.650 1.00 0.00 4 LYS A CA 16
ATOM 10749 C C . LYS A 1 4 ? -6.098 0.706 -3.911 1.00 0.00 4 LYS A C 16
ATOM 10750 O O . LYS A 1 4 ? -7.136 0.179 -4.308 1.00 0.00 4 LYS A O 16
ATOM 10769 N N . ALA A 1 5 ? -4.982 0.042 -3.676 1.00 0.00 5 ALA A N 16
ATOM 10770 C CA . ALA A 1 5 ? -4.867 -1.396 -3.860 1.00 0.00 5 ALA A CA 16
ATOM 10771 C C . ALA A 1 5 ? -3.625 -1.884 -3.138 1.00 0.00 5 ALA A C 16
ATOM 10772 O O . ALA A 1 5 ? -2.556 -1.286 -3.275 1.00 0.00 5 ALA A O 16
ATOM 10779 N N . GLU A 1 6 ? -3.764 -2.935 -2.347 1.00 0.00 6 GLU A N 16
ATOM 10780 C CA . GLU A 1 6 ? -2.639 -3.457 -1.592 1.00 0.00 6 GLU A CA 16
ATOM 10781 C C . GLU A 1 6 ? -1.554 -3.982 -2.515 1.00 0.00 6 GLU A C 16
ATOM 10782 O O . GLU A 1 6 ? -1.838 -4.598 -3.544 1.00 0.00 6 GLU A O 16
ATOM 10794 N N . CYS A 1 7 ? -0.315 -3.729 -2.118 1.00 0.00 7 CYS A N 16
ATOM 10795 C CA . CYS A 1 7 ? 0.860 -4.167 -2.859 1.00 0.00 7 CYS A CA 16
ATOM 10796 C C . CYS A 1 7 ? 0.731 -5.651 -3.205 1.00 0.00 7 CYS A C 16
ATOM 10797 O O . CYS A 1 7 ? 0.517 -6.483 -2.322 1.00 0.00 7 CYS A O 16
ATOM 10804 N N . PRO A 1 8 ? 0.825 -5.992 -4.504 1.00 0.00 8 PRO A N 16
ATOM 10805 C CA . PRO A 1 8 ? 0.689 -7.374 -4.981 1.00 0.00 8 PRO A CA 16
ATOM 10806 C C . PRO A 1 8 ? 1.639 -8.331 -4.274 1.00 0.00 8 PRO A C 16
ATOM 10807 O O . PRO A 1 8 ? 1.262 -9.440 -3.901 1.00 0.00 8 PRO A O 16
ATOM 10818 N N . THR A 1 9 ? 2.868 -7.889 -4.082 1.00 0.00 9 THR A N 16
ATOM 10819 C CA . THR A 1 9 ? 3.871 -8.692 -3.411 1.00 0.00 9 THR A CA 16
ATOM 10820 C C . THR A 1 9 ? 3.863 -8.434 -1.905 1.00 0.00 9 THR A C 16
ATOM 10821 O O . THR A 1 9 ? 4.917 -8.337 -1.277 1.00 0.00 9 THR A O 16
ATOM 10832 N N . TRP A 1 10 ? 2.672 -8.315 -1.328 1.00 0.00 10 TRP A N 16
ATOM 10833 C CA . TRP A 1 10 ? 2.550 -8.060 0.096 1.00 0.00 10 TRP A CA 16
ATOM 10834 C C . TRP A 1 10 ? 1.403 -8.852 0.702 1.00 0.00 10 TRP A C 16
ATOM 10835 O O . TRP A 1 10 ? 0.236 -8.633 0.374 1.00 0.00 10 TRP A O 16
ATOM 10856 N N . ASP A 1 11 ? 1.744 -9.744 1.613 1.00 0.00 11 ASP A N 16
ATOM 10857 C CA . ASP A 1 11 ? 0.754 -10.551 2.305 1.00 0.00 11 ASP A CA 16
ATOM 10858 C C . ASP A 1 11 ? 1.289 -10.901 3.683 1.00 0.00 11 ASP A C 16
ATOM 10859 O O . ASP A 1 11 ? 1.412 -12.066 4.055 1.00 0.00 11 ASP A O 16
ATOM 10868 N N . SER A 1 12 ? 1.643 -9.865 4.427 1.00 0.00 12 SER A N 16
ATOM 10869 C CA . SER A 1 12 ? 2.196 -10.025 5.760 1.00 0.00 12 SER A CA 16
ATOM 10870 C C . SER A 1 12 ? 1.930 -8.776 6.592 1.00 0.00 12 SER A C 16
ATOM 10871 O O . SER A 1 12 ? 1.343 -7.805 6.101 1.00 0.00 12 SER A O 16
ATOM 10879 N N . VAL A 1 13 ? 2.358 -8.807 7.846 1.00 0.00 13 VAL A N 16
ATOM 10880 C CA . VAL A 1 13 ? 2.162 -7.689 8.753 1.00 0.00 13 VAL A CA 16
ATOM 10881 C C . VAL A 1 13 ? 3.169 -6.575 8.483 1.00 0.00 13 VAL A C 16
ATOM 10882 O O . VAL A 1 13 ? 4.379 -6.796 8.500 1.00 0.00 13 VAL A O 16
ATOM 10895 N N . CYS A 1 14 ? 2.651 -5.381 8.238 1.00 0.00 14 CYS A N 16
ATOM 10896 C CA . CYS A 1 14 ? 3.479 -4.214 7.972 1.00 0.00 14 CYS A CA 16
ATOM 10897 C C . CYS A 1 14 ? 4.154 -3.762 9.262 1.00 0.00 14 CYS A C 16
ATOM 10898 O O . CYS A 1 14 ? 3.485 -3.510 10.267 1.00 0.00 14 CYS A O 16
ATOM 10905 N N . ILE A 1 15 ? 5.474 -3.681 9.235 1.00 0.00 15 ILE A N 16
ATOM 10906 C CA . ILE A 1 15 ? 6.242 -3.279 10.406 1.00 0.00 15 ILE A CA 16
ATOM 10907 C C . ILE A 1 15 ? 6.628 -1.804 10.319 1.00 0.00 15 ILE A C 16
ATOM 10908 O O . ILE A 1 15 ? 6.856 -1.144 11.332 1.00 0.00 15 ILE A O 16
ATOM 10924 N N . ASN A 1 16 ? 6.700 -1.291 9.099 1.00 0.00 16 ASN A N 16
ATOM 10925 C CA . ASN A 1 16 ? 7.065 0.101 8.879 1.00 0.00 16 ASN A CA 16
ATOM 10926 C C . ASN A 1 16 ? 6.496 0.582 7.549 1.00 0.00 16 ASN A C 16
ATOM 10927 O O . ASN A 1 16 ? 6.266 -0.218 6.643 1.00 0.00 16 ASN A O 16
ATOM 10938 N N . LYS A 1 17 ? 6.262 1.883 7.447 1.00 0.00 17 LYS A N 16
ATOM 10939 C CA . LYS A 1 17 ? 5.712 2.486 6.239 1.00 0.00 17 LYS A CA 16
ATOM 10940 C C . LYS A 1 17 ? 6.672 2.347 5.051 1.00 0.00 17 LYS A C 16
ATOM 10941 O O . LYS A 1 17 ? 6.228 2.191 3.914 1.00 0.00 17 LYS A O 16
ATOM 10960 N N . LYS A 1 18 ? 7.979 2.412 5.322 1.00 0.00 18 LYS A N 16
ATOM 10961 C CA . LYS A 1 18 ? 8.998 2.307 4.270 1.00 0.00 18 LYS A CA 16
ATOM 10962 C C . LYS A 1 18 ? 8.782 1.070 3.381 1.00 0.00 18 LYS A C 16
ATOM 10963 O O . LYS A 1 18 ? 8.625 1.220 2.171 1.00 0.00 18 LYS A O 16
ATOM 10982 N N . PRO A 1 19 ? 8.761 -0.164 3.949 1.00 0.00 19 PRO A N 16
ATOM 10983 C CA . PRO A 1 19 ? 8.541 -1.399 3.170 1.00 0.00 19 PRO A CA 16
ATOM 10984 C C . PRO A 1 19 ? 7.359 -1.278 2.209 1.00 0.00 19 PRO A C 16
ATOM 10985 O O . PRO A 1 19 ? 7.445 -1.639 1.028 1.00 0.00 19 PRO A O 16
ATOM 10996 N N . CYS A 1 20 ? 6.259 -0.760 2.733 1.00 0.00 20 CYS A N 16
ATOM 10997 C CA . CYS A 1 20 ? 5.046 -0.576 1.956 1.00 0.00 20 CYS A CA 16
ATOM 10998 C C . CYS A 1 20 ? 5.268 0.433 0.833 1.00 0.00 20 CYS A C 16
ATOM 10999 O O . CYS A 1 20 ? 4.999 0.142 -0.334 1.00 0.00 20 CYS A O 16
ATOM 11006 N N . VAL A 1 21 ? 5.785 1.608 1.186 1.00 0.00 21 VAL A N 16
ATOM 11007 C CA . VAL A 1 21 ? 6.062 2.653 0.206 1.00 0.00 21 VAL A CA 16
ATOM 11008 C C . VAL A 1 21 ? 6.992 2.127 -0.879 1.00 0.00 21 VAL A C 16
ATOM 11009 O O . VAL A 1 21 ? 6.832 2.454 -2.054 1.00 0.00 21 VAL A O 16
ATOM 11022 N N . ALA A 1 22 ? 7.946 1.295 -0.477 1.00 0.00 22 ALA A N 16
ATOM 11023 C CA . ALA A 1 22 ? 8.888 0.702 -1.412 1.00 0.00 22 ALA A CA 16
ATOM 11024 C C . ALA A 1 22 ? 8.148 -0.122 -2.458 1.00 0.00 22 ALA A C 16
ATOM 11025 O O . ALA A 1 22 ? 8.398 0.019 -3.659 1.00 0.00 22 ALA A O 16
ATOM 11032 N N . CYS A 1 23 ? 7.218 -0.965 -2.007 1.00 0.00 23 CYS A N 16
ATOM 11033 C CA . CYS A 1 23 ? 6.442 -1.783 -2.932 1.00 0.00 23 CYS A CA 16
ATOM 11034 C C . CYS A 1 23 ? 5.583 -0.900 -3.821 1.00 0.00 23 CYS A C 16
ATOM 11035 O O . CYS A 1 23 ? 5.563 -1.044 -5.046 1.00 0.00 23 CYS A O 16
ATOM 11042 N N . CYS A 1 24 ? 4.868 0.009 -3.187 1.00 0.00 24 CYS A N 16
ATOM 11043 C CA . CYS A 1 24 ? 3.990 0.921 -3.896 1.00 0.00 24 CYS A CA 16
ATOM 11044 C C . CYS A 1 24 ? 4.758 1.697 -4.964 1.00 0.00 24 CYS A C 16
ATOM 11045 O O . CYS A 1 24 ? 4.289 1.848 -6.085 1.00 0.00 24 CYS A O 16
ATOM 11052 N N . LYS A 1 25 ? 5.942 2.180 -4.614 1.00 0.00 25 LYS A N 16
ATOM 11053 C CA . LYS A 1 25 ? 6.764 2.940 -5.549 1.00 0.00 25 LYS A CA 16
ATOM 11054 C C . LYS A 1 25 ? 7.204 2.096 -6.740 1.00 0.00 25 LYS A C 16
ATOM 11055 O O . LYS A 1 25 ? 7.116 2.549 -7.881 1.00 0.00 25 LYS A O 16
ATOM 11074 N N . LYS A 1 26 ? 7.665 0.872 -6.490 1.00 0.00 26 LYS A N 16
ATOM 11075 C CA . LYS A 1 26 ? 8.099 0.004 -7.584 1.00 0.00 26 LYS A CA 16
ATOM 11076 C C . LYS A 1 26 ? 6.909 -0.431 -8.444 1.00 0.00 26 LYS A C 16
ATOM 11077 O O . LYS A 1 26 ? 7.085 -0.910 -9.564 1.00 0.00 26 LYS A O 16
ATOM 11096 N N . ALA A 1 27 ? 5.700 -0.261 -7.915 1.00 0.00 27 ALA A N 16
ATOM 11097 C CA . ALA A 1 27 ? 4.490 -0.625 -8.642 1.00 0.00 27 ALA A CA 16
ATOM 11098 C C . ALA A 1 27 ? 3.803 0.618 -9.223 1.00 0.00 27 ALA A C 16
ATOM 11099 O O . ALA A 1 27 ? 2.672 0.548 -9.706 1.00 0.00 27 ALA A O 16
ATOM 11106 N N . LYS A 1 28 ? 4.515 1.746 -9.180 1.00 0.00 28 LYS A N 16
ATOM 11107 C CA . LYS A 1 28 ? 4.027 3.028 -9.702 1.00 0.00 28 LYS A CA 16
ATOM 11108 C C . LYS A 1 28 ? 2.814 3.561 -8.917 1.00 0.00 28 LYS A C 16
ATOM 11109 O O . LYS A 1 28 ? 1.789 3.944 -9.489 1.00 0.00 28 LYS A O 16
ATOM 11128 N N . PHE A 1 29 ? 2.956 3.624 -7.602 1.00 0.00 29 PHE A N 16
ATOM 11129 C CA . PHE A 1 29 ? 1.909 4.159 -6.742 1.00 0.00 29 PHE A CA 16
ATOM 11130 C C . PHE A 1 29 ? 2.439 5.402 -6.033 1.00 0.00 29 PHE A C 16
ATOM 11131 O O . PHE A 1 29 ? 3.627 5.483 -5.711 1.00 0.00 29 PHE A O 16
ATOM 11148 N N . SER A 1 30 ? 1.562 6.370 -5.820 1.00 0.00 30 SER A N 16
ATOM 11149 C CA . SER A 1 30 ? 1.919 7.631 -5.182 1.00 0.00 30 SER A CA 16
ATOM 11150 C C . SER A 1 30 ? 2.458 7.437 -3.764 1.00 0.00 30 SER A C 16
ATOM 11151 O O . SER A 1 30 ? 3.471 8.032 -3.395 1.00 0.00 30 SER A O 16
ATOM 11159 N N . ASP A 1 31 ? 1.784 6.609 -2.977 1.00 0.00 31 ASP A N 16
ATOM 11160 C CA . ASP A 1 31 ? 2.204 6.352 -1.599 1.00 0.00 31 ASP A CA 16
ATOM 11161 C C . ASP A 1 31 ? 1.476 5.146 -1.026 1.00 0.00 31 ASP A C 16
ATOM 11162 O O . ASP A 1 31 ? 0.345 4.853 -1.414 1.00 0.00 31 ASP A O 16
ATOM 11171 N N . GLY A 1 32 ? 2.127 4.451 -0.105 1.00 0.00 32 GLY A N 16
ATOM 11172 C CA . GLY A 1 32 ? 1.530 3.286 0.507 1.00 0.00 32 GLY A CA 16
ATOM 11173 C C . GLY A 1 32 ? 1.315 3.450 1.995 1.00 0.00 32 GLY A C 16
ATOM 11174 O O . GLY A 1 32 ? 2.091 4.122 2.680 1.00 0.00 32 GLY A O 16
ATOM 11178 N N . HIS A 1 33 ? 0.263 2.826 2.495 1.00 0.00 33 HIS A N 16
ATOM 11179 C CA . HIS A 1 33 ? -0.070 2.883 3.910 1.00 0.00 33 HIS A CA 16
ATOM 11180 C C . HIS A 1 33 ? -0.489 1.508 4.407 1.00 0.00 33 HIS A C 16
ATOM 11181 O O . HIS A 1 33 ? -1.335 0.849 3.804 1.00 0.00 33 HIS A O 16
ATOM 11195 N N . CYS A 1 34 ? 0.120 1.081 5.498 1.00 0.00 34 CYS A N 16
ATOM 11196 C CA . CYS A 1 34 ? -0.167 -0.221 6.083 1.00 0.00 34 CYS A CA 16
ATOM 11197 C C . CYS A 1 34 ? -1.567 -0.252 6.697 1.00 0.00 34 CYS A C 16
ATOM 11198 O O . CYS A 1 34 ? -1.974 0.687 7.384 1.00 0.00 34 CYS A O 16
ATOM 11205 N N . SER A 1 35 ? -2.294 -1.335 6.445 1.00 0.00 35 SER A N 16
ATOM 11206 C CA . SER A 1 35 ? -3.641 -1.505 6.974 1.00 0.00 35 SER A CA 16
ATOM 11207 C C . SER A 1 35 ? -3.592 -1.705 8.491 1.00 0.00 35 SER A C 16
ATOM 11208 O O . SER A 1 35 ? -2.515 -1.803 9.079 1.00 0.00 35 SER A O 16
ATOM 11216 N N . LYS A 1 36 ? -4.754 -1.752 9.123 1.00 0.00 36 LYS A N 16
ATOM 11217 C CA . LYS A 1 36 ? -4.823 -1.920 10.566 1.00 0.00 36 LYS A CA 16
ATOM 11218 C C . LYS A 1 36 ? -4.876 -3.392 10.979 1.00 0.00 36 LYS A C 16
ATOM 11219 O O . LYS A 1 36 ? -4.254 -3.784 11.964 1.00 0.00 36 LYS A O 16
ATOM 11238 N N . ILE A 1 37 ? -5.643 -4.189 10.247 1.00 0.00 37 ILE A N 16
ATOM 11239 C CA . ILE A 1 37 ? -5.798 -5.608 10.562 1.00 0.00 37 ILE A CA 16
ATOM 11240 C C . ILE A 1 37 ? -4.520 -6.391 10.240 1.00 0.00 37 ILE A C 16
ATOM 11241 O O . ILE A 1 37 ? -3.595 -6.441 11.047 1.00 0.00 37 ILE A O 16
ATOM 11257 N N . LEU A 1 38 ? -4.474 -6.992 9.051 1.00 0.00 38 LEU A N 16
ATOM 11258 C CA . LEU A 1 38 ? -3.310 -7.767 8.618 1.00 0.00 38 LEU A CA 16
ATOM 11259 C C . LEU A 1 38 ? -2.157 -6.836 8.268 1.00 0.00 38 LEU A C 16
ATOM 11260 O O . LEU A 1 38 ? -1.052 -7.272 7.958 1.00 0.00 38 LEU A O 16
ATOM 11276 N N . ARG A 1 39 ? -2.450 -5.543 8.319 1.00 0.00 39 ARG A N 16
ATOM 11277 C CA . ARG A 1 39 ? -1.489 -4.494 8.011 1.00 0.00 39 ARG A CA 16
ATOM 11278 C C . ARG A 1 39 ? -1.062 -4.575 6.551 1.00 0.00 39 ARG A C 16
ATOM 11279 O O . ARG A 1 39 ? 0.079 -4.265 6.214 1.00 0.00 39 ARG A O 16
ATOM 11300 N N . ARG A 1 40 ? -1.989 -4.980 5.682 1.00 0.00 40 ARG A N 16
ATOM 11301 C CA . ARG A 1 40 ? -1.697 -5.074 4.256 1.00 0.00 40 ARG A CA 16
ATOM 11302 C C . ARG A 1 40 ? -1.257 -3.716 3.727 1.00 0.00 40 ARG A C 16
ATOM 11303 O O . ARG A 1 40 ? -1.790 -2.685 4.130 1.00 0.00 40 ARG A O 16
ATOM 11324 N N . CYS A 1 41 ? -0.273 -3.723 2.854 1.00 0.00 41 CYS A N 16
ATOM 11325 C CA . CYS A 1 41 ? 0.256 -2.495 2.286 1.00 0.00 41 CYS A CA 16
ATOM 11326 C C . CYS A 1 41 ? -0.696 -1.906 1.253 1.00 0.00 41 CYS A C 16
ATOM 11327 O O . CYS A 1 41 ? -0.632 -2.259 0.082 1.00 0.00 41 CYS A O 16
ATOM 11334 N N . LEU A 1 42 ? -1.563 -0.997 1.679 1.00 0.00 42 LEU A N 16
ATOM 11335 C CA . LEU A 1 42 ? -2.497 -0.362 0.759 1.00 0.00 42 LEU A CA 16
ATOM 11336 C C . LEU A 1 42 ? -1.780 0.726 -0.022 1.00 0.00 42 LEU A C 16
ATOM 11337 O O . LEU A 1 42 ? -1.348 1.729 0.549 1.00 0.00 42 LEU A O 16
ATOM 11353 N N . CYS A 1 43 ? -1.649 0.526 -1.317 1.00 0.00 43 CYS A N 16
ATOM 11354 C CA . CYS A 1 43 ? -0.978 1.489 -2.165 1.00 0.00 43 CYS A CA 16
ATOM 11355 C C . CYS A 1 43 ? -1.978 2.422 -2.835 1.00 0.00 43 CYS A C 16
ATOM 11356 O O . CYS A 1 43 ? -2.958 1.978 -3.431 1.00 0.00 43 CYS A O 16
ATOM 11363 N N . THR A 1 44 ? -1.707 3.710 -2.754 1.00 0.00 44 THR A N 16
ATOM 11364 C CA . THR A 1 44 ? -2.545 4.721 -3.375 1.00 0.00 44 THR A CA 16
ATOM 11365 C C . THR A 1 44 ? -1.823 5.253 -4.595 1.00 0.00 44 THR A C 16
ATOM 11366 O O . THR A 1 44 ? -0.596 5.320 -4.590 1.00 0.00 44 THR A O 16
ATOM 11377 N N . LYS A 1 45 ? -2.549 5.634 -5.631 1.00 0.00 45 LYS A N 16
ATOM 11378 C CA . LYS A 1 45 ? -1.893 6.154 -6.825 1.00 0.00 45 LYS A CA 16
ATOM 11379 C C . LYS A 1 45 ? -2.815 6.974 -7.721 1.00 0.00 45 LYS A C 16
ATOM 11380 O O . LYS A 1 45 ? -3.930 7.345 -7.348 1.00 0.00 45 LYS A O 16
ATOM 11399 N N . GLU A 1 46 ? -2.288 7.240 -8.907 1.00 0.00 46 GLU A N 16
ATOM 11400 C CA . GLU A 1 46 ? -2.935 8.020 -9.948 1.00 0.00 46 GLU A CA 16
ATOM 11401 C C . GLU A 1 46 ? -4.007 7.227 -10.697 1.00 0.00 46 GLU A C 16
ATOM 11402 O O . GLU A 1 46 ? -3.806 6.058 -11.051 1.00 0.00 46 GLU A O 16
ATOM 11414 N N . CYS A 1 47 ? -5.118 7.895 -10.963 1.00 0.00 47 CYS A N 16
ATOM 11415 C CA . CYS A 1 47 ? -6.237 7.334 -11.713 1.00 0.00 47 CYS A CA 16
ATOM 11416 C C . CYS A 1 47 ? -7.351 8.367 -11.769 1.00 0.00 47 CYS A C 16
ATOM 11417 O O . CYS A 1 47 ? -7.083 9.520 -11.369 1.00 0.00 47 CYS A O 16
ATOM 11425 N N . ALA A 1 1 ? -10.953 13.013 -5.854 1.00 0.00 1 ALA A N 17
ATOM 11426 C CA . ALA A 1 1 ? -10.068 12.140 -6.654 1.00 0.00 1 ALA A CA 17
ATOM 11427 C C . ALA A 1 1 ? -9.250 11.232 -5.740 1.00 0.00 1 ALA A C 17
ATOM 11428 O O . ALA A 1 1 ? -8.056 11.032 -5.948 1.00 0.00 1 ALA A O 17
ATOM 11437 N N . THR A 1 2 ? -9.905 10.684 -4.725 1.00 0.00 2 THR A N 17
ATOM 11438 C CA . THR A 1 2 ? -9.247 9.793 -3.788 1.00 0.00 2 THR A CA 17
ATOM 11439 C C . THR A 1 2 ? -9.598 8.358 -4.145 1.00 0.00 2 THR A C 17
ATOM 11440 O O . THR A 1 2 ? -10.758 7.959 -4.052 1.00 0.00 2 THR A O 17
ATOM 11451 N N . CYS A 1 3 ? -8.617 7.604 -4.606 1.00 0.00 3 CYS A N 17
ATOM 11452 C CA . CYS A 1 3 ? -8.867 6.241 -5.034 1.00 0.00 3 CYS A CA 17
ATOM 11453 C C . CYS A 1 3 ? -8.109 5.213 -4.202 1.00 0.00 3 CYS A C 17
ATOM 11454 O O . CYS A 1 3 ? -6.926 5.376 -3.914 1.00 0.00 3 CYS A O 17
ATOM 11461 N N . LYS A 1 4 ? -8.819 4.153 -3.824 1.00 0.00 4 LYS A N 17
ATOM 11462 C CA . LYS A 1 4 ? -8.257 3.071 -3.024 1.00 0.00 4 LYS A CA 17
ATOM 11463 C C . LYS A 1 4 ? -8.420 1.754 -3.765 1.00 0.00 4 LYS A C 17
ATOM 11464 O O . LYS A 1 4 ? -9.510 1.425 -4.234 1.00 0.00 4 LYS A O 17
ATOM 11483 N N . ALA A 1 5 ? -7.342 0.999 -3.835 1.00 0.00 5 ALA A N 17
ATOM 11484 C CA . ALA A 1 5 ? -7.343 -0.297 -4.485 1.00 0.00 5 ALA A CA 17
ATOM 11485 C C . ALA A 1 5 ? -6.163 -1.103 -3.984 1.00 0.00 5 ALA A C 17
ATOM 11486 O O . ALA A 1 5 ? -5.032 -0.622 -4.001 1.00 0.00 5 ALA A O 17
ATOM 11493 N N . GLU A 1 6 ? -6.424 -2.313 -3.521 1.00 0.00 6 GLU A N 17
ATOM 11494 C CA . GLU A 1 6 ? -5.376 -3.168 -3.010 1.00 0.00 6 GLU A CA 17
ATOM 11495 C C . GLU A 1 6 ? -4.415 -3.503 -4.133 1.00 0.00 6 GLU A C 17
ATOM 11496 O O . GLU A 1 6 ? -4.837 -3.787 -5.255 1.00 0.00 6 GLU A O 17
ATOM 11508 N N . CYS A 1 7 ? -3.132 -3.441 -3.829 1.00 0.00 7 CYS A N 17
ATOM 11509 C CA . CYS A 1 7 ? -2.099 -3.720 -4.821 1.00 0.00 7 CYS A CA 17
ATOM 11510 C C . CYS A 1 7 ? -2.337 -5.087 -5.458 1.00 0.00 7 CYS A C 17
ATOM 11511 O O . CYS A 1 7 ? -2.451 -6.094 -4.756 1.00 0.00 7 CYS A O 17
ATOM 11518 N N . PRO A 1 8 ? -2.439 -5.133 -6.800 1.00 0.00 8 PRO A N 17
ATOM 11519 C CA . PRO A 1 8 ? -2.688 -6.376 -7.540 1.00 0.00 8 PRO A CA 17
ATOM 1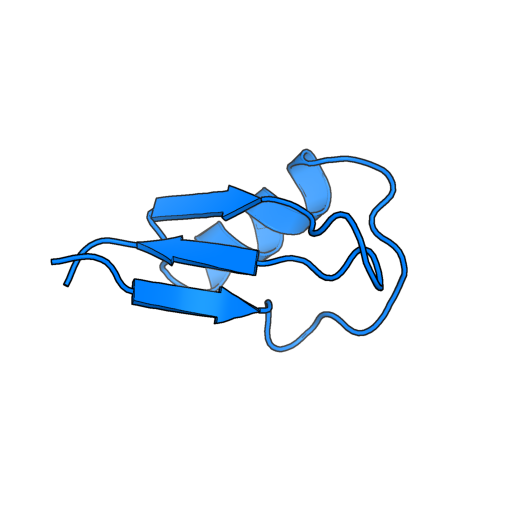1520 C C . PRO A 1 8 ? -1.652 -7.447 -7.228 1.00 0.00 8 PRO A C 17
ATOM 11521 O O . PRO A 1 8 ? -1.984 -8.616 -7.044 1.00 0.00 8 PRO A O 17
ATOM 11532 N N . THR A 1 9 ? -0.398 -7.034 -7.152 1.00 0.00 9 THR A N 17
ATOM 11533 C CA . THR A 1 9 ? 0.690 -7.944 -6.844 1.00 0.00 9 THR A CA 17
ATOM 11534 C C . THR A 1 9 ? 0.880 -8.068 -5.336 1.00 0.00 9 THR A C 17
ATOM 11535 O O . THR A 1 9 ? 1.985 -7.889 -4.823 1.00 0.00 9 THR A O 17
ATOM 11546 N N . TRP A 1 10 ? -0.204 -8.363 -4.632 1.00 0.00 10 TRP A N 17
ATOM 11547 C CA . TRP A 1 10 ? -0.158 -8.499 -3.188 1.00 0.00 10 TRP A CA 17
ATOM 11548 C C . TRP A 1 10 ? -1.155 -9.549 -2.712 1.00 0.00 10 TRP A C 17
ATOM 11549 O O . TRP A 1 10 ? -2.348 -9.478 -3.017 1.00 0.00 10 TRP A O 17
ATOM 11570 N N . ASP A 1 11 ? -0.659 -10.510 -1.953 1.00 0.00 11 ASP A N 17
ATOM 11571 C CA . ASP A 1 11 ? -1.489 -11.579 -1.416 1.00 0.00 11 ASP A CA 17
ATOM 11572 C C . ASP A 1 11 ? -0.924 -12.072 -0.091 1.00 0.00 11 ASP A C 17
ATOM 11573 O O . ASP A 1 11 ? -1.246 -13.166 0.369 1.00 0.00 11 ASP A O 17
ATOM 11582 N N . SER A 1 12 ? -0.083 -11.251 0.523 1.00 0.00 12 SER A N 17
ATOM 11583 C CA . SER A 1 12 ? 0.526 -11.610 1.790 1.00 0.00 12 SER A CA 17
ATOM 11584 C C . SER A 1 12 ? 0.044 -10.687 2.911 1.00 0.00 12 SER A C 17
ATOM 11585 O O . SER A 1 12 ? -0.855 -9.864 2.714 1.00 0.00 12 SER A O 17
ATOM 11593 N N . VAL A 1 13 ? 0.647 -10.834 4.082 1.00 0.00 13 VAL A N 17
ATOM 11594 C CA . VAL A 1 13 ? 0.294 -10.034 5.243 1.00 0.00 13 VAL A CA 17
ATOM 11595 C C . VAL A 1 13 ? 1.149 -8.772 5.328 1.00 0.00 13 VAL A C 17
ATOM 11596 O O . VAL A 1 13 ? 2.374 -8.842 5.418 1.00 0.00 13 VAL A O 17
ATOM 11609 N N . CYS A 1 14 ? 0.495 -7.621 5.314 1.00 0.00 14 CYS A N 17
ATOM 11610 C CA . CYS A 1 14 ? 1.191 -6.348 5.410 1.00 0.00 14 CYS A CA 17
ATOM 11611 C C . CYS A 1 14 ? 1.549 -6.075 6.866 1.00 0.00 14 CYS A C 17
ATOM 11612 O O . CYS A 1 14 ? 0.668 -5.988 7.723 1.00 0.00 14 CYS A O 17
ATOM 11619 N N . ILE A 1 15 ? 2.835 -5.959 7.149 1.00 0.00 15 ILE A N 17
ATOM 11620 C CA . ILE A 1 15 ? 3.289 -5.713 8.509 1.00 0.00 15 ILE A CA 17
ATOM 11621 C C . ILE A 1 15 ? 3.602 -4.235 8.713 1.00 0.00 15 ILE A C 17
ATOM 11622 O O . ILE A 1 15 ? 3.152 -3.620 9.679 1.00 0.00 15 ILE A O 17
ATOM 11638 N N . ASN A 1 16 ? 4.368 -3.675 7.791 1.00 0.00 16 ASN A N 17
ATOM 11639 C CA . ASN A 1 16 ? 4.750 -2.272 7.854 1.00 0.00 16 ASN A CA 17
ATOM 11640 C C . ASN A 1 16 ? 4.362 -1.566 6.557 1.00 0.00 16 ASN A C 17
ATOM 11641 O O . ASN A 1 16 ? 4.058 -2.219 5.560 1.00 0.00 16 ASN A O 17
ATOM 11652 N N . LYS A 1 17 ? 4.361 -0.239 6.581 1.00 0.00 17 LYS A N 17
ATOM 11653 C CA . LYS A 1 17 ? 4.001 0.559 5.414 1.00 0.00 17 LYS A CA 17
ATOM 11654 C C . LYS A 1 17 ? 4.926 0.289 4.228 1.00 0.00 17 LYS A C 17
ATOM 11655 O O . LYS A 1 17 ? 4.476 0.306 3.092 1.00 0.00 17 LYS A O 17
ATOM 11674 N N . LYS A 1 18 ? 6.218 0.073 4.497 1.00 0.00 18 LYS A N 17
ATOM 11675 C CA . LYS A 1 18 ? 7.206 -0.157 3.431 1.00 0.00 18 LYS A CA 17
ATOM 11676 C C . LYS A 1 18 ? 6.748 -1.196 2.392 1.00 0.00 18 LYS A C 17
ATOM 11677 O O . LYS A 1 18 ? 6.658 -0.857 1.213 1.00 0.00 18 LYS A O 17
ATOM 11696 N N . PRO A 1 19 ? 6.458 -2.460 2.784 1.00 0.00 19 PRO A N 17
ATOM 11697 C CA . PRO A 1 19 ? 6.009 -3.495 1.835 1.00 0.00 19 PRO A CA 17
ATOM 11698 C C . PRO A 1 19 ? 4.857 -3.016 0.955 1.00 0.00 19 PRO A C 17
ATOM 11699 O O . PRO A 1 19 ? 4.860 -3.193 -0.270 1.00 0.00 19 PRO A O 17
ATOM 11710 N N . CYS A 1 20 ? 3.878 -2.406 1.601 1.00 0.00 20 CYS A N 17
ATOM 11711 C CA . CYS A 1 20 ? 2.705 -1.902 0.915 1.00 0.00 20 CYS A CA 17
ATOM 11712 C C . CYS A 1 20 ? 3.065 -0.735 -0.001 1.00 0.00 20 CYS A C 17
ATOM 11713 O O . CYS A 1 20 ? 2.731 -0.742 -1.185 1.00 0.00 20 CYS A O 17
ATOM 11720 N N . VAL A 1 21 ? 3.764 0.256 0.545 1.00 0.00 21 VAL A N 17
ATOM 11721 C CA . VAL A 1 21 ? 4.177 1.422 -0.226 1.00 0.00 21 VAL A CA 17
ATOM 11722 C C . VAL A 1 21 ? 4.969 1.002 -1.455 1.00 0.00 21 VAL A C 17
ATOM 11723 O O . VAL A 1 21 ? 4.772 1.556 -2.531 1.00 0.00 21 VAL A O 17
ATOM 11736 N N . ALA A 1 22 ? 5.843 0.013 -1.295 1.00 0.00 22 ALA A N 17
ATOM 11737 C CA . ALA A 1 22 ? 6.645 -0.486 -2.406 1.00 0.00 22 ALA A CA 17
ATOM 11738 C C . ALA A 1 22 ? 5.744 -1.033 -3.509 1.00 0.00 22 ALA A C 17
ATOM 11739 O O . ALA A 1 22 ? 5.894 -0.676 -4.685 1.00 0.00 22 ALA A O 17
ATOM 11746 N N . CYS A 1 23 ? 4.793 -1.879 -3.120 1.00 0.00 23 CYS A N 17
ATOM 11747 C CA . CYS A 1 23 ? 3.851 -2.456 -4.073 1.00 0.00 23 CYS A CA 17
ATOM 11748 C C . CYS A 1 23 ? 3.048 -1.340 -4.736 1.00 0.00 23 CYS A C 17
ATOM 11749 O O . CYS A 1 23 ? 2.895 -1.293 -5.958 1.00 0.00 23 CYS A O 17
ATOM 11756 N N . CYS A 1 24 ? 2.554 -0.427 -3.919 1.00 0.00 24 CYS A N 17
ATOM 11757 C CA . CYS A 1 24 ? 1.781 0.699 -4.410 1.00 0.00 24 CYS A CA 17
ATOM 11758 C C . CYS A 1 24 ? 2.620 1.577 -5.338 1.00 0.00 24 CYS A C 17
ATOM 11759 O O . CYS A 1 24 ? 2.111 2.107 -6.318 1.00 0.00 24 CYS A O 17
ATOM 11766 N N . LYS A 1 25 ? 3.908 1.723 -5.032 1.00 0.00 25 LYS A N 17
ATOM 11767 C CA . LYS A 1 25 ? 4.801 2.533 -5.856 1.00 0.00 25 LYS A CA 17
ATOM 11768 C C . LYS A 1 25 ? 4.876 1.982 -7.271 1.00 0.00 25 LYS A C 17
ATOM 11769 O O . LYS A 1 25 ? 4.671 2.715 -8.238 1.00 0.00 25 LYS A O 17
ATOM 11788 N N . LYS A 1 26 ? 5.161 0.686 -7.390 1.00 0.00 26 LYS A N 17
ATOM 11789 C CA . LYS A 1 26 ? 5.254 0.056 -8.704 1.00 0.00 26 LYS A CA 17
ATOM 11790 C C . LYS A 1 26 ? 3.886 -0.009 -9.384 1.00 0.00 26 LYS A C 17
ATOM 11791 O O . LYS A 1 26 ? 3.796 -0.190 -10.597 1.00 0.00 26 LYS A O 17
ATOM 11810 N N . ALA A 1 27 ? 2.823 0.144 -8.599 1.00 0.00 27 ALA A N 17
ATOM 11811 C CA . ALA A 1 27 ? 1.467 0.119 -9.136 1.00 0.00 27 ALA A CA 17
ATOM 11812 C C . ALA A 1 27 ? 0.962 1.538 -9.436 1.00 0.00 27 ALA A C 17
ATOM 11813 O O . ALA A 1 27 ? -0.206 1.730 -9.777 1.00 0.00 27 ALA A O 17
ATOM 11820 N N . LYS A 1 28 ? 1.861 2.520 -9.317 1.00 0.00 28 LYS A N 17
ATOM 11821 C CA . LYS A 1 28 ? 1.550 3.932 -9.580 1.00 0.00 28 LYS A CA 17
ATOM 11822 C C . LYS A 1 28 ? 0.552 4.513 -8.552 1.00 0.00 28 LYS A C 17
ATOM 11823 O O . LYS A 1 28 ? -0.292 5.354 -8.867 1.00 0.00 28 LYS A O 17
ATOM 11842 N N . PHE A 1 29 ? 0.681 4.108 -7.304 1.00 0.00 29 PHE A N 17
ATOM 11843 C CA . PHE A 1 29 ? -0.175 4.637 -6.251 1.00 0.00 29 PHE A CA 17
ATOM 11844 C C . PHE A 1 29 ? 0.628 5.571 -5.356 1.00 0.00 29 PHE A C 17
ATOM 11845 O O . PHE A 1 29 ? 1.824 5.362 -5.139 1.00 0.00 29 PHE A O 17
ATOM 11862 N N . SER A 1 30 ? -0.030 6.607 -4.861 1.00 0.00 30 SER A N 17
ATOM 11863 C CA . SER A 1 30 ? 0.604 7.602 -4.009 1.00 0.00 30 SER A CA 17
ATOM 11864 C C . SER A 1 30 ? 1.196 6.975 -2.748 1.00 0.00 30 SER A C 17
ATOM 11865 O O . SER A 1 30 ? 2.361 7.207 -2.420 1.00 0.00 30 SER A O 17
ATOM 11873 N N . ASP A 1 31 ? 0.402 6.173 -2.056 1.00 0.00 31 ASP A N 17
ATOM 11874 C CA . ASP A 1 31 ? 0.856 5.513 -0.833 1.00 0.00 31 ASP A CA 17
ATOM 11875 C C . ASP A 1 31 ? -0.008 4.299 -0.530 1.00 0.00 31 ASP A C 17
ATOM 11876 O O . ASP A 1 31 ? -1.168 4.233 -0.945 1.00 0.00 31 ASP A O 17
ATOM 11885 N N . GLY A 1 32 ? 0.568 3.341 0.182 1.00 0.00 32 GLY A N 17
ATOM 11886 C CA . GLY A 1 32 ? -0.148 2.139 0.531 1.00 0.00 32 GLY A CA 17
ATOM 11887 C C . GLY A 1 32 ? -0.208 1.923 2.023 1.00 0.00 32 GLY A C 17
ATOM 11888 O O . GLY A 1 32 ? 0.767 2.170 2.739 1.00 0.00 32 GLY A O 17
ATOM 11892 N N . HIS A 1 33 ? -1.348 1.454 2.495 1.00 0.00 33 HIS A N 17
ATOM 11893 C CA . HIS A 1 33 ? -1.539 1.200 3.910 1.00 0.00 33 HIS A CA 17
ATOM 11894 C C . HIS A 1 33 ? -2.151 -0.175 4.136 1.00 0.00 33 HIS A C 17
ATOM 11895 O O . HIS A 1 33 ? -3.091 -0.573 3.449 1.00 0.00 33 HIS A O 17
ATOM 11909 N N . CYS A 1 34 ? -1.603 -0.892 5.101 1.00 0.00 34 CYS A N 17
ATOM 11910 C CA . CYS A 1 34 ? -2.077 -2.227 5.435 1.00 0.00 34 CYS A CA 17
ATOM 11911 C C . CYS A 1 34 ? -3.496 -2.165 5.996 1.00 0.00 34 CYS A C 17
ATOM 11912 O O . CYS A 1 34 ? -3.814 -1.280 6.792 1.00 0.00 34 CYS A O 17
ATOM 11919 N N . SER A 1 35 ? -4.347 -3.097 5.585 1.00 0.00 35 SER A N 17
ATOM 11920 C CA . SER A 1 35 ? -5.719 -3.129 6.070 1.00 0.00 35 SER A CA 17
ATOM 11921 C C . SER A 1 35 ? -5.819 -3.929 7.368 1.00 0.00 35 SER A C 17
ATOM 11922 O O . SER A 1 35 ? -4.837 -4.088 8.094 1.00 0.00 35 SER A O 17
ATOM 11930 N N . LYS A 1 36 ? -7.007 -4.435 7.654 1.00 0.00 36 LYS A N 17
ATOM 11931 C CA . LYS A 1 36 ? -7.231 -5.215 8.863 1.00 0.00 36 LYS A CA 17
ATOM 11932 C C . LYS A 1 36 ? -7.829 -6.583 8.547 1.00 0.00 36 LYS A C 17
ATOM 11933 O O . LYS A 1 36 ? -7.527 -7.561 9.225 1.00 0.00 36 LYS A O 17
ATOM 11952 N N . ILE A 1 37 ? -8.693 -6.633 7.537 1.00 0.00 37 ILE A N 17
ATOM 11953 C CA . ILE A 1 37 ? -9.364 -7.874 7.147 1.00 0.00 37 ILE A CA 17
ATOM 11954 C C . ILE A 1 37 ? -8.372 -9.001 6.864 1.00 0.00 37 ILE A C 17
ATOM 11955 O O . ILE A 1 37 ? -8.462 -10.077 7.446 1.00 0.00 37 ILE A O 17
ATOM 11971 N N . LEU A 1 38 ? -7.432 -8.749 5.967 1.00 0.00 38 LEU A N 17
ATOM 11972 C CA . LEU A 1 38 ? -6.435 -9.751 5.613 1.00 0.00 38 LEU A CA 17
ATOM 11973 C C . LEU A 1 38 ? -5.085 -9.086 5.429 1.00 0.00 38 LEU A C 17
ATOM 11974 O O . LEU A 1 38 ? -4.204 -9.591 4.736 1.00 0.00 38 LEU A O 17
ATOM 11990 N N . ARG A 1 39 ? -4.950 -7.929 6.055 1.00 0.00 39 ARG A N 17
ATOM 11991 C CA . ARG A 1 39 ? -3.733 -7.128 5.985 1.00 0.00 39 ARG A CA 17
ATOM 11992 C C . ARG A 1 39 ? -3.330 -6.868 4.539 1.00 0.00 39 ARG A C 17
ATOM 11993 O O . ARG A 1 39 ? -2.153 -6.692 4.238 1.00 0.00 39 ARG A O 17
ATOM 12014 N N . ARG A 1 40 ? -4.311 -6.833 3.647 1.00 0.00 40 ARG A N 17
ATOM 12015 C CA . ARG A 1 40 ? -4.040 -6.573 2.247 1.00 0.00 40 ARG A CA 17
ATOM 12016 C C . ARG A 1 40 ? -3.555 -5.145 2.074 1.00 0.00 40 ARG A C 17
ATOM 12017 O O . ARG A 1 40 ? -3.995 -4.240 2.787 1.00 0.00 40 ARG A O 17
ATOM 12038 N N . CYS A 1 41 ? -2.626 -4.965 1.159 1.00 0.00 41 CYS A N 17
ATOM 12039 C CA . CYS A 1 41 ? -2.039 -3.665 0.895 1.00 0.00 41 CYS A CA 17
ATOM 12040 C C . CYS A 1 41 ? -3.012 -2.749 0.164 1.00 0.00 41 CYS A C 17
ATOM 12041 O O . CYS A 1 41 ? -3.156 -2.835 -1.054 1.00 0.00 41 CYS A O 17
ATOM 12048 N N . LEU A 1 42 ? -3.659 -1.858 0.905 1.00 0.00 42 LEU A N 17
ATOM 12049 C CA . LEU A 1 42 ? -4.584 -0.913 0.302 1.00 0.00 42 LEU A CA 17
ATOM 12050 C C . LEU A 1 42 ? -3.805 0.259 -0.259 1.00 0.00 42 LEU A C 17
ATOM 12051 O O . LEU A 1 42 ? -3.212 1.036 0.492 1.00 0.00 42 LEU A O 17
ATOM 12067 N N . CYS A 1 43 ? -3.803 0.379 -1.569 1.00 0.00 43 CYS A N 17
ATOM 12068 C CA . CYS A 1 43 ? -3.088 1.447 -2.229 1.00 0.00 43 CYS A CA 17
ATOM 12069 C C . CYS A 1 43 ? -4.019 2.609 -2.527 1.00 0.00 43 CYS A C 17
ATOM 12070 O O . CYS A 1 43 ? -5.138 2.414 -3.004 1.00 0.00 43 CYS A O 17
ATOM 12077 N N . THR A 1 44 ? -3.552 3.812 -2.262 1.00 0.00 44 THR A N 17
ATOM 12078 C CA . THR A 1 44 ? -4.333 5.003 -2.525 1.00 0.00 44 THR A CA 17
ATOM 12079 C C . THR A 1 44 ? -3.626 5.863 -3.563 1.00 0.00 44 THR A C 17
ATOM 12080 O O . THR A 1 44 ? -2.403 6.006 -3.522 1.00 0.00 44 THR A O 17
ATOM 12091 N N . LYS A 1 45 ? -4.389 6.414 -4.496 1.00 0.00 45 LYS A N 17
ATOM 12092 C CA . LYS A 1 45 ? -3.827 7.246 -5.551 1.00 0.00 45 LYS A CA 17
ATOM 12093 C C . LYS A 1 45 ? -4.894 8.125 -6.170 1.00 0.00 45 LYS A C 17
ATOM 12094 O O . LYS A 1 45 ? -6.067 8.066 -5.800 1.00 0.00 45 LYS A O 17
ATOM 12113 N N . GLU A 1 46 ? -4.452 8.943 -7.096 1.00 0.00 46 GLU A N 17
ATOM 12114 C CA . GLU A 1 46 ? -5.299 9.879 -7.799 1.00 0.00 46 GLU A CA 17
ATOM 12115 C C . GLU A 1 46 ? -6.048 9.228 -8.970 1.00 0.00 46 GLU A C 17
ATOM 12116 O O . GLU A 1 46 ? -5.450 8.539 -9.799 1.00 0.00 46 GLU A O 17
ATOM 12128 N N . CYS A 1 47 ? -7.345 9.482 -9.055 1.00 0.00 47 CYS A N 17
ATOM 12129 C CA . CYS A 1 47 ? -8.167 8.975 -10.150 1.00 0.00 47 CYS A CA 17
ATOM 12130 C C . CYS A 1 47 ? -9.586 9.504 -9.991 1.00 0.00 47 CYS A C 17
ATOM 12131 O O . CYS A 1 47 ? -9.837 10.201 -8.976 1.00 0.00 47 CYS A O 17
ATOM 12139 N N . ALA A 1 1 ? -7.722 13.768 -8.427 1.00 0.00 1 ALA A N 18
ATOM 12140 C CA . ALA A 1 1 ? -8.465 12.884 -7.505 1.00 0.00 1 ALA A CA 18
ATOM 12141 C C . ALA A 1 1 ? -7.497 12.091 -6.642 1.00 0.00 1 ALA A C 18
ATOM 12142 O O . ALA A 1 1 ? -6.334 12.472 -6.503 1.00 0.00 1 ALA A O 18
ATOM 12151 N N . THR A 1 2 ? -7.974 10.995 -6.071 1.00 0.00 2 THR A N 18
ATOM 12152 C CA . THR A 1 2 ? -7.149 10.148 -5.225 1.00 0.00 2 THR A CA 18
ATOM 12153 C C . THR A 1 2 ? -7.608 8.698 -5.330 1.00 0.00 2 THR A C 18
ATOM 12154 O O . THR A 1 2 ? -8.634 8.307 -4.768 1.00 0.00 2 THR A O 18
ATOM 12165 N N . CYS A 1 3 ? -6.844 7.916 -6.065 1.00 0.00 3 CYS A N 18
ATOM 12166 C CA . CYS A 1 3 ? -7.140 6.515 -6.278 1.00 0.00 3 CYS A CA 18
ATOM 12167 C C . CYS A 1 3 ? -6.335 5.652 -5.323 1.00 0.00 3 CYS A C 18
ATOM 12168 O O . CYS A 1 3 ? -5.200 5.987 -4.985 1.00 0.00 3 CYS A O 18
ATOM 12175 N N . LYS A 1 4 ? -6.916 4.544 -4.891 1.00 0.00 4 LYS A N 18
ATOM 12176 C CA . LYS A 1 4 ? -6.230 3.645 -3.981 1.00 0.00 4 LYS A CA 18
ATOM 12177 C C . LYS A 1 4 ? -6.680 2.207 -4.178 1.00 0.00 4 LYS A C 18
ATOM 12178 O O . LYS A 1 4 ? -7.864 1.928 -4.366 1.00 0.00 4 LYS A O 18
ATOM 12197 N N . ALA A 1 5 ? -5.708 1.315 -4.131 1.00 0.00 5 ALA A N 18
ATOM 12198 C CA . ALA A 1 5 ? -5.924 -0.111 -4.297 1.00 0.00 5 ALA A CA 18
ATOM 12199 C C . ALA A 1 5 ? -4.720 -0.848 -3.739 1.00 0.00 5 ALA A C 18
ATOM 12200 O O . ALA A 1 5 ? -3.615 -0.308 -3.744 1.00 0.00 5 ALA A O 18
ATOM 12207 N N . GLU A 1 6 ? -4.929 -2.053 -3.237 1.00 0.00 6 GLU A N 18
ATOM 12208 C CA . GLU A 1 6 ? -3.843 -2.828 -2.661 1.00 0.00 6 GLU A CA 18
ATOM 12209 C C . GLU A 1 6 ? -2.789 -3.138 -3.715 1.00 0.00 6 GLU A C 18
ATOM 12210 O O . GLU A 1 6 ? -3.114 -3.365 -4.883 1.00 0.00 6 GLU A O 18
ATOM 12222 N N . CYS A 1 7 ? -1.533 -3.124 -3.293 1.00 0.00 7 CYS A N 18
ATOM 12223 C CA . CYS A 1 7 ? -0.412 -3.391 -4.189 1.00 0.00 7 CYS A CA 18
ATOM 12224 C C . CYS A 1 7 ? -0.592 -4.748 -4.863 1.00 0.00 7 CYS A C 18
ATOM 12225 O O . CYS A 1 7 ? -0.857 -5.747 -4.195 1.00 0.00 7 CYS A O 18
ATOM 12232 N N . PRO A 1 8 ? -0.470 -4.793 -6.203 1.00 0.00 8 PRO A N 18
ATOM 12233 C CA . PRO A 1 8 ? -0.638 -6.024 -6.983 1.00 0.00 8 PRO A CA 18
ATOM 12234 C C . PRO A 1 8 ? 0.233 -7.164 -6.468 1.00 0.00 8 PRO A C 18
ATOM 12235 O O . PRO A 1 8 ? -0.208 -8.308 -6.381 1.00 0.00 8 PRO A O 18
ATOM 12246 N N . THR A 1 9 ? 1.468 -6.844 -6.115 1.00 0.00 9 THR A N 18
ATOM 12247 C CA . THR A 1 9 ? 2.389 -7.839 -5.596 1.00 0.00 9 THR A CA 18
ATOM 12248 C C . THR A 1 9 ? 2.344 -7.868 -4.072 1.00 0.00 9 THR A C 18
ATOM 12249 O O . THR A 1 9 ? 3.381 -7.790 -3.411 1.00 0.00 9 THR A O 18
ATOM 12260 N N . TRP A 1 10 ? 1.141 -7.963 -3.520 1.00 0.00 10 TRP A N 18
ATOM 12261 C CA . TRP A 1 10 ? 0.967 -7.989 -2.078 1.00 0.00 10 TRP A CA 18
ATOM 12262 C C . TRP A 1 10 ? -0.344 -8.675 -1.709 1.00 0.00 10 TRP A C 18
ATOM 12263 O O . TRP A 1 10 ? -1.387 -8.416 -2.310 1.00 0.00 10 TRP A O 18
ATOM 12284 N N . ASP A 1 11 ? -0.275 -9.548 -0.719 1.00 0.00 11 ASP A N 18
ATOM 12285 C CA . ASP A 1 11 ? -1.442 -10.286 -0.251 1.00 0.00 11 ASP A CA 18
ATOM 12286 C C . ASP A 1 11 ? -1.303 -10.629 1.226 1.00 0.00 11 ASP A C 18
ATOM 12287 O O . ASP A 1 11 ? -2.296 -10.799 1.936 1.00 0.00 11 ASP A O 18
ATOM 12296 N N . SER A 1 12 ? -0.060 -10.762 1.662 1.00 0.00 12 SER A N 18
ATOM 12297 C CA . SER A 1 12 ? 0.255 -11.126 3.031 1.00 0.00 12 SER A CA 18
ATOM 12298 C C . SER A 1 12 ? -0.009 -9.988 4.018 1.00 0.00 12 SER A C 18
ATOM 12299 O O . SER A 1 12 ? -0.363 -8.869 3.634 1.00 0.00 12 SER A O 18
ATOM 12307 N N . VAL A 1 13 ? 0.169 -10.296 5.296 1.00 0.00 13 VAL A N 18
ATOM 12308 C CA . VAL A 1 13 ? -0.045 -9.336 6.366 1.00 0.00 13 VAL A CA 18
ATOM 12309 C C . VAL A 1 13 ? 1.134 -8.373 6.484 1.00 0.00 13 VAL A C 18
ATOM 12310 O O . VAL A 1 13 ? 2.285 -8.790 6.603 1.00 0.00 13 VAL A O 18
ATOM 12323 N N . CYS A 1 14 ? 0.828 -7.084 6.448 1.00 0.00 14 CYS A N 18
ATOM 12324 C CA . CYS A 1 14 ? 1.839 -6.042 6.554 1.00 0.00 14 CYS A CA 18
ATOM 12325 C C . CYS A 1 14 ? 2.332 -5.887 7.990 1.00 0.00 14 CYS A C 18
ATOM 12326 O O . CYS A 1 14 ? 1.543 -5.902 8.936 1.00 0.00 14 CYS A O 18
ATOM 12333 N N . ILE A 1 15 ? 3.639 -5.727 8.143 1.00 0.00 15 ILE A N 18
ATOM 12334 C CA . ILE A 1 15 ? 4.239 -5.556 9.458 1.00 0.00 15 ILE A CA 18
ATOM 12335 C C . ILE A 1 15 ? 4.496 -4.076 9.741 1.00 0.00 15 ILE A C 18
ATOM 12336 O O . ILE A 1 15 ? 4.303 -3.602 1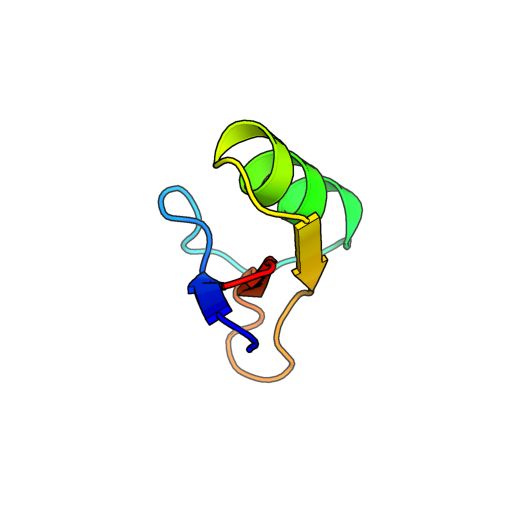0.860 1.00 0.00 15 ILE A O 18
ATOM 12352 N N . ASN A 1 16 ? 4.922 -3.348 8.717 1.00 0.00 16 ASN A N 18
ATOM 12353 C CA . ASN A 1 16 ? 5.201 -1.923 8.855 1.00 0.00 16 ASN A CA 18
ATOM 12354 C C . ASN A 1 16 ? 4.821 -1.180 7.576 1.00 0.00 16 ASN A C 18
ATOM 12355 O O . ASN A 1 16 ? 4.728 -1.784 6.507 1.00 0.00 16 ASN A O 18
ATOM 12366 N N . LYS A 1 17 ? 4.575 0.120 7.698 1.00 0.00 17 LYS A N 18
ATOM 12367 C CA . LYS A 1 17 ? 4.172 0.951 6.565 1.00 0.00 17 LYS A CA 18
ATOM 12368 C C . LYS A 1 17 ? 5.261 1.037 5.490 1.00 0.00 17 LYS A C 18
ATOM 12369 O O . LYS A 1 17 ? 4.948 1.141 4.307 1.00 0.00 17 LYS A O 18
ATOM 12388 N N . LYS A 1 18 ? 6.532 1.014 5.904 1.00 0.00 18 LYS A N 18
ATOM 12389 C CA . LYS A 1 18 ? 7.655 1.114 4.958 1.00 0.00 18 LYS A CA 18
ATOM 12390 C C . LYS A 1 18 ? 7.537 0.099 3.805 1.00 0.00 18 LYS A C 18
ATOM 12391 O O . LYS A 1 18 ? 7.514 0.504 2.643 1.00 0.00 18 LYS A O 18
ATOM 12410 N N . PRO A 1 19 ? 7.455 -1.227 4.090 1.00 0.00 19 PRO A N 18
ATOM 12411 C CA . PRO A 1 19 ? 7.325 -2.253 3.039 1.00 0.00 19 PRO A CA 18
ATOM 12412 C C . PRO A 1 19 ? 6.172 -1.951 2.085 1.00 0.00 19 PRO A C 18
ATOM 12413 O O . PRO A 1 19 ? 6.285 -2.125 0.867 1.00 0.00 19 PRO A O 18
ATOM 12424 N N . CYS A 1 20 ? 5.069 -1.488 2.657 1.00 0.00 20 CYS A N 18
ATOM 12425 C CA . CYS A 1 20 ? 3.885 -1.143 1.888 1.00 0.00 20 CYS A CA 18
ATOM 12426 C C . CYS A 1 20 ? 4.191 0.004 0.927 1.00 0.00 20 CYS A C 18
ATOM 12427 O O . CYS A 1 20 ? 3.902 -0.080 -0.267 1.00 0.00 20 CYS A O 18
ATOM 12434 N N . VAL A 1 21 ? 4.801 1.064 1.452 1.00 0.00 21 VAL A N 18
ATOM 12435 C CA . VAL A 1 21 ? 5.165 2.223 0.642 1.00 0.00 21 VAL A CA 18
ATOM 12436 C C . VAL A 1 21 ? 6.082 1.814 -0.506 1.00 0.00 21 VAL A C 18
ATOM 12437 O O . VAL A 1 21 ? 5.955 2.322 -1.619 1.00 0.00 21 VAL A O 18
ATOM 12450 N N . ALA A 1 22 ? 6.991 0.887 -0.234 1.00 0.00 22 ALA A N 18
ATOM 12451 C CA . ALA A 1 22 ? 7.915 0.401 -1.251 1.00 0.00 22 ALA A CA 18
ATOM 12452 C C . ALA A 1 22 ? 7.151 -0.282 -2.383 1.00 0.00 22 ALA A C 18
ATOM 12453 O O . ALA A 1 22 ? 7.401 -0.020 -3.564 1.00 0.00 22 ALA A O 18
ATOM 12460 N N . CYS A 1 23 ? 6.206 -1.143 -2.012 1.00 0.00 23 CYS A N 18
ATOM 12461 C CA . CYS A 1 23 ? 5.384 -1.856 -2.985 1.00 0.00 23 CYS A CA 18
ATOM 12462 C C . CYS A 1 23 ? 4.572 -0.859 -3.803 1.00 0.00 23 CYS A C 18
ATOM 12463 O O . CYS A 1 23 ? 4.469 -0.959 -5.025 1.00 0.00 23 CYS A O 18
ATOM 12470 N N . CYS A 1 24 ? 3.999 0.102 -3.107 1.00 0.00 24 CYS A N 18
ATOM 12471 C CA . CYS A 1 24 ? 3.185 1.128 -3.730 1.00 0.00 24 CYS A CA 18
ATOM 12472 C C . CYS A 1 24 ? 4.005 2.032 -4.641 1.00 0.00 24 CYS A C 18
ATOM 12473 O O . CYS A 1 24 ? 3.565 2.381 -5.732 1.00 0.00 24 CYS A O 18
ATOM 12480 N N . LYS A 1 25 ? 5.191 2.416 -4.192 1.00 0.00 25 LYS A N 18
ATOM 12481 C CA . LYS A 1 25 ? 6.048 3.290 -4.976 1.00 0.00 25 LYS A CA 18
ATOM 12482 C C . LYS A 1 25 ? 6.444 2.630 -6.293 1.00 0.00 25 LYS A C 18
ATOM 12483 O O . LYS A 1 25 ? 6.364 3.257 -7.349 1.00 0.00 25 LYS A O 18
ATOM 12502 N N . LYS A 1 26 ? 6.846 1.362 -6.238 1.00 0.00 26 LYS A N 18
ATOM 12503 C CA . LYS A 1 26 ? 7.223 0.642 -7.453 1.00 0.00 26 LYS A CA 18
ATOM 12504 C C . LYS A 1 26 ? 6.001 0.444 -8.351 1.00 0.00 26 LYS A C 18
ATOM 12505 O O . LYS A 1 26 ? 6.121 0.370 -9.572 1.00 0.00 26 LYS A O 18
ATOM 12524 N N . ALA A 1 27 ? 4.821 0.362 -7.732 1.00 0.00 27 ALA A N 18
ATOM 12525 C CA . ALA A 1 27 ? 3.574 0.177 -8.470 1.00 0.00 27 ALA A CA 18
ATOM 12526 C C . ALA A 1 27 ? 3.064 1.499 -9.051 1.00 0.00 27 ALA A C 18
ATOM 12527 O O . ALA A 1 27 ? 1.963 1.556 -9.604 1.00 0.00 27 ALA A O 18
ATOM 12534 N N . LYS A 1 28 ? 3.884 2.547 -8.935 1.00 0.00 28 LYS A N 18
ATOM 12535 C CA . LYS A 1 28 ? 3.561 3.878 -9.456 1.00 0.00 28 LYS A CA 18
ATOM 12536 C C . LYS A 1 28 ? 2.479 4.578 -8.612 1.00 0.00 28 LYS A C 18
ATOM 12537 O O . LYS A 1 28 ? 1.646 5.333 -9.130 1.00 0.00 28 LYS A O 18
ATOM 12556 N N . PHE A 1 29 ? 2.524 4.357 -7.304 1.00 0.00 29 PHE A N 18
ATOM 12557 C CA . PHE A 1 29 ? 1.590 4.994 -6.381 1.00 0.00 29 PHE A CA 18
ATOM 12558 C C . PHE A 1 29 ? 2.355 5.959 -5.482 1.00 0.00 29 PHE A C 18
ATOM 12559 O O . PHE A 1 29 ? 3.525 5.732 -5.168 1.00 0.00 29 PHE A O 18
ATOM 12576 N N . SER A 1 30 ? 1.709 7.048 -5.107 1.00 0.00 30 SER A N 18
ATOM 12577 C CA . SER A 1 30 ? 2.331 8.074 -4.282 1.00 0.00 30 SER A CA 18
ATOM 12578 C C . SER A 1 30 ? 2.534 7.623 -2.832 1.00 0.00 30 SER A C 18
ATOM 12579 O O . SER A 1 30 ? 3.586 7.876 -2.236 1.00 0.00 30 SER A O 18
ATOM 12587 N N . ASP A 1 31 ? 1.522 6.983 -2.269 1.00 0.00 31 ASP A N 18
ATOM 12588 C CA . ASP A 1 31 ? 1.571 6.531 -0.880 1.00 0.00 31 ASP A CA 18
ATOM 12589 C C . ASP A 1 31 ? 1.107 5.088 -0.744 1.00 0.00 31 ASP A C 18
ATOM 12590 O O . ASP A 1 31 ? 0.456 4.542 -1.630 1.00 0.00 31 ASP A O 18
ATOM 12599 N N . GLY A 1 32 ? 1.429 4.498 0.391 1.00 0.00 32 GLY A N 18
ATOM 12600 C CA . GLY A 1 32 ? 1.029 3.147 0.689 1.00 0.00 32 GLY A CA 18
ATOM 12601 C C . GLY A 1 32 ? 0.738 3.009 2.163 1.00 0.00 32 GLY A C 18
ATOM 12602 O O . GLY A 1 32 ? 1.556 3.389 3.004 1.00 0.00 32 GLY A O 18
ATOM 12606 N N . HIS A 1 33 ? -0.433 2.495 2.484 1.00 0.00 33 HIS A N 18
ATOM 12607 C CA . HIS A 1 33 ? -0.844 2.337 3.869 1.00 0.00 33 HIS A CA 18
ATOM 12608 C C . HIS A 1 33 ? -1.473 0.974 4.097 1.00 0.00 33 HIS A C 18
ATOM 12609 O O . HIS A 1 33 ? -2.335 0.537 3.339 1.00 0.00 33 HIS A O 18
ATOM 12623 N N . CYS A 1 34 ? -1.036 0.311 5.146 1.00 0.00 34 CYS A N 18
ATOM 12624 C CA . CYS A 1 34 ? -1.548 -1.004 5.484 1.00 0.00 34 CYS A CA 18
ATOM 12625 C C . CYS A 1 34 ? -2.952 -0.905 6.072 1.00 0.00 34 CYS A C 18
ATOM 12626 O O . CYS A 1 34 ? -3.200 -0.115 6.985 1.00 0.00 34 CYS A O 18
ATOM 12633 N N . SER A 1 35 ? -3.861 -1.700 5.528 1.00 0.00 35 SER A N 18
ATOM 12634 C CA . SER A 1 35 ? -5.248 -1.720 5.962 1.00 0.00 35 SER A CA 18
ATOM 12635 C C . SER A 1 35 ? -5.377 -2.248 7.388 1.00 0.00 35 SER A C 18
ATOM 12636 O O . SER A 1 35 ? -4.442 -2.831 7.944 1.00 0.00 35 SER A O 18
ATOM 12644 N N . LYS A 1 36 ? -6.547 -2.040 7.965 1.00 0.00 36 LYS A N 18
ATOM 12645 C CA . LYS A 1 36 ? -6.838 -2.485 9.317 1.00 0.00 36 LYS A CA 18
ATOM 12646 C C . LYS A 1 36 ? -7.393 -3.908 9.306 1.00 0.00 36 LYS A C 18
ATOM 12647 O O . LYS A 1 36 ? -7.300 -4.625 10.297 1.00 0.00 36 LYS A O 18
ATOM 12666 N N . ILE A 1 37 ? -7.986 -4.294 8.182 1.00 0.00 37 ILE A N 18
ATOM 12667 C CA . ILE A 1 37 ? -8.581 -5.621 8.041 1.00 0.00 37 ILE A CA 18
ATOM 12668 C C . ILE A 1 37 ? -7.510 -6.715 7.991 1.00 0.00 37 ILE A C 18
ATOM 12669 O O . ILE A 1 37 ? -6.927 -7.075 9.008 1.00 0.00 37 ILE A O 18
ATOM 12685 N N . LEU A 1 38 ? -7.256 -7.249 6.797 1.00 0.00 38 LEU A N 18
ATOM 12686 C CA . LEU A 1 38 ? -6.261 -8.305 6.626 1.00 0.00 38 LEU A CA 18
ATOM 12687 C C . LEU A 1 38 ? -4.851 -7.722 6.606 1.00 0.00 38 LEU A C 18
ATOM 12688 O O . LEU A 1 38 ? -3.885 -8.390 6.239 1.00 0.00 38 LEU A O 18
ATOM 12704 N N . ARG A 1 39 ? -4.759 -6.468 7.013 1.00 0.00 39 ARG A N 18
ATOM 12705 C CA . ARG A 1 39 ? -3.500 -5.743 7.071 1.00 0.00 39 ARG A CA 18
ATOM 12706 C C . ARG A 1 39 ? -2.852 -5.673 5.686 1.00 0.00 39 ARG A C 18
ATOM 12707 O O . ARG A 1 39 ? -1.629 -5.600 5.554 1.00 0.00 39 ARG A O 18
ATOM 12728 N N . ARG A 1 40 ? -3.692 -5.688 4.658 1.00 0.00 40 ARG A N 18
ATOM 12729 C CA . ARG A 1 40 ? -3.230 -5.618 3.278 1.00 0.00 40 ARG A CA 18
ATOM 12730 C C . ARG A 1 40 ? -2.711 -4.222 2.949 1.00 0.00 40 ARG A C 18
ATOM 12731 O O . ARG A 1 40 ? -3.196 -3.229 3.486 1.00 0.00 40 ARG A O 18
ATOM 12752 N N . CYS A 1 41 ? -1.709 -4.157 2.090 1.00 0.00 41 CYS A N 18
ATOM 12753 C CA . CYS A 1 41 ? -1.101 -2.888 1.704 1.00 0.00 41 CYS A CA 18
ATOM 12754 C C . CYS A 1 41 ? -1.943 -2.135 0.674 1.00 0.00 41 CYS A C 18
ATOM 12755 O O . CYS A 1 41 ? -1.987 -2.515 -0.492 1.00 0.00 41 CYS A O 18
ATOM 12762 N N . LEU A 1 42 ? -2.578 -1.047 1.107 1.00 0.00 42 LEU A N 18
ATOM 12763 C CA . LEU A 1 42 ? -3.385 -0.217 0.217 1.00 0.00 42 LEU A CA 18
ATOM 12764 C C . LEU A 1 42 ? -2.540 0.921 -0.333 1.00 0.00 42 LEU A C 18
ATOM 12765 O O . LEU A 1 42 ? -1.980 1.711 0.426 1.00 0.00 42 LEU A O 18
ATOM 12781 N N . CYS A 1 43 ? -2.444 0.997 -1.644 1.00 0.00 43 CYS A N 18
ATOM 12782 C CA . CYS A 1 43 ? -1.655 2.026 -2.293 1.00 0.00 43 CYS A CA 18
ATOM 12783 C C . CYS A 1 43 ? -2.516 3.198 -2.735 1.00 0.00 43 CYS A C 18
ATOM 12784 O O . CYS A 1 43 ? -3.526 3.012 -3.405 1.00 0.00 43 CYS A O 18
ATOM 12791 N N . THR A 1 44 ? -2.100 4.399 -2.369 1.00 0.00 44 THR A N 18
ATOM 12792 C CA . THR A 1 44 ? -2.809 5.614 -2.731 1.00 0.00 44 THR A CA 18
ATOM 12793 C C . THR A 1 44 ? -2.001 6.424 -3.737 1.00 0.00 44 THR A C 18
ATOM 12794 O O . THR A 1 44 ? -0.772 6.437 -3.691 1.00 0.00 44 THR A O 18
ATOM 12805 N N . LYS A 1 45 ? -2.690 7.100 -4.636 1.00 0.00 45 LYS A N 18
ATOM 12806 C CA . LYS A 1 45 ? -2.033 7.918 -5.645 1.00 0.00 45 LYS A CA 18
ATOM 12807 C C . LYS A 1 45 ? -3.005 8.920 -6.244 1.00 0.00 45 LYS A C 18
ATOM 12808 O O . LYS A 1 45 ? -4.218 8.823 -6.051 1.00 0.00 45 LYS A O 18
ATOM 12827 N N . GLU A 1 46 ? -2.460 9.847 -7.004 1.00 0.00 46 GLU A N 18
ATOM 12828 C CA . GLU A 1 46 ? -3.245 10.850 -7.693 1.00 0.00 46 GLU A CA 18
ATOM 12829 C C . GLU A 1 46 ? -3.860 10.273 -8.965 1.00 0.00 46 GLU A C 18
ATOM 12830 O O . GLU A 1 46 ? -3.323 9.336 -9.560 1.00 0.00 46 GLU A O 18
ATOM 12842 N N . CYS A 1 47 ? -4.990 10.834 -9.367 1.00 0.00 47 CYS A N 18
ATOM 12843 C CA . CYS A 1 47 ? -5.691 10.394 -10.563 1.00 0.00 47 CYS A CA 18
ATOM 12844 C C . CYS A 1 47 ? -6.771 11.406 -10.905 1.00 0.00 47 CYS A C 18
ATOM 12845 O O . CYS A 1 47 ? -6.704 12.529 -10.355 1.00 0.00 47 CYS A O 18
ATOM 12853 N N . ALA A 1 1 ? -11.021 10.593 -11.008 1.00 0.00 1 ALA A N 19
ATOM 12854 C CA . ALA A 1 1 ? -11.379 10.482 -9.575 1.00 0.00 1 ALA A CA 19
ATOM 12855 C C . ALA A 1 1 ? -10.225 9.882 -8.785 1.00 0.00 1 ALA A C 19
ATOM 12856 O O . ALA A 1 1 ? -9.065 10.052 -9.146 1.00 0.00 1 ALA A O 19
ATOM 12865 N N . THR A 1 2 ? -10.548 9.179 -7.716 1.00 0.00 2 THR A N 19
ATOM 12866 C CA . THR A 1 2 ? -9.537 8.546 -6.890 1.00 0.00 2 THR A CA 19
ATOM 12867 C C . THR A 1 2 ? -9.429 7.068 -7.250 1.00 0.00 2 THR A C 19
ATOM 12868 O O . THR A 1 2 ? -10.355 6.293 -7.009 1.00 0.00 2 THR A O 19
ATOM 12879 N N . CYS A 1 3 ? -8.310 6.687 -7.839 1.00 0.00 3 CYS A N 19
ATOM 12880 C CA . CYS A 1 3 ? -8.095 5.308 -8.242 1.00 0.00 3 CYS A CA 19
ATOM 12881 C C . CYS A 1 3 ? -7.442 4.503 -7.126 1.00 0.00 3 CYS A C 19
ATOM 12882 O O . CYS A 1 3 ? -6.469 4.944 -6.510 1.00 0.00 3 CYS A O 19
ATOM 12889 N N . LYS A 1 4 ? -7.995 3.323 -6.869 1.00 0.00 4 LYS A N 19
ATOM 12890 C CA . LYS A 1 4 ? -7.495 2.436 -5.829 1.00 0.00 4 LYS A CA 19
ATOM 12891 C C . LYS A 1 4 ? -7.119 1.091 -6.437 1.00 0.00 4 LYS A C 19
ATOM 12892 O O . LYS A 1 4 ? -7.906 0.489 -7.168 1.00 0.00 4 LYS A O 19
ATOM 12911 N N . ALA A 1 5 ? -5.931 0.619 -6.106 1.00 0.00 5 ALA A N 19
ATOM 12912 C CA . ALA A 1 5 ? -5.439 -0.661 -6.586 1.00 0.00 5 ALA A CA 19
ATOM 12913 C C . ALA A 1 5 ? -4.309 -1.130 -5.690 1.00 0.00 5 ALA A C 19
ATOM 12914 O O . ALA A 1 5 ? -3.434 -0.342 -5.339 1.00 0.00 5 ALA A O 19
ATOM 12921 N N . GLU A 1 6 ? -4.335 -2.395 -5.304 1.00 0.00 6 GLU A N 19
ATOM 12922 C CA . GLU A 1 6 ? -3.305 -2.942 -4.439 1.00 0.00 6 GLU A CA 19
ATOM 12923 C C . GLU A 1 6 ? -1.979 -2.935 -5.177 1.00 0.00 6 GLU A C 19
ATOM 12924 O O . GLU A 1 6 ? -1.935 -3.214 -6.377 1.00 0.00 6 GLU A O 19
ATOM 12936 N N . CYS A 1 7 ? -0.916 -2.593 -4.467 1.00 0.00 7 CYS A N 19
ATOM 12937 C CA . CYS A 1 7 ? 0.414 -2.534 -5.067 1.00 0.00 7 CYS A CA 19
ATOM 12938 C C . CYS A 1 7 ? 0.733 -3.850 -5.774 1.00 0.00 7 CYS A C 19
ATOM 12939 O O . CYS A 1 7 ? 0.649 -4.921 -5.171 1.00 0.00 7 CYS A O 19
ATOM 12946 N N . PRO A 1 8 ? 1.079 -3.781 -7.073 1.00 0.00 8 PRO A N 19
ATOM 12947 C CA . PRO A 1 8 ? 1.388 -4.967 -7.881 1.00 0.00 8 PRO A CA 19
ATOM 12948 C C . PRO A 1 8 ? 2.479 -5.825 -7.256 1.00 0.00 8 PRO A C 19
ATOM 12949 O O . PRO A 1 8 ? 2.380 -7.050 -7.218 1.00 0.00 8 PRO A O 19
ATOM 12960 N N . THR A 1 9 ? 3.514 -5.174 -6.753 1.00 0.00 9 THR A N 19
ATOM 12961 C CA . THR A 1 9 ? 4.613 -5.875 -6.118 1.00 0.00 9 THR A CA 19
ATOM 12962 C C . THR A 1 9 ? 4.367 -6.020 -4.621 1.00 0.00 9 THR A C 19
ATOM 12963 O O . THR A 1 9 ? 5.254 -5.755 -3.810 1.00 0.00 9 THR A O 19
ATOM 12974 N N . TRP A 1 10 ? 3.160 -6.430 -4.257 1.00 0.00 10 TRP A N 19
ATOM 12975 C CA . TRP A 1 10 ? 2.811 -6.595 -2.859 1.00 0.00 10 TRP A CA 19
ATOM 12976 C C . TRP A 1 10 ? 1.912 -7.806 -2.657 1.00 0.00 10 TRP A C 19
ATOM 12977 O O . TRP A 1 10 ? 0.815 -7.884 -3.211 1.00 0.00 10 TRP A O 19
ATOM 12998 N N . ASP A 1 11 ? 2.375 -8.730 -1.833 1.00 0.00 11 ASP A N 19
ATOM 12999 C CA . ASP A 1 11 ? 1.619 -9.931 -1.518 1.00 0.00 11 ASP A CA 19
ATOM 13000 C C . ASP A 1 11 ? 1.988 -10.389 -0.115 1.00 0.00 11 ASP A C 19
ATOM 13001 O O . ASP A 1 11 ? 2.466 -11.500 0.097 1.00 0.00 11 ASP A O 19
ATOM 13010 N N . SER A 1 12 ? 1.794 -9.496 0.844 1.00 0.00 12 SER A N 19
ATOM 13011 C CA . SER A 1 12 ? 2.125 -9.777 2.231 1.00 0.00 12 SER A CA 19
ATOM 13012 C C . SER A 1 12 ? 1.220 -8.983 3.169 1.00 0.00 12 SER A C 19
ATOM 13013 O O . SER A 1 12 ? 0.387 -8.189 2.721 1.00 0.00 12 SER A O 19
ATOM 13021 N N . VAL A 1 13 ? 1.384 -9.210 4.465 1.00 0.00 13 VAL A N 19
ATOM 13022 C CA . VAL A 1 13 ? 0.584 -8.535 5.477 1.00 0.00 13 VAL A CA 19
ATOM 13023 C C . VAL A 1 13 ? 1.082 -7.113 5.724 1.00 0.00 13 VAL A C 19
ATOM 13024 O O . VAL A 1 13 ? 2.208 -6.903 6.175 1.00 0.00 13 VAL A O 19
ATOM 13037 N N . CYS A 1 14 ? 0.228 -6.144 5.432 1.00 0.00 14 CYS A N 19
ATOM 13038 C CA . CYS A 1 14 ? 0.558 -4.742 5.629 1.00 0.00 14 CYS A CA 19
ATOM 13039 C C . CYS A 1 14 ? 0.160 -4.320 7.037 1.00 0.00 14 CYS A C 19
ATOM 13040 O O . CYS A 1 14 ? -1.022 -4.344 7.389 1.00 0.00 14 CYS A O 19
ATOM 13047 N N . ILE A 1 15 ? 1.142 -3.943 7.839 1.00 0.00 15 ILE A N 19
ATOM 13048 C CA . ILE A 1 15 ? 0.882 -3.521 9.206 1.00 0.00 15 ILE A CA 19
ATOM 13049 C C . ILE A 1 15 ? 1.211 -2.044 9.375 1.00 0.00 15 ILE A C 19
ATOM 13050 O O . ILE A 1 15 ? 0.387 -1.260 9.843 1.00 0.00 15 ILE A O 19
ATOM 13066 N N . ASN A 1 16 ? 2.420 -1.671 8.981 1.00 0.00 16 ASN A N 19
ATOM 13067 C CA . ASN A 1 16 ? 2.860 -0.289 9.080 1.00 0.00 16 ASN A CA 19
ATOM 13068 C C . ASN A 1 16 ? 2.542 0.465 7.792 1.00 0.00 16 ASN A C 19
ATOM 13069 O O . ASN A 1 16 ? 2.607 -0.096 6.698 1.00 0.00 16 ASN A O 19
ATOM 13080 N N . LYS A 1 17 ? 2.177 1.730 7.942 1.00 0.00 17 LYS A N 19
ATOM 13081 C CA . LYS A 1 17 ? 1.813 2.592 6.821 1.00 0.00 17 LYS A CA 19
ATOM 13082 C C . LYS A 1 17 ? 2.969 2.783 5.829 1.00 0.00 17 LYS A C 19
ATOM 13083 O O . LYS A 1 17 ? 2.754 2.774 4.617 1.00 0.00 17 LYS A O 19
ATOM 13102 N N . LYS A 1 18 ? 4.181 2.985 6.352 1.00 0.00 18 LYS A N 19
ATOM 13103 C CA . LYS A 1 18 ? 5.367 3.224 5.514 1.00 0.00 18 LYS A CA 19
ATOM 13104 C C . LYS A 1 18 ? 5.560 2.173 4.402 1.00 0.00 18 LYS A C 19
ATOM 13105 O O . LYS A 1 18 ? 5.661 2.548 3.236 1.00 0.00 18 LYS A O 19
ATOM 13124 N N . PRO A 1 19 ? 5.629 0.857 4.725 1.00 0.00 19 PRO A N 19
ATOM 13125 C CA . PRO A 1 19 ? 5.819 -0.198 3.712 1.00 0.00 19 PRO A CA 19
ATOM 13126 C C . PRO A 1 19 ? 4.860 -0.064 2.533 1.00 0.00 19 PRO A C 19
ATOM 13127 O O . PRO A 1 19 ? 5.261 -0.173 1.369 1.00 0.00 19 PRO A O 19
ATOM 13138 N N . CYS A 1 20 ? 3.596 0.176 2.845 1.00 0.00 20 CYS A N 19
ATOM 13139 C CA . CYS A 1 20 ? 2.575 0.323 1.824 1.00 0.00 20 CYS A CA 19
ATOM 13140 C C . CYS A 1 20 ? 2.833 1.569 0.980 1.00 0.00 20 CYS A C 19
ATOM 13141 O O . CYS A 1 20 ? 2.841 1.505 -0.249 1.00 0.00 20 CYS A O 19
ATOM 13148 N N . VAL A 1 21 ? 3.068 2.698 1.646 1.00 0.00 21 VAL A N 19
ATOM 13149 C CA . VAL A 1 21 ? 3.342 3.955 0.955 1.00 0.00 21 VAL A CA 19
ATOM 13150 C C . VAL A 1 21 ? 4.543 3.809 0.027 1.00 0.00 21 VAL A C 19
ATOM 13151 O O . VAL A 1 21 ? 4.545 4.341 -1.080 1.00 0.00 21 VAL A O 19
ATOM 13164 N N . ALA A 1 22 ? 5.553 3.076 0.481 1.00 0.00 22 ALA A N 19
ATOM 13165 C CA . ALA A 1 22 ? 6.751 2.850 -0.315 1.00 0.00 22 ALA A CA 19
ATOM 13166 C C . ALA A 1 22 ? 6.410 2.083 -1.590 1.00 0.00 22 ALA A C 19
ATOM 13167 O O . ALA A 1 22 ? 6.790 2.492 -2.692 1.00 0.00 22 ALA A O 19
ATOM 13174 N N . CYS A 1 23 ? 5.673 0.984 -1.432 1.00 0.00 23 CYS A N 19
ATOM 13175 C CA . CYS A 1 23 ? 5.260 0.160 -2.567 1.00 0.00 23 CYS A CA 19
ATOM 13176 C C . CYS A 1 23 ? 4.408 0.985 -3.524 1.00 0.00 23 CYS A C 19
ATOM 13177 O O . CYS A 1 23 ? 4.580 0.938 -4.742 1.00 0.00 23 CYS A O 19
ATOM 13184 N N . CYS A 1 24 ? 3.489 1.740 -2.956 1.00 0.00 24 CYS A N 19
ATOM 13185 C CA . CYS A 1 24 ? 2.596 2.581 -3.732 1.00 0.00 24 CYS A CA 19
ATOM 13186 C C . CYS A 1 24 ? 3.344 3.711 -4.430 1.00 0.00 24 CYS A C 19
ATOM 13187 O O . CYS A 1 24 ? 3.018 4.072 -5.557 1.00 0.00 24 CYS A O 19
ATOM 13194 N N . LYS A 1 25 ? 4.337 4.277 -3.760 1.00 0.00 25 LYS A N 19
ATOM 13195 C CA . LYS A 1 25 ? 5.103 5.375 -4.331 1.00 0.00 25 LYS A CA 19
ATOM 13196 C C . LYS A 1 25 ? 5.871 4.916 -5.566 1.00 0.00 25 LYS A C 19
ATOM 13197 O O . LYS A 1 25 ? 5.840 5.584 -6.598 1.00 0.00 25 LYS A O 19
ATOM 13216 N N . LYS A 1 26 ? 6.526 3.759 -5.478 1.00 0.00 26 LYS A N 19
ATOM 13217 C CA . LYS A 1 26 ? 7.255 3.224 -6.627 1.00 0.00 26 LYS A CA 19
ATOM 13218 C C . LYS A 1 26 ? 6.269 2.832 -7.728 1.00 0.00 26 LYS A C 19
ATOM 13219 O O . LYS A 1 26 ? 6.582 2.906 -8.918 1.00 0.00 26 LYS A O 19
ATOM 13238 N N . ALA A 1 27 ? 5.067 2.432 -7.315 1.00 0.00 27 ALA A N 19
ATOM 13239 C CA . ALA A 1 27 ? 4.012 2.045 -8.247 1.00 0.00 27 ALA A CA 19
ATOM 13240 C C . ALA A 1 27 ? 3.410 3.275 -8.929 1.00 0.00 27 ALA A C 19
ATOM 13241 O O . ALA A 1 27 ? 2.595 3.147 -9.844 1.00 0.00 27 ALA A O 19
ATOM 13248 N N . LYS A 1 28 ? 3.842 4.457 -8.473 1.00 0.00 28 LYS A N 19
ATOM 13249 C CA . LYS A 1 28 ? 3.400 5.750 -9.005 1.00 0.00 28 LYS A CA 19
ATOM 13250 C C . LYS A 1 28 ? 2.024 6.145 -8.463 1.00 0.00 28 LYS A C 19
ATOM 13251 O O . LYS A 1 28 ? 1.218 6.770 -9.157 1.00 0.00 28 LYS A O 19
ATOM 13270 N N . PHE A 1 29 ? 1.778 5.805 -7.207 1.00 0.00 29 PHE A N 19
ATOM 13271 C CA . PHE A 1 29 ? 0.529 6.145 -6.540 1.00 0.00 29 PHE A CA 19
ATOM 13272 C C . PHE A 1 29 ? 0.792 7.217 -5.491 1.00 0.00 29 PHE A C 19
ATOM 13273 O O . PHE A 1 29 ? 1.886 7.284 -4.931 1.00 0.00 29 PHE A O 19
ATOM 13290 N N . SER A 1 30 ? -0.196 8.066 -5.253 1.00 0.00 30 SER A N 19
ATOM 13291 C CA . SER A 1 30 ? -0.064 9.160 -4.297 1.00 0.00 30 SER A CA 19
ATOM 13292 C C . SER A 1 30 ? 0.210 8.655 -2.880 1.00 0.00 30 SER A C 19
ATOM 13293 O O . SER A 1 30 ? 1.121 9.145 -2.204 1.00 0.00 30 SER A O 19
ATOM 13301 N N . ASP A 1 31 ? -0.574 7.686 -2.428 1.00 0.00 31 ASP A N 19
ATOM 13302 C CA . ASP A 1 31 ? -0.408 7.146 -1.080 1.00 0.00 31 ASP A CA 19
ATOM 13303 C C . ASP A 1 31 ? -0.961 5.731 -0.973 1.00 0.00 31 ASP A C 19
ATOM 13304 O O . ASP A 1 31 ? -1.866 5.349 -1.718 1.00 0.00 31 ASP A O 19
ATOM 13313 N N . GLY A 1 32 ? -0.411 4.966 -0.038 1.00 0.00 32 GLY A N 19
ATOM 13314 C CA . GLY A 1 32 ? -0.847 3.603 0.174 1.00 0.00 32 GLY A CA 19
ATOM 13315 C C . GLY A 1 32 ? -1.340 3.373 1.587 1.00 0.00 32 GLY A C 19
ATOM 13316 O O . GLY A 1 32 ? -0.806 3.941 2.539 1.00 0.00 32 GLY A O 19
ATOM 13320 N N . HIS A 1 33 ? -2.356 2.537 1.726 1.00 0.00 33 HIS A N 19
ATOM 13321 C CA . HIS A 1 33 ? -2.926 2.225 3.031 1.00 0.00 33 HIS A CA 19
ATOM 13322 C C . HIS A 1 33 ? -3.173 0.726 3.168 1.00 0.00 33 HIS A C 19
ATOM 13323 O O . HIS A 1 33 ? -3.712 0.091 2.261 1.00 0.00 33 HIS A O 19
ATOM 13337 N N . CYS A 1 34 ? -2.768 0.172 4.301 1.00 0.00 34 CYS A N 19
ATOM 13338 C CA . CYS A 1 34 ? -2.931 -1.252 4.568 1.00 0.00 34 CYS A CA 19
ATOM 13339 C C . CYS A 1 34 ? -4.406 -1.627 4.701 1.00 0.00 34 CYS A C 19
ATOM 13340 O O . CYS A 1 34 ? -5.166 -0.959 5.402 1.00 0.00 34 CYS A O 19
ATOM 13347 N N . SER A 1 35 ? -4.799 -2.698 4.027 1.00 0.00 35 SER A N 19
ATOM 13348 C CA . SER A 1 35 ? -6.173 -3.175 4.069 1.00 0.00 35 SER A CA 19
ATOM 13349 C C . SER A 1 35 ? -6.444 -3.912 5.374 1.00 0.00 35 SER A C 19
ATOM 13350 O O . SER A 1 35 ? -5.525 -4.436 6.009 1.00 0.00 35 SER A O 19
ATOM 13358 N N . LYS A 1 36 ? -7.709 -3.961 5.757 1.00 0.00 36 LYS A N 19
ATOM 13359 C CA . LYS A 1 36 ? -8.121 -4.644 6.971 1.00 0.00 36 LYS A CA 19
ATOM 13360 C C . LYS A 1 36 ? -8.403 -6.116 6.681 1.00 0.00 36 LYS A C 19
ATOM 13361 O O . LYS A 1 36 ? -8.318 -6.960 7.571 1.00 0.00 36 LYS A O 19
ATOM 13380 N N . ILE A 1 37 ? -8.756 -6.404 5.433 1.00 0.00 37 ILE A N 19
ATOM 13381 C CA . ILE A 1 37 ? -9.072 -7.764 5.009 1.00 0.00 37 ILE A CA 19
ATOM 13382 C C . ILE A 1 37 ? -7.820 -8.646 5.011 1.00 0.00 37 ILE A C 19
ATOM 13383 O O . ILE A 1 37 ? -7.367 -9.099 6.057 1.00 0.00 37 ILE A O 19
ATOM 13399 N N . LEU A 1 38 ? -7.265 -8.884 3.825 1.00 0.00 38 LEU A N 19
ATOM 13400 C CA . LEU A 1 38 ? -6.072 -9.713 3.685 1.00 0.00 38 LEU A CA 19
ATOM 13401 C C . LEU A 1 38 ? -4.813 -8.897 3.957 1.00 0.00 38 LEU A C 19
ATOM 13402 O O . LEU A 1 38 ? -3.698 -9.316 3.651 1.00 0.00 38 LEU A O 19
ATOM 13418 N N . ARG A 1 39 ? -5.019 -7.726 4.531 1.00 0.00 39 ARG A N 19
ATOM 13419 C CA . ARG A 1 39 ? -3.939 -6.808 4.867 1.00 0.00 39 ARG A CA 19
ATOM 13420 C C . ARG A 1 39 ? -3.120 -6.418 3.639 1.00 0.00 39 ARG A C 19
ATOM 13421 O O . ARG A 1 39 ? -1.939 -6.108 3.748 1.00 0.00 39 ARG A O 19
ATOM 13442 N N . ARG A 1 40 ? -3.752 -6.415 2.473 1.00 0.00 40 ARG A N 19
ATOM 13443 C CA . ARG A 1 40 ? -3.062 -6.034 1.246 1.00 0.00 40 ARG A CA 19
ATOM 13444 C C . ARG A 1 40 ? -2.819 -4.530 1.217 1.00 0.00 40 ARG A C 19
ATOM 13445 O O . ARG A 1 40 ? -3.583 -3.762 1.796 1.00 0.00 40 ARG A O 19
ATOM 13466 N N . CYS A 1 41 ? -1.754 -4.116 0.552 1.00 0.00 41 CYS A N 19
ATOM 13467 C CA . CYS A 1 41 ? -1.422 -2.703 0.450 1.00 0.00 41 CYS A CA 19
ATOM 13468 C C . CYS A 1 41 ? -2.258 -2.041 -0.636 1.00 0.00 41 CYS A C 19
ATOM 13469 O O . CYS A 1 41 ? -2.017 -2.245 -1.825 1.00 0.00 41 CYS A O 19
ATOM 13476 N N . LEU A 1 42 ? -3.237 -1.249 -0.224 1.00 0.00 42 LEU A N 19
ATOM 13477 C CA . LEU A 1 42 ? -4.102 -0.553 -1.164 1.00 0.00 42 LEU A CA 19
ATOM 13478 C C . LEU A 1 42 ? -3.484 0.774 -1.557 1.00 0.00 42 LEU A C 19
ATOM 13479 O O . LEU A 1 42 ? -3.261 1.639 -0.708 1.00 0.00 42 LEU A O 19
ATOM 13495 N N . CYS A 1 43 ? -3.219 0.939 -2.835 1.00 0.00 43 CYS A N 19
ATOM 13496 C CA . CYS A 1 43 ? -2.635 2.165 -3.329 1.00 0.00 43 CYS A CA 19
ATOM 13497 C C . CYS A 1 43 ? -3.708 3.067 -3.907 1.00 0.00 43 CYS A C 19
ATOM 13498 O O . CYS A 1 43 ? -4.586 2.615 -4.643 1.00 0.00 43 CYS A O 19
ATOM 13505 N N . THR A 1 44 ? -3.633 4.339 -3.574 1.00 0.00 44 THR A N 19
ATOM 13506 C CA . THR A 1 44 ? -4.586 5.312 -4.061 1.00 0.00 44 THR A CA 19
ATOM 13507 C C . THR A 1 44 ? -3.866 6.433 -4.790 1.00 0.00 44 THR A C 19
ATOM 13508 O O . THR A 1 44 ? -2.782 6.857 -4.380 1.00 0.00 44 THR A O 19
ATOM 13519 N N . LYS A 1 45 ? -4.455 6.896 -5.876 1.00 0.00 45 LYS A N 19
ATOM 13520 C CA . LYS A 1 45 ? -3.858 7.958 -6.668 1.00 0.00 45 LYS A CA 19
ATOM 13521 C C . LYS A 1 45 ? -4.909 8.705 -7.460 1.00 0.00 45 LYS A C 19
ATOM 13522 O O . LYS A 1 45 ? -6.084 8.336 -7.483 1.00 0.00 45 LYS A O 19
ATOM 13541 N N . GLU A 1 46 ? -4.450 9.757 -8.091 1.00 0.00 46 GLU A N 19
ATOM 13542 C CA . GLU A 1 46 ? -5.266 10.625 -8.897 1.00 0.00 46 GLU A CA 19
ATOM 13543 C C . GLU A 1 46 ? -5.538 10.001 -10.266 1.00 0.00 46 GLU A C 19
ATOM 13544 O O . GLU A 1 46 ? -4.699 9.277 -10.812 1.00 0.00 46 GLU A O 19
ATOM 13556 N N . CYS A 1 47 ? -6.712 10.291 -10.801 1.00 0.00 47 CYS A N 19
ATOM 13557 C CA . CYS A 1 47 ? -7.133 9.792 -12.099 1.00 0.00 47 CYS A CA 19
ATOM 13558 C C . CYS A 1 47 ? -8.463 10.440 -12.455 1.00 0.00 47 CYS A C 19
ATOM 13559 O O . CYS A 1 47 ? -8.762 11.513 -11.879 1.00 0.00 47 CYS A O 19
ATOM 13567 N N . ALA A 1 1 ? -9.586 11.513 -7.841 1.00 0.00 1 ALA A N 20
ATOM 13568 C CA . ALA A 1 1 ? -8.335 10.870 -8.297 1.00 0.00 1 ALA A CA 20
ATOM 13569 C C . ALA A 1 1 ? -7.672 10.123 -7.143 1.00 0.00 1 ALA A C 20
ATOM 13570 O O . ALA A 1 1 ? -6.455 10.148 -6.987 1.00 0.00 1 ALA A O 20
ATOM 13579 N N . THR A 1 2 ? -8.487 9.465 -6.330 1.00 0.00 2 THR A N 20
ATOM 13580 C CA . THR A 1 2 ? -7.983 8.718 -5.190 1.00 0.00 2 THR A CA 20
ATOM 13581 C C . THR A 1 2 ? -7.807 7.252 -5.565 1.00 0.00 2 THR A C 20
ATOM 13582 O O . THR A 1 2 ? -8.719 6.442 -5.406 1.00 0.00 2 THR A O 20
ATOM 13593 N N . CYS A 1 3 ? -6.644 6.933 -6.097 1.00 0.00 3 CYS A N 20
ATOM 13594 C CA . CYS A 1 3 ? -6.346 5.583 -6.534 1.00 0.00 3 CYS A CA 20
ATOM 13595 C C . CYS A 1 3 ? -5.723 4.755 -5.414 1.00 0.00 3 CYS A C 20
ATOM 13596 O O . CYS A 1 3 ? -4.815 5.211 -4.716 1.00 0.00 3 CYS A O 20
ATOM 13603 N N . LYS A 1 4 ? -6.230 3.539 -5.246 1.00 0.00 4 LYS A N 20
ATOM 13604 C CA . LYS A 1 4 ? -5.750 2.633 -4.212 1.00 0.00 4 LYS A CA 20
ATOM 13605 C C . LYS A 1 4 ? -5.561 1.237 -4.793 1.00 0.00 4 LYS A C 20
ATOM 13606 O O . LYS A 1 4 ? -6.455 0.697 -5.445 1.00 0.00 4 LYS A O 20
ATOM 13625 N N . ALA A 1 5 ? -4.404 0.658 -4.529 1.00 0.00 5 ALA A N 20
ATOM 13626 C CA . ALA A 1 5 ? -4.076 -0.677 -4.998 1.00 0.00 5 ALA A CA 20
ATOM 13627 C C . ALA A 1 5 ? -3.000 -1.275 -4.108 1.00 0.00 5 ALA A C 20
ATOM 13628 O O . ALA A 1 5 ? -2.098 -0.564 -3.673 1.00 0.00 5 ALA A O 20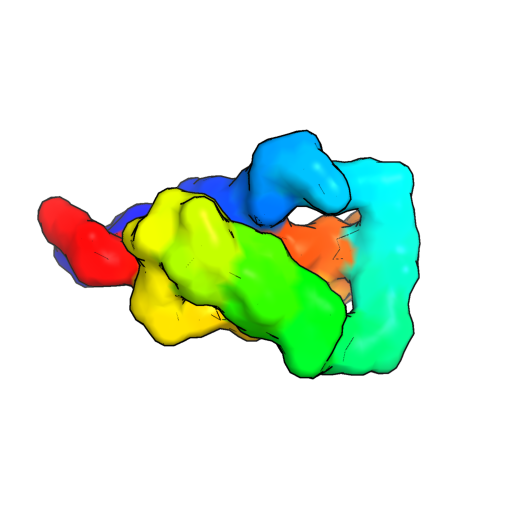
ATOM 13635 N N . GLU A 1 6 ? -3.103 -2.566 -3.828 1.00 0.00 6 GLU A N 20
ATOM 13636 C CA . GLU A 1 6 ? -2.129 -3.240 -2.982 1.00 0.00 6 GLU A CA 20
ATOM 13637 C C . GLU A 1 6 ? -0.776 -3.229 -3.673 1.00 0.00 6 GLU A C 20
ATOM 13638 O O . GLU A 1 6 ? -0.700 -3.410 -4.891 1.00 0.00 6 GLU A O 20
ATOM 13650 N N . CYS A 1 7 ? 0.277 -3.000 -2.907 1.00 0.00 7 CYS A N 20
ATOM 13651 C CA . CYS A 1 7 ? 1.624 -2.956 -3.465 1.00 0.00 7 CYS A CA 20
ATOM 13652 C C . CYS A 1 7 ? 1.943 -4.265 -4.184 1.00 0.00 7 CYS A C 20
ATOM 13653 O O . CYS A 1 7 ? 1.858 -5.341 -3.593 1.00 0.00 7 CYS A O 20
ATOM 13660 N N . PRO A 1 8 ? 2.300 -4.184 -5.479 1.00 0.00 8 PRO A N 20
ATOM 13661 C CA . PRO A 1 8 ? 2.620 -5.363 -6.291 1.00 0.00 8 PRO A CA 20
ATOM 13662 C C . PRO A 1 8 ? 3.769 -6.166 -5.698 1.00 0.00 8 PRO A C 20
ATOM 13663 O O . PRO A 1 8 ? 3.734 -7.392 -5.658 1.00 0.00 8 PRO A O 20
ATOM 13674 N N . THR A 1 9 ? 4.782 -5.459 -5.225 1.00 0.00 9 THR A N 20
ATOM 13675 C CA . THR A 1 9 ? 5.940 -6.093 -4.619 1.00 0.00 9 THR A CA 20
ATOM 13676 C C . THR A 1 9 ? 5.702 -6.332 -3.130 1.00 0.00 9 THR A C 20
ATOM 13677 O O . THR A 1 9 ? 6.557 -6.022 -2.298 1.00 0.00 9 THR A O 20
ATOM 13688 N N . TRP A 1 10 ? 4.533 -6.862 -2.796 1.00 0.00 10 TRP A N 20
ATOM 13689 C CA . TRP A 1 10 ? 4.178 -7.114 -1.410 1.00 0.00 10 TRP A CA 20
ATOM 13690 C C . TRP A 1 10 ? 3.350 -8.386 -1.290 1.00 0.00 10 TRP A C 20
ATOM 13691 O O . TRP A 1 10 ? 2.304 -8.516 -1.922 1.00 0.00 10 TRP A O 20
ATOM 13712 N N . ASP A 1 11 ? 3.819 -9.305 -0.461 1.00 0.00 11 ASP A N 20
ATOM 13713 C CA . ASP A 1 11 ? 3.127 -10.569 -0.228 1.00 0.00 11 ASP A CA 20
ATOM 13714 C C . ASP A 1 11 ? 3.432 -11.036 1.190 1.00 0.00 11 ASP A C 20
ATOM 13715 O O . ASP A 1 11 ? 4.026 -12.091 1.411 1.00 0.00 11 ASP A O 20
ATOM 13724 N N . SER A 1 12 ? 3.057 -10.209 2.156 1.00 0.00 12 SER A N 20
ATOM 13725 C CA . SER A 1 12 ? 3.303 -10.496 3.562 1.00 0.00 12 SER A CA 20
ATOM 13726 C C . SER A 1 12 ? 2.377 -9.664 4.443 1.00 0.00 12 SER A C 20
ATOM 13727 O O . SER A 1 12 ? 1.812 -8.662 3.997 1.00 0.00 12 SER A O 20
ATOM 13735 N N . VAL A 1 13 ? 2.238 -10.073 5.693 1.00 0.00 13 VAL A N 20
ATOM 13736 C CA . VAL A 1 13 ? 1.404 -9.357 6.642 1.00 0.00 13 VAL A CA 20
ATOM 13737 C C . VAL A 1 13 ? 2.164 -8.135 7.156 1.00 0.00 13 VAL A C 20
ATOM 13738 O O . VAL A 1 13 ? 3.305 -8.250 7.604 1.00 0.00 13 VAL A O 20
ATOM 13751 N N . CYS A 1 14 ? 1.540 -6.972 7.065 1.00 0.00 14 CYS A N 20
ATOM 13752 C CA . CYS A 1 14 ? 2.165 -5.730 7.500 1.00 0.00 14 CYS A CA 20
ATOM 13753 C C . CYS A 1 14 ? 2.338 -5.675 9.013 1.00 0.00 14 CYS A C 20
ATOM 13754 O O . CYS A 1 14 ? 1.425 -5.997 9.772 1.00 0.00 14 CYS A O 20
ATOM 13761 N N . ILE A 1 15 ? 3.516 -5.243 9.438 1.00 0.00 15 ILE A N 20
ATOM 13762 C CA . ILE A 1 15 ? 3.823 -5.111 10.852 1.00 0.00 15 ILE A CA 20
ATOM 13763 C C . ILE A 1 15 ? 3.801 -3.634 11.248 1.00 0.00 15 ILE A C 20
ATOM 13764 O O . ILE A 1 15 ? 3.308 -3.266 12.315 1.00 0.00 15 ILE A O 20
ATOM 13780 N N . ASN A 1 16 ? 4.334 -2.795 10.364 1.00 0.00 16 ASN A N 20
ATOM 13781 C CA . ASN A 1 16 ? 4.392 -1.355 10.587 1.00 0.00 16 ASN A CA 20
ATOM 13782 C C . ASN A 1 16 ? 4.099 -0.624 9.276 1.00 0.00 16 ASN A C 20
ATOM 13783 O O . ASN A 1 16 ? 4.277 -1.191 8.198 1.00 0.00 16 ASN A O 20
ATOM 13794 N N . LYS A 1 17 ? 3.633 0.617 9.372 1.00 0.00 17 LYS A N 20
ATOM 13795 C CA . LYS A 1 17 ? 3.296 1.417 8.195 1.00 0.00 17 LYS A CA 20
ATOM 13796 C C . LYS A 1 17 ? 4.525 1.703 7.325 1.00 0.00 17 LYS A C 20
ATOM 13797 O O . LYS A 1 17 ? 4.410 1.776 6.102 1.00 0.00 17 LYS A O 20
ATOM 13816 N N . LYS A 1 18 ? 5.690 1.877 7.958 1.00 0.00 18 LYS A N 20
ATOM 13817 C CA . LYS A 1 18 ? 6.934 2.175 7.230 1.00 0.00 18 LYS A CA 20
ATOM 13818 C C . LYS A 1 18 ? 7.178 1.196 6.068 1.00 0.00 18 LYS A C 20
ATOM 13819 O O . LYS A 1 18 ? 7.291 1.635 4.924 1.00 0.00 18 LYS A O 20
ATOM 13838 N N . PRO A 1 19 ? 7.258 -0.136 6.324 1.00 0.00 19 PRO A N 20
ATOM 13839 C CA . PRO A 1 19 ? 7.473 -1.133 5.260 1.00 0.00 19 PRO A CA 20
ATOM 13840 C C . PRO A 1 19 ? 6.498 -0.956 4.099 1.00 0.00 19 PRO A C 20
ATOM 13841 O O . PRO A 1 19 ? 6.871 -1.065 2.928 1.00 0.00 19 PRO A O 20
ATOM 13852 N N . CYS A 1 20 ? 5.248 -0.675 4.443 1.00 0.00 20 CYS A N 20
ATOM 13853 C CA . CYS A 1 20 ? 4.200 -0.474 3.455 1.00 0.00 20 CYS A CA 20
ATOM 13854 C C . CYS A 1 20 ? 4.493 0.760 2.603 1.00 0.00 20 CYS A C 20
ATOM 13855 O O . CYS A 1 20 ? 4.473 0.695 1.373 1.00 0.00 20 CYS A O 20
ATOM 13862 N N . VAL A 1 21 ? 4.790 1.878 3.263 1.00 0.00 21 VAL A N 20
ATOM 13863 C CA . VAL A 1 21 ? 5.104 3.122 2.566 1.00 0.00 21 VAL A CA 20
ATOM 13864 C C . VAL A 1 21 ? 6.294 2.926 1.637 1.00 0.00 21 VAL A C 20
ATOM 13865 O O . VAL A 1 21 ? 6.293 3.417 0.512 1.00 0.00 21 VAL A O 20
ATOM 13878 N N . ALA A 1 22 ? 7.298 2.195 2.109 1.00 0.00 22 ALA A N 20
ATOM 13879 C CA . ALA A 1 22 ? 8.486 1.922 1.309 1.00 0.00 22 ALA A CA 20
ATOM 13880 C C . ALA A 1 22 ? 8.105 1.156 0.046 1.00 0.00 22 ALA A C 20
ATOM 13881 O O . ALA A 1 22 ? 8.582 1.458 -1.052 1.00 0.00 22 ALA A O 20
ATOM 13888 N N . CYS A 1 23 ? 7.225 0.175 0.208 1.00 0.00 23 CYS A N 20
ATOM 13889 C CA . CYS A 1 23 ? 6.755 -0.626 -0.913 1.00 0.00 23 CYS A CA 20
ATOM 13890 C C . CYS A 1 23 ? 5.999 0.260 -1.894 1.00 0.00 23 CYS A C 20
ATOM 13891 O O . CYS A 1 23 ? 6.282 0.272 -3.094 1.00 0.00 23 CYS A O 20
ATOM 13898 N N . CYS A 1 24 ? 5.046 1.001 -1.360 1.00 0.00 24 CYS A N 20
ATOM 13899 C CA . CYS A 1 24 ? 4.224 1.904 -2.145 1.00 0.00 24 CYS A CA 20
ATOM 13900 C C . CYS A 1 24 ? 5.059 2.972 -2.833 1.00 0.00 24 CYS A C 20
ATOM 13901 O O . CYS A 1 24 ? 4.801 3.328 -3.978 1.00 0.00 24 CYS A O 20
ATOM 13908 N N . LYS A 1 25 ? 6.055 3.486 -2.130 1.00 0.00 25 LYS A N 20
ATOM 13909 C CA . LYS A 1 25 ? 6.914 4.520 -2.677 1.00 0.00 25 LYS A CA 20
ATOM 13910 C C . LYS A 1 25 ? 7.696 3.994 -3.876 1.00 0.00 25 LYS A C 20
ATOM 13911 O O . LYS A 1 25 ? 7.840 4.696 -4.876 1.00 0.00 25 LYS A O 20
ATOM 13930 N N . LYS A 1 26 ? 8.179 2.753 -3.792 1.00 0.00 26 LYS A N 20
ATOM 13931 C CA . LYS A 1 26 ? 8.918 2.167 -4.907 1.00 0.00 26 LYS A CA 20
ATOM 13932 C C . LYS A 1 26 ? 7.968 1.931 -6.082 1.00 0.00 26 LYS A C 20
ATOM 13933 O O . LYS A 1 26 ? 8.373 1.974 -7.241 1.00 0.00 26 LYS A O 20
ATOM 13952 N N . ALA A 1 27 ? 6.694 1.691 -5.763 1.00 0.00 27 ALA A N 20
ATOM 13953 C CA . ALA A 1 27 ? 5.672 1.460 -6.780 1.00 0.00 27 ALA A CA 20
ATOM 13954 C C . ALA A 1 27 ? 5.137 2.783 -7.334 1.00 0.00 27 ALA A C 20
ATOM 13955 O O . ALA A 1 27 ? 4.178 2.802 -8.109 1.00 0.00 27 ALA A O 20
ATOM 13962 N N . LYS A 1 28 ? 5.784 3.877 -6.935 1.00 0.00 28 LYS A N 20
ATOM 13963 C CA . LYS A 1 28 ? 5.433 5.228 -7.372 1.00 0.00 28 LYS A CA 20
ATOM 13964 C C . LYS A 1 28 ? 4.069 5.681 -6.828 1.00 0.00 28 LYS A C 20
ATOM 13965 O O . LYS A 1 28 ? 3.331 6.415 -7.492 1.00 0.00 28 LYS A O 20
ATOM 13984 N N . PHE A 1 29 ? 3.757 5.278 -5.601 1.00 0.00 29 PHE A N 20
ATOM 13985 C CA . PHE A 1 29 ? 2.513 5.683 -4.953 1.00 0.00 29 PHE A CA 20
ATOM 13986 C C . PHE A 1 29 ? 2.814 6.755 -3.913 1.00 0.00 29 PHE A C 20
ATOM 13987 O O . PHE A 1 29 ? 3.885 6.751 -3.306 1.00 0.00 29 PHE A O 20
ATOM 14004 N N . SER A 1 30 ? 1.882 7.678 -3.737 1.00 0.00 30 SER A N 20
ATOM 14005 C CA . SER A 1 30 ? 2.045 8.784 -2.800 1.00 0.00 30 SER A CA 20
ATOM 14006 C C . SER A 1 30 ? 2.296 8.296 -1.370 1.00 0.00 30 SER A C 20
ATOM 14007 O O . SER A 1 30 ? 3.240 8.745 -0.710 1.00 0.00 30 SER A O 20
ATOM 14015 N N . ASP A 1 31 ? 1.468 7.372 -0.899 1.00 0.00 31 ASP A N 20
ATOM 14016 C CA . ASP A 1 31 ? 1.618 6.833 0.454 1.00 0.00 31 ASP A CA 20
ATOM 14017 C C . ASP A 1 31 ? 0.951 5.471 0.582 1.00 0.00 31 ASP A C 20
ATOM 14018 O O . ASP A 1 31 ? -0.031 5.180 -0.105 1.00 0.00 31 ASP A O 20
ATOM 14027 N N . GLY A 1 32 ? 1.491 4.644 1.465 1.00 0.00 32 GLY A N 20
ATOM 14028 C CA . GLY A 1 32 ? 0.949 3.322 1.683 1.00 0.00 32 GLY A CA 20
ATOM 14029 C C . GLY A 1 32 ? 0.341 3.161 3.059 1.00 0.00 32 GLY A C 20
ATOM 14030 O O . GLY A 1 32 ? 0.877 3.664 4.048 1.00 0.00 32 GLY A O 20
ATOM 14034 N N . HIS A 1 33 ? -0.769 2.446 3.125 1.00 0.00 33 HIS A N 20
ATOM 14035 C CA . HIS A 1 33 ? -1.450 2.199 4.386 1.00 0.00 33 HIS A CA 20
ATOM 14036 C C . HIS A 1 33 ? -1.822 0.731 4.503 1.00 0.00 33 HIS A C 20
ATOM 14037 O O . HIS A 1 33 ? -2.419 0.153 3.601 1.00 0.00 33 HIS A O 20
ATOM 14051 N N . CYS A 1 34 ? -1.462 0.139 5.618 1.00 0.00 34 CYS A N 20
ATOM 14052 C CA . CYS A 1 34 ? -1.749 -1.264 5.866 1.00 0.00 34 CYS A CA 20
ATOM 14053 C C . CYS A 1 34 ? -3.219 -1.466 6.202 1.00 0.00 34 CYS A C 20
ATOM 14054 O O . CYS A 1 34 ? -3.824 -0.639 6.884 1.00 0.00 34 CYS A O 20
ATOM 14061 N N . SER A 1 35 ? -3.792 -2.562 5.720 1.00 0.00 35 SER A N 20
ATOM 14062 C CA . SER A 1 35 ? -5.189 -2.856 5.987 1.00 0.00 35 SER A CA 20
ATOM 14063 C C . SER A 1 35 ? -5.359 -3.447 7.387 1.00 0.00 35 SER A C 20
ATOM 14064 O O . SER A 1 35 ? -4.517 -3.245 8.264 1.00 0.00 35 SER A O 20
ATOM 14072 N N . LYS A 1 36 ? -6.443 -4.178 7.596 1.00 0.00 36 LYS A N 20
ATOM 14073 C CA . LYS A 1 36 ? -6.704 -4.784 8.895 1.00 0.00 36 LYS A CA 20
ATOM 14074 C C . LYS A 1 36 ? -7.014 -6.274 8.776 1.00 0.00 36 LYS A C 20
ATOM 14075 O O . LYS A 1 36 ? -6.485 -7.077 9.535 1.00 0.00 36 LYS A O 20
ATOM 14094 N N . ILE A 1 37 ? -7.887 -6.632 7.837 1.00 0.00 37 ILE A N 20
ATOM 14095 C CA . ILE A 1 37 ? -8.281 -8.029 7.647 1.00 0.00 37 ILE A CA 20
ATOM 14096 C C . ILE A 1 37 ? -7.087 -8.909 7.274 1.00 0.00 37 ILE A C 20
ATOM 14097 O O . ILE A 1 37 ? -6.681 -9.773 8.043 1.00 0.00 37 ILE A O 20
ATOM 14113 N N . LEU A 1 38 ? -6.527 -8.684 6.092 1.00 0.00 38 LEU A N 20
ATOM 14114 C CA . LEU A 1 38 ? -5.380 -9.466 5.643 1.00 0.00 38 LEU A CA 20
ATOM 14115 C C . LEU A 1 38 ? -4.089 -8.766 6.047 1.00 0.00 38 LEU A C 20
ATOM 14116 O O . LEU A 1 38 ? -3.002 -9.337 5.976 1.00 0.00 38 LEU A O 20
ATOM 14132 N N . ARG A 1 39 ? -4.238 -7.513 6.467 1.00 0.00 39 ARG A N 20
ATOM 14133 C CA . ARG A 1 39 ? -3.120 -6.681 6.897 1.00 0.00 39 ARG A CA 20
ATOM 14134 C C . ARG A 1 39 ? -2.116 -6.478 5.756 1.00 0.00 39 ARG A C 20
ATOM 14135 O O . ARG A 1 39 ? -0.916 -6.334 5.980 1.00 0.00 39 ARG A O 20
ATOM 14156 N N . ARG A 1 40 ? -2.625 -6.435 4.531 1.00 0.00 40 ARG A N 20
ATOM 14157 C CA . ARG A 1 40 ? -1.784 -6.211 3.362 1.00 0.00 40 ARG A CA 20
ATOM 14158 C C . ARG A 1 40 ? -1.541 -4.719 3.180 1.00 0.00 40 ARG A C 20
ATOM 14159 O O . ARG A 1 40 ? -2.238 -3.894 3.776 1.00 0.00 40 ARG A O 20
ATOM 14180 N N . CYS A 1 41 ? -0.539 -4.382 2.389 1.00 0.00 41 CYS A N 20
ATOM 14181 C CA . CYS A 1 41 ? -0.176 -2.992 2.153 1.00 0.00 41 CYS A CA 20
ATOM 14182 C C . CYS A 1 41 ? -0.998 -2.353 1.032 1.00 0.00 41 CYS A C 20
ATOM 14183 O O . CYS A 1 41 ? -0.775 -2.633 -0.147 1.00 0.00 41 CYS A O 20
ATOM 14190 N N . LEU A 1 42 ? -1.923 -1.468 1.406 1.00 0.00 42 LEU A N 20
ATOM 14191 C CA . LEU A 1 42 ? -2.741 -0.757 0.429 1.00 0.00 42 LEU A CA 20
ATOM 14192 C C . LEU A 1 42 ? -2.041 0.537 0.035 1.00 0.00 42 LEU A C 20
ATOM 14193 O O . LEU A 1 42 ? -1.789 1.391 0.884 1.00 0.00 42 LEU A O 20
ATOM 14209 N N . CYS A 1 43 ? -1.728 0.689 -1.235 1.00 0.00 43 CYS A N 20
ATOM 14210 C CA . CYS A 1 43 ? -1.056 1.888 -1.700 1.00 0.00 43 CYS A CA 20
ATOM 14211 C C . CYS A 1 43 ? -2.051 2.885 -2.258 1.00 0.00 43 CYS A C 20
ATOM 14212 O O . CYS A 1 43 ? -2.963 2.520 -2.999 1.00 0.00 43 CYS A O 20
ATOM 14219 N N . THR A 1 44 ? -1.865 4.142 -1.908 1.00 0.00 44 THR A N 20
ATOM 14220 C CA . THR A 1 44 ? -2.731 5.198 -2.382 1.00 0.00 44 THR A CA 20
ATOM 14221 C C . THR A 1 44 ? -1.924 6.262 -3.101 1.00 0.00 44 THR A C 20
ATOM 14222 O O . THR A 1 44 ? -0.844 6.651 -2.651 1.00 0.00 44 THR A O 20
ATOM 14233 N N . LYS A 1 45 ? -2.457 6.726 -4.211 1.00 0.00 45 LYS A N 20
ATOM 14234 C CA . LYS A 1 45 ? -1.808 7.754 -5.003 1.00 0.00 45 LYS A CA 20
ATOM 14235 C C . LYS A 1 45 ? -2.810 8.389 -5.947 1.00 0.00 45 LYS A C 20
ATOM 14236 O O . LYS A 1 45 ? -3.882 7.836 -6.189 1.00 0.00 45 LYS A O 20
ATOM 14255 N N . GLU A 1 46 ? -2.452 9.533 -6.484 1.00 0.00 46 GLU A N 20
ATOM 14256 C CA . GLU A 1 46 ? -3.307 10.236 -7.416 1.00 0.00 46 GLU A CA 20
ATOM 14257 C C . GLU A 1 46 ? -3.187 9.641 -8.822 1.00 0.00 46 GLU A C 20
ATOM 14258 O O . GLU A 1 46 ? -2.079 9.351 -9.297 1.00 0.00 46 GLU A O 20
ATOM 14270 N N . CYS A 1 47 ? -4.324 9.470 -9.480 1.00 0.00 47 CYS A N 20
ATOM 14271 C CA . CYS A 1 47 ? -4.371 8.941 -10.838 1.00 0.00 47 CYS A CA 20
ATOM 14272 C C . CYS A 1 47 ? -5.793 9.045 -11.368 1.00 0.00 47 CYS A C 20
ATOM 14273 O O . CYS A 1 47 ? -6.012 8.738 -12.553 1.00 0.00 47 CYS A O 20
#

Radius of gyration: 9.41 Å; Cα contacts (8 Å, |Δi|>4): 95; chains: 1; bounding box: 19×21×23 Å